Protein AF-A0A7L8EXV1-F1 (afdb_monomer_lite)

Sequence (792 aa):
MIKWGYQYNCYPPLSGVQSHSGPSVDLAIFALHLSGISSLLGAINLTFIGHLFLLRVNYASYINKFNLYVFGPKTKSSLSLKANYSSKSNGGGGPDPEMEPEKPKPEKKDSNKKDNSWPVIHFFSFFCFENFLFISIYYFYKKKKEKKKGRKGNNLYAHELAKAQIKKGTPVTVGVLNEILAYSNMLVSEDTLNSLITMPRFVFTDLDKKETRRLIDDKLGLPHSKIQQRGIYIFTCTDTNEKYVGSSSELALRLRGYLNKTHQNSGKLIPLIEEKGLPCFKLEVVCLPYYAEFKPEIVLEQYFLLDPSFNLNTIKVSNNPSGYTAKPLYMYNRDKLGGGPVLGKIVNSIYAYGLTSIKMKSYLGKRCYSTLPKDNNTEKLNPNFISGLIDAEGSFIISVRQRSKLKKDNWIVQASFQMRMNSKDLALLVLVQQFFNGIGYFSHNTNTNTVNYTITKLSDFVNIIIPHFNNYSLISAKSTDFQLWARCIEMMVNKQHLTDSGLNEILSLKSILNWGLSEKIKAQFPNIKSLDRPTFEVSNLSLDPYWVSGFSEGDSSFYVQIFNEKRVTVVYNIELHDREVPLLYKLKEFFGGVGNVNVYSARSIARYYVTGASDLVNYILPHFDKFQLAGSKLPNYIIWSKILRLVESKAHLTPEGLDQIKALKLSLYNKNKEVSNTKETTCEDSSLSPAMQGIWDVKKRDFANTLPINTIYVYNRDKSILYFYTDNRNIFLLDFNIHYVTLEKHLEKGTYYLGRYLFTNYLVPTSENRKMTVSEFALKLAKDRQSKKKGQ

Secondary structure (DSSP, 8-state):
---------PPPPS-SS-----HHHHHHHHHHHHHHHHHHHHHHHHHHHHHHHHTT---TTSGGG------------------------------------------------------SHHHHHHHHHHHHHHHHHHHHHHHHHHTT-SSSS----HHHHHHHHHHH-PPPPHHHHHHHHGGGT----HHHHHHHHTS-EEEE--TTSHHHHHHHHHHH--TT-SSPPEEEEEEEETTT--EEEEEESSHHHHHHHHHTT-S-S-TTHHHHHHHH-GGGEEEEEEEE---SSS-HHHHHHHHHHTSTT-TT-S-SS--SS-STTPPPS--------------SSSSSSSSS-----------------------TTS-PPPHHHHHHHHHHHEEEEEEEEES-TT-TT-EEEEEEEEEEEEGGGHHHHHHHHHHTTT-SEEEEETTTTEEEEEE--HHHIIIIIHHHHHHS---STHHHHHHHHHHHHHHHHTTGGGSHHHHHHHHHHHHHSTT---HHHHHH-TTPPP-PPPPP---SSPPPHHHHHHHHHHHEEEEEEEEETTEEEEEEEEEEEGGGHHHHHHHHHHTTT-SEEEEEGGGTEEEEEE--HHHIIIIIHHHHHHS---STHHHHHHHHHHHHHHHHTTGGGSHHHHHHHHHHHHHHH-TT-----------------HHHHHHHHHHHHHGGG-S-TT-EEEEETTSSEEEEEES-THHHHHTS---HHHHHHHHHHTPPBTTTEEEESS--TTSEE----HHHHHHHHHHHHHHHTT--

Structure (mmCIF, N/CA/C/O backbone):
data_AF-A0A7L8EXV1-F1
#
_entry.id   AF-A0A7L8EXV1-F1
#
loop_
_atom_site.group_PDB
_atom_site.id
_atom_site.type_symbol
_atom_site.label_atom_id
_atom_site.label_alt_id
_atom_site.label_comp_id
_atom_site.label_asym_id
_atom_site.label_entity_id
_atom_site.label_seq_id
_atom_site.pdbx_PDB_ins_code
_atom_site.Cartn_x
_atom_site.Cartn_y
_atom_site.Cartn_z
_atom_site.occupancy
_atom_site.B_iso_or_equiv
_atom_site.auth_seq_id
_atom_site.auth_comp_id
_atom_site.auth_asym_id
_atom_site.auth_atom_id
_atom_site.pdbx_PDB_model_num
ATOM 1 N N . MET A 1 1 ? 46.388 48.658 36.262 1.00 27.45 1 MET A N 1
ATOM 2 C CA . MET A 1 1 ? 46.875 49.300 35.022 1.00 27.45 1 MET A CA 1
ATOM 3 C C . MET A 1 1 ? 47.028 48.228 33.950 1.00 27.45 1 MET A C 1
ATOM 5 O O . MET A 1 1 ? 47.743 47.289 34.242 1.00 27.45 1 MET A O 1
ATOM 9 N N . ILE A 1 2 ? 46.402 48.425 32.770 1.00 27.88 2 ILE A N 1
ATOM 10 C CA . ILE A 1 2 ? 46.910 48.050 31.420 1.00 27.88 2 ILE A CA 1
ATOM 11 C C . ILE A 1 2 ? 47.038 46.532 31.130 1.00 27.88 2 ILE A C 1
ATOM 13 O O . ILE A 1 2 ? 47.568 45.799 31.940 1.00 27.88 2 ILE A O 1
ATOM 17 N N . LYS A 1 3 ? 46.685 45.938 29.984 1.00 25.64 3 LYS A N 1
ATOM 18 C CA . LYS A 1 3 ? 45.899 46.220 28.765 1.00 25.64 3 LYS A CA 1
ATOM 19 C C . LYS A 1 3 ? 45.703 44.840 28.103 1.00 25.64 3 LYS A C 1
ATOM 21 O O . LYS A 1 3 ? 46.527 43.949 28.272 1.00 25.64 3 LYS A O 1
ATOM 26 N N . TRP A 1 4 ? 44.646 44.710 27.311 1.00 34.69 4 TRP A N 1
ATOM 27 C CA . TRP A 1 4 ? 44.383 43.573 26.425 1.00 34.69 4 TRP A CA 1
ATOM 28 C C . TRP A 1 4 ? 45.393 43.459 25.270 1.00 34.69 4 TRP A C 1
ATOM 30 O O . TRP A 1 4 ? 45.837 44.479 24.742 1.00 34.69 4 TRP A O 1
ATOM 40 N N . GLY A 1 5 ? 45.643 42.224 24.816 1.00 24.08 5 GLY A N 1
ATOM 41 C CA . GLY A 1 5 ? 46.325 41.894 23.562 1.00 24.08 5 GLY A CA 1
ATOM 42 C C . GLY A 1 5 ? 45.768 40.599 22.952 1.00 24.08 5 GLY A C 1
ATOM 43 O O . GLY A 1 5 ? 46.020 39.519 23.464 1.00 24.08 5 GLY A O 1
ATOM 44 N N . TYR A 1 6 ? 44.958 40.767 21.905 1.00 34.12 6 TYR A N 1
ATOM 45 C CA . TYR A 1 6 ? 44.428 39.821 20.909 1.00 34.12 6 TYR A CA 1
ATOM 46 C C . TYR A 1 6 ? 44.795 38.322 20.983 1.00 34.12 6 TYR A C 1
ATOM 48 O O . TYR A 1 6 ? 45.936 37.948 20.732 1.00 34.12 6 TYR A O 1
ATOM 56 N N . GLN A 1 7 ? 43.772 37.459 21.092 1.00 25.38 7 GLN A N 1
ATOM 57 C CA . GLN A 1 7 ? 43.770 36.114 20.499 1.00 25.38 7 GLN A CA 1
ATOM 58 C C . GLN A 1 7 ? 42.335 35.661 20.161 1.00 25.38 7 GLN A C 1
ATOM 60 O O . GLN A 1 7 ? 41.379 35.972 20.865 1.00 25.38 7 GLN A O 1
ATOM 65 N N . TYR A 1 8 ? 42.208 34.988 19.019 1.00 30.95 8 TYR A N 1
ATOM 66 C CA . TYR A 1 8 ? 40.993 34.506 18.363 1.00 30.95 8 TYR A CA 1
ATOM 67 C C . TYR A 1 8 ? 40.021 33.766 19.300 1.00 30.95 8 TYR A C 1
ATOM 69 O O . TYR A 1 8 ? 40.432 32.882 20.049 1.00 30.95 8 TYR A O 1
ATOM 77 N N . ASN A 1 9 ? 38.717 34.059 19.194 1.00 30.73 9 ASN A N 1
ATOM 78 C CA . ASN A 1 9 ? 37.664 33.280 19.853 1.00 30.73 9 ASN A CA 1
ATOM 79 C C . ASN A 1 9 ? 37.618 31.859 19.269 1.00 30.73 9 ASN A C 1
ATOM 81 O O . ASN A 1 9 ? 36.936 31.589 18.280 1.00 30.73 9 ASN A O 1
ATOM 85 N N . CYS A 1 10 ? 38.354 30.955 19.908 1.00 32.00 10 CYS A N 1
ATOM 86 C CA . CYS A 1 10 ? 38.156 29.519 19.816 1.00 32.00 10 CYS A CA 1
ATOM 87 C C . CYS A 1 10 ? 36.804 29.175 20.456 1.00 32.00 10 CYS A C 1
ATOM 89 O O . CYS A 1 10 ? 36.542 29.533 21.604 1.00 32.00 10 CYS A O 1
ATOM 91 N N . TYR A 1 11 ? 35.941 28.478 19.720 1.00 35.66 11 TYR A N 1
ATOM 92 C CA . TYR A 1 11 ? 34.759 27.845 20.300 1.00 35.66 11 TYR A CA 1
ATOM 93 C C . TYR A 1 11 ? 35.202 26.661 21.175 1.00 35.66 11 TYR A C 1
ATOM 95 O O . TYR A 1 11 ? 36.043 25.878 20.724 1.00 35.66 11 TYR A O 1
ATOM 103 N N . PRO A 1 12 ? 34.648 26.467 22.385 1.00 34.47 12 PRO A N 1
ATOM 104 C CA . PRO A 1 12 ? 34.855 25.219 23.105 1.00 34.47 12 PRO A CA 1
ATOM 105 C C . PRO A 1 12 ? 34.183 24.060 22.339 1.00 34.47 12 PRO A C 1
ATOM 107 O O . PRO A 1 12 ? 33.092 24.239 21.786 1.00 34.47 12 PRO A O 1
ATOM 110 N N . PRO A 1 13 ? 34.809 22.871 22.280 1.00 37.12 13 PRO A N 1
ATOM 111 C CA . PRO A 1 13 ? 34.271 21.726 21.557 1.00 37.12 13 PRO A CA 1
ATOM 112 C C . PRO A 1 13 ? 33.010 21.200 22.253 1.00 37.12 13 PRO A C 1
ATOM 114 O O . PRO A 1 13 ? 33.059 20.728 23.385 1.00 37.12 13 PRO A O 1
ATOM 117 N N . LEU A 1 14 ? 31.874 21.214 21.553 1.00 45.31 14 LEU A N 1
ATOM 118 C CA . LEU A 1 14 ? 30.606 20.614 22.002 1.00 45.31 14 LEU A CA 1
ATOM 119 C C . LEU A 1 14 ? 30.573 19.076 21.842 1.00 45.31 14 LEU A C 1
ATOM 121 O O . LEU A 1 14 ? 29.510 18.480 21.692 1.00 45.31 14 LEU A O 1
ATOM 125 N N . SER A 1 15 ? 31.731 18.412 21.876 1.00 45.00 15 SER A N 1
ATOM 126 C CA . SER A 1 15 ? 31.860 16.957 21.717 1.00 45.00 15 SER A CA 1
ATOM 127 C C . SER A 1 15 ? 32.748 16.329 22.799 1.00 45.00 15 SER A C 1
ATOM 129 O O . SER A 1 15 ? 33.663 15.567 22.494 1.00 45.00 15 SER A O 1
ATOM 131 N N . GLY A 1 16 ? 32.486 16.657 24.068 1.00 41.78 16 GLY A N 1
ATOM 132 C CA . GLY A 1 16 ? 33.119 16.039 25.237 1.00 41.78 16 GLY A CA 1
ATOM 133 C C . GLY A 1 16 ? 32.155 15.943 26.426 1.00 41.78 16 GLY A C 1
ATOM 134 O O . GLY A 1 16 ? 31.324 16.826 26.627 1.00 41.78 16 GLY A O 1
ATOM 135 N N . VAL A 1 17 ? 32.251 14.859 27.209 1.00 44.31 17 VAL A N 1
ATOM 136 C CA . VAL A 1 17 ? 31.345 14.487 28.325 1.00 44.31 17 VAL A CA 1
ATOM 137 C C . VAL A 1 17 ? 31.629 15.300 29.599 1.00 44.31 17 VAL A C 1
ATOM 139 O O . VAL A 1 17 ? 31.806 14.762 30.686 1.00 44.31 17 VAL A O 1
ATOM 142 N N . GLN A 1 18 ? 31.677 16.622 29.481 1.00 49.94 18 GLN A N 1
ATOM 143 C CA . GLN A 1 18 ? 31.684 17.531 30.626 1.00 49.94 18 GLN A CA 1
ATOM 144 C C . GLN A 1 18 ? 30.875 18.780 30.273 1.00 49.94 18 GLN A C 1
ATOM 146 O O . GLN A 1 18 ? 31.429 19.833 29.975 1.00 49.94 18 GLN A O 1
ATOM 151 N N . SER A 1 19 ? 29.543 18.678 30.291 1.00 42.31 19 SER A N 1
ATOM 152 C CA . SER A 1 19 ? 28.694 19.870 30.325 1.00 42.31 19 SER A CA 1
ATOM 153 C C . SER A 1 19 ? 27.860 19.865 31.598 1.00 42.31 19 SER A C 1
ATOM 155 O O . SER A 1 19 ? 27.021 18.993 31.830 1.00 42.31 19 SER A O 1
ATOM 157 N N . HIS A 1 20 ? 28.095 20.870 32.436 1.00 45.47 20 HIS A N 1
ATOM 158 C CA . HIS A 1 20 ? 27.224 21.183 33.555 1.00 45.47 20 HIS A CA 1
ATOM 159 C C . HIS A 1 20 ? 25.799 21.395 33.028 1.00 45.47 20 HIS A C 1
ATOM 161 O O . HIS A 1 20 ? 25.563 22.237 32.164 1.00 45.47 20 HIS A O 1
ATOM 167 N N . SER A 1 21 ? 24.850 20.612 33.540 1.00 50.81 21 SER A N 1
ATOM 168 C CA . SER A 1 21 ? 23.418 20.782 33.279 1.00 50.81 21 SER A CA 1
ATOM 169 C C . SER A 1 21 ? 22.908 21.973 34.091 1.00 50.81 21 SER A C 1
ATOM 171 O O . SER A 1 21 ? 22.287 21.813 35.137 1.00 50.81 21 SER A O 1
ATOM 173 N N . GLY A 1 22 ? 23.277 23.178 33.659 1.00 54.47 22 GLY A N 1
ATOM 174 C CA . GLY A 1 22 ? 22.884 24.433 34.284 1.00 54.47 22 GLY A CA 1
ATOM 175 C C . GLY A 1 22 ? 21.970 25.240 33.358 1.00 54.47 22 GLY A C 1
ATOM 176 O O . GLY A 1 22 ? 22.294 25.368 32.176 1.00 54.47 22 GLY A O 1
ATOM 177 N N . PRO A 1 23 ? 20.895 25.870 33.872 1.00 55.69 23 PRO A N 1
ATOM 178 C CA . PRO A 1 23 ? 20.029 26.773 33.100 1.00 55.69 23 PRO A CA 1
ATOM 179 C C . PRO A 1 23 ? 20.781 27.895 32.360 1.00 55.69 23 PRO A C 1
ATOM 181 O O . PRO A 1 23 ? 20.277 28.446 31.385 1.00 55.69 23 PRO A O 1
ATOM 184 N N . SER A 1 24 ? 21.993 28.238 32.810 1.00 58.12 24 SER A N 1
ATOM 185 C CA . SER A 1 24 ? 22.863 29.246 32.197 1.00 58.12 24 SER A CA 1
ATOM 186 C C . SER A 1 24 ? 23.382 28.850 30.811 1.00 58.12 24 SER A C 1
ATOM 188 O O . SER A 1 24 ? 23.535 29.723 29.958 1.00 58.12 24 SER A O 1
ATOM 190 N N . VAL A 1 25 ? 23.616 27.557 30.555 1.00 58.56 25 VAL A N 1
ATOM 191 C CA . VAL A 1 25 ? 24.109 27.065 29.256 1.00 58.56 25 VAL A CA 1
ATOM 192 C C . VAL A 1 25 ? 22.990 27.104 28.215 1.00 58.56 25 VAL A C 1
ATOM 194 O O . VAL A 1 25 ? 23.197 27.594 27.106 1.00 58.56 25 VAL A O 1
ATOM 197 N N . ASP A 1 26 ? 21.778 26.703 28.598 1.00 56.78 26 ASP A N 1
ATOM 198 C CA . ASP A 1 26 ? 20.598 26.786 27.730 1.00 56.78 26 ASP A CA 1
ATOM 199 C C . ASP A 1 26 ? 20.241 28.242 27.394 1.00 56.78 26 ASP A C 1
ATOM 201 O O . ASP A 1 26 ? 19.902 28.552 26.252 1.00 56.78 26 ASP A O 1
ATOM 205 N N . LEU A 1 27 ? 20.392 29.164 28.353 1.00 58.12 27 LEU A N 1
ATOM 206 C CA . LEU A 1 27 ? 20.235 30.605 28.125 1.00 58.12 27 LEU A CA 1
ATOM 207 C C . LEU A 1 27 ? 21.295 31.168 27.169 1.00 58.12 27 LEU A C 1
ATOM 209 O O . LEU A 1 27 ? 20.963 32.001 26.326 1.00 58.12 27 LEU A O 1
ATOM 213 N N . ALA A 1 28 ? 22.544 30.701 27.249 1.00 61.34 28 ALA A N 1
ATOM 214 C CA . ALA A 1 28 ? 23.606 31.113 26.330 1.00 61.34 28 ALA A CA 1
ATOM 215 C C . ALA A 1 28 ? 23.352 30.607 24.899 1.00 61.34 28 ALA A C 1
ATOM 217 O O . ALA A 1 28 ? 23.475 31.371 23.939 1.00 61.34 28 ALA A O 1
ATOM 218 N N . ILE A 1 29 ? 22.915 29.352 24.749 1.00 63.22 29 ILE A N 1
ATOM 219 C CA . ILE A 1 29 ? 22.527 28.780 23.453 1.00 63.22 29 ILE A CA 1
ATOM 220 C C . ILE A 1 29 ? 21.305 29.521 22.894 1.00 63.22 29 ILE A C 1
ATOM 222 O O . ILE A 1 29 ? 21.283 29.878 21.716 1.00 63.22 29 ILE A O 1
ATOM 226 N N . PHE A 1 30 ? 20.307 29.820 23.725 1.00 62.66 30 PHE A N 1
ATOM 227 C CA . PHE A 1 30 ? 19.123 30.575 23.316 1.00 62.66 30 PHE A CA 1
ATOM 228 C C . PHE A 1 30 ? 19.461 32.013 22.885 1.00 62.66 30 PHE A C 1
ATOM 230 O O . PHE A 1 30 ? 18.978 32.479 21.850 1.00 62.66 30 PHE A O 1
ATOM 237 N N . ALA A 1 31 ? 20.347 32.699 23.613 1.00 61.97 31 ALA A N 1
ATOM 238 C CA . ALA A 1 31 ? 20.834 34.030 23.251 1.00 61.97 31 ALA A CA 1
ATOM 239 C C . ALA A 1 31 ? 21.587 34.028 21.909 1.00 61.97 31 ALA A C 1
ATOM 241 O O . ALA A 1 31 ? 21.418 34.948 21.104 1.00 61.97 31 ALA A O 1
ATOM 242 N N . LEU A 1 32 ? 22.353 32.970 21.622 1.00 64.75 32 LEU A N 1
ATOM 243 C CA . LEU A 1 32 ? 23.046 32.799 20.343 1.00 64.75 32 LEU A CA 1
ATOM 244 C C . LEU A 1 32 ? 22.058 32.656 19.171 1.00 64.75 32 LEU A C 1
ATOM 246 O O . LEU A 1 32 ? 22.231 33.287 18.128 1.00 64.75 32 LEU A O 1
ATOM 250 N N . HIS A 1 33 ? 20.974 31.896 19.355 1.00 66.38 33 HIS A N 1
ATOM 251 C CA . HIS A 1 33 ? 19.922 31.755 18.342 1.00 66.38 33 HIS A CA 1
ATOM 252 C C . HIS A 1 33 ? 19.162 33.072 18.113 1.00 66.38 33 HIS A C 1
ATOM 254 O O . HIS A 1 33 ? 18.881 33.429 16.968 1.00 66.38 33 HIS A O 1
ATOM 260 N N . LEU A 1 34 ? 18.883 33.836 19.176 1.00 58.97 34 LEU A N 1
ATOM 261 C CA . LEU A 1 34 ? 18.279 35.169 19.060 1.00 58.97 34 LEU A CA 1
ATOM 262 C C . LEU A 1 34 ? 19.193 36.165 18.330 1.00 58.97 34 LEU A C 1
ATOM 264 O O . LEU A 1 34 ? 18.708 36.949 17.513 1.00 58.97 34 LEU A O 1
ATOM 268 N N . SER A 1 35 ? 20.507 36.104 18.566 1.00 65.19 35 SER A N 1
ATOM 269 C CA . SER A 1 35 ? 21.497 36.908 17.837 1.00 65.19 35 SER A CA 1
ATOM 270 C C . SER A 1 35 ? 21.512 36.571 16.338 1.00 65.19 35 SER A C 1
ATOM 272 O O . SER A 1 35 ? 21.459 37.475 15.501 1.00 65.19 35 SER A O 1
ATOM 274 N N . GLY A 1 36 ? 21.466 35.279 15.987 1.00 64.50 36 GLY A N 1
ATOM 275 C CA . GLY A 1 36 ? 21.384 34.823 14.595 1.00 64.50 36 GLY A CA 1
ATOM 276 C C . GLY A 1 36 ? 20.111 35.285 13.875 1.00 64.50 36 GLY A C 1
ATOM 277 O O . GLY A 1 36 ? 20.175 35.766 12.742 1.00 64.50 36 GLY A O 1
ATOM 278 N N . ILE A 1 37 ? 18.956 35.219 14.545 1.00 68.88 37 ILE A N 1
ATOM 279 C CA . ILE A 1 37 ? 17.677 35.702 13.994 1.00 68.88 37 ILE A CA 1
ATOM 280 C C . ILE A 1 37 ? 17.699 37.229 13.804 1.00 68.88 37 ILE A C 1
ATOM 282 O O . ILE A 1 37 ? 17.228 37.727 12.781 1.00 68.88 37 ILE A O 1
ATOM 286 N N . SER A 1 38 ? 18.290 37.973 14.745 1.00 59.59 38 SER A N 1
ATOM 287 C CA . SER A 1 38 ? 18.449 39.430 14.641 1.00 59.59 38 SER A CA 1
ATOM 288 C C . SER A 1 38 ? 19.339 39.831 13.454 1.00 59.59 38 SER A C 1
ATOM 290 O O . SER A 1 38 ? 18.998 40.740 12.696 1.00 59.59 38 SER A O 1
ATOM 292 N N . SER A 1 39 ? 20.435 39.101 13.223 1.00 61.66 39 SER A N 1
ATOM 293 C CA . SER A 1 39 ? 21.353 39.344 12.101 1.00 61.66 39 SER A CA 1
ATOM 294 C C . SER A 1 39 ? 20.690 39.107 10.735 1.00 61.66 39 SER A C 1
ATOM 296 O O . SER A 1 39 ? 20.822 39.931 9.828 1.00 61.66 39 SER A O 1
ATOM 298 N N . LEU A 1 40 ? 19.888 38.043 10.608 1.00 67.00 40 LEU A N 1
ATOM 299 C CA . LEU A 1 40 ? 19.107 37.758 9.398 1.00 67.00 40 LEU A CA 1
ATOM 300 C C . LEU A 1 40 ? 18.078 38.856 9.098 1.00 67.00 40 LEU A C 1
ATOM 302 O O . LEU A 1 40 ? 17.941 39.282 7.951 1.00 67.00 40 LEU A O 1
ATOM 306 N N . LEU A 1 41 ? 17.382 39.354 10.123 1.00 61.22 41 LEU A N 1
ATOM 307 C CA . LEU A 1 41 ? 16.424 40.453 9.972 1.00 61.22 41 LEU A CA 1
ATOM 308 C C . LEU A 1 41 ? 17.118 41.770 9.588 1.00 61.22 41 LEU A C 1
ATOM 310 O O . LEU A 1 41 ? 16.610 42.506 8.740 1.00 61.22 41 LEU A O 1
ATOM 314 N N . GLY A 1 42 ? 18.303 42.040 10.144 1.00 61.75 42 GLY A N 1
ATOM 315 C CA . GLY A 1 42 ? 19.141 43.178 9.760 1.00 61.75 42 GLY A CA 1
ATOM 316 C C . GLY A 1 42 ? 19.598 43.113 8.299 1.00 61.75 42 GLY A C 1
ATOM 317 O O . GLY A 1 42 ? 19.470 44.098 7.571 1.00 61.75 42 GLY A O 1
ATOM 318 N N . ALA A 1 43 ? 20.050 41.943 7.838 1.00 64.12 43 ALA A N 1
ATOM 319 C CA . ALA A 1 43 ? 20.470 41.728 6.452 1.00 64.12 43 ALA A CA 1
ATOM 320 C C . ALA A 1 43 ? 19.313 41.911 5.455 1.00 64.12 43 ALA A C 1
ATOM 322 O O . ALA A 1 43 ? 19.485 42.537 4.407 1.00 64.12 43 ALA A O 1
ATOM 323 N N . ILE A 1 44 ? 18.113 41.433 5.796 1.00 67.88 44 ILE A N 1
ATOM 324 C CA . ILE A 1 44 ? 16.909 41.625 4.974 1.00 67.88 44 ILE A CA 1
ATOM 325 C C . ILE A 1 44 ? 16.556 43.115 4.865 1.00 67.88 44 ILE A C 1
ATOM 327 O O . ILE A 1 44 ? 16.295 43.595 3.761 1.00 67.88 44 ILE A O 1
ATOM 331 N N . ASN A 1 45 ? 16.612 43.866 5.970 1.00 57.59 45 ASN A N 1
ATOM 332 C CA . ASN A 1 45 ? 16.348 45.308 5.962 1.00 57.59 45 ASN A CA 1
ATOM 333 C C . ASN A 1 45 ? 17.375 46.084 5.126 1.00 57.59 45 ASN A C 1
ATOM 335 O O . ASN A 1 45 ? 16.996 46.968 4.360 1.00 57.59 45 ASN A O 1
ATOM 339 N N . LEU A 1 46 ? 18.660 45.730 5.221 1.00 60.38 46 LEU A N 1
ATOM 340 C CA . LEU A 1 46 ? 19.725 46.385 4.457 1.00 60.38 46 LEU A CA 1
ATOM 341 C C . LEU A 1 46 ? 19.591 46.110 2.952 1.00 60.38 46 LEU A C 1
ATOM 343 O O . LEU A 1 46 ? 19.737 47.017 2.135 1.00 60.38 46 LEU A O 1
ATOM 347 N N . THR A 1 47 ? 19.226 44.875 2.596 1.00 58.66 47 THR A N 1
ATOM 348 C CA . THR A 1 47 ? 18.975 44.477 1.204 1.00 58.66 47 THR A CA 1
ATOM 349 C C . THR A 1 47 ? 17.757 45.208 0.641 1.00 58.66 47 THR A C 1
ATOM 351 O O . THR A 1 47 ? 17.802 45.710 -0.477 1.00 58.66 47 THR A O 1
ATOM 354 N N . PHE A 1 48 ? 16.682 45.334 1.424 1.00 56.25 48 PHE A N 1
ATOM 355 C CA . PHE A 1 48 ? 15.460 46.020 1.005 1.00 56.25 48 PHE A CA 1
ATOM 356 C C . PHE A 1 48 ? 15.671 47.531 0.817 1.00 56.25 48 PHE A C 1
ATOM 358 O O . PHE A 1 48 ? 15.228 48.097 -0.182 1.00 56.25 48 PHE A O 1
ATOM 365 N N . ILE A 1 49 ? 16.407 48.180 1.725 1.00 60.25 49 ILE A N 1
ATOM 366 C CA . ILE A 1 49 ? 16.748 49.608 1.623 1.00 60.25 49 ILE A CA 1
ATOM 367 C C . ILE A 1 49 ? 17.707 49.863 0.455 1.00 60.25 49 ILE A C 1
ATOM 369 O O . ILE A 1 49 ? 17.487 50.797 -0.314 1.00 60.25 49 ILE A O 1
ATOM 373 N N . GLY A 1 50 ? 18.720 49.011 0.266 1.00 56.25 50 GLY A N 1
ATOM 374 C CA . GLY A 1 50 ? 19.627 49.099 -0.881 1.00 56.25 50 GLY A CA 1
ATOM 375 C C . GLY A 1 50 ? 18.894 48.955 -2.218 1.00 56.25 50 GLY A C 1
ATOM 376 O O . GLY A 1 50 ? 19.167 49.698 -3.161 1.00 56.25 50 GLY A O 1
ATOM 377 N N . HIS A 1 51 ? 17.896 48.070 -2.282 1.00 57.38 51 HIS A N 1
ATOM 378 C CA . HIS A 1 51 ? 17.068 47.881 -3.474 1.00 57.38 51 HIS A CA 1
ATOM 379 C C . HIS A 1 51 ? 16.164 49.094 -3.762 1.00 57.38 51 HIS A C 1
ATOM 381 O O . HIS A 1 51 ? 16.022 49.498 -4.914 1.00 57.38 51 HIS A O 1
ATOM 387 N N . LEU A 1 52 ? 15.602 49.731 -2.726 1.00 52.31 52 LEU A N 1
ATOM 388 C CA . LEU A 1 52 ? 14.833 50.975 -2.873 1.00 52.31 52 LEU A CA 1
ATOM 389 C C . LEU A 1 52 ? 15.703 52.152 -3.347 1.00 52.31 52 LEU A C 1
ATOM 391 O O . LEU A 1 52 ? 15.226 52.991 -4.110 1.00 52.31 52 LEU A O 1
ATOM 395 N N . PHE A 1 53 ? 16.977 52.192 -2.944 1.00 54.44 53 PHE A N 1
ATOM 396 C CA . PHE A 1 53 ? 17.928 53.230 -3.353 1.00 54.44 53 PHE A CA 1
ATOM 397 C C . PHE A 1 53 ? 18.393 53.061 -4.813 1.00 54.44 53 PHE A C 1
ATOM 399 O O . PHE A 1 53 ? 18.520 54.045 -5.542 1.00 54.44 53 PHE A O 1
ATOM 406 N N . LEU A 1 54 ? 18.576 51.816 -5.274 1.00 52.78 54 LEU A N 1
ATOM 407 C CA . LEU A 1 54 ? 18.952 51.488 -6.659 1.00 52.78 54 LEU A CA 1
ATOM 408 C C . LEU A 1 54 ? 17.838 51.768 -7.680 1.00 52.78 54 LEU A C 1
ATOM 410 O O . LEU A 1 54 ? 18.129 52.101 -8.826 1.00 52.78 54 LEU A O 1
ATOM 414 N N . LEU A 1 55 ? 16.569 51.698 -7.269 1.00 48.81 55 LEU A N 1
ATOM 415 C CA . LEU A 1 55 ? 15.422 51.915 -8.158 1.00 48.81 55 LEU A CA 1
ATOM 416 C C . LEU A 1 55 ? 15.085 53.400 -8.414 1.00 48.81 55 LEU A C 1
ATOM 418 O O . LEU A 1 55 ? 14.120 53.668 -9.126 1.00 48.81 55 LEU A O 1
ATOM 422 N N . ARG A 1 56 ? 15.851 54.364 -7.865 1.00 47.31 56 ARG A N 1
ATOM 423 C CA . ARG A 1 56 ? 15.627 55.828 -8.004 1.00 47.31 56 ARG A CA 1
ATOM 424 C C . ARG A 1 56 ? 14.146 56.237 -7.893 1.00 47.31 56 ARG A C 1
ATOM 426 O O . ARG A 1 56 ? 13.661 57.105 -8.618 1.00 47.31 56 ARG A O 1
ATOM 433 N N . VAL A 1 57 ? 13.408 55.620 -6.974 1.00 44.47 57 VAL A N 1
ATOM 434 C CA . VAL A 1 57 ? 12.013 55.985 -6.725 1.00 44.47 57 VAL A CA 1
ATOM 435 C C . VAL A 1 57 ? 11.998 57.204 -5.803 1.00 44.47 57 VAL A C 1
ATOM 437 O O . VAL A 1 57 ? 12.320 57.106 -4.619 1.00 44.47 57 VAL A O 1
ATOM 440 N N . ASN A 1 58 ? 11.619 58.363 -6.345 1.00 42.97 58 ASN A N 1
ATOM 441 C CA . ASN A 1 58 ? 11.413 59.599 -5.587 1.00 42.97 58 ASN A CA 1
ATOM 442 C C . ASN A 1 58 ? 10.204 59.471 -4.643 1.00 42.97 58 ASN A C 1
ATOM 444 O O . ASN A 1 58 ? 9.113 59.944 -4.937 1.00 42.97 58 ASN A O 1
ATOM 448 N N . TYR A 1 59 ? 10.412 58.863 -3.479 1.00 44.44 59 TYR A N 1
ATOM 449 C CA . TYR A 1 59 ? 9.529 58.994 -2.319 1.00 44.44 59 TYR A CA 1
ATOM 450 C C . TYR A 1 59 ? 10.361 59.240 -1.056 1.00 44.44 59 TYR A C 1
ATOM 452 O O . TYR A 1 59 ? 10.285 58.511 -0.067 1.00 44.44 59 TYR A O 1
ATOM 460 N N . ALA A 1 60 ? 11.134 60.329 -1.066 1.00 41.91 60 ALA A N 1
ATOM 461 C CA . ALA A 1 60 ? 11.816 60.850 0.123 1.00 41.91 60 ALA A CA 1
ATOM 462 C C . ALA A 1 60 ? 10.843 61.215 1.273 1.00 41.91 60 ALA A C 1
ATOM 464 O O . ALA A 1 60 ? 11.264 61.422 2.405 1.00 41.91 60 ALA A O 1
ATOM 465 N N . SER A 1 61 ? 9.530 61.238 1.019 1.00 44.78 61 SER A N 1
ATOM 466 C CA . SER A 1 61 ? 8.476 61.579 1.981 1.00 44.78 61 SER A CA 1
ATOM 467 C C . SER A 1 61 ? 7.932 60.405 2.817 1.00 44.78 61 SER A C 1
ATOM 469 O O . SER A 1 61 ? 7.188 60.646 3.767 1.00 44.78 61 SER A O 1
ATOM 471 N N . TYR A 1 62 ? 8.306 59.148 2.536 1.00 43.28 62 TYR A N 1
ATOM 472 C CA . TYR A 1 62 ? 7.802 57.972 3.280 1.00 43.28 62 TYR A CA 1
ATOM 473 C C . TYR A 1 62 ? 8.834 57.283 4.185 1.00 43.28 62 TYR A C 1
ATOM 475 O O . TYR A 1 62 ? 8.470 56.391 4.953 1.00 43.28 62 TYR A O 1
ATOM 483 N N . ILE A 1 63 ? 10.098 57.717 4.163 1.00 46.62 63 ILE A N 1
ATOM 484 C CA . ILE A 1 63 ? 11.180 57.100 4.953 1.00 46.62 63 ILE A CA 1
ATOM 485 C C . ILE A 1 63 ? 10.951 57.268 6.469 1.00 46.62 63 ILE A C 1
ATOM 487 O O . ILE A 1 63 ? 11.254 56.361 7.238 1.00 46.62 63 ILE A O 1
ATOM 491 N N . ASN A 1 64 ? 10.282 58.342 6.903 1.00 42.53 64 ASN A N 1
ATOM 492 C CA . ASN A 1 64 ? 9.993 58.596 8.323 1.00 42.53 64 ASN A CA 1
ATOM 493 C C . ASN A 1 64 ? 8.844 57.752 8.917 1.00 42.53 64 ASN A C 1
ATOM 495 O O . ASN A 1 64 ? 8.486 57.951 10.075 1.00 42.53 64 ASN A O 1
ATOM 499 N N . LYS A 1 65 ? 8.238 56.827 8.155 1.00 39.50 65 LYS A N 1
ATOM 500 C CA . LYS A 1 65 ? 7.130 55.968 8.631 1.00 39.50 65 LYS A CA 1
ATOM 501 C C . LYS A 1 65 ? 7.493 54.486 8.768 1.00 39.50 65 LYS A C 1
ATOM 503 O O . LYS A 1 65 ? 6.638 53.695 9.162 1.00 39.50 65 LYS A O 1
ATOM 508 N N . PHE A 1 66 ? 8.736 54.101 8.478 1.00 37.59 66 PHE A N 1
ATOM 509 C CA . PHE A 1 66 ? 9.207 52.733 8.685 1.00 37.59 66 PHE A CA 1
ATOM 510 C C . PHE A 1 66 ? 9.920 52.605 10.033 1.00 37.59 66 PHE A C 1
ATOM 512 O O . PHE A 1 66 ? 10.983 53.184 10.242 1.00 37.59 66 PHE A O 1
ATOM 519 N N . ASN A 1 67 ? 9.356 51.806 10.943 1.00 38.00 67 ASN A N 1
ATOM 520 C CA . ASN A 1 67 ? 10.078 51.363 12.133 1.00 38.00 67 ASN A CA 1
ATOM 521 C C . ASN A 1 67 ? 11.130 50.333 11.713 1.00 38.00 67 ASN A C 1
ATOM 523 O O . ASN A 1 67 ? 10.816 49.175 11.434 1.00 38.00 67 ASN A O 1
ATOM 527 N N . LEU A 1 68 ? 12.386 50.764 11.668 1.00 40.31 68 LEU A N 1
ATOM 528 C CA . LEU A 1 68 ? 13.530 49.868 11.603 1.00 40.31 68 LEU A CA 1
ATOM 529 C C . LEU A 1 68 ? 13.628 49.109 12.930 1.00 40.31 68 LEU A C 1
ATOM 531 O O . LEU A 1 68 ? 13.770 49.711 13.993 1.00 40.31 68 LEU A O 1
ATOM 535 N N . TYR A 1 69 ? 13.551 47.779 12.875 1.00 37.72 69 TYR A N 1
ATOM 536 C CA . TYR A 1 69 ? 13.831 46.942 14.038 1.00 37.72 69 TYR A CA 1
ATOM 537 C C . TYR A 1 69 ? 15.326 47.022 14.361 1.00 37.72 69 TYR A C 1
ATOM 539 O O . TYR A 1 69 ? 16.147 46.379 13.711 1.00 37.72 69 TYR A O 1
ATOM 547 N N . VAL A 1 70 ? 15.667 47.823 15.369 1.00 35.41 70 VAL A N 1
ATOM 548 C CA . VAL A 1 70 ? 16.999 47.872 15.975 1.00 35.41 70 VAL A CA 1
ATOM 549 C C . VAL A 1 70 ? 16.929 47.120 17.299 1.00 35.41 70 VAL A C 1
ATOM 551 O O . VAL A 1 70 ? 16.389 47.627 18.279 1.00 35.41 70 VAL A O 1
ATOM 554 N N . PHE A 1 71 ? 17.481 45.910 17.344 1.00 27.28 71 PHE A N 1
ATOM 555 C CA . PHE A 1 71 ? 17.876 45.289 18.608 1.00 27.28 71 PHE A CA 1
ATOM 556 C C . PHE A 1 71 ? 19.359 45.576 18.832 1.00 27.28 71 PHE A C 1
ATOM 558 O O . PHE A 1 71 ? 20.227 44.822 18.403 1.00 27.28 71 PHE A O 1
ATOM 565 N N . GLY A 1 72 ? 19.637 46.694 19.494 1.00 28.48 72 GLY A N 1
ATOM 566 C CA . GLY A 1 72 ? 20.915 46.955 20.147 1.00 28.48 72 GLY A CA 1
ATOM 567 C C . GLY A 1 72 ? 20.650 47.190 21.635 1.00 28.48 72 GLY A C 1
ATOM 568 O O . GLY A 1 72 ? 19.662 47.856 21.964 1.00 28.48 72 GLY A O 1
ATOM 569 N N . PRO A 1 73 ? 21.461 46.649 22.560 1.00 27.56 73 PRO A N 1
ATOM 570 C CA . PRO A 1 73 ? 21.338 47.011 23.963 1.00 27.56 73 PRO A CA 1
ATOM 571 C C . PRO A 1 73 ? 21.575 48.520 24.105 1.00 27.56 73 PRO A C 1
ATOM 573 O O . PRO A 1 73 ? 22.551 49.062 23.590 1.00 27.56 73 PRO A O 1
ATOM 576 N N . LYS A 1 74 ? 20.658 49.212 24.791 1.00 25.11 74 LYS A N 1
ATOM 577 C CA . LYS A 1 74 ? 20.821 50.619 25.167 1.00 25.11 74 LYS A CA 1
ATOM 578 C C . LYS A 1 74 ? 22.035 50.752 26.091 1.00 25.11 74 LYS A C 1
ATOM 580 O O . LYS A 1 74 ? 21.900 50.597 27.300 1.00 25.11 74 LYS A O 1
ATOM 585 N N . THR A 1 75 ? 23.192 51.113 25.555 1.00 26.50 75 THR A N 1
ATOM 586 C CA . THR A 1 75 ? 24.201 51.847 26.324 1.00 26.50 75 THR A CA 1
ATOM 587 C C . THR A 1 75 ? 24.011 53.328 26.035 1.00 26.50 75 THR A C 1
ATOM 589 O O . THR A 1 75 ? 24.084 53.762 24.888 1.00 26.50 75 THR A O 1
ATOM 592 N N . LYS A 1 76 ? 23.708 54.103 27.080 1.00 27.22 76 LYS A N 1
ATOM 593 C CA . LYS A 1 76 ? 23.693 55.566 27.033 1.00 27.22 76 LYS A CA 1
ATOM 594 C C . LYS A 1 76 ? 25.067 56.068 26.571 1.00 27.22 76 LYS A C 1
ATOM 596 O O . LYS A 1 76 ? 26.020 56.003 27.337 1.00 27.22 76 LYS A O 1
ATOM 601 N N . SER A 1 77 ? 25.136 56.653 25.386 1.00 24.53 77 SER A N 1
ATOM 602 C CA . SER A 1 77 ? 25.989 57.812 25.134 1.00 24.53 77 SER A CA 1
ATOM 603 C C . SER A 1 77 ? 25.333 58.672 24.057 1.00 24.53 77 SER A C 1
ATOM 605 O O . SER A 1 77 ? 24.849 58.206 23.030 1.00 24.53 77 SER A O 1
ATOM 607 N N . 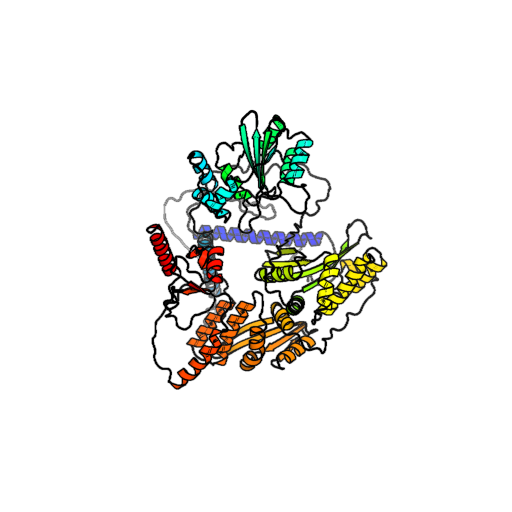SER A 1 78 ? 25.197 59.944 24.391 1.00 27.12 78 SER A N 1
ATOM 608 C CA . SER A 1 78 ? 24.587 61.008 23.610 1.00 27.12 78 SER A CA 1
ATOM 609 C C . SER A 1 78 ? 25.374 61.303 22.335 1.00 27.12 78 SER A C 1
ATOM 611 O O . SER A 1 78 ? 26.555 61.624 22.422 1.00 27.12 78 SER A O 1
ATOM 613 N N . LEU A 1 79 ? 24.701 61.343 21.186 1.00 24.92 79 LEU A N 1
ATOM 614 C CA . LEU A 1 79 ? 25.075 62.251 20.102 1.00 24.92 79 LEU A CA 1
ATOM 615 C C . LEU A 1 79 ? 23.817 62.682 19.345 1.00 24.92 79 LEU A C 1
ATOM 617 O O . LEU A 1 79 ? 23.172 61.915 18.635 1.00 24.92 79 LEU A O 1
ATOM 621 N N . SER A 1 80 ? 23.439 63.932 19.590 1.00 23.45 80 SER A N 1
ATOM 622 C CA . SER A 1 80 ? 22.344 64.648 18.954 1.00 23.45 80 SER A CA 1
ATOM 623 C C . SER A 1 80 ? 22.692 64.984 17.503 1.00 23.45 80 SER A C 1
ATOM 625 O O . SER A 1 80 ? 23.599 65.778 17.263 1.00 23.45 80 SER A O 1
ATOM 627 N N . LEU A 1 81 ? 21.927 64.468 16.544 1.00 25.06 81 LEU A N 1
ATOM 628 C CA . LEU A 1 81 ? 21.865 65.023 15.192 1.00 25.06 81 LEU A CA 1
ATOM 629 C C . LEU A 1 81 ? 20.621 65.916 15.107 1.00 25.06 81 LEU A C 1
ATOM 631 O O . LEU A 1 81 ? 19.507 65.438 14.904 1.00 25.06 81 LEU A O 1
ATOM 635 N N . LYS A 1 82 ? 20.814 67.226 15.315 1.00 24.31 82 LYS A N 1
ATOM 636 C CA . LYS A 1 82 ? 19.842 68.248 14.907 1.00 24.31 82 LYS A CA 1
ATOM 637 C C . LYS A 1 82 ? 19.899 68.360 13.385 1.00 24.31 82 LYS A C 1
ATOM 639 O O . LYS A 1 82 ? 20.939 68.696 12.827 1.00 24.31 82 LYS A O 1
ATOM 644 N N . ALA A 1 83 ? 18.776 68.090 12.734 1.00 23.36 83 ALA A N 1
ATOM 645 C CA . ALA A 1 83 ? 18.545 68.478 11.354 1.00 23.36 83 ALA A CA 1
ATOM 646 C C . ALA A 1 83 ? 18.345 69.998 11.292 1.00 23.36 83 ALA A C 1
ATOM 648 O O . ALA A 1 83 ? 17.499 70.522 12.009 1.00 23.36 83 ALA A O 1
ATOM 649 N N . ASN A 1 84 ? 19.080 70.681 10.417 1.00 23.97 84 ASN A N 1
ATOM 650 C CA . ASN A 1 84 ? 18.689 71.986 9.898 1.00 23.97 84 ASN A CA 1
ATOM 651 C C . ASN A 1 84 ? 18.779 71.929 8.373 1.00 23.97 84 ASN A C 1
ATOM 653 O O . ASN A 1 84 ? 19.857 71.797 7.798 1.00 23.97 84 ASN A O 1
ATOM 657 N N . TYR A 1 85 ? 17.610 72.000 7.741 1.00 22.98 85 TYR A N 1
ATOM 658 C CA . TYR A 1 85 ? 17.454 72.385 6.347 1.00 22.98 85 TYR A CA 1
ATOM 659 C C . TYR A 1 85 ? 17.796 73.872 6.221 1.00 22.98 85 TYR A C 1
ATOM 661 O O . TYR A 1 85 ? 17.241 74.684 6.957 1.00 22.98 85 TYR A O 1
ATOM 669 N N . SER A 1 86 ? 18.655 74.234 5.271 1.00 24.77 86 SER A N 1
ATOM 670 C CA . SER A 1 86 ? 18.715 75.597 4.746 1.00 24.77 86 SER A CA 1
ATOM 671 C C . SER A 1 86 ? 19.285 75.603 3.327 1.00 24.77 86 SER A C 1
ATOM 673 O O . SER A 1 86 ? 20.236 74.896 3.001 1.00 24.77 86 SER A O 1
ATOM 675 N N . SER A 1 87 ? 18.601 76.383 2.503 1.00 24.94 87 SER A N 1
ATOM 676 C CA . SER A 1 87 ? 18.760 76.729 1.094 1.00 24.94 87 SER A CA 1
ATOM 677 C C . SER A 1 87 ? 20.189 76.957 0.591 1.00 24.94 87 SER A C 1
ATOM 679 O O . SER A 1 87 ? 20.979 77.654 1.221 1.00 24.94 87 SER A O 1
ATOM 681 N N . LYS A 1 88 ? 20.466 76.488 -0.635 1.00 24.58 88 LYS A N 1
ATOM 682 C CA . LYS A 1 88 ? 21.540 77.028 -1.481 1.00 24.58 88 LYS A CA 1
ATOM 683 C C . LYS A 1 88 ? 21.036 78.264 -2.230 1.00 24.58 88 LYS A C 1
ATOM 685 O O . LYS A 1 88 ? 20.075 78.158 -2.988 1.00 24.58 88 LYS A O 1
ATOM 690 N N . SER A 1 89 ? 21.757 79.372 -2.099 1.00 24.59 89 SER A N 1
ATOM 691 C CA . SER A 1 89 ? 21.798 80.464 -3.073 1.00 24.59 89 SER A CA 1
ATOM 692 C C . SER A 1 89 ? 23.232 80.994 -3.195 1.00 24.59 89 SER A C 1
ATOM 694 O O . SER A 1 89 ? 23.808 81.395 -2.193 1.00 24.59 89 SER A O 1
ATOM 696 N N . ASN A 1 90 ? 23.735 80.965 -4.434 1.00 25.03 90 ASN A N 1
ATOM 697 C CA . ASN A 1 90 ? 24.698 81.842 -5.123 1.00 25.03 90 ASN A CA 1
ATOM 698 C C . ASN A 1 90 ? 26.061 82.265 -4.527 1.00 25.03 90 ASN A C 1
ATOM 700 O O . ASN A 1 90 ? 26.138 82.800 -3.431 1.00 25.03 90 ASN A O 1
ATOM 704 N N . GLY A 1 91 ? 27.069 82.207 -5.423 1.00 24.86 91 GLY A N 1
ATOM 705 C CA . GLY A 1 91 ? 28.321 82.996 -5.448 1.00 24.86 91 GLY A CA 1
ATOM 706 C C . GLY A 1 91 ? 29.407 82.488 -4.495 1.00 24.86 91 GLY A C 1
ATOM 707 O O . GLY A 1 91 ? 29.097 82.102 -3.383 1.00 24.86 91 GLY A O 1
ATOM 708 N N . GLY A 1 92 ? 30.700 82.408 -4.808 1.00 23.97 92 GLY A N 1
ATOM 709 C CA . GLY A 1 92 ? 31.528 82.993 -5.861 1.00 23.97 92 GLY A CA 1
ATOM 710 C C . GLY A 1 92 ? 32.898 83.318 -5.232 1.00 23.97 92 GLY A C 1
ATOM 711 O O . GLY A 1 92 ? 32.922 83.829 -4.119 1.00 23.97 92 GLY A O 1
ATOM 712 N N . GLY A 1 93 ? 34.005 83.029 -5.930 1.00 25.92 93 GLY A N 1
ATOM 713 C CA . GLY A 1 93 ? 35.346 83.573 -5.637 1.00 25.92 93 GLY A CA 1
ATOM 714 C C . GLY A 1 93 ? 36.300 82.699 -4.804 1.00 25.92 93 GLY A C 1
ATOM 715 O O . GLY A 1 93 ? 36.008 82.374 -3.659 1.00 25.92 93 GLY A O 1
ATOM 716 N N . GLY A 1 94 ? 37.460 82.357 -5.387 1.00 24.36 94 GLY A N 1
ATOM 717 C CA . GLY A 1 94 ? 38.697 82.018 -4.653 1.00 24.36 94 GLY A CA 1
ATOM 718 C C . GLY A 1 94 ? 39.358 83.277 -4.049 1.00 24.36 94 GLY A C 1
ATOM 719 O O . GLY A 1 94 ? 38.656 84.286 -3.945 1.00 24.36 94 GLY A O 1
ATOM 720 N N . PRO A 1 95 ? 40.673 83.309 -3.725 1.00 39.88 95 PRO A N 1
ATOM 721 C CA . PRO A 1 95 ? 41.735 82.325 -3.989 1.00 39.88 95 PRO A CA 1
ATOM 722 C C . PRO A 1 95 ? 42.600 81.929 -2.755 1.00 39.88 95 PRO A C 1
ATOM 724 O O . PRO A 1 95 ? 42.461 82.477 -1.665 1.00 39.88 95 PRO A O 1
ATOM 727 N N . ASP A 1 96 ? 43.495 80.963 -2.992 1.00 28.36 96 ASP A N 1
ATOM 728 C CA . ASP A 1 96 ? 44.774 80.640 -2.308 1.00 28.36 96 ASP A CA 1
ATOM 729 C C . ASP A 1 96 ? 45.649 81.893 -1.999 1.00 28.36 96 ASP A C 1
ATOM 731 O O . ASP A 1 96 ? 45.398 82.917 -2.649 1.00 28.36 96 ASP A O 1
ATOM 735 N N . PRO A 1 97 ? 46.679 81.881 -1.093 1.00 44.16 97 PRO A N 1
ATOM 736 C CA . PRO A 1 97 ? 47.877 81.014 -1.235 1.00 44.16 97 PRO A CA 1
ATOM 737 C C . PRO A 1 97 ? 48.733 80.635 0.013 1.00 44.16 97 PRO A C 1
ATOM 739 O O . PRO A 1 97 ? 48.593 81.208 1.087 1.00 44.16 97 PRO A O 1
ATOM 742 N N . GLU A 1 98 ? 49.684 79.706 -0.237 1.00 27.27 98 GLU A N 1
ATOM 743 C CA . GLU A 1 98 ? 51.061 79.584 0.331 1.00 27.27 98 GLU A CA 1
ATOM 744 C C . GLU A 1 98 ? 51.223 79.213 1.835 1.00 27.27 98 GLU A C 1
ATOM 746 O O . GLU A 1 98 ? 50.477 79.672 2.683 1.00 27.27 98 GLU A O 1
ATOM 751 N N . MET A 1 99 ? 52.157 78.372 2.320 1.00 28.17 99 MET A N 1
ATOM 752 C CA . MET A 1 99 ? 53.515 77.973 1.903 1.00 28.17 99 MET A CA 1
ATOM 753 C C . MET A 1 99 ? 53.942 76.680 2.666 1.00 28.17 99 MET A C 1
ATOM 755 O O . MET A 1 99 ? 53.726 76.585 3.874 1.00 28.17 99 MET A O 1
ATOM 759 N N . GLU A 1 100 ? 54.587 75.713 1.993 1.00 30.30 100 GLU A N 1
ATOM 760 C CA . GLU A 1 100 ? 55.489 74.700 2.609 1.00 30.30 100 GLU A CA 1
ATOM 761 C C . GLU A 1 100 ? 56.902 75.304 2.831 1.00 30.30 100 GLU A C 1
ATOM 763 O O . GLU A 1 100 ? 57.182 76.376 2.287 1.00 30.30 100 GLU A O 1
ATOM 768 N N . PRO A 1 101 ? 57.822 74.645 3.582 1.00 36.62 101 PRO A N 1
ATOM 769 C CA . PRO A 1 101 ? 58.834 73.821 2.884 1.00 36.62 101 PRO A CA 1
ATOM 770 C C . PRO A 1 101 ? 59.328 72.532 3.609 1.00 36.62 101 PRO A C 1
ATOM 772 O O . PRO A 1 101 ? 59.640 72.532 4.796 1.00 36.62 101 PRO A O 1
ATOM 775 N N . GLU A 1 102 ? 59.404 71.438 2.829 1.00 27.38 102 GLU A N 1
ATOM 776 C CA . GLU A 1 102 ? 60.546 70.517 2.541 1.00 27.38 102 GLU A CA 1
ATOM 777 C C . GLU A 1 102 ? 61.480 69.980 3.666 1.00 27.38 102 GLU A C 1
ATOM 779 O O . GLU A 1 102 ? 62.144 70.746 4.349 1.00 27.38 102 GLU A O 1
ATOM 784 N N . LYS A 1 103 ? 61.518 68.655 3.960 1.00 32.53 103 LYS A N 1
ATOM 785 C CA . LYS A 1 103 ? 62.246 67.488 3.336 1.00 32.53 103 LYS A CA 1
ATOM 786 C C . LYS A 1 103 ? 63.734 67.335 3.764 1.00 32.53 103 LYS A C 1
ATOM 788 O O . LYS A 1 103 ? 64.394 68.335 4.002 1.00 32.53 103 LYS A O 1
ATOM 793 N N . PRO A 1 104 ? 64.282 66.093 3.866 1.00 29.41 104 PRO A N 1
ATOM 794 C CA . PRO A 1 104 ? 64.888 65.423 2.696 1.00 29.41 104 PRO A CA 1
ATOM 795 C C . PRO A 1 104 ? 64.615 63.901 2.547 1.00 29.41 104 PRO A C 1
ATOM 797 O O . PRO A 1 104 ? 64.528 63.141 3.506 1.00 29.41 104 PRO A O 1
ATOM 800 N N . LYS A 1 105 ? 64.513 63.481 1.275 1.00 30.25 105 LYS A N 1
ATOM 801 C CA . LYS A 1 105 ? 64.751 62.135 0.675 1.00 30.25 105 LYS A CA 1
ATOM 802 C C . LYS A 1 105 ? 66.258 62.039 0.285 1.00 30.25 105 LYS A C 1
ATOM 804 O O . LYS A 1 105 ? 66.872 63.102 0.374 1.00 30.25 105 LYS A O 1
ATOM 809 N N . PRO A 1 106 ? 66.882 60.939 -0.233 1.00 41.81 106 PRO A N 1
ATOM 810 C CA . PRO A 1 106 ? 66.370 59.837 -1.092 1.00 41.81 106 PRO A CA 1
ATOM 811 C C . PRO A 1 106 ? 66.984 58.432 -0.763 1.00 41.81 106 PRO A C 1
ATOM 813 O O . PRO A 1 106 ? 67.675 58.306 0.231 1.00 41.81 106 PRO A O 1
ATOM 816 N N . GLU A 1 107 ? 66.652 57.293 -1.401 1.00 23.19 107 GLU A N 1
ATOM 817 C CA . GLU A 1 107 ? 67.166 56.802 -2.702 1.00 23.19 107 GLU A CA 1
ATOM 818 C C . GLU A 1 107 ? 66.390 55.567 -3.249 1.00 23.19 107 GLU A C 1
ATOM 820 O O . GLU A 1 107 ? 66.173 54.592 -2.539 1.00 23.19 107 GLU A O 1
ATOM 825 N N . LYS A 1 108 ? 65.936 55.687 -4.518 1.00 25.56 108 LYS A N 1
ATOM 826 C CA . LYS A 1 108 ? 66.090 54.822 -5.732 1.00 25.56 108 LYS A CA 1
ATOM 827 C C . LYS A 1 108 ? 66.355 53.294 -5.543 1.00 25.56 108 LYS A C 1
ATOM 829 O O . LYS A 1 108 ? 67.160 52.933 -4.708 1.00 25.56 108 LYS A O 1
ATOM 834 N N . LYS A 1 109 ? 65.868 52.326 -6.351 1.00 24.16 109 LYS A N 1
ATOM 835 C CA . LYS A 1 109 ? 65.358 52.310 -7.744 1.00 24.16 109 LYS A CA 1
ATOM 836 C C . LYS A 1 109 ? 64.801 50.913 -8.164 1.00 24.16 109 LYS A C 1
ATOM 838 O O . LYS A 1 109 ? 65.289 49.904 -7.679 1.00 24.16 109 LYS A O 1
ATOM 843 N N . ASP A 1 110 ? 63.879 50.919 -9.139 1.00 24.30 110 ASP A N 1
ATOM 844 C CA . ASP A 1 110 ? 63.648 49.978 -10.267 1.00 24.30 110 ASP A CA 1
ATOM 845 C C . ASP A 1 110 ? 63.386 48.461 -10.059 1.00 24.30 110 ASP A C 1
ATOM 847 O O . ASP A 1 110 ? 64.294 47.667 -9.848 1.00 24.30 110 ASP A O 1
ATOM 851 N N . SER A 1 111 ? 62.166 47.991 -10.372 1.00 24.45 111 SER A N 1
ATOM 852 C CA . SER A 1 111 ? 61.779 47.510 -11.727 1.00 24.45 111 SER A CA 1
ATOM 853 C C . SER A 1 111 ? 60.628 46.474 -11.729 1.00 24.45 111 SER A C 1
ATOM 855 O O . SER A 1 111 ? 60.634 45.472 -11.027 1.00 24.45 111 SER A O 1
ATOM 857 N N . ASN A 1 112 ? 59.624 46.758 -12.567 1.00 26.47 112 ASN A N 1
ATOM 858 C CA . ASN A 1 112 ? 58.645 45.882 -13.228 1.00 26.47 112 ASN A CA 1
ATOM 859 C C . ASN A 1 112 ? 58.435 44.421 -12.758 1.00 26.47 112 ASN A C 1
ATOM 861 O O . ASN A 1 112 ? 59.180 43.523 -13.143 1.00 26.47 112 ASN A O 1
ATOM 865 N N . LYS A 1 113 ? 57.236 44.148 -12.221 1.00 26.69 113 LYS A N 1
ATOM 866 C CA . LYS A 1 113 ? 56.379 43.038 -12.685 1.00 26.69 113 LYS A CA 1
ATOM 867 C C . LYS A 1 113 ? 54.903 43.359 -12.429 1.00 26.69 113 LYS A C 1
ATOM 869 O O . LYS A 1 113 ? 54.503 43.669 -11.313 1.00 26.69 113 LYS A O 1
ATOM 874 N N . LYS A 1 114 ? 54.110 43.327 -13.504 1.00 33.06 114 LYS A N 1
ATOM 875 C CA . LYS A 1 114 ? 52.645 43.377 -13.479 1.00 33.06 114 LYS A CA 1
ATOM 876 C C . LYS A 1 114 ? 52.122 42.120 -12.781 1.00 33.06 114 LYS A C 1
ATOM 878 O O . LYS A 1 114 ? 52.378 41.037 -13.287 1.00 33.06 114 LYS A O 1
ATOM 883 N N . ASP A 1 115 ? 51.324 42.292 -11.732 1.00 27.12 115 ASP A N 1
ATOM 884 C CA . ASP A 1 115 ? 50.334 41.304 -11.296 1.00 27.12 115 ASP A CA 1
ATOM 885 C C . ASP A 1 115 ? 49.031 42.032 -10.943 1.00 27.12 115 ASP A C 1
ATOM 887 O O . ASP A 1 115 ? 48.752 42.395 -9.804 1.00 27.12 115 ASP A O 1
ATOM 891 N N . ASN A 1 116 ? 48.221 42.277 -11.976 1.00 32.38 116 ASN A N 1
ATOM 892 C CA . ASN A 1 116 ? 46.819 42.638 -11.817 1.00 32.38 116 ASN A CA 1
ATOM 893 C C . ASN A 1 116 ? 46.011 41.350 -11.665 1.00 32.38 116 ASN A C 1
ATOM 895 O O . ASN A 1 116 ? 45.466 40.815 -12.628 1.00 32.38 116 ASN A O 1
ATOM 899 N N . SER A 1 117 ? 45.915 40.868 -10.434 1.00 29.77 117 SER A N 1
ATOM 900 C CA . SER A 1 117 ? 44.834 39.986 -10.009 1.00 29.77 117 SER A CA 1
ATOM 901 C C . SER A 1 117 ? 44.399 40.517 -8.635 1.00 29.77 117 SER A C 1
ATOM 903 O O . SER A 1 117 ? 45.108 40.387 -7.651 1.00 29.77 117 SER A O 1
ATOM 905 N N . TRP A 1 118 ? 43.368 41.355 -8.532 1.00 31.12 118 TRP A N 1
ATOM 906 C CA . TRP A 1 118 ? 41.939 41.018 -8.463 1.00 31.12 118 TRP A CA 1
ATOM 907 C C . TRP A 1 118 ? 41.152 42.357 -8.474 1.00 31.12 118 TRP A C 1
ATOM 909 O O . TRP A 1 118 ? 41.646 43.325 -7.896 1.00 31.12 118 TRP A O 1
ATOM 919 N N . PRO A 1 119 ? 39.961 42.457 -9.111 1.00 35.72 119 PRO A N 1
ATOM 920 C CA . PRO A 1 119 ? 38.789 41.708 -8.663 1.00 35.72 119 PRO A CA 1
ATOM 921 C C . PRO A 1 119 ? 37.951 41.148 -9.828 1.00 35.72 119 PRO A C 1
ATOM 923 O O . PRO A 1 119 ? 37.068 41.813 -10.359 1.00 35.72 119 PRO A O 1
ATOM 926 N N . VAL A 1 120 ? 38.158 39.875 -10.176 1.00 36.38 120 VAL A N 1
ATOM 927 C CA . VAL A 1 120 ? 37.223 39.119 -11.044 1.00 36.38 120 VAL A CA 1
ATOM 928 C C . VAL A 1 120 ? 36.184 38.346 -10.209 1.00 36.38 120 VAL A C 1
ATOM 930 O O . VAL A 1 120 ? 35.122 37.973 -10.705 1.00 36.38 120 VAL A O 1
ATOM 933 N N . ILE A 1 121 ? 36.395 38.195 -8.897 1.00 35.12 121 ILE A N 1
ATOM 934 C CA . ILE A 1 121 ? 35.502 37.393 -8.040 1.00 35.12 121 ILE A CA 1
ATOM 935 C C . ILE A 1 121 ? 34.245 38.151 -7.582 1.00 35.12 121 ILE A C 1
ATOM 937 O O . ILE A 1 121 ? 33.224 37.526 -7.286 1.00 35.12 121 ILE A O 1
ATOM 941 N N . HIS A 1 122 ? 34.244 39.485 -7.634 1.00 35.22 122 HIS A N 1
ATOM 942 C CA . HIS A 1 122 ? 33.037 40.269 -7.343 1.00 35.22 122 HIS A CA 1
ATOM 943 C C . HIS A 1 122 ? 32.112 40.476 -8.552 1.00 35.22 122 HIS A C 1
ATOM 945 O O . HIS A 1 122 ? 30.947 40.811 -8.358 1.00 35.22 122 HIS A O 1
ATOM 951 N N . PHE A 1 123 ? 32.567 40.204 -9.782 1.00 30.81 123 PHE A N 1
ATOM 952 C CA . PHE A 1 123 ? 31.713 40.308 -10.974 1.00 30.81 123 PHE A CA 1
ATOM 953 C C . PHE A 1 123 ? 30.963 39.003 -11.297 1.00 30.81 123 PHE A C 1
ATOM 955 O O . PHE A 1 123 ? 29.822 39.048 -11.754 1.00 30.81 123 PHE A O 1
ATOM 962 N N . PHE A 1 124 ? 31.530 37.832 -10.981 1.00 30.80 124 PHE A N 1
ATOM 963 C CA . PHE A 1 124 ? 30.866 36.541 -11.232 1.00 30.80 124 PHE A CA 1
ATOM 964 C C . PHE A 1 124 ? 29.782 36.181 -10.203 1.00 30.80 124 PHE A C 1
ATOM 966 O O . PHE A 1 124 ? 28.804 35.504 -10.529 1.00 30.80 124 PHE A O 1
ATOM 973 N N . SER A 1 125 ? 29.911 36.677 -8.972 1.00 33.56 125 SER A N 1
ATOM 974 C CA . SER A 1 125 ? 28.917 36.483 -7.910 1.00 33.56 125 SER A CA 1
ATOM 975 C C . SER A 1 125 ? 27.695 37.401 -8.075 1.00 33.56 125 SER A C 1
ATOM 977 O O . SER A 1 125 ? 26.584 37.000 -7.732 1.00 33.56 125 SER A O 1
ATOM 979 N N . PHE A 1 126 ? 27.862 38.573 -8.699 1.00 32.91 126 PHE A N 1
ATOM 980 C CA . PHE A 1 126 ? 26.761 39.499 -8.990 1.00 32.91 126 PHE A CA 1
ATOM 981 C C . PHE A 1 126 ? 25.904 39.039 -10.186 1.00 32.91 126 PHE A C 1
ATOM 983 O O . PHE A 1 126 ? 24.676 39.107 -10.135 1.00 32.91 126 PHE A O 1
ATOM 990 N N . PHE A 1 127 ? 26.520 38.455 -11.225 1.00 30.89 127 PHE A N 1
ATOM 991 C CA . PHE A 1 127 ? 25.796 37.964 -12.409 1.00 30.89 127 PHE A CA 1
ATOM 992 C C . PHE A 1 127 ? 24.997 36.671 -12.150 1.00 30.89 127 PHE A C 1
ATOM 994 O O . PHE A 1 127 ? 23.957 36.438 -12.772 1.00 30.89 127 PHE A O 1
ATOM 1001 N N . CYS A 1 128 ? 25.435 35.840 -11.197 1.00 34.91 128 CYS A N 1
ATOM 1002 C CA . CYS A 1 128 ? 24.709 34.627 -10.811 1.00 34.91 128 CYS A CA 1
ATOM 1003 C C . CYS A 1 128 ? 23.486 34.922 -9.926 1.00 34.91 128 CYS A C 1
ATOM 1005 O O . CYS A 1 128 ? 22.494 34.199 -10.008 1.00 34.91 128 CYS A O 1
ATOM 1007 N N . PHE A 1 129 ? 23.512 35.991 -9.122 1.00 37.84 129 PHE A N 1
ATOM 1008 C CA . PHE A 1 129 ? 22.405 36.327 -8.219 1.00 37.84 129 PHE A CA 1
ATOM 1009 C C . PHE A 1 129 ? 21.263 37.067 -8.934 1.00 37.84 129 PHE A C 1
ATOM 1011 O O . PHE A 1 129 ? 20.096 36.757 -8.699 1.00 37.84 129 PHE A O 1
ATOM 1018 N N . GLU A 1 130 ? 21.586 37.952 -9.883 1.00 35.47 130 GLU A N 1
ATOM 1019 C CA . GLU A 1 130 ? 20.607 38.602 -10.769 1.00 35.47 130 GLU A CA 1
ATOM 1020 C C . GLU A 1 130 ? 19.857 37.569 -11.629 1.00 35.47 130 GLU A C 1
ATOM 1022 O O . GLU A 1 130 ? 18.630 37.588 -11.689 1.00 35.47 130 GLU A O 1
ATOM 1027 N N . ASN A 1 131 ? 20.551 36.572 -12.195 1.00 35.00 131 ASN A N 1
ATOM 1028 C CA . ASN A 1 131 ? 19.897 35.504 -12.959 1.00 35.00 131 ASN A CA 1
ATOM 1029 C C . ASN A 1 131 ? 19.073 34.559 -12.075 1.00 35.00 131 ASN A C 1
ATOM 1031 O O . ASN A 1 131 ? 18.004 34.121 -12.490 1.00 35.00 131 ASN A O 1
ATOM 1035 N N . PHE A 1 132 ? 19.495 34.279 -10.838 1.00 39.19 132 PHE A N 1
ATOM 1036 C CA . PHE A 1 132 ? 18.714 33.440 -9.926 1.00 39.19 132 PHE A CA 1
ATOM 1037 C C . PHE A 1 132 ? 17.462 34.161 -9.409 1.00 39.19 132 PHE A C 1
ATOM 1039 O O . PHE A 1 132 ? 16.412 33.531 -9.269 1.00 39.19 132 PHE A O 1
ATOM 1046 N N . LEU A 1 133 ? 17.527 35.479 -9.188 1.00 38.22 133 LEU A N 1
ATOM 1047 C CA . LEU A 1 133 ? 16.382 36.294 -8.779 1.00 38.22 133 LEU A CA 1
ATOM 1048 C C . LEU A 1 133 ? 15.440 36.579 -9.958 1.00 38.22 133 LEU A C 1
ATOM 1050 O O . LEU A 1 133 ? 14.229 36.507 -9.778 1.00 38.22 133 LEU A O 1
ATOM 1054 N N . PHE A 1 134 ? 15.953 36.785 -11.176 1.00 36.62 134 PHE A N 1
ATOM 1055 C CA . PHE A 1 134 ? 15.133 36.936 -12.382 1.00 36.62 134 PHE A CA 1
ATOM 1056 C C . PHE A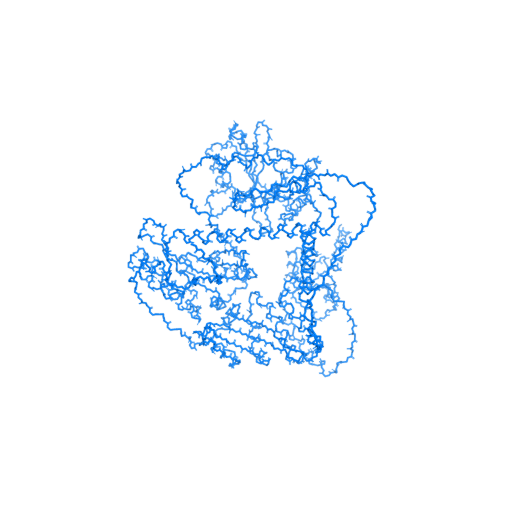 1 134 ? 14.488 35.611 -12.796 1.00 36.62 134 PHE A C 1
ATOM 1058 O O . PHE A 1 134 ? 13.304 35.593 -13.115 1.00 36.62 134 PHE A O 1
ATOM 1065 N N . ILE A 1 135 ? 15.197 34.479 -12.689 1.00 40.72 135 ILE A N 1
ATOM 1066 C CA . ILE A 1 135 ? 14.619 33.142 -12.882 1.00 40.72 135 ILE A CA 1
ATOM 1067 C C . ILE A 1 135 ? 13.614 32.847 -11.779 1.00 40.72 135 ILE A C 1
ATOM 1069 O O . ILE A 1 135 ? 12.563 32.322 -12.102 1.00 40.72 135 ILE A O 1
ATOM 1073 N N . SER A 1 136 ? 13.854 33.232 -10.522 1.00 36.00 136 SER A N 1
ATOM 1074 C CA . SER A 1 136 ? 12.913 33.006 -9.415 1.00 36.00 136 SER A CA 1
ATOM 1075 C C . SER A 1 136 ? 11.685 33.909 -9.488 1.00 36.00 136 SER A C 1
ATOM 1077 O O . SER A 1 136 ? 10.585 33.429 -9.239 1.00 36.00 136 SER A O 1
ATOM 1079 N N . ILE A 1 137 ? 11.821 35.176 -9.889 1.00 39.53 137 ILE A N 1
ATOM 1080 C CA . ILE A 1 137 ? 10.707 36.106 -10.114 1.00 39.53 137 ILE A CA 1
ATOM 1081 C C . ILE A 1 137 ? 9.960 35.727 -11.392 1.00 39.53 137 ILE A C 1
ATOM 1083 O O . ILE A 1 137 ? 8.736 35.703 -11.361 1.00 39.53 137 ILE A O 1
ATOM 1087 N N . TYR A 1 138 ? 10.635 35.311 -12.467 1.00 38.62 138 TYR A N 1
ATOM 1088 C CA . TYR A 1 138 ? 10.008 34.728 -13.657 1.00 38.62 138 TYR A CA 1
ATOM 1089 C C . TYR A 1 138 ? 9.324 33.395 -13.328 1.00 38.62 138 TYR A C 1
ATOM 1091 O O . TYR A 1 138 ? 8.202 33.183 -13.769 1.00 38.62 138 TYR A O 1
ATOM 1099 N N . TYR A 1 139 ? 9.896 32.535 -12.476 1.00 36.66 139 TYR A N 1
ATOM 1100 C CA . TYR A 1 139 ? 9.252 31.308 -11.986 1.00 36.66 139 TYR A CA 1
ATOM 1101 C C . TYR A 1 139 ? 8.084 31.617 -11.061 1.00 36.66 139 TYR A C 1
ATOM 1103 O O . TYR A 1 139 ? 7.114 30.869 -11.058 1.00 36.66 139 TYR A O 1
ATOM 1111 N N . PHE A 1 140 ? 8.140 32.700 -10.284 1.00 34.69 140 PHE A N 1
ATOM 1112 C CA . PHE A 1 140 ? 7.073 33.120 -9.381 1.00 34.69 140 PHE A CA 1
ATOM 1113 C C . PHE A 1 140 ? 5.944 33.818 -10.147 1.00 34.69 140 PHE A C 1
ATOM 1115 O O . PHE A 1 140 ? 4.783 33.556 -9.853 1.00 34.69 140 PHE A O 1
ATOM 1122 N N . TYR A 1 141 ? 6.244 34.608 -11.186 1.00 33.91 141 TYR A N 1
ATOM 1123 C CA . TYR A 1 141 ? 5.271 35.213 -12.106 1.00 33.91 141 TYR A CA 1
ATOM 1124 C C . TYR A 1 141 ? 4.677 34.177 -13.064 1.00 33.91 141 TYR A C 1
ATOM 1126 O O . TYR A 1 141 ? 3.469 34.189 -13.291 1.00 33.91 141 TYR A O 1
ATOM 1134 N N . LYS A 1 142 ? 5.478 33.221 -13.553 1.00 31.22 142 LYS A N 1
ATOM 1135 C CA . LYS A 1 142 ? 5.028 32.065 -14.338 1.00 31.22 142 LYS A CA 1
ATOM 1136 C C . LYS A 1 142 ? 4.244 31.091 -13.467 1.00 31.22 142 LYS A C 1
ATOM 1138 O O . LYS A 1 142 ? 3.168 30.710 -13.891 1.00 31.22 142 LYS A O 1
ATOM 1143 N N . LYS A 1 143 ? 4.619 30.834 -12.202 1.00 33.41 143 LYS A N 1
ATOM 1144 C CA . LYS A 1 143 ? 3.755 30.134 -11.224 1.00 33.41 143 LYS A CA 1
ATOM 1145 C C . LYS A 1 143 ? 2.518 30.939 -10.842 1.00 33.41 143 LYS A C 1
ATOM 1147 O O . LYS A 1 143 ? 1.511 30.312 -10.556 1.00 33.41 143 LYS A O 1
ATOM 1152 N N . LYS A 1 144 ? 2.520 32.278 -10.846 1.00 32.16 144 LYS A N 1
ATOM 1153 C CA . LYS A 1 144 ? 1.296 33.091 -10.656 1.00 32.16 144 LYS A CA 1
ATOM 1154 C C . LYS A 1 144 ? 0.401 33.082 -11.904 1.00 32.16 144 LYS A C 1
ATOM 1156 O O . LYS A 1 144 ? -0.816 33.170 -11.764 1.00 32.16 144 LYS A O 1
ATOM 1161 N N . LYS A 1 145 ? 0.973 32.918 -13.104 1.00 29.09 145 LYS A N 1
ATOM 1162 C CA . LYS A 1 145 ? 0.248 32.680 -14.368 1.00 29.09 145 LYS A CA 1
ATOM 1163 C C . LYS A 1 145 ? -0.183 31.212 -14.548 1.00 29.09 145 LYS A C 1
ATOM 1165 O O . LYS A 1 145 ? -1.212 30.971 -15.164 1.00 29.09 145 LYS A O 1
ATOM 1170 N N . GLU A 1 146 ? 0.528 30.244 -13.969 1.00 30.36 146 GLU A N 1
ATOM 1171 C CA . GLU A 1 146 ? 0.268 28.797 -14.094 1.00 30.36 146 GLU A CA 1
ATOM 1172 C C . GLU A 1 146 ? -0.527 28.224 -12.906 1.00 30.36 146 GLU A C 1
ATOM 1174 O O . GLU A 1 146 ? -1.320 27.310 -13.101 1.00 30.36 146 GLU A O 1
ATOM 1179 N N . LYS A 1 147 ? -0.483 28.835 -11.711 1.00 31.25 147 LYS A N 1
ATOM 1180 C CA . LYS A 1 147 ? -1.493 28.633 -10.645 1.00 31.25 147 LYS A CA 1
ATOM 1181 C C . LYS A 1 147 ? -2.806 29.381 -10.910 1.00 31.25 147 LYS A C 1
ATOM 1183 O O . LYS A 1 147 ? -3.738 29.268 -10.123 1.00 31.25 147 LYS A O 1
ATOM 1188 N N . LYS A 1 148 ? -2.913 30.075 -12.047 1.00 30.84 148 LYS A N 1
ATOM 1189 C CA . LYS A 1 148 ? -4.185 30.486 -12.664 1.00 30.84 148 LYS A CA 1
ATOM 1190 C C . LYS A 1 148 ? -4.779 29.412 -13.590 1.00 30.84 148 LYS A C 1
ATOM 1192 O O . LYS A 1 148 ? -5.643 29.715 -14.402 1.00 30.84 148 LYS A O 1
ATOM 1197 N N . LYS A 1 149 ? -4.349 28.152 -13.467 1.00 29.38 149 LYS A N 1
ATOM 1198 C CA . LYS A 1 149 ? -5.027 26.996 -14.068 1.00 29.38 149 LYS A CA 1
ATOM 1199 C C . LYS A 1 149 ? -5.490 26.009 -12.995 1.00 29.38 149 LYS A C 1
ATOM 1201 O O . LYS A 1 149 ? -5.160 24.831 -13.022 1.00 29.38 149 LYS A O 1
ATOM 1206 N N . GLY A 1 150 ? -6.314 26.490 -12.065 1.00 30.95 150 GLY A N 1
ATOM 1207 C CA . GLY A 1 150 ? -7.484 25.687 -11.719 1.00 30.95 150 GLY A CA 1
ATOM 1208 C C . GLY A 1 150 ? -8.356 25.636 -12.974 1.00 30.95 150 GLY A C 1
ATOM 1209 O O . GLY A 1 150 ? -8.589 26.690 -13.548 1.00 30.95 150 GLY A O 1
ATOM 1210 N N . ARG A 1 151 ? -8.681 24.421 -13.439 1.00 33.12 151 ARG A N 1
ATOM 1211 C CA . ARG A 1 151 ? -9.713 24.042 -14.430 1.00 33.12 151 ARG A CA 1
ATOM 1212 C C . ARG A 1 151 ? -10.113 25.134 -15.444 1.00 33.12 151 ARG A C 1
ATOM 1214 O O . ARG A 1 151 ? -10.735 26.120 -15.073 1.00 33.12 151 ARG A O 1
ATOM 1221 N N . LYS A 1 152 ? -9.838 24.919 -16.741 1.00 26.73 152 LYS A N 1
ATOM 1222 C CA . LYS A 1 152 ? -10.464 25.707 -17.823 1.00 26.73 152 LYS A CA 1
ATOM 1223 C C . LYS A 1 152 ? -11.982 25.774 -17.579 1.00 26.73 152 LYS A C 1
ATOM 1225 O O . LYS A 1 152 ? -12.645 24.744 -17.595 1.00 26.73 152 LYS A O 1
ATOM 1230 N N . GLY A 1 153 ? -12.482 26.981 -17.347 1.00 40.00 153 GLY A N 1
ATOM 1231 C CA . GLY A 1 153 ? -13.884 27.323 -17.136 1.00 40.00 153 GLY A CA 1
ATOM 1232 C C . GLY A 1 153 ? -13.963 28.768 -16.640 1.00 40.00 153 GLY A C 1
ATOM 1233 O O . GLY A 1 153 ? -13.041 29.235 -15.969 1.00 40.00 153 GLY A O 1
ATOM 1234 N N . ASN A 1 154 ? -15.015 29.503 -17.002 1.00 34.81 154 ASN A N 1
ATOM 1235 C CA . ASN A 1 154 ? -15.247 30.837 -16.444 1.00 34.81 154 ASN A CA 1
ATOM 1236 C C . ASN A 1 154 ? -15.373 30.732 -14.912 1.00 34.81 154 ASN A C 1
ATOM 1238 O O . ASN A 1 154 ? -15.875 29.731 -14.405 1.00 34.81 154 ASN A O 1
ATOM 1242 N N . ASN A 1 155 ? -14.910 31.742 -14.165 1.00 42.12 155 ASN A N 1
ATOM 1243 C CA . ASN A 1 155 ? -15.158 31.825 -12.722 1.00 42.12 155 ASN A CA 1
ATOM 1244 C C . ASN A 1 155 ? -16.677 31.860 -12.490 1.00 42.12 155 ASN A C 1
ATOM 1246 O O . ASN A 1 155 ? -17.295 32.907 -12.661 1.00 42.12 155 ASN A O 1
ATOM 1250 N N . LEU A 1 156 ? -17.276 30.725 -12.133 1.00 51.75 156 LEU A N 1
ATOM 1251 C CA . LEU A 1 156 ? -18.703 30.607 -11.866 1.00 51.75 156 LEU A CA 1
ATOM 1252 C C . LEU A 1 156 ? -18.897 30.568 -10.353 1.00 51.75 156 LEU A C 1
ATOM 1254 O O . LEU A 1 156 ? -18.557 29.604 -9.669 1.00 51.75 156 LEU A O 1
ATOM 1258 N N . TYR A 1 157 ? -19.429 31.647 -9.797 1.00 67.12 157 TYR A N 1
ATOM 1259 C CA . TYR A 1 157 ? -19.794 31.688 -8.391 1.00 67.12 157 TYR A CA 1
ATOM 1260 C C . TYR A 1 157 ? -21.091 30.892 -8.210 1.00 67.12 157 TYR A C 1
ATOM 1262 O O . TYR A 1 157 ? -22.175 31.398 -8.477 1.00 67.12 157 TYR A O 1
ATOM 1270 N N . ALA A 1 158 ? -21.007 29.642 -7.743 1.00 74.12 158 ALA A N 1
ATOM 1271 C CA . ALA A 1 158 ? -22.178 28.766 -7.600 1.00 74.12 158 ALA A CA 1
ATOM 1272 C C . ALA A 1 158 ? -23.331 29.391 -6.775 1.00 74.12 158 ALA A C 1
ATOM 1274 O O . ALA A 1 158 ? -24.496 29.134 -7.065 1.00 74.12 158 ALA A O 1
ATOM 1275 N N . HIS A 1 159 ? -23.037 30.272 -5.802 1.00 78.25 159 HIS A N 1
ATOM 1276 C CA . HIS A 1 159 ? -24.085 31.043 -5.104 1.00 78.25 159 HIS A CA 1
ATOM 1277 C C . HIS A 1 159 ? -24.754 32.062 -6.004 1.00 78.25 159 HIS A C 1
ATOM 1279 O O . HIS A 1 159 ? -25.943 32.300 -5.841 1.00 78.25 159 HIS A O 1
ATOM 1285 N N . GLU A 1 160 ? -23.997 32.741 -6.861 1.00 80.50 160 GLU A N 1
ATOM 1286 C CA . GLU A 1 160 ? -24.552 33.743 -7.763 1.00 80.50 160 GLU A CA 1
ATOM 1287 C C . GLU A 1 160 ? -25.434 33.063 -8.799 1.00 80.50 160 GLU A C 1
ATOM 1289 O O . GLU A 1 160 ? -26.535 33.543 -9.028 1.00 80.50 160 GLU A O 1
ATOM 1294 N N . LEU A 1 161 ? -25.026 31.899 -9.317 1.00 83.19 161 LEU A N 1
ATOM 1295 C CA . LEU A 1 161 ? -25.864 31.068 -10.185 1.00 83.19 161 LEU A CA 1
ATOM 1296 C C . LEU A 1 161 ? -27.144 30.614 -9.477 1.00 83.19 161 LEU A C 1
ATOM 1298 O O . LEU A 1 161 ? -28.237 30.790 -10.010 1.00 83.19 161 LEU A O 1
ATOM 1302 N N . ALA A 1 162 ? -27.031 30.104 -8.246 1.00 84.81 162 ALA A N 1
ATOM 1303 C CA . ALA A 1 162 ? -28.192 29.703 -7.459 1.00 84.81 162 ALA A CA 1
ATOM 1304 C C . ALA A 1 162 ? -29.131 30.890 -7.176 1.00 84.81 162 ALA A C 1
ATOM 1306 O O . ALA A 1 162 ? -30.338 30.792 -7.378 1.00 84.81 162 ALA A O 1
ATOM 1307 N N . LYS A 1 163 ? -28.586 32.044 -6.767 1.00 86.38 163 LYS A N 1
ATOM 1308 C CA . LYS A 1 163 ? -29.356 33.279 -6.542 1.00 86.38 163 LYS A CA 1
ATOM 1309 C C . LYS A 1 163 ? -29.996 33.793 -7.829 1.00 86.38 163 LYS A C 1
ATOM 1311 O O . LYS A 1 163 ? -31.136 34.246 -7.785 1.00 86.38 163 LYS A O 1
ATOM 1316 N N . ALA A 1 164 ? -29.286 33.732 -8.953 1.00 86.81 164 ALA A N 1
ATOM 1317 C CA . ALA A 1 164 ? -29.794 34.141 -10.254 1.00 86.81 164 ALA A CA 1
ATOM 1318 C C . ALA A 1 164 ? -30.953 33.242 -10.695 1.00 86.81 164 ALA A C 1
ATOM 1320 O O . ALA A 1 164 ? -31.985 33.768 -11.102 1.00 86.81 164 ALA A O 1
ATOM 1321 N N . GLN A 1 165 ? -30.833 31.920 -10.533 1.00 89.12 165 GLN A N 1
ATOM 1322 C CA . GLN A 1 165 ? -31.919 30.981 -10.819 1.00 89.12 165 GLN A CA 1
ATOM 1323 C C . GLN A 1 165 ? -33.144 31.242 -9.932 1.00 89.12 165 GLN A C 1
ATOM 1325 O O . GLN A 1 165 ? -34.254 31.346 -10.449 1.00 89.12 165 GLN A O 1
ATOM 1330 N N . ILE A 1 166 ? -32.944 31.420 -8.621 1.00 89.44 166 ILE A N 1
ATOM 1331 C CA . ILE A 1 166 ? -34.023 31.742 -7.671 1.00 89.44 166 ILE A CA 1
ATOM 1332 C C . ILE A 1 166 ? -34.717 33.052 -8.068 1.00 89.44 166 ILE A C 1
ATOM 1334 O O . ILE A 1 166 ? -35.942 33.117 -8.088 1.00 89.44 166 ILE A O 1
ATOM 1338 N N . LYS A 1 167 ? -33.948 34.090 -8.430 1.00 88.81 167 LYS A N 1
ATOM 1339 C CA . LYS A 1 167 ? -34.488 35.386 -8.872 1.00 88.81 167 LYS A CA 1
ATOM 1340 C C . LYS A 1 167 ? -35.242 35.279 -10.201 1.00 88.81 167 LYS A C 1
ATOM 1342 O O . LYS A 1 167 ? -36.199 36.015 -10.410 1.00 88.81 167 LYS A O 1
ATOM 1347 N N . LYS A 1 168 ? -34.805 34.390 -11.098 1.00 87.62 168 LYS A N 1
ATOM 1348 C CA . LYS A 1 168 ? -35.429 34.160 -12.407 1.00 87.62 168 LYS A CA 1
ATOM 1349 C C . LYS A 1 168 ? -36.785 33.456 -12.286 1.00 87.62 168 LYS A C 1
ATOM 1351 O O . LYS A 1 168 ? -37.632 33.655 -13.148 1.00 87.62 168 LYS A O 1
ATOM 1356 N N . GLY A 1 169 ? -36.988 32.635 -11.251 1.00 80.75 169 GLY A N 1
ATOM 1357 C CA . GLY A 1 169 ? -38.268 31.973 -10.966 1.00 80.75 169 GLY A CA 1
ATOM 1358 C C . GLY A 1 169 ? -38.690 30.902 -11.983 1.00 80.75 169 GLY A C 1
ATOM 1359 O O . GLY A 1 169 ? -39.806 30.400 -11.917 1.00 80.75 169 GLY A O 1
ATOM 1360 N N . THR A 1 170 ? -37.819 30.542 -12.930 1.00 83.06 170 THR A N 1
ATOM 1361 C CA . THR A 1 170 ? -38.075 29.479 -13.914 1.00 83.06 170 THR A CA 1
ATOM 1362 C C . THR A 1 170 ? -37.837 28.085 -13.319 1.00 83.06 170 THR A C 1
ATOM 1364 O O . THR A 1 170 ? -36.993 27.963 -12.425 1.00 83.06 170 THR A O 1
ATOM 1367 N N . PRO A 1 171 ? -38.487 27.023 -13.842 1.00 84.88 171 PRO A N 1
ATOM 1368 C CA . PRO A 1 171 ? -38.225 25.647 -13.422 1.00 84.88 171 PRO A CA 1
ATOM 1369 C C . PRO A 1 171 ? -36.734 25.291 -13.464 1.00 84.88 171 PRO A C 1
ATOM 1371 O O . PRO A 1 171 ? -35.993 25.746 -14.343 1.00 84.88 171 PRO A O 1
ATOM 1374 N N . VAL A 1 172 ? -36.285 24.494 -12.494 1.00 86.81 172 VAL A N 1
ATOM 1375 C CA . VAL A 1 172 ? -34.892 24.037 -12.410 1.00 86.81 172 VAL A CA 1
ATOM 1376 C C . VAL A 1 172 ? -34.646 23.013 -13.514 1.00 86.81 172 VAL A C 1
ATOM 1378 O O . VAL A 1 172 ? -35.262 21.953 -13.521 1.00 86.81 172 VAL A O 1
ATOM 1381 N N . THR A 1 173 ? -33.737 23.321 -14.437 1.00 87.31 173 THR A N 1
ATOM 1382 C CA . THR A 1 173 ? -33.308 22.395 -15.493 1.00 87.31 173 THR A CA 1
ATOM 1383 C C . THR A 1 173 ? -32.032 21.665 -15.086 1.00 87.31 173 THR A C 1
ATOM 1385 O O . THR A 1 173 ? -31.229 22.184 -14.302 1.00 87.31 173 THR A O 1
ATOM 1388 N N . VAL A 1 174 ? -31.786 20.487 -15.669 1.00 85.56 174 VAL A N 1
ATOM 1389 C CA . VAL A 1 174 ? -30.529 19.748 -15.463 1.00 85.56 174 VAL A CA 1
ATOM 1390 C C . VAL A 1 174 ? -29.302 20.562 -15.860 1.00 85.56 174 VAL A C 1
ATOM 1392 O O . VAL A 1 174 ? -28.270 20.462 -15.201 1.00 85.56 174 VAL A O 1
ATOM 1395 N N . GLY A 1 175 ? -29.409 21.409 -16.888 1.00 83.25 175 GLY A N 1
ATOM 1396 C CA . GLY A 1 175 ? -28.330 22.316 -17.286 1.00 83.25 175 GLY A CA 1
ATOM 1397 C C . GLY A 1 175 ? -27.898 23.232 -16.139 1.00 83.25 175 GLY A C 1
ATOM 1398 O O . GLY A 1 175 ? -26.732 23.226 -15.755 1.00 83.25 175 GLY A O 1
ATOM 1399 N N . VAL A 1 176 ? -28.854 23.936 -15.523 1.00 84.75 176 VAL A N 1
ATOM 1400 C CA . VAL A 1 176 ? -28.589 24.830 -14.380 1.00 84.75 176 VAL A CA 1
ATOM 1401 C C . VAL A 1 176 ? -28.064 24.049 -13.174 1.00 84.75 176 VAL A C 1
ATOM 1403 O O . VAL A 1 176 ? -27.132 24.487 -12.497 1.00 84.75 176 VAL A O 1
ATOM 1406 N N . LEU A 1 177 ? -28.634 22.872 -12.908 1.00 85.75 177 LEU A N 1
ATOM 1407 C CA . LEU A 1 177 ? -28.207 22.022 -11.800 1.00 85.75 177 LEU A CA 1
ATOM 1408 C C . LEU A 1 177 ? -26.752 21.556 -11.971 1.00 85.75 177 LEU A C 1
ATOM 1410 O O . LEU A 1 177 ? -25.959 21.653 -11.034 1.00 85.75 177 LEU A O 1
ATOM 1414 N N . ASN A 1 178 ? -26.382 21.115 -13.174 1.00 84.56 178 ASN A N 1
ATOM 1415 C CA . ASN A 1 178 ? -25.023 20.692 -13.505 1.00 84.56 178 ASN A CA 1
ATOM 1416 C C . ASN A 1 178 ? -24.032 21.859 -13.487 1.00 84.56 178 ASN A C 1
ATOM 1418 O O . ASN A 1 178 ? -22.905 21.674 -13.041 1.00 84.56 178 ASN A O 1
ATOM 1422 N N . GLU A 1 179 ? -24.430 23.065 -13.898 1.00 81.94 179 GLU A N 1
ATOM 1423 C CA . GLU A 1 179 ? -23.581 24.259 -13.783 1.00 81.94 179 GLU A CA 1
ATOM 1424 C C . GLU A 1 179 ? -23.253 24.591 -12.321 1.00 81.94 179 GLU A C 1
ATOM 1426 O O . GLU A 1 179 ? -22.097 24.857 -11.982 1.00 81.94 179 GLU A O 1
ATOM 1431 N N . ILE A 1 180 ? -24.249 24.520 -11.434 1.00 81.25 180 ILE A N 1
ATOM 1432 C CA . ILE A 1 180 ? -24.066 24.774 -9.999 1.00 81.25 180 ILE A CA 1
ATOM 1433 C C . ILE A 1 180 ? -23.224 23.665 -9.347 1.00 81.25 180 ILE A C 1
ATOM 1435 O O . ILE A 1 180 ? -22.353 23.948 -8.518 1.00 81.25 180 ILE A O 1
ATOM 1439 N N . LEU A 1 181 ? -23.443 22.406 -9.737 1.00 79.38 181 LEU A N 1
ATOM 1440 C CA . LEU A 1 181 ? -22.754 21.237 -9.182 1.00 79.38 181 LEU A CA 1
ATOM 1441 C C . LEU A 1 181 ? -21.422 20.897 -9.870 1.00 79.38 181 LEU A C 1
ATOM 1443 O O . LEU A 1 181 ? -20.697 20.033 -9.368 1.00 79.38 181 LEU A O 1
ATOM 1447 N N . ALA A 1 182 ? -21.038 21.602 -10.937 1.00 69.31 182 ALA A N 1
ATOM 1448 C CA . ALA A 1 182 ? -19.818 21.346 -11.709 1.00 69.31 182 ALA A CA 1
ATOM 1449 C C . ALA A 1 182 ? -18.554 21.307 -10.830 1.00 69.31 182 ALA A C 1
ATOM 1451 O O . ALA A 1 182 ? -17.665 20.474 -11.019 1.00 69.31 182 ALA A O 1
ATOM 1452 N N . TYR A 1 183 ? -18.484 22.160 -9.802 1.00 62.34 183 TYR A N 1
ATOM 1453 C CA . TYR A 1 183 ? -17.356 22.195 -8.861 1.00 62.34 183 TYR A CA 1
ATOM 1454 C C . TYR A 1 183 ? -17.245 20.949 -7.979 1.00 62.34 183 TYR A C 1
ATOM 1456 O O . TYR A 1 183 ? -16.142 20.607 -7.541 1.00 62.34 183 TYR A O 1
ATOM 1464 N N . SER A 1 184 ? -18.362 20.257 -7.763 1.00 60.78 184 SER A N 1
ATOM 1465 C CA . SER A 1 184 ? -18.428 18.988 -7.040 1.00 60.78 184 SER A CA 1
ATOM 1466 C C . SER A 1 184 ? -18.137 17.774 -7.932 1.00 60.78 184 SER A C 1
ATOM 1468 O O . SER A 1 184 ? -18.200 16.654 -7.434 1.00 60.78 184 SER A O 1
ATOM 1470 N N . ASN A 1 185 ? -17.783 17.984 -9.212 1.00 62.78 185 ASN A N 1
ATOM 1471 C CA . ASN A 1 185 ? -17.525 16.936 -10.207 1.00 62.78 185 ASN A CA 1
ATOM 1472 C C . ASN A 1 185 ? -18.707 15.961 -10.370 1.00 62.78 185 ASN A C 1
ATOM 1474 O O . ASN A 1 185 ? -18.503 14.764 -10.553 1.00 62.78 185 ASN A O 1
ATOM 1478 N N . MET A 1 186 ? -19.934 16.478 -10.252 1.00 68.00 186 MET A N 1
ATOM 1479 C CA . MET A 1 186 ? -21.167 15.718 -10.441 1.00 68.00 186 MET A CA 1
ATOM 1480 C C . MET A 1 186 ? -21.834 16.172 -11.735 1.00 68.00 186 MET A C 1
ATOM 1482 O O . MET A 1 186 ? -22.027 17.369 -11.943 1.00 68.00 186 MET A O 1
ATOM 1486 N N . LEU A 1 187 ? -22.175 15.210 -12.586 1.00 74.88 187 LEU A N 1
ATOM 1487 C CA . LEU A 1 187 ? -22.968 15.409 -13.791 1.00 74.88 187 LEU A CA 1
ATOM 1488 C C . LEU A 1 187 ? -24.189 14.504 -13.690 1.00 74.88 187 LEU A C 1
ATOM 1490 O O . LEU A 1 187 ? -24.059 13.303 -13.469 1.00 74.88 187 LEU A O 1
ATOM 1494 N N . VAL A 1 188 ? -25.367 15.098 -13.813 1.00 77.69 188 VAL A N 1
ATOM 1495 C CA . VAL A 1 188 ? -26.657 14.429 -13.659 1.00 77.69 188 VAL A CA 1
ATOM 1496 C C . VAL A 1 188 ? -27.374 14.469 -15.003 1.00 77.69 188 VAL A C 1
ATOM 1498 O O . VAL A 1 188 ? -27.311 15.479 -15.704 1.00 77.69 188 VAL A O 1
ATOM 1501 N N . SER A 1 189 ? -28.025 13.370 -15.381 1.00 84.19 189 SER A N 1
ATOM 1502 C CA . SER A 1 189 ? -28.884 13.310 -16.570 1.00 84.19 189 SER A CA 1
ATOM 1503 C C . SER A 1 189 ? -30.336 13.673 -16.229 1.00 84.19 189 SER A C 1
ATOM 1505 O O . SER A 1 189 ? -30.734 13.603 -15.065 1.00 84.19 189 SER A O 1
ATOM 1507 N N . GLU A 1 190 ? -31.141 14.024 -17.235 1.00 84.69 190 GLU A N 1
ATOM 1508 C CA . GLU A 1 190 ? -32.582 14.293 -17.070 1.00 84.69 190 GLU A CA 1
ATOM 1509 C C . GLU A 1 190 ? -33.324 13.095 -16.471 1.00 84.69 190 GLU A C 1
ATOM 1511 O O . GLU A 1 190 ? -34.066 13.245 -15.501 1.00 84.69 190 GLU A O 1
ATOM 1516 N N . ASP A 1 191 ? -33.035 11.889 -16.957 1.00 81.62 191 ASP A N 1
ATOM 1517 C CA . ASP A 1 191 ? -33.645 10.656 -16.457 1.00 81.62 191 ASP A CA 1
ATOM 1518 C C . ASP A 1 191 ? -33.290 10.408 -14.985 1.00 81.62 191 ASP A C 1
ATOM 1520 O O . ASP A 1 191 ? -34.142 10.039 -14.174 1.00 81.62 191 ASP A O 1
ATOM 1524 N N . THR A 1 192 ? -32.034 10.670 -14.610 1.00 81.62 192 THR A N 1
ATOM 1525 C CA . THR A 1 192 ? -31.574 10.547 -13.223 1.00 81.62 192 THR A CA 1
ATOM 1526 C C . THR A 1 192 ? -32.271 11.556 -12.314 1.00 81.62 192 THR A C 1
ATOM 1528 O O . THR A 1 192 ? -32.737 11.180 -11.240 1.00 81.62 192 THR A O 1
ATOM 1531 N N . LEU A 1 193 ? -32.366 12.826 -12.721 1.00 87.88 193 LEU A N 1
ATOM 1532 C CA . LEU A 1 193 ? -33.030 13.853 -11.919 1.00 87.88 193 LEU A CA 1
ATOM 1533 C C . LEU A 1 193 ? -34.521 13.532 -11.731 1.00 87.88 193 LEU A C 1
ATOM 1535 O O . LEU A 1 193 ? -35.015 13.573 -10.603 1.00 87.88 193 LEU A O 1
ATOM 1539 N N . ASN A 1 194 ? -35.210 13.128 -12.799 1.00 88.44 194 ASN A N 1
ATOM 1540 C CA . ASN A 1 194 ? -36.619 12.736 -12.744 1.00 88.44 194 ASN A CA 1
ATOM 1541 C C . ASN A 1 194 ? -36.841 11.521 -11.834 1.00 88.44 194 ASN A C 1
ATOM 1543 O O . ASN A 1 194 ? -37.768 11.518 -11.020 1.00 88.44 194 ASN A O 1
ATOM 1547 N N . SER A 1 195 ? -35.955 10.523 -11.895 1.00 86.44 195 SER A N 1
ATOM 1548 C CA . SER A 1 195 ? -35.991 9.376 -10.984 1.00 86.44 195 SER A CA 1
ATOM 1549 C C . SER A 1 195 ? -35.820 9.794 -9.519 1.00 86.44 195 SER A C 1
ATOM 1551 O O . SER A 1 195 ? -36.530 9.289 -8.656 1.00 86.44 195 SER A O 1
ATOM 1553 N N . LEU A 1 196 ? -34.933 10.750 -9.218 1.00 88.31 196 LEU A N 1
ATOM 1554 C CA . LEU A 1 196 ? -34.715 11.226 -7.847 1.00 88.31 196 LEU A CA 1
ATOM 1555 C C . LEU A 1 196 ? -35.894 12.046 -7.303 1.00 88.31 196 LEU A C 1
ATOM 1557 O O . LEU A 1 196 ? -36.252 11.895 -6.136 1.00 88.31 196 LEU A O 1
ATOM 1561 N N . ILE A 1 197 ? -36.506 12.905 -8.124 1.00 89.81 197 ILE A N 1
ATOM 1562 C CA . ILE A 1 197 ? -37.629 13.764 -7.704 1.00 89.81 197 ILE A CA 1
ATOM 1563 C C . ILE A 1 197 ? -38.887 12.934 -7.402 1.00 89.81 197 ILE A C 1
ATOM 1565 O O . ILE A 1 197 ? -39.642 13.278 -6.484 1.00 89.81 197 ILE A O 1
ATOM 1569 N N . THR A 1 198 ? -39.080 11.839 -8.144 1.00 91.00 198 THR A N 1
ATOM 1570 C CA . THR A 1 198 ? -40.230 10.923 -8.040 1.00 91.00 198 THR A CA 1
ATOM 1571 C C . THR A 1 198 ? -40.094 9.870 -6.936 1.00 91.00 198 THR A C 1
ATOM 1573 O O . THR A 1 198 ? -41.036 9.113 -6.704 1.00 91.00 198 THR A O 1
ATOM 1576 N N . MET A 1 199 ? -38.966 9.834 -6.215 1.00 88.56 199 MET A N 1
ATOM 1577 C CA . MET A 1 199 ? -38.764 8.903 -5.101 1.00 88.56 199 MET A CA 1
ATOM 1578 C C . MET A 1 199 ? -39.841 9.058 -4.011 1.00 88.56 199 MET A C 1
ATOM 1580 O O . MET A 1 199 ? -40.271 10.181 -3.712 1.00 88.56 199 MET A O 1
ATOM 1584 N N . PRO A 1 200 ? -40.259 7.945 -3.375 1.00 89.62 200 PRO A N 1
ATOM 1585 C CA . PRO A 1 200 ? -41.290 7.966 -2.348 1.00 89.62 200 PRO A CA 1
ATOM 1586 C C . PRO A 1 200 ? -40.865 8.803 -1.136 1.00 89.62 200 PRO A C 1
ATOM 1588 O O . PRO A 1 200 ? -39.705 8.804 -0.715 1.00 89.62 200 PRO A O 1
ATOM 1591 N N . ARG A 1 201 ? -41.842 9.512 -0.563 1.00 93.56 201 ARG A N 1
ATOM 1592 C CA . ARG A 1 201 ? -41.678 10.389 0.601 1.00 93.56 201 ARG A CA 1
ATOM 1593 C C . ARG A 1 201 ? -42.327 9.766 1.825 1.00 93.56 201 ARG A C 1
ATOM 1595 O O . ARG A 1 201 ? -43.522 9.486 1.815 1.00 93.56 201 ARG A O 1
ATOM 1602 N N . PHE A 1 202 ? -41.563 9.625 2.900 1.00 94.19 202 PHE A N 1
ATOM 1603 C CA . PHE A 1 202 ? -42.116 9.350 4.221 1.00 94.19 202 PHE A CA 1
ATOM 1604 C C . PHE A 1 202 ? -42.473 10.667 4.897 1.00 94.19 202 PHE A C 1
ATOM 1606 O O . PHE A 1 202 ? -41.641 11.570 4.950 1.00 94.19 202 PHE A O 1
ATOM 1613 N N . VAL A 1 203 ? -43.696 10.775 5.407 1.00 95.56 203 VAL A N 1
ATOM 1614 C CA . VAL A 1 203 ? -44.195 11.966 6.098 1.00 95.56 203 VAL A CA 1
ATOM 1615 C C . VAL A 1 203 ? -44.410 11.637 7.568 1.00 95.56 203 VAL A C 1
ATOM 1617 O O . VAL A 1 203 ? -45.084 10.663 7.892 1.00 95.56 203 VAL A O 1
ATOM 1620 N N . PHE A 1 204 ? -43.865 12.474 8.443 1.00 95.19 204 PHE A N 1
ATOM 1621 C CA . PHE A 1 204 ? -43.995 12.364 9.889 1.00 95.19 204 PHE A CA 1
ATOM 1622 C C . PHE A 1 204 ? -44.552 13.670 10.467 1.00 95.19 204 PHE A C 1
ATOM 1624 O O . PHE A 1 204 ? -44.090 14.762 10.126 1.00 95.19 204 PHE A O 1
ATOM 1631 N N . THR A 1 205 ? -45.530 13.541 11.357 1.00 93.69 205 THR A N 1
ATOM 1632 C CA . THR A 1 205 ? -46.128 14.612 12.172 1.00 93.69 205 THR A CA 1
ATOM 1633 C C . THR A 1 205 ? -45.968 14.258 13.651 1.00 93.69 205 THR A C 1
ATOM 1635 O O . THR A 1 205 ? -45.502 13.163 13.964 1.00 93.69 205 THR A O 1
ATOM 1638 N N . ASP A 1 206 ? -46.315 15.165 14.568 1.00 92.25 206 ASP A N 1
ATOM 1639 C CA . ASP A 1 206 ? -46.178 14.946 16.017 1.00 92.25 206 ASP A CA 1
ATOM 1640 C C . ASP A 1 206 ? -44.757 14.491 16.409 1.00 92.25 206 ASP A C 1
ATOM 1642 O O . ASP A 1 206 ? -44.542 13.425 16.995 1.00 92.25 206 ASP A O 1
ATOM 1646 N N . LEU A 1 207 ? -43.746 15.261 15.991 1.00 92.19 207 LEU A N 1
ATOM 1647 C CA . LEU A 1 207 ? -42.327 14.877 16.072 1.00 92.19 207 LEU A CA 1
ATOM 1648 C C . LEU A 1 207 ? -41.783 14.766 17.512 1.00 92.19 207 LEU A C 1
ATOM 1650 O O . LEU A 1 207 ? -40.678 14.261 17.738 1.00 92.19 207 L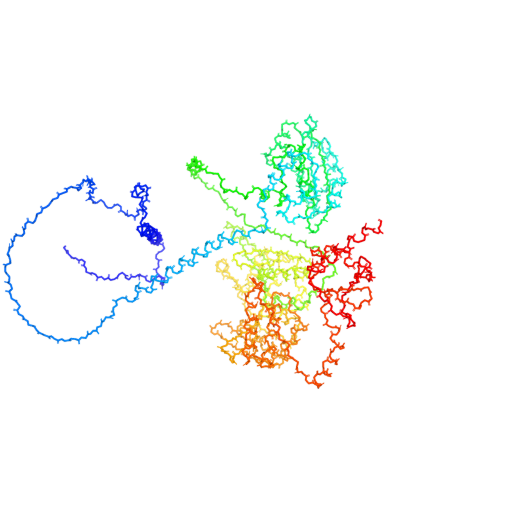EU A O 1
ATOM 1654 N N . ASP A 1 208 ? -42.542 15.240 18.492 1.00 90.06 208 ASP A N 1
ATOM 1655 C CA . ASP A 1 208 ? -42.290 15.120 19.924 1.00 90.06 208 ASP A CA 1
ATOM 1656 C C . ASP A 1 208 ? -42.723 13.759 20.503 1.00 90.06 208 ASP A C 1
ATOM 1658 O O . ASP A 1 208 ? -42.126 13.301 21.484 1.00 90.06 208 ASP A O 1
ATOM 1662 N N . LYS A 1 209 ? -43.689 13.074 19.873 1.00 92.19 209 LYS A N 1
ATOM 1663 C CA . LYS A 1 209 ? -44.224 11.788 20.342 1.00 92.19 209 LYS A CA 1
ATOM 1664 C C . LYS A 1 209 ? -43.223 10.642 20.191 1.00 92.19 209 LYS A C 1
ATOM 1666 O O . LYS A 1 209 ? -42.439 10.546 19.240 1.00 92.19 209 LYS A O 1
ATOM 1671 N N . LYS A 1 210 ? -43.258 9.708 21.146 1.00 88.88 210 LYS A N 1
ATOM 1672 C CA . LYS A 1 210 ? -42.343 8.554 21.190 1.00 88.88 210 LYS A CA 1
ATOM 1673 C C . LYS A 1 210 ? -42.664 7.538 20.090 1.00 88.88 210 LYS A C 1
ATOM 1675 O O . LYS A 1 210 ? -41.763 6.860 19.599 1.00 88.88 210 LYS A O 1
ATOM 1680 N N . GLU A 1 211 ? -43.924 7.465 19.686 1.00 90.00 211 GLU A N 1
ATOM 1681 C CA . GLU A 1 211 ? -44.458 6.623 18.618 1.00 90.00 211 GLU A CA 1
ATOM 1682 C C . GLU A 1 211 ? -43.891 7.059 17.265 1.00 90.00 211 GLU A C 1
ATOM 1684 O O . GLU A 1 211 ? -43.343 6.234 16.534 1.00 90.00 211 GLU A O 1
ATOM 1689 N N . THR A 1 212 ? -43.896 8.366 16.986 1.00 88.81 212 THR A N 1
ATOM 1690 C CA . THR A 1 212 ? -43.291 8.951 15.782 1.00 88.81 212 THR A CA 1
ATOM 1691 C C . THR A 1 212 ? -41.802 8.632 15.700 1.00 88.81 212 THR A C 1
ATOM 1693 O O . THR A 1 212 ? -41.299 8.250 14.646 1.00 88.81 212 THR A O 1
ATOM 1696 N N . ARG A 1 213 ? -41.083 8.694 16.830 1.00 87.81 213 ARG A N 1
ATOM 1697 C CA . ARG A 1 213 ? -39.662 8.306 16.885 1.00 87.81 213 ARG A CA 1
ATOM 1698 C C . ARG A 1 213 ? -39.444 6.835 16.535 1.00 87.81 213 ARG A C 1
ATOM 1700 O O . ARG A 1 213 ? -38.512 6.529 15.799 1.00 87.81 213 ARG A O 1
ATOM 1707 N N . ARG A 1 214 ? -40.299 5.936 17.033 1.00 87.81 214 ARG A N 1
ATOM 1708 C CA . ARG A 1 214 ? -40.242 4.504 16.691 1.00 87.81 214 ARG A CA 1
ATOM 1709 C C . ARG A 1 214 ? -40.519 4.270 15.210 1.00 87.81 214 ARG A C 1
ATOM 1711 O O . ARG A 1 214 ? -39.829 3.464 14.603 1.00 87.81 214 ARG A O 1
ATOM 1718 N N . LEU A 1 215 ? -41.473 4.996 14.627 1.00 90.12 215 LEU A N 1
ATOM 1719 C CA . LEU A 1 215 ? -41.786 4.901 13.201 1.00 90.12 215 LEU A CA 1
ATOM 1720 C C . LEU A 1 215 ? -40.619 5.383 12.324 1.00 90.12 215 LEU A C 1
ATOM 1722 O O . LEU A 1 215 ? -40.319 4.769 11.304 1.00 90.12 215 LEU A O 1
ATOM 1726 N N . ILE A 1 216 ? -39.925 6.451 12.730 1.00 89.12 216 ILE A N 1
ATOM 1727 C CA . ILE A 1 216 ? -38.708 6.918 12.049 1.00 89.12 216 ILE A CA 1
ATOM 1728 C C . ILE A 1 216 ? -37.599 5.860 12.141 1.00 89.12 216 ILE A C 1
ATOM 1730 O O . ILE A 1 216 ? -36.976 5.551 11.126 1.00 89.12 216 ILE A O 1
ATOM 1734 N N . ASP A 1 217 ? -37.370 5.289 13.329 1.00 88.25 217 ASP A N 1
ATOM 1735 C CA . ASP A 1 217 ? -36.368 4.233 13.536 1.00 88.25 217 ASP A CA 1
ATOM 1736 C C . ASP A 1 217 ? -36.711 2.956 12.721 1.00 88.25 217 ASP A C 1
ATOM 1738 O O . ASP A 1 217 ? -35.802 2.321 12.189 1.00 88.25 217 ASP A O 1
ATOM 1742 N N . ASP A 1 218 ? -37.996 2.606 12.560 1.00 86.81 218 ASP A N 1
ATOM 1743 C CA . ASP A 1 218 ? -38.471 1.487 11.720 1.00 86.81 218 ASP A CA 1
ATOM 1744 C C . ASP A 1 218 ? -38.205 1.727 10.225 1.00 86.81 218 ASP A C 1
ATOM 1746 O O . ASP A 1 218 ? -37.681 0.859 9.528 1.00 86.81 218 ASP A O 1
ATOM 1750 N N . LYS A 1 219 ? -38.505 2.933 9.723 1.00 85.62 219 LYS A N 1
ATOM 1751 C CA . LYS A 1 219 ? -38.336 3.264 8.298 1.00 85.62 219 LYS A CA 1
ATOM 1752 C C . LYS A 1 219 ? -36.890 3.516 7.886 1.00 85.62 219 LYS A C 1
ATOM 1754 O O . LYS A 1 219 ? -36.529 3.216 6.751 1.00 85.62 219 LYS A O 1
ATOM 1759 N N . LEU A 1 220 ? -36.076 4.108 8.761 1.00 86.06 220 LEU A N 1
ATOM 1760 C CA . LEU A 1 220 ? -34.715 4.554 8.428 1.00 86.06 220 LEU A CA 1
ATOM 1761 C C . LEU A 1 220 ? -33.614 3.676 9.036 1.00 86.06 220 LEU A C 1
ATOM 1763 O O . LEU A 1 220 ? -32.444 3.835 8.680 1.00 86.06 220 LEU A O 1
ATOM 1767 N N . GLY A 1 221 ? -33.974 2.775 9.950 1.00 82.94 221 GLY A N 1
ATOM 1768 C CA . GLY A 1 221 ? -33.040 2.004 10.756 1.00 82.94 221 GLY A CA 1
ATOM 1769 C C . GLY A 1 221 ? -32.504 2.780 11.963 1.00 82.94 221 GLY A C 1
ATOM 1770 O O . GLY A 1 221 ? -32.657 3.995 12.105 1.00 82.94 221 GLY A O 1
ATOM 1771 N N . LEU A 1 222 ? -31.827 2.061 12.860 1.00 80.94 222 LEU A N 1
ATOM 1772 C CA . LEU A 1 222 ? -31.271 2.651 14.077 1.00 80.94 222 LEU A CA 1
ATOM 1773 C C . LEU A 1 222 ? -30.056 3.555 13.773 1.00 80.94 222 LEU A C 1
ATOM 1775 O O . LEU A 1 222 ? -29.203 3.168 12.966 1.00 80.94 222 LEU A O 1
ATOM 1779 N N . PRO A 1 223 ? -29.875 4.680 14.501 1.00 71.81 223 PRO A N 1
ATOM 1780 C CA . PRO A 1 223 ? -28.754 5.611 14.311 1.00 71.81 223 PRO A CA 1
ATOM 1781 C C . PRO A 1 223 ? -27.350 4.991 14.357 1.00 71.81 223 PRO A C 1
ATOM 1783 O O . PRO A 1 223 ? -26.431 5.525 13.750 1.00 71.81 223 PRO A O 1
ATOM 1786 N N . HIS A 1 224 ? -27.170 3.868 15.060 1.00 74.75 224 HIS A N 1
ATOM 1787 C CA . HIS A 1 224 ? -25.880 3.179 15.227 1.00 74.75 224 HIS A CA 1
ATOM 1788 C C . HIS A 1 224 ? -25.789 1.864 14.436 1.00 74.75 224 HIS A C 1
ATOM 1790 O O . HIS A 1 224 ? -24.939 1.019 14.718 1.00 74.75 224 HIS A O 1
ATOM 1796 N N . SER A 1 225 ? -26.689 1.651 13.476 1.00 70.00 225 SER A N 1
ATOM 1797 C CA . SER A 1 225 ? -26.661 0.467 12.620 1.00 70.00 225 SER A CA 1
ATOM 1798 C C . SER A 1 225 ? -25.433 0.469 11.695 1.00 70.00 225 SER A C 1
ATOM 1800 O O . SER A 1 225 ? -24.886 1.518 11.343 1.00 70.00 225 SER A O 1
ATOM 1802 N N . LYS A 1 226 ? -24.974 -0.732 11.309 1.00 58.50 226 LYS A N 1
ATOM 1803 C CA . LYS A 1 226 ? -23.818 -0.916 10.408 1.00 58.50 226 LYS A CA 1
ATOM 1804 C C . LYS A 1 226 ? -24.092 -0.431 8.977 1.00 58.50 226 LYS A C 1
ATOM 1806 O O . LYS A 1 226 ? -23.141 -0.135 8.261 1.00 58.50 226 LYS A O 1
ATOM 1811 N N . ILE A 1 227 ? -25.361 -0.375 8.568 1.00 60.91 227 ILE A N 1
ATOM 1812 C CA . ILE A 1 227 ? -25.807 0.084 7.248 1.00 60.91 227 ILE A CA 1
ATOM 1813 C C . ILE A 1 227 ? -26.630 1.349 7.468 1.00 60.91 227 ILE A C 1
ATOM 1815 O O . ILE A 1 227 ? -27.706 1.288 8.049 1.00 60.91 227 ILE A O 1
ATOM 1819 N N . GLN A 1 228 ? -26.107 2.488 7.025 1.00 77.38 228 GLN A N 1
ATOM 1820 C CA . GLN A 1 228 ? -26.746 3.789 7.208 1.00 77.38 228 GLN A CA 1
ATOM 1821 C C . GLN A 1 228 ? -27.552 4.165 5.964 1.00 77.38 228 GLN A C 1
ATOM 1823 O O . GLN A 1 228 ? -27.033 4.137 4.844 1.00 77.38 228 GLN A O 1
ATOM 1828 N N . GLN A 1 229 ? -28.817 4.534 6.166 1.00 84.94 229 GLN A N 1
ATOM 1829 C CA . GLN A 1 229 ? -29.678 5.028 5.098 1.00 84.94 229 GLN A CA 1
ATOM 1830 C C . GLN A 1 229 ? -29.307 6.475 4.747 1.00 84.94 229 GLN A C 1
ATOM 1832 O O . GLN A 1 229 ? -29.197 7.335 5.626 1.00 84.94 229 GLN A O 1
ATOM 1837 N N . ARG A 1 230 ? -29.152 6.753 3.448 1.00 89.94 230 ARG A N 1
ATOM 1838 C CA . ARG A 1 230 ? -28.883 8.097 2.913 1.00 89.94 230 ARG A CA 1
ATOM 1839 C C . ARG A 1 230 ? -30.121 8.719 2.290 1.00 89.94 230 ARG A C 1
ATOM 1841 O O . ARG A 1 230 ? -31.039 8.003 1.876 1.00 89.94 230 ARG A O 1
ATOM 1848 N N . GLY A 1 231 ? -30.108 10.040 2.174 1.00 92.00 231 GLY A N 1
ATOM 1849 C CA . GLY A 1 231 ? -31.140 10.781 1.467 1.00 92.00 231 GLY A CA 1
ATOM 1850 C C . GLY A 1 231 ? -31.275 12.221 1.937 1.00 92.00 231 GLY A C 1
ATOM 1851 O O . GLY A 1 231 ? -30.332 12.795 2.491 1.00 92.00 231 GLY A O 1
ATOM 1852 N N . ILE A 1 232 ? -32.457 12.793 1.716 1.00 95.50 232 ILE A N 1
ATOM 1853 C CA . ILE A 1 232 ? -32.787 14.161 2.127 1.00 95.50 232 ILE A CA 1
ATOM 1854 C C . ILE A 1 232 ? -33.908 14.175 3.162 1.00 95.50 232 ILE A C 1
ATOM 1856 O O . ILE A 1 232 ? -34.708 13.243 3.254 1.00 95.50 232 ILE A O 1
ATOM 1860 N N . TYR A 1 233 ? -33.973 15.263 3.917 1.00 96.06 233 TYR A N 1
ATOM 1861 C CA . TYR A 1 233 ? -35.029 15.538 4.875 1.00 96.06 233 TYR A CA 1
ATOM 1862 C C . TYR A 1 233 ? -35.510 16.983 4.735 1.00 96.06 233 TYR A C 1
ATOM 1864 O O . TYR A 1 233 ? -34.704 17.893 4.525 1.00 96.06 233 TYR A O 1
ATOM 1872 N N . ILE A 1 234 ? -36.820 17.189 4.846 1.00 97.44 234 ILE A N 1
ATOM 1873 C CA . ILE A 1 234 ? -37.482 18.482 4.695 1.00 97.44 234 ILE A CA 1
ATOM 1874 C C . ILE A 1 234 ? -38.317 18.765 5.942 1.00 97.44 234 ILE A C 1
ATOM 1876 O O . ILE A 1 234 ? -39.229 18.006 6.255 1.00 97.44 234 ILE A O 1
ATOM 1880 N N . PHE A 1 235 ? -38.028 19.863 6.637 1.00 97.12 235 PHE A N 1
ATOM 1881 C CA . PHE A 1 235 ? -38.888 20.384 7.699 1.00 97.12 235 PHE A CA 1
ATOM 1882 C C . PHE A 1 235 ? -39.794 21.465 7.120 1.00 97.12 235 PHE A C 1
ATOM 1884 O O . PHE A 1 235 ? -39.298 22.387 6.477 1.00 97.12 235 PHE A O 1
ATOM 1891 N N . THR A 1 236 ? -41.095 21.366 7.376 1.00 97.06 236 THR A N 1
ATOM 1892 C CA . THR A 1 236 ? -42.082 22.401 7.043 1.00 97.06 236 THR A CA 1
ATOM 1893 C C . THR A 1 236 ? -42.756 22.862 8.327 1.00 97.06 236 THR A C 1
ATOM 1895 O O . THR A 1 236 ? -43.348 22.041 9.025 1.00 97.06 236 THR A O 1
ATOM 1898 N N . CYS A 1 237 ? -42.656 24.152 8.644 1.00 95.19 237 CYS A N 1
ATOM 1899 C CA . CYS A 1 237 ? -43.405 24.758 9.745 1.00 95.19 237 CYS A CA 1
ATOM 1900 C C . CYS A 1 237 ? -44.894 24.770 9.381 1.00 95.19 237 CYS A C 1
ATOM 1902 O O . CYS A 1 237 ? -45.259 25.311 8.339 1.00 95.19 237 CYS A O 1
ATOM 1904 N N . THR A 1 238 ? -45.755 24.175 10.204 1.00 92.50 238 THR A N 1
ATOM 1905 C CA . THR A 1 238 ? -47.190 24.043 9.900 1.00 92.50 238 THR A CA 1
ATOM 1906 C C . THR A 1 238 ? -47.913 25.384 9.894 1.00 92.50 238 THR A C 1
ATOM 1908 O O . THR A 1 238 ? -48.840 25.560 9.111 1.00 92.50 238 THR A O 1
ATOM 1911 N N . ASP A 1 239 ? -47.461 26.343 10.705 1.00 88.50 239 ASP A N 1
ATOM 1912 C CA . ASP A 1 239 ? -48.157 27.626 10.856 1.00 88.50 239 ASP A CA 1
ATOM 1913 C C . ASP A 1 239 ? -47.734 28.647 9.792 1.00 88.50 239 ASP A C 1
ATOM 1915 O O . ASP A 1 239 ? -48.543 29.449 9.340 1.00 88.50 239 ASP A O 1
ATOM 1919 N N . THR A 1 240 ? -46.448 28.656 9.416 1.00 90.44 240 THR A N 1
ATOM 1920 C CA . THR A 1 240 ? -45.876 29.655 8.488 1.00 90.44 240 THR A CA 1
ATOM 1921 C C . THR A 1 240 ? -45.602 29.092 7.095 1.00 90.44 240 THR A C 1
ATOM 1923 O O . THR A 1 240 ? -45.287 29.850 6.181 1.00 90.44 240 THR A O 1
ATOM 1926 N N . ASN A 1 241 ? -45.706 27.769 6.919 1.00 92.88 241 ASN A N 1
ATOM 1927 C CA . ASN A 1 241 ? -45.344 27.031 5.704 1.00 92.88 241 ASN A CA 1
ATOM 1928 C C . ASN A 1 241 ? -43.884 27.248 5.248 1.00 92.88 241 ASN A C 1
ATOM 1930 O O . ASN A 1 241 ? -43.527 26.986 4.098 1.00 92.88 241 ASN A O 1
ATOM 1934 N N . GLU A 1 242 ? -43.024 27.729 6.148 1.00 93.12 242 GLU A N 1
ATOM 1935 C CA . GLU A 1 242 ? -41.595 27.908 5.904 1.00 93.12 242 GLU A CA 1
ATOM 1936 C C . GLU A 1 242 ? -40.886 26.554 5.847 1.00 93.12 242 GLU A C 1
ATOM 1938 O O . GLU A 1 242 ? -41.127 25.679 6.687 1.00 93.12 242 GLU A O 1
ATOM 1943 N N . LYS A 1 243 ? -39.993 26.381 4.864 1.00 96.75 243 LYS A N 1
ATOM 1944 C CA . LYS A 1 243 ? -39.361 25.087 4.576 1.00 96.75 243 LYS A CA 1
ATOM 1945 C C . LYS A 1 243 ? -37.849 25.121 4.721 1.00 96.75 243 LYS A C 1
ATOM 1947 O O . LYS A 1 243 ? -37.177 26.072 4.314 1.00 96.75 243 LYS A O 1
ATOM 1952 N N . TYR A 1 244 ? -37.313 24.027 5.246 1.00 96.25 244 TYR A N 1
ATOM 1953 C CA . TYR A 1 244 ? -35.889 23.721 5.307 1.00 96.25 244 TYR A CA 1
ATOM 1954 C C . TYR A 1 244 ? -35.621 22.377 4.635 1.00 96.25 244 TYR A C 1
ATOM 1956 O O . TYR A 1 244 ? -36.311 21.416 4.952 1.00 96.25 244 TYR A O 1
ATOM 1964 N N . VAL A 1 245 ? -34.587 22.274 3.801 1.00 95.75 245 VAL A N 1
ATOM 1965 C CA . VAL A 1 245 ? -34.072 20.999 3.271 1.00 95.75 245 VAL A CA 1
ATOM 1966 C C . VAL A 1 245 ? -32.645 20.747 3.750 1.00 95.75 245 VAL A C 1
ATOM 1968 O O . VAL A 1 245 ? -31.843 21.675 3.854 1.00 95.75 245 VAL A O 1
ATOM 1971 N N . GLY A 1 246 ? -32.310 19.491 4.023 1.00 92.38 246 GLY A N 1
ATOM 1972 C CA . GLY A 1 246 ? -30.931 19.055 4.220 1.00 92.38 246 GLY A CA 1
ATOM 1973 C C . GLY A 1 246 ? -30.694 17.648 3.682 1.00 92.38 246 GLY A C 1
ATOM 1974 O O . GLY A 1 246 ? -31.635 16.873 3.512 1.00 92.38 246 GLY A O 1
ATOM 1975 N N . SER A 1 247 ? -29.430 17.311 3.431 1.00 91.38 247 SER A N 1
ATOM 1976 C CA . SER A 1 247 ? -28.994 15.965 3.039 1.00 91.38 247 SER A CA 1
ATOM 1977 C C . SER A 1 247 ? -28.154 15.286 4.124 1.00 91.38 247 SER A C 1
ATOM 1979 O O . SER A 1 247 ? -27.507 15.937 4.952 1.00 91.38 247 SER A O 1
ATOM 1981 N N . SER A 1 248 ? -28.158 13.951 4.142 1.00 88.50 248 SER A N 1
ATOM 1982 C CA . SER A 1 248 ? -27.242 13.161 4.970 1.00 88.50 248 SER A CA 1
ATOM 1983 C C . SER A 1 248 ? -26.984 11.786 4.361 1.00 88.50 248 SER A C 1
ATOM 1985 O O . SER A 1 248 ? -27.910 11.117 3.901 1.00 88.50 248 SER A O 1
ATOM 1987 N N . SER A 1 249 ? -25.734 11.323 4.445 1.00 86.25 249 SER A N 1
ATOM 1988 C CA . SER A 1 249 ? -25.377 9.914 4.238 1.00 86.25 249 SER A CA 1
ATOM 1989 C C . SER A 1 249 ? -25.751 9.019 5.431 1.00 86.25 249 SER A C 1
ATOM 1991 O O . SER A 1 249 ? -25.731 7.800 5.306 1.00 86.25 249 SER A O 1
ATOM 1993 N N . GLU A 1 250 ? -26.075 9.629 6.576 1.00 87.62 250 GLU A N 1
ATOM 1994 C CA . GLU A 1 250 ? -26.481 8.993 7.836 1.00 87.62 250 GLU A CA 1
ATOM 1995 C C . GLU A 1 250 ? -27.777 9.666 8.330 1.00 87.62 250 GLU A C 1
ATOM 1997 O O . GLU A 1 250 ? -27.759 10.532 9.215 1.00 87.62 250 GLU A O 1
ATOM 2002 N N . LEU A 1 251 ? -28.912 9.380 7.676 1.00 89.38 251 LEU A N 1
ATOM 2003 C CA . LEU A 1 251 ? -30.185 10.072 7.932 1.00 89.38 251 LEU A CA 1
ATOM 2004 C C . LEU A 1 251 ? -30.675 9.882 9.368 1.00 89.38 251 LEU A C 1
ATOM 2006 O O . LEU A 1 251 ? -30.988 10.867 10.036 1.00 89.38 251 LEU A O 1
ATOM 2010 N N . ALA A 1 252 ? -30.704 8.637 9.852 1.00 89.06 252 ALA A N 1
ATOM 2011 C CA . ALA A 1 252 ? -31.219 8.307 11.179 1.00 89.06 252 ALA A CA 1
ATOM 2012 C C . ALA A 1 252 ? -30.458 9.058 12.282 1.00 89.06 252 ALA A C 1
ATOM 2014 O O . ALA A 1 252 ? -31.068 9.694 13.142 1.00 89.06 252 ALA A O 1
ATOM 2015 N N . LEU A 1 253 ? -29.121 9.074 12.219 1.00 88.06 253 LEU A N 1
ATOM 2016 C CA . LEU A 1 253 ? -28.286 9.804 13.173 1.00 88.06 253 LEU A CA 1
ATOM 2017 C C . LEU A 1 253 ? -28.505 11.321 13.095 1.00 88.06 253 LEU A C 1
ATOM 2019 O O . LEU A 1 253 ? -28.639 11.990 14.123 1.00 88.06 253 LEU A O 1
ATOM 2023 N N . ARG A 1 254 ? -28.580 11.876 11.879 1.00 89.69 254 ARG A N 1
ATOM 2024 C CA . ARG A 1 254 ? -28.776 13.316 11.673 1.00 89.69 254 ARG A CA 1
ATOM 2025 C C . ARG A 1 254 ? -30.131 13.786 12.203 1.00 89.69 254 ARG A C 1
ATOM 2027 O O . ARG A 1 254 ? -30.174 14.797 12.910 1.00 89.69 254 ARG A O 1
ATOM 2034 N N . LEU A 1 255 ? -31.202 13.050 11.906 1.00 92.12 255 LEU A N 1
ATOM 2035 C CA . LEU A 1 255 ? -32.561 13.340 12.368 1.00 92.12 255 LEU A CA 1
ATOM 2036 C C . LEU A 1 255 ? -32.693 13.179 13.881 1.00 92.12 255 LEU A C 1
ATOM 2038 O O . LEU A 1 255 ? -33.252 14.063 14.530 1.00 92.12 255 LEU A O 1
ATOM 2042 N N . ARG A 1 256 ? -32.080 12.137 14.465 1.00 90.38 256 ARG A N 1
ATOM 2043 C CA . ARG A 1 256 ? -31.992 11.960 15.925 1.00 90.38 256 ARG A CA 1
ATOM 2044 C C . ARG A 1 256 ? -31.473 13.223 16.605 1.00 90.38 256 ARG A C 1
ATOM 2046 O O . ARG A 1 256 ? -31.993 13.620 17.643 1.00 90.38 256 ARG A O 1
ATOM 2053 N N . GLY A 1 257 ? -30.482 13.877 15.999 1.00 89.00 257 GLY A N 1
ATOM 2054 C CA . GLY A 1 257 ? -29.914 15.097 16.550 1.00 89.00 257 GLY A CA 1
ATOM 2055 C C . GLY A 1 257 ? -30.892 16.278 16.602 1.00 89.00 257 GLY A C 1
ATOM 2056 O O . GLY A 1 257 ? -30.856 17.028 17.577 1.00 89.00 257 GLY A O 1
ATOM 2057 N N . TYR A 1 258 ? -31.786 16.416 15.611 1.00 91.44 258 TYR A N 1
ATOM 2058 C CA . TYR A 1 258 ? -32.836 17.446 15.601 1.00 91.44 258 TYR A CA 1
ATOM 2059 C C . TYR A 1 258 ? -33.935 17.120 16.616 1.00 91.44 258 TYR A C 1
ATOM 2061 O O . TYR A 1 258 ? -34.289 17.968 17.428 1.00 91.44 258 TYR A O 1
ATOM 2069 N N . LEU A 1 259 ? -34.411 15.871 16.627 1.00 90.62 259 LEU A N 1
ATOM 2070 C CA . LEU A 1 259 ? -35.480 15.421 17.527 1.00 90.62 259 LEU A CA 1
ATOM 2071 C C . LEU A 1 259 ? -35.069 15.457 19.007 1.00 90.62 259 LEU A C 1
ATOM 2073 O O . LEU A 1 259 ? -35.907 15.677 19.878 1.00 90.62 259 LEU A O 1
ATOM 2077 N N . ASN A 1 260 ? -33.776 15.270 19.292 1.00 89.56 260 ASN A N 1
ATOM 2078 C CA . ASN A 1 260 ? -33.212 15.372 20.638 1.00 89.56 260 ASN A CA 1
ATOM 2079 C C . ASN A 1 260 ? -32.683 16.776 20.979 1.00 89.56 260 ASN A C 1
ATOM 2081 O O . ASN A 1 260 ? -32.122 16.942 22.058 1.00 89.56 260 ASN A O 1
ATOM 2085 N N . LYS A 1 261 ? -32.809 17.762 20.077 1.00 87.12 261 LYS A N 1
ATOM 2086 C CA . LYS A 1 261 ? -32.284 19.130 20.256 1.00 87.12 261 LYS A CA 1
ATOM 2087 C C . LYS A 1 261 ? -30.788 19.171 20.632 1.00 87.12 261 LYS A C 1
ATOM 2089 O O . LYS A 1 261 ? -30.366 19.917 21.504 1.00 87.12 261 LYS A O 1
ATOM 2094 N N . THR A 1 262 ? -29.975 18.339 19.977 1.00 85.50 262 THR A N 1
ATOM 2095 C CA . THR A 1 262 ? -28.518 18.225 20.240 1.00 85.50 262 THR A CA 1
ATOM 2096 C C . THR A 1 262 ? -27.641 18.957 19.222 1.00 85.50 262 THR A C 1
ATOM 2098 O O . THR A 1 262 ? -26.427 19.053 19.407 1.00 85.50 262 THR A O 1
ATOM 2101 N N . HIS A 1 263 ? -28.224 19.454 18.126 1.00 81.94 263 HIS A N 1
ATOM 2102 C CA . HIS A 1 263 ? -27.483 20.245 17.140 1.00 81.94 263 HIS A CA 1
ATOM 2103 C C . HIS A 1 263 ? -27.160 21.639 17.685 1.00 81.94 263 HIS A C 1
ATOM 2105 O O . HIS A 1 263 ? -27.923 22.203 18.460 1.00 81.94 263 HIS A O 1
ATOM 2111 N N . GLN A 1 264 ? -26.035 22.210 17.247 1.00 82.31 264 GLN A N 1
ATOM 2112 C CA . GLN A 1 264 ? -25.656 23.579 17.604 1.00 82.31 264 GLN A CA 1
ATOM 2113 C C . GLN A 1 264 ? -26.696 24.577 17.093 1.00 82.31 264 GLN A C 1
ATOM 2115 O O . GLN A 1 264 ? -27.039 24.545 15.907 1.00 82.31 264 GLN A O 1
ATOM 2120 N N . ASN A 1 265 ? -27.129 25.490 17.963 1.00 82.50 265 ASN A N 1
ATOM 2121 C CA . ASN A 1 265 ? -28.093 26.528 17.622 1.00 82.50 265 ASN A CA 1
ATOM 2122 C C . ASN A 1 265 ? -27.525 27.477 16.550 1.00 82.50 265 ASN A C 1
ATOM 2124 O O . ASN A 1 265 ? -26.684 28.332 16.825 1.00 82.50 265 ASN A O 1
ATOM 2128 N N . SER A 1 266 ? -27.904 27.241 15.293 1.00 80.50 266 SER A N 1
ATOM 2129 C CA . SER A 1 266 ? -27.362 27.913 14.111 1.00 80.50 266 SER A CA 1
ATOM 2130 C C . SER A 1 266 ? -28.345 27.844 12.937 1.00 80.50 266 SER A C 1
ATOM 2132 O O . SER A 1 266 ? -29.196 26.953 12.862 1.00 80.50 266 SER A O 1
ATOM 2134 N N . GLY A 1 267 ? -28.219 28.776 11.986 1.00 85.88 267 GLY A N 1
ATOM 2135 C CA . GLY A 1 267 ? -29.165 28.904 10.871 1.00 85.88 267 GLY A CA 1
ATOM 2136 C C . GLY A 1 267 ? -30.528 29.437 11.328 1.00 85.88 267 GLY A C 1
ATOM 2137 O O . GLY A 1 267 ? -30.605 30.108 12.349 1.00 85.88 267 GLY A O 1
ATOM 2138 N N . LYS A 1 268 ? -31.594 29.169 10.560 1.00 91.38 268 LYS A N 1
ATOM 2139 C CA . LYS A 1 268 ? -32.964 29.601 10.906 1.00 91.38 268 LYS A CA 1
ATOM 2140 C C . LYS A 1 268 ? -33.839 28.487 11.487 1.00 91.38 268 LYS A C 1
ATOM 2142 O O . LYS A 1 268 ? -34.704 28.766 12.301 1.00 91.38 268 LYS A O 1
ATOM 2147 N N . LEU A 1 269 ? -33.608 27.229 11.094 1.00 93.50 269 LEU A N 1
ATOM 2148 C CA . LEU A 1 269 ? -34.460 26.106 11.503 1.00 93.50 269 LEU A CA 1
ATOM 2149 C C . LEU A 1 269 ? -34.378 25.811 13.009 1.00 93.50 269 LEU A C 1
ATOM 2151 O O . LEU A 1 269 ? -35.409 25.623 13.639 1.00 93.50 269 LEU A O 1
ATOM 2155 N N . ILE A 1 270 ? -33.172 25.727 13.581 1.00 91.88 270 ILE A N 1
ATOM 2156 C CA . ILE A 1 270 ? -33.003 25.328 14.989 1.00 91.88 270 ILE A CA 1
ATOM 2157 C C . ILE A 1 270 ? -33.597 26.372 15.949 1.00 91.88 270 ILE A C 1
ATOM 2159 O O . ILE A 1 270 ? -34.398 25.955 16.783 1.00 91.88 270 ILE A O 1
ATOM 2163 N N . PRO A 1 271 ? -33.326 27.688 15.794 1.00 92.94 271 PRO A N 1
ATOM 2164 C CA . PRO A 1 271 ? -34.018 28.709 16.581 1.00 92.94 271 PRO A CA 1
ATOM 2165 C C . PRO A 1 271 ? -35.545 28.599 16.491 1.00 92.94 271 PRO A C 1
ATOM 2167 O O . PRO A 1 271 ? -36.223 28.658 17.508 1.00 92.94 271 PRO A O 1
ATOM 2170 N N . LEU A 1 272 ? -36.090 28.354 15.292 1.00 93.25 272 LEU A N 1
ATOM 2171 C CA . LEU A 1 272 ? -37.536 28.235 15.092 1.00 93.25 272 LEU A CA 1
ATOM 2172 C C . LEU A 1 272 ? -38.124 26.970 15.751 1.00 93.25 272 LEU A C 1
ATOM 2174 O O . LEU A 1 272 ? -39.226 27.012 16.290 1.00 93.25 272 LEU A O 1
ATOM 2178 N N . ILE A 1 273 ? -37.389 25.848 15.753 1.00 92.69 273 ILE A N 1
ATOM 2179 C CA . ILE A 1 273 ? -37.763 24.625 16.493 1.00 92.69 273 ILE A CA 1
ATOM 2180 C C . ILE A 1 273 ? -37.707 24.857 18.011 1.00 92.69 273 ILE A C 1
ATOM 2182 O O . ILE A 1 273 ? -38.504 24.277 18.752 1.00 92.69 273 ILE A O 1
ATOM 2186 N N . GLU A 1 274 ? -36.757 25.656 18.496 1.00 91.38 274 GLU A N 1
ATOM 2187 C CA . GLU A 1 274 ? -36.657 26.015 19.914 1.00 91.38 274 GLU A CA 1
ATOM 2188 C C . GLU A 1 274 ? -37.801 26.936 20.351 1.00 91.38 274 GLU A C 1
ATOM 2190 O O . GLU A 1 274 ? -38.365 26.702 21.417 1.00 91.38 274 GLU A O 1
ATOM 2195 N N . GLU A 1 275 ? -38.171 27.907 19.513 1.00 92.31 275 GLU A N 1
ATOM 2196 C CA . GLU A 1 275 ? -39.251 28.870 19.752 1.00 92.31 275 GLU A CA 1
ATOM 2197 C C . GLU A 1 275 ? -40.643 28.223 19.699 1.00 92.31 275 GLU A C 1
ATOM 2199 O O . GLU A 1 275 ? -41.419 28.350 20.643 1.00 92.31 275 GLU A O 1
ATOM 2204 N N . LYS A 1 276 ? -40.963 27.510 18.611 1.00 91.62 276 LYS A N 1
ATOM 2205 C CA . LYS A 1 276 ? -42.309 26.956 18.372 1.00 91.62 276 LYS A CA 1
ATOM 2206 C C . LYS A 1 276 ? -42.508 25.537 18.898 1.00 91.62 276 LYS A C 1
ATOM 2208 O O . LYS A 1 276 ? -43.633 25.098 19.105 1.00 91.62 276 LYS A O 1
ATOM 2213 N N . GLY A 1 277 ? -41.418 24.803 19.107 1.00 91.75 277 GLY A N 1
ATOM 2214 C CA . GLY A 1 277 ? -41.459 23.385 19.445 1.00 91.75 277 GLY A CA 1
ATOM 2215 C C . GLY A 1 277 ? -41.607 22.467 18.226 1.00 91.75 277 GLY A C 1
ATOM 2216 O O . GLY A 1 277 ? -42.019 22.868 17.143 1.00 91.75 277 GLY A O 1
ATOM 2217 N N . LEU A 1 278 ? -41.256 21.192 18.420 1.00 92.75 278 LEU A N 1
ATOM 2218 C CA . LEU A 1 278 ? -41.336 20.136 17.401 1.00 92.75 278 LEU A CA 1
ATOM 2219 C C . LEU A 1 278 ? -42.758 19.813 16.879 1.00 92.75 278 LEU A C 1
ATOM 2221 O O . LEU A 1 278 ? -42.836 19.420 15.715 1.00 92.75 278 LEU A O 1
ATOM 2225 N N . PRO A 1 279 ? -43.856 19.963 17.654 1.00 92.81 279 PRO A N 1
ATOM 2226 C CA . PRO A 1 279 ? -45.211 19.703 17.152 1.00 92.81 279 PRO A CA 1
ATOM 2227 C C . PRO A 1 279 ? -45.625 20.597 15.977 1.00 92.81 279 PRO A C 1
ATOM 2229 O O . PRO A 1 279 ? -46.358 20.147 15.104 1.00 92.81 279 PRO A O 1
ATOM 2232 N N . CYS A 1 280 ? -45.107 21.829 15.902 1.00 93.81 280 CYS A N 1
ATOM 2233 C CA . CYS A 1 280 ? -45.407 22.778 14.822 1.00 93.81 280 CYS A CA 1
ATOM 2234 C C . CYS A 1 280 ? -44.638 22.490 13.520 1.00 93.81 280 CYS A C 1
ATOM 2236 O O . CYS A 1 280 ? -44.515 23.359 12.655 1.00 93.81 280 CYS A O 1
ATOM 2238 N N . PHE A 1 281 ? -44.059 21.294 13.375 1.00 96.19 281 PHE A N 1
ATOM 2239 C CA . PHE A 1 281 ? -43.298 20.907 12.196 1.00 96.19 281 PHE A CA 1
ATOM 2240 C C . PHE A 1 281 ? -43.749 19.560 11.643 1.00 96.19 281 PHE A C 1
ATOM 2242 O O . PHE A 1 281 ? -43.852 18.560 12.352 1.00 96.19 281 PHE A O 1
ATOM 2249 N N . LYS A 1 282 ? -43.903 19.522 10.321 1.00 96.56 282 LYS A N 1
ATOM 2250 C CA . LYS A 1 282 ? -43.988 18.297 9.527 1.00 96.56 282 LYS A CA 1
ATOM 2251 C C . LYS A 1 282 ? -42.598 17.958 8.984 1.00 96.56 282 LYS A C 1
ATOM 2253 O O . LYS A 1 282 ? -41.914 18.833 8.451 1.00 96.56 282 LYS A O 1
ATOM 2258 N N 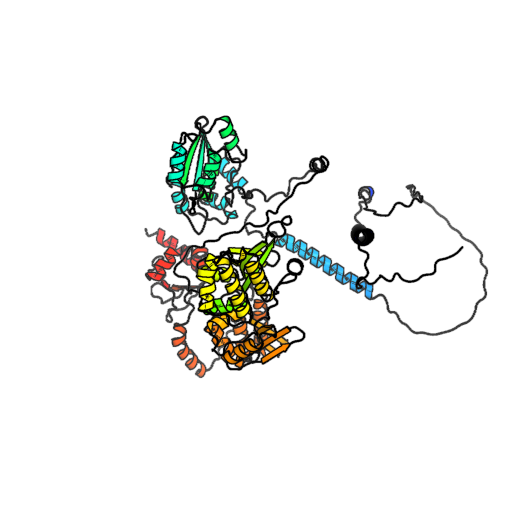. LEU A 1 283 ? -42.197 16.691 9.085 1.00 97.06 283 LEU A N 1
ATOM 2259 C CA . LEU A 1 283 ? -40.939 16.174 8.543 1.00 97.06 283 LEU A CA 1
ATOM 2260 C C . LEU A 1 283 ? -41.212 15.247 7.358 1.00 97.06 283 LEU A C 1
ATOM 2262 O O . LEU A 1 283 ? -41.899 14.240 7.502 1.00 97.06 283 LEU A O 1
ATOM 2266 N N . GLU A 1 284 ? -40.627 15.548 6.204 1.00 96.88 284 GLU A N 1
ATOM 2267 C CA . GLU A 1 284 ? -40.630 14.667 5.035 1.00 96.88 284 GLU A CA 1
ATOM 2268 C C . GLU A 1 284 ? -39.231 14.088 4.822 1.00 96.88 284 GLU A C 1
ATOM 2270 O O . GLU A 1 284 ? -38.241 14.815 4.883 1.00 96.88 284 GLU A O 1
ATOM 2275 N N . VAL A 1 285 ? -39.124 12.787 4.566 1.00 95.75 285 VAL A N 1
ATOM 2276 C CA . VAL A 1 285 ? -37.846 12.100 4.336 1.00 95.75 285 VAL A CA 1
ATOM 2277 C C . VAL A 1 285 ? -37.910 11.325 3.029 1.00 95.75 285 VAL A C 1
ATOM 2279 O O . VAL A 1 285 ? -38.858 10.578 2.792 1.00 95.75 285 VAL A O 1
ATOM 2282 N N . VAL A 1 286 ? -36.884 11.486 2.195 1.00 95.00 286 VAL A N 1
ATOM 2283 C CA . VAL A 1 286 ? -36.712 10.724 0.952 1.00 95.00 286 VAL A CA 1
ATOM 2284 C C . VAL A 1 286 ? -35.466 9.868 1.090 1.00 95.00 286 VAL A C 1
ATOM 2286 O O . VAL A 1 286 ? -34.355 10.396 1.176 1.00 95.00 286 VAL A O 1
ATOM 2289 N N . CYS A 1 287 ? -35.645 8.551 1.111 1.00 90.44 287 CYS A N 1
ATOM 2290 C CA . CYS A 1 287 ? -34.546 7.591 1.122 1.00 90.44 287 CYS A CA 1
ATOM 2291 C C . CYS A 1 287 ? -34.026 7.391 -0.300 1.00 90.44 287 CYS A C 1
ATOM 2293 O O . CYS A 1 287 ? -34.803 7.123 -1.212 1.00 90.44 287 CYS A O 1
ATOM 2295 N N . LEU A 1 288 ? -32.712 7.513 -0.486 1.00 87.00 288 LEU A N 1
ATOM 2296 C CA . LEU A 1 288 ? -32.089 7.424 -1.804 1.00 87.00 288 LEU A CA 1
ATOM 2297 C C . LEU A 1 288 ? -31.203 6.177 -1.919 1.00 87.00 288 LEU A C 1
ATOM 2299 O O . LEU A 1 288 ? -30.540 5.809 -0.941 1.00 87.00 288 LEU A O 1
ATOM 2303 N N . PRO A 1 289 ? -31.169 5.531 -3.100 1.00 77.56 289 PRO A N 1
ATOM 2304 C CA . PRO A 1 289 ? -30.300 4.388 -3.341 1.00 77.56 289 PRO A CA 1
ATOM 2305 C C . PRO A 1 289 ? -28.827 4.809 -3.383 1.00 77.56 289 PRO A C 1
ATOM 2307 O O . PRO A 1 289 ? -28.484 5.988 -3.480 1.00 77.56 289 PRO A O 1
ATOM 2310 N N . TYR A 1 290 ? -27.935 3.827 -3.298 1.00 75.38 290 TYR A N 1
ATOM 2311 C CA . TYR A 1 290 ? -26.508 4.062 -3.477 1.00 75.38 290 TYR A CA 1
ATOM 2312 C C . TYR A 1 290 ? -26.154 4.124 -4.964 1.00 75.38 290 TYR A C 1
ATOM 2314 O O . TYR A 1 290 ? -26.486 3.210 -5.713 1.00 75.38 290 TYR A O 1
ATOM 2322 N N . TYR A 1 291 ? -25.415 5.162 -5.358 1.00 67.25 291 TYR A N 1
ATOM 2323 C CA . TYR A 1 291 ? -24.725 5.224 -6.643 1.00 67.25 291 TYR A CA 1
ATOM 2324 C C . TYR A 1 291 ? -23.215 5.267 -6.393 1.00 67.25 291 TYR A C 1
ATOM 2326 O O . TYR A 1 291 ? -22.747 5.993 -5.512 1.00 67.25 291 TYR A O 1
ATOM 2334 N N . ALA A 1 292 ? -22.452 4.493 -7.167 1.00 51.72 292 ALA A N 1
ATOM 2335 C CA . ALA A 1 292 ? -20.989 4.488 -7.090 1.00 51.72 292 ALA A CA 1
ATOM 2336 C C . ALA A 1 292 ? -20.373 5.778 -7.664 1.00 51.72 292 ALA A C 1
ATOM 2338 O O . ALA A 1 292 ? -19.317 6.221 -7.216 1.00 51.72 292 ALA A O 1
ATOM 2339 N N . GLU A 1 293 ? -21.054 6.391 -8.635 1.00 55.44 293 GLU A N 1
ATOM 2340 C CA . GLU A 1 293 ? -20.517 7.474 -9.466 1.00 55.44 293 GLU A CA 1
ATOM 2341 C C . GLU A 1 293 ? -20.757 8.879 -8.888 1.00 55.44 293 GLU A C 1
ATOM 2343 O O . GLU A 1 293 ? -19.961 9.788 -9.120 1.00 55.44 293 GLU A O 1
ATOM 2348 N N . PHE A 1 294 ? -21.829 9.085 -8.112 1.00 70.81 294 PHE A N 1
ATOM 2349 C CA . PHE A 1 294 ? -22.162 10.390 -7.530 1.00 70.81 294 PHE A CA 1
ATOM 2350 C C . PHE A 1 294 ? -23.018 10.267 -6.261 1.00 70.81 294 PHE A C 1
ATOM 2352 O O . PHE A 1 294 ? -23.486 9.190 -5.897 1.00 70.81 294 PHE A O 1
ATOM 2359 N N . LYS A 1 295 ? -23.212 11.391 -5.559 1.00 82.50 295 LYS A N 1
ATOM 2360 C CA . LYS A 1 295 ? -23.990 11.460 -4.312 1.00 82.50 295 LYS A CA 1
ATOM 2361 C C . LYS A 1 295 ? -25.410 11.971 -4.593 1.00 82.50 295 LYS A C 1
ATOM 2363 O O . LYS A 1 295 ? -25.582 13.188 -4.716 1.00 82.50 295 LYS A O 1
ATOM 2368 N N . PRO A 1 296 ? -26.426 11.095 -4.699 1.00 86.44 296 PRO A N 1
ATOM 2369 C CA . PRO A 1 296 ? -27.784 11.498 -5.075 1.00 86.44 296 PRO A CA 1
ATOM 2370 C C . PRO A 1 296 ? -28.428 12.456 -4.064 1.00 86.44 296 PRO A C 1
ATOM 2372 O O . PRO A 1 296 ? -29.218 13.314 -4.446 1.00 86.44 296 PRO A O 1
ATOM 2375 N N . GLU A 1 297 ? -28.056 12.366 -2.785 1.00 89.50 297 GLU A N 1
ATOM 2376 C CA . GLU A 1 297 ? -28.570 13.233 -1.725 1.00 89.50 297 GLU A CA 1
ATOM 2377 C C . GLU A 1 297 ? -28.154 14.701 -1.888 1.00 89.50 297 GLU A C 1
ATOM 2379 O O . GLU A 1 297 ? -28.942 15.592 -1.583 1.00 89.50 297 GLU A O 1
ATOM 2384 N N . ILE A 1 298 ? -26.961 14.959 -2.436 1.00 88.25 298 ILE A N 1
ATOM 2385 C CA . ILE A 1 298 ? -26.470 16.320 -2.698 1.00 88.25 298 ILE A CA 1
ATOM 2386 C C . ILE A 1 298 ? -27.183 16.910 -3.917 1.00 88.25 298 ILE A C 1
ATOM 2388 O O . ILE A 1 298 ? -27.575 18.074 -3.906 1.00 88.25 298 ILE A O 1
ATOM 2392 N N . VAL A 1 299 ? -27.387 16.095 -4.955 1.00 89.38 299 VAL A N 1
ATOM 2393 C CA . VAL A 1 299 ? -28.111 16.489 -6.171 1.00 89.38 299 VAL A CA 1
ATOM 2394 C C . VAL A 1 299 ? -29.538 16.913 -5.832 1.00 89.38 299 VAL A C 1
ATOM 2396 O O . VAL A 1 299 ? -29.981 17.990 -6.232 1.00 89.38 299 VAL A O 1
ATOM 2399 N N . LEU A 1 300 ? -30.243 16.084 -5.059 1.00 92.31 300 LEU A N 1
ATOM 2400 C CA . LEU A 1 300 ? -31.635 16.337 -4.716 1.00 92.31 300 LEU A CA 1
ATOM 2401 C C . LEU A 1 300 ? -31.783 17.491 -3.709 1.00 92.31 300 LEU A C 1
ATOM 2403 O O . LEU A 1 300 ? -32.698 18.299 -3.847 1.00 92.31 300 LEU A O 1
ATOM 2407 N N . GLU A 1 301 ? -30.866 17.641 -2.744 1.00 93.44 301 GLU A N 1
ATOM 2408 C CA . GLU A 1 301 ? -30.819 18.832 -1.881 1.00 93.44 301 GLU A CA 1
ATOM 2409 C C . GLU A 1 301 ? -30.616 20.105 -2.708 1.00 93.44 301 GLU A C 1
ATOM 2411 O O . GLU A 1 301 ? -31.347 21.077 -2.522 1.00 93.44 301 GLU A O 1
ATOM 2416 N N . GLN A 1 302 ? -29.663 20.103 -3.646 1.00 92.81 302 GLN A N 1
ATOM 2417 C CA . GLN A 1 302 ? -29.402 21.265 -4.491 1.00 92.81 302 GLN A CA 1
ATOM 2418 C C . GLN A 1 302 ? -30.624 21.657 -5.323 1.00 92.81 302 GLN A C 1
ATOM 2420 O O . GLN A 1 302 ? -30.895 22.851 -5.448 1.00 92.81 302 GLN A O 1
ATOM 2425 N N . TYR A 1 303 ? -31.363 20.682 -5.857 1.00 94.38 303 TYR A N 1
ATOM 2426 C CA . TYR A 1 303 ? -32.614 20.925 -6.573 1.00 94.38 303 TYR A CA 1
ATOM 2427 C C . TYR A 1 303 ? -33.624 21.695 -5.701 1.00 94.38 303 TYR A C 1
ATOM 2429 O O . TYR A 1 303 ? -34.119 22.738 -6.122 1.00 94.38 303 TYR A O 1
ATOM 2437 N N . PHE A 1 304 ? -33.853 21.259 -4.455 1.00 93.94 304 PHE A N 1
ATOM 2438 C CA . PHE A 1 304 ? -34.769 21.944 -3.530 1.00 93.94 304 PHE A CA 1
ATOM 2439 C C . PHE A 1 304 ? -34.254 23.298 -3.039 1.00 93.94 304 PHE A C 1
ATOM 2441 O O . PHE A 1 304 ? -35.040 24.214 -2.826 1.00 93.94 304 PHE A O 1
ATOM 2448 N N . LEU A 1 305 ? -32.940 23.479 -2.892 1.00 93.00 305 LEU A N 1
ATOM 2449 C CA . LEU A 1 305 ? -32.377 24.773 -2.491 1.00 93.00 305 LEU A CA 1
ATOM 2450 C C . LEU A 1 305 ? -32.664 25.894 -3.502 1.00 93.00 305 LEU A C 1
ATOM 2452 O O . LEU A 1 305 ? -32.681 27.065 -3.112 1.00 93.00 305 LEU A O 1
ATOM 2456 N N . LEU A 1 306 ? -32.883 25.547 -4.773 1.00 92.44 306 LEU A N 1
ATOM 2457 C CA . LEU A 1 306 ? -33.221 26.491 -5.841 1.00 92.44 306 LEU A CA 1
ATOM 2458 C C . LEU A 1 306 ? -34.706 26.863 -5.879 1.00 92.44 306 LEU A C 1
ATOM 2460 O O . LEU A 1 306 ? -35.066 27.813 -6.572 1.00 92.44 306 LEU A O 1
ATOM 2464 N N . ASP A 1 307 ? -35.551 26.169 -5.118 1.00 90.75 307 ASP A N 1
ATOM 2465 C CA . ASP A 1 307 ? -36.948 26.539 -4.931 1.00 90.75 307 ASP A CA 1
ATOM 2466 C C . ASP A 1 307 ? -37.045 27.658 -3.860 1.00 90.75 307 ASP A C 1
ATOM 2468 O O . ASP A 1 307 ? -36.570 27.494 -2.724 1.00 90.75 307 ASP A O 1
ATOM 2472 N N . PRO A 1 308 ? -37.634 28.827 -4.194 1.00 88.94 308 PRO A N 1
ATOM 2473 C CA . PRO A 1 308 ? -37.787 29.945 -3.265 1.00 88.94 308 PRO A CA 1
ATOM 2474 C C . PRO A 1 308 ? -38.546 29.600 -1.974 1.00 88.94 308 PRO A C 1
ATOM 2476 O O . PRO A 1 308 ? -38.303 30.246 -0.953 1.00 88.94 308 PRO A O 1
ATOM 2479 N N . SER A 1 309 ? -39.419 28.584 -1.991 1.00 89.75 309 SER A N 1
ATOM 2480 C CA . SER A 1 309 ? -40.194 28.152 -0.820 1.00 89.75 309 SER A CA 1
ATOM 2481 C C . SER A 1 309 ? -39.325 27.572 0.307 1.00 89.75 309 SER A C 1
ATOM 2483 O O . SER A 1 309 ? -39.727 27.601 1.470 1.00 89.75 309 SER A O 1
ATOM 2485 N N . PHE A 1 310 ? -38.095 27.133 0.010 1.00 92.62 310 PHE A N 1
ATOM 2486 C CA . PHE A 1 310 ? -37.113 26.657 0.996 1.00 92.62 310 PHE A CA 1
ATOM 2487 C C . PHE A 1 310 ? -36.345 27.820 1.639 1.00 92.62 310 PHE A C 1
ATOM 2489 O O . PHE A 1 310 ? -35.138 28.009 1.443 1.00 92.62 310 PHE A O 1
ATOM 2496 N N . ASN A 1 311 ? -37.063 28.657 2.381 1.00 91.00 311 ASN A N 1
ATOM 2497 C CA . ASN A 1 311 ? -36.612 29.949 2.910 1.00 91.00 311 ASN A CA 1
ATOM 2498 C C . ASN A 1 311 ? -35.892 29.888 4.278 1.00 91.00 311 ASN A C 1
ATOM 2500 O O . ASN A 1 311 ? -35.245 30.868 4.677 1.00 91.00 311 ASN A O 1
ATOM 2504 N N . LEU A 1 312 ? -35.919 28.737 4.961 1.00 91.31 312 LEU A N 1
ATOM 2505 C CA . LEU A 1 312 ? -35.172 28.510 6.206 1.00 91.31 312 LEU A CA 1
ATOM 2506 C C . LEU A 1 312 ? -33.693 28.160 5.955 1.00 91.31 312 LEU A C 1
ATOM 2508 O O . LEU A 1 312 ? -32.856 28.299 6.852 1.00 91.31 312 LEU A O 1
ATOM 2512 N N . ASN A 1 313 ? -33.331 27.742 4.738 1.00 92.62 313 ASN A N 1
ATOM 2513 C CA . ASN A 1 313 ? -31.937 27.545 4.340 1.00 92.62 313 ASN A CA 1
ATOM 2514 C C . ASN A 1 313 ? -31.243 28.897 4.111 1.00 92.62 313 ASN A C 1
ATOM 2516 O O . ASN A 1 313 ? -31.551 29.622 3.165 1.00 92.62 313 ASN A O 1
ATOM 2520 N N . THR A 1 314 ? -30.256 29.225 4.949 1.00 84.62 314 THR A N 1
ATOM 2521 C CA . THR A 1 314 ? -29.428 30.439 4.797 1.00 84.62 314 THR A CA 1
ATOM 2522 C C . THR A 1 314 ? -28.441 30.342 3.633 1.00 84.62 314 THR A C 1
ATOM 2524 O O . THR A 1 314 ? -28.018 31.355 3.080 1.00 84.62 314 THR A O 1
ATOM 2527 N N . ILE A 1 315 ? -28.085 29.117 3.246 1.00 83.19 315 ILE A N 1
ATOM 2528 C CA . ILE A 1 315 ? -27.149 28.801 2.173 1.00 83.19 315 ILE A CA 1
ATOM 2529 C C . ILE A 1 315 ? -27.923 28.124 1.038 1.00 83.19 315 ILE A C 1
ATOM 2531 O O . ILE A 1 315 ? -28.673 27.185 1.283 1.00 83.19 315 ILE A O 1
ATOM 2535 N N . LYS A 1 316 ? -27.724 28.594 -0.200 1.00 87.56 316 LYS A N 1
ATOM 2536 C CA . LYS A 1 316 ? -28.465 28.140 -1.395 1.00 87.56 316 LYS A CA 1
ATOM 2537 C C . LYS A 1 316 ? -27.686 27.193 -2.317 1.00 87.56 316 LYS A C 1
ATOM 2539 O O . LYS A 1 316 ? -28.134 26.900 -3.419 1.00 87.56 316 LYS A O 1
ATOM 2544 N N . VAL A 1 317 ? -26.525 26.706 -1.867 1.00 84.06 317 VAL A N 1
ATOM 2545 C CA . VAL A 1 317 ? -25.829 25.581 -2.517 1.00 84.06 317 VAL A CA 1
ATOM 2546 C C . VAL A 1 317 ? -25.494 24.512 -1.494 1.00 84.06 317 VAL A C 1
ATOM 2548 O O . VAL A 1 317 ? -25.081 24.829 -0.378 1.00 84.06 317 VAL A O 1
ATOM 2551 N N . SER A 1 318 ? -25.682 23.261 -1.894 1.00 81.62 318 SER A N 1
ATOM 2552 C CA . SER A 1 318 ? -25.423 22.069 -1.091 1.00 81.62 318 SER A CA 1
ATOM 2553 C C . SER A 1 318 ? -23.931 21.915 -0.770 1.00 81.62 318 SER A C 1
ATOM 2555 O O . SER A 1 318 ? -23.072 22.190 -1.612 1.00 81.62 318 SER A O 1
ATOM 2557 N N . ASN A 1 319 ? -23.601 21.427 0.427 1.00 67.62 319 ASN A N 1
ATOM 2558 C CA . ASN A 1 319 ? -22.213 21.205 0.843 1.00 67.62 319 ASN A CA 1
ATOM 2559 C C . ASN A 1 319 ? -21.727 19.783 0.505 1.00 67.62 319 ASN A C 1
ATOM 2561 O O . ASN A 1 319 ? -22.458 18.811 0.665 1.00 67.62 319 ASN A O 1
ATOM 2565 N N . ASN A 1 320 ? -20.450 19.645 0.130 1.00 59.72 320 ASN A N 1
ATOM 2566 C CA . ASN A 1 320 ? -19.774 18.354 -0.033 1.00 59.72 320 ASN A CA 1
ATOM 2567 C C . ASN A 1 320 ? -18.488 18.328 0.821 1.00 59.72 320 ASN A C 1
ATOM 2569 O O . ASN A 1 320 ? -17.595 19.140 0.564 1.00 59.72 320 ASN A O 1
ATOM 2573 N N . PRO A 1 321 ? -18.333 17.419 1.807 1.00 50.44 321 PRO A N 1
ATOM 2574 C CA . PRO A 1 321 ? -19.238 16.326 2.200 1.00 50.44 321 PRO A CA 1
ATOM 2575 C C . PRO A 1 321 ? -20.376 16.776 3.135 1.00 50.44 321 PRO A C 1
ATOM 2577 O O . PRO A 1 321 ? -20.229 17.777 3.821 1.00 50.44 321 PRO A O 1
ATOM 2580 N N . SER A 1 322 ? -21.476 16.020 3.214 1.00 48.06 322 SER A N 1
ATOM 2581 C CA . SER A 1 322 ? -22.533 16.208 4.224 1.00 48.06 322 SER A CA 1
ATOM 2582 C C . SER A 1 322 ? -22.016 15.877 5.637 1.00 48.06 322 SER A C 1
ATOM 2584 O O . SER A 1 322 ? -21.355 14.855 5.820 1.00 48.06 322 SER A O 1
ATOM 2586 N N . GLY A 1 323 ? -22.313 16.715 6.641 1.00 43.34 323 GLY A N 1
ATOM 2587 C CA . GLY A 1 323 ? -21.984 16.476 8.060 1.00 43.34 323 GLY A CA 1
ATOM 2588 C C . GLY A 1 323 ? -21.317 17.661 8.778 1.00 43.34 323 GLY A C 1
ATOM 2589 O O . GLY A 1 323 ? -20.996 18.672 8.164 1.00 43.34 323 GLY A O 1
ATOM 2590 N N . TYR A 1 324 ? -21.071 17.545 10.092 1.00 38.12 324 TYR A N 1
ATOM 2591 C CA . TYR A 1 324 ? -20.512 18.639 10.919 1.00 38.12 324 TYR A CA 1
ATOM 2592 C C . TYR A 1 324 ? -19.078 19.056 10.525 1.00 38.12 324 TYR A C 1
ATOM 2594 O O . TYR A 1 324 ? -18.603 20.121 10.908 1.00 38.12 324 TYR A O 1
ATOM 2602 N N . THR A 1 325 ? -18.378 18.210 9.762 1.00 34.72 325 THR A N 1
ATOM 2603 C CA . THR A 1 325 ? -17.026 18.469 9.242 1.00 34.72 325 THR A CA 1
ATOM 2604 C C . THR A 1 325 ? -17.019 19.030 7.823 1.00 34.72 325 THR A C 1
ATOM 2606 O O . THR A 1 325 ? -15.945 19.167 7.235 1.00 34.72 325 THR A O 1
ATOM 2609 N N . ALA A 1 326 ? -18.194 19.314 7.254 1.00 46.28 326 ALA A N 1
ATOM 2610 C CA . ALA A 1 326 ? -18.326 19.953 5.956 1.00 46.28 326 ALA A CA 1
ATOM 2611 C C . ALA A 1 326 ? -17.671 21.337 5.999 1.00 46.28 326 ALA A C 1
ATOM 2613 O O . ALA A 1 326 ? -18.123 22.225 6.722 1.00 46.28 326 ALA A O 1
ATOM 2614 N N . LYS A 1 327 ? -16.611 21.546 5.214 1.00 38.84 327 LYS A N 1
ATOM 2615 C CA . LYS A 1 327 ? -16.204 22.912 4.878 1.00 38.84 327 LYS A CA 1
ATOM 2616 C C . LYS A 1 327 ? -17.250 23.441 3.891 1.00 38.84 327 LYS A C 1
ATOM 2618 O O . LYS A 1 327 ? -17.491 22.751 2.899 1.00 38.84 327 LYS A O 1
ATOM 2623 N N . PRO A 1 328 ? -17.880 24.604 4.133 1.00 42.06 328 PRO A N 1
ATOM 2624 C CA . PRO A 1 328 ? -18.811 25.171 3.171 1.00 42.06 328 PRO A CA 1
ATOM 2625 C C . PRO A 1 328 ? -18.117 25.308 1.815 1.00 42.06 328 PRO A C 1
ATOM 2627 O O . PRO A 1 328 ? -16.997 25.821 1.759 1.00 42.06 328 PRO A O 1
ATOM 2630 N N . LEU A 1 329 ? -18.775 24.910 0.720 1.00 44.19 329 LEU A N 1
ATOM 2631 C CA . LEU A 1 329 ? -18.261 25.176 -0.638 1.00 44.19 329 LEU A CA 1
ATOM 2632 C C . LEU A 1 329 ? -18.116 26.691 -0.915 1.00 44.19 329 LEU A C 1
ATOM 2634 O O . LEU A 1 329 ? -17.479 27.107 -1.881 1.00 44.19 329 LEU A O 1
ATOM 2638 N N . TYR A 1 330 ? -18.645 27.525 -0.019 1.00 43.47 330 TYR A N 1
ATOM 2639 C CA . TYR A 1 330 ? -18.531 28.974 0.003 1.00 43.47 330 TYR A CA 1
ATOM 2640 C C . TYR A 1 330 ? -17.351 29.477 0.819 1.00 43.47 330 TYR A C 1
ATOM 2642 O O . TYR A 1 330 ? -17.537 30.125 1.843 1.00 43.47 330 TYR A O 1
ATOM 2650 N N . MET A 1 331 ? -16.125 29.221 0.373 1.00 34.84 331 MET A N 1
ATOM 2651 C CA . MET A 1 331 ? -14.989 30.002 0.872 1.00 34.84 331 MET A CA 1
ATOM 2652 C C . MET A 1 331 ? -13.801 30.025 -0.090 1.00 34.84 331 MET A C 1
ATOM 2654 O O . MET A 1 331 ? -12.662 29.850 0.321 1.00 34.84 331 MET A O 1
ATOM 2658 N N . TYR A 1 332 ? -14.045 30.303 -1.373 1.00 32.28 332 TYR A N 1
ATOM 2659 C CA . TYR A 1 332 ? -12.981 30.773 -2.266 1.00 32.28 332 TYR A CA 1
ATOM 2660 C C . TYR A 1 332 ? -13.466 31.926 -3.143 1.00 32.28 332 TYR A C 1
ATOM 2662 O O . TYR A 1 332 ? -13.791 31.754 -4.310 1.00 32.28 332 TYR A O 1
ATOM 2670 N N . ASN A 1 333 ? -13.528 33.110 -2.532 1.00 28.19 333 ASN A N 1
ATOM 2671 C CA . ASN A 1 333 ? -12.996 34.347 -3.107 1.00 28.19 333 ASN A CA 1
ATOM 2672 C C . ASN A 1 333 ? -12.974 35.422 -2.016 1.00 28.19 333 ASN A C 1
ATOM 2674 O O . ASN A 1 333 ? -13.954 36.118 -1.779 1.00 28.19 333 ASN A O 1
ATOM 2678 N N . ARG A 1 334 ? -11.837 35.540 -1.325 1.00 29.22 334 ARG A N 1
ATOM 2679 C CA . ARG A 1 334 ? -11.519 36.717 -0.514 1.00 29.22 334 ARG A CA 1
ATOM 2680 C C . ARG A 1 334 ? -10.393 37.475 -1.204 1.00 29.22 334 ARG A C 1
ATOM 2682 O O . ARG A 1 334 ? -9.327 37.630 -0.637 1.00 29.22 334 ARG A O 1
ATOM 2689 N N . ASP A 1 335 ? -10.652 37.902 -2.434 1.00 31.62 335 ASP A N 1
ATOM 2690 C CA . ASP A 1 335 ? -9.823 38.863 -3.149 1.00 31.62 335 ASP A CA 1
ATOM 2691 C C . ASP A 1 335 ? -10.746 39.881 -3.828 1.00 31.62 335 ASP A C 1
ATOM 2693 O O . ASP A 1 335 ? -11.503 39.537 -4.732 1.00 31.62 335 ASP A O 1
ATOM 2697 N N . LYS A 1 336 ? -10.604 41.139 -3.387 1.00 30.39 336 LYS A N 1
ATOM 2698 C CA . LYS A 1 336 ? -11.191 42.394 -3.896 1.00 30.39 336 LYS A CA 1
ATOM 2699 C C . LYS A 1 336 ? -12.572 42.804 -3.373 1.00 30.39 336 LYS A C 1
ATOM 2701 O O . LYS A 1 336 ? -13.556 42.698 -4.084 1.00 30.39 336 LYS A O 1
ATOM 2706 N N . LEU A 1 337 ? -12.579 43.461 -2.212 1.00 27.41 337 LEU A N 1
ATOM 2707 C CA . LEU A 1 337 ? -13.105 44.828 -2.075 1.00 27.41 337 LEU A CA 1
ATOM 2708 C C . LEU A 1 337 ? -12.132 45.590 -1.158 1.00 27.41 337 LEU A C 1
ATOM 2710 O O . LEU A 1 337 ? -11.689 45.056 -0.142 1.00 27.41 337 LEU A O 1
ATOM 2714 N N . GLY A 1 338 ? -11.694 46.768 -1.602 1.00 27.05 338 GLY A N 1
ATOM 2715 C CA . GLY A 1 338 ? -10.702 47.594 -0.916 1.00 27.05 338 GLY A CA 1
ATOM 2716 C C . GLY A 1 338 ? -11.226 48.228 0.376 1.00 27.05 338 GLY A C 1
ATOM 2717 O O . GLY A 1 338 ? -12.430 48.341 0.575 1.00 27.05 338 GLY A O 1
ATOM 2718 N N . GLY A 1 339 ? -10.282 48.668 1.214 1.00 24.75 339 GLY A N 1
ATOM 2719 C CA . GLY A 1 339 ? -10.524 49.472 2.414 1.00 24.75 339 GLY A CA 1
ATOM 2720 C C . GLY A 1 339 ? -10.362 48.694 3.723 1.00 24.75 339 GLY A C 1
ATOM 2721 O O . GLY A 1 339 ? -11.243 47.942 4.123 1.00 24.75 339 GLY A O 1
ATOM 2722 N N . GLY A 1 340 ? -9.241 48.899 4.430 1.00 25.08 340 GLY A N 1
ATOM 2723 C CA . GLY A 1 340 ? -9.219 48.702 5.891 1.00 25.08 340 GLY A CA 1
ATOM 2724 C C . GLY A 1 340 ? -10.183 49.695 6.570 1.00 25.08 340 GLY A C 1
ATOM 2725 O O . GLY A 1 340 ? -10.582 50.644 5.897 1.00 25.08 340 GLY A O 1
ATOM 2726 N N . PRO A 1 341 ? -10.553 49.544 7.862 1.00 36.69 341 PRO A N 1
ATOM 2727 C CA . PRO A 1 341 ? -9.681 49.078 8.948 1.00 36.69 341 PRO A CA 1
ATOM 2728 C C . PRO A 1 341 ? -10.391 48.212 10.015 1.00 36.69 341 PRO A C 1
ATOM 2730 O O . PRO A 1 341 ? -11.331 48.666 10.648 1.00 36.69 341 PRO A O 1
ATOM 2733 N N . VAL A 1 342 ? -9.884 47.021 10.356 1.00 28.22 342 VAL A N 1
ATOM 2734 C CA . VAL A 1 342 ? -10.101 46.466 11.714 1.00 28.22 342 VAL A CA 1
ATOM 2735 C C . VAL A 1 342 ? -8.859 45.698 12.153 1.00 28.22 342 VAL A C 1
ATOM 2737 O O . VAL A 1 342 ? -8.822 44.472 12.214 1.00 28.22 342 VAL A O 1
ATOM 2740 N N . LEU A 1 343 ? -7.841 46.470 12.519 1.00 29.20 343 LEU A N 1
ATOM 2741 C CA . LEU A 1 343 ? -6.753 46.066 13.408 1.00 29.20 343 LEU A CA 1
ATOM 2742 C C . LEU A 1 343 ? -7.191 46.258 14.881 1.00 29.20 343 LEU A C 1
ATOM 2744 O O . LEU A 1 343 ? -6.419 46.707 15.714 1.00 29.20 343 LEU A O 1
ATOM 2748 N N . GLY A 1 344 ? -8.464 45.968 15.194 1.00 29.66 344 GLY A N 1
ATOM 2749 C CA . GLY A 1 344 ? -9.109 46.369 16.454 1.00 29.66 344 GLY A CA 1
ATOM 2750 C C . GLY A 1 344 ? -9.846 45.279 17.238 1.00 29.66 344 GLY A C 1
ATOM 2751 O O . GLY A 1 344 ? -10.433 45.600 18.263 1.00 29.66 344 GLY A O 1
ATOM 2752 N N . LYS A 1 345 ? -9.858 44.003 16.811 1.00 29.53 345 LYS A N 1
ATOM 2753 C CA . LYS A 1 345 ? -10.598 42.939 17.540 1.00 29.53 345 LYS A CA 1
ATOM 2754 C C . LYS A 1 345 ? -9.892 41.582 17.716 1.00 29.53 345 LYS A C 1
ATOM 2756 O O . LYS A 1 345 ? -10.527 40.642 18.172 1.00 29.53 345 LYS A O 1
ATOM 2761 N N . ILE A 1 346 ? -8.587 41.468 17.437 1.00 27.11 346 ILE A N 1
ATOM 2762 C CA . ILE A 1 346 ? -7.788 40.261 17.788 1.00 27.11 346 ILE A CA 1
ATOM 2763 C C . ILE A 1 346 ? -6.589 40.610 18.702 1.00 27.11 346 ILE A C 1
ATOM 2765 O O . ILE A 1 346 ? -5.694 39.805 18.916 1.00 27.11 346 ILE A O 1
ATOM 2769 N N . VAL A 1 347 ? -6.584 41.803 19.312 1.00 26.81 347 VAL A N 1
ATOM 2770 C CA . VAL A 1 347 ? -5.578 42.179 20.332 1.00 26.81 347 VAL A CA 1
ATOM 2771 C C . VAL A 1 347 ? -6.140 42.158 21.768 1.00 26.81 347 VAL A C 1
ATOM 2773 O O . VAL A 1 347 ? -5.363 42.139 22.708 1.00 26.81 347 VAL A O 1
ATOM 2776 N N . ASN A 1 348 ? -7.456 41.992 21.977 1.00 27.16 348 ASN A N 1
ATOM 2777 C CA . ASN A 1 348 ? -8.070 42.005 23.322 1.00 27.16 348 ASN A CA 1
ATOM 2778 C C . ASN A 1 348 ? -8.748 40.693 23.778 1.00 27.16 348 ASN A C 1
ATOM 2780 O O . ASN A 1 348 ? -9.647 40.732 24.608 1.00 27.16 348 ASN A O 1
ATOM 2784 N N . SER A 1 349 ? -8.324 39.515 23.304 1.00 26.44 349 SER A N 1
ATOM 2785 C CA . SER A 1 349 ? -8.782 38.239 23.902 1.00 26.44 349 SER A CA 1
ATOM 2786 C C . SER A 1 349 ? -7.676 37.245 24.270 1.00 26.44 349 SER A C 1
ATOM 2788 O O . SER A 1 349 ? -7.977 36.104 24.604 1.00 26.44 349 SER A O 1
ATOM 2790 N N . ILE A 1 350 ? -6.401 37.665 24.267 1.00 26.67 350 ILE A N 1
ATOM 2791 C CA . ILE A 1 350 ? -5.272 36.829 24.739 1.00 26.67 350 ILE A CA 1
ATOM 2792 C C . ILE A 1 350 ? -4.486 37.487 25.901 1.00 26.67 350 ILE A C 1
ATOM 2794 O O . ILE A 1 350 ? -3.536 36.912 26.417 1.00 26.67 350 ILE A O 1
ATOM 2798 N N . TYR A 1 351 ? -4.942 38.631 26.425 1.00 27.31 351 TYR A N 1
ATOM 2799 C CA . TYR A 1 351 ? -4.446 39.202 27.688 1.00 27.31 351 TYR A CA 1
ATOM 2800 C C . TYR A 1 351 ? -5.590 39.470 28.676 1.00 27.31 351 TYR A C 1
ATOM 2802 O O . TYR A 1 351 ? -5.902 40.612 28.980 1.00 27.31 351 TYR A O 1
ATOM 2810 N N . ALA A 1 352 ? -6.232 38.414 29.173 1.00 26.98 352 ALA A N 1
ATOM 2811 C CA . ALA A 1 352 ? -6.896 38.416 30.479 1.00 26.98 352 ALA A CA 1
ATOM 2812 C C . ALA A 1 352 ? -7.182 36.965 30.888 1.00 26.98 352 ALA A C 1
ATOM 2814 O O . ALA A 1 352 ? -7.763 36.212 30.113 1.00 26.98 352 ALA A O 1
ATOM 2815 N N . TYR A 1 353 ? -6.782 36.621 32.112 1.00 24.97 353 TYR A N 1
ATOM 2816 C CA . TYR A 1 353 ? -6.845 35.314 32.786 1.00 24.97 353 TYR A CA 1
ATOM 2817 C C . TYR A 1 353 ? -5.667 34.364 32.545 1.00 24.97 353 TYR A C 1
ATOM 2819 O O . TYR A 1 353 ? -5.700 33.411 31.769 1.00 24.97 353 TYR A O 1
ATOM 2827 N N . GLY A 1 354 ? -4.608 34.651 33.306 1.00 23.92 354 GLY A N 1
ATOM 2828 C CA . GLY A 1 354 ? -3.541 33.716 33.622 1.00 23.92 354 GLY A CA 1
ATOM 2829 C C . GLY A 1 354 ? -3.975 32.580 34.557 1.00 23.92 354 GLY A C 1
ATOM 2830 O O . GLY A 1 354 ? -5.012 32.642 35.207 1.00 23.92 354 GLY A O 1
ATOM 2831 N N . LEU A 1 355 ? -3.088 31.581 34.618 1.00 28.06 355 LEU A N 1
ATOM 2832 C CA . LEU A 1 355 ? -2.916 30.561 35.660 1.00 28.06 355 LEU A CA 1
ATOM 2833 C C . LEU A 1 355 ? -4.163 29.756 36.071 1.00 28.06 355 LEU A C 1
ATOM 2835 O O . LEU A 1 355 ? -4.930 30.143 36.940 1.00 28.06 355 LEU A O 1
ATOM 2839 N N . THR A 1 356 ? -4.257 28.512 35.603 1.00 25.78 356 THR A N 1
ATOM 2840 C CA . THR A 1 356 ? -3.806 27.315 36.347 1.00 25.78 356 THR A CA 1
ATOM 2841 C C . THR A 1 356 ? -4.150 26.043 35.558 1.00 25.78 356 THR A C 1
ATOM 2843 O O . THR A 1 356 ? -4.977 26.040 34.654 1.00 25.78 356 THR A O 1
ATOM 2846 N N . SER A 1 357 ? -3.406 24.976 35.846 1.00 34.81 357 SER A N 1
ATOM 2847 C CA . SER A 1 357 ? -3.461 23.618 35.287 1.00 34.81 357 SER A CA 1
ATOM 2848 C C . SER A 1 357 ? -4.806 23.130 34.717 1.00 34.81 357 SER A C 1
ATOM 2850 O O . SER A 1 357 ? -5.809 23.219 35.409 1.00 34.81 357 SER A O 1
ATOM 2852 N N . ILE A 1 358 ? -4.785 22.456 33.552 1.00 24.02 358 ILE A N 1
ATOM 2853 C CA . ILE A 1 358 ? -5.305 21.083 33.320 1.00 24.02 358 ILE A CA 1
ATOM 2854 C C . ILE A 1 358 ? -5.102 20.664 31.838 1.00 24.02 358 ILE A C 1
ATOM 2856 O O . ILE A 1 358 ? -5.378 21.392 30.894 1.00 24.02 358 ILE A O 1
ATOM 2860 N N . LYS A 1 359 ? -4.576 19.442 31.677 1.00 30.48 359 LYS A N 1
ATOM 2861 C CA . LYS A 1 359 ? -4.338 18.603 30.480 1.00 30.48 359 LYS A CA 1
ATOM 2862 C C . LYS A 1 359 ? -5.114 18.942 29.185 1.00 30.48 359 LYS A C 1
ATOM 2864 O O . LYS A 1 359 ? -6.313 18.695 29.113 1.00 30.48 359 LYS A O 1
ATOM 2869 N N . MET A 1 360 ? -4.388 19.194 28.087 1.00 21.62 360 MET A N 1
ATOM 2870 C CA . MET A 1 360 ? -4.866 18.861 26.733 1.00 21.62 360 MET A CA 1
ATOM 2871 C C . MET A 1 360 ? -4.267 17.535 26.243 1.00 21.62 360 MET A C 1
ATOM 2873 O O . MET A 1 360 ? -3.080 17.419 25.940 1.00 21.62 360 MET A O 1
ATOM 2877 N N . LYS A 1 361 ? -5.132 16.516 26.175 1.00 24.94 361 LYS A N 1
ATOM 2878 C CA . LYS A 1 361 ? -4.926 15.281 25.413 1.00 24.94 361 LYS A CA 1
ATOM 2879 C C . LYS A 1 361 ? -5.208 15.546 23.931 1.00 24.94 361 LYS A C 1
ATOM 2881 O O . LYS A 1 361 ? -6.266 16.045 23.574 1.00 24.94 361 LYS A O 1
ATOM 2886 N N . SER A 1 362 ? -4.255 15.127 23.108 1.00 26.77 362 SER A N 1
ATOM 2887 C CA . SER A 1 362 ? -4.377 14.631 21.732 1.00 26.77 362 SER A CA 1
ATOM 2888 C C . SER A 1 362 ? -5.793 14.461 21.143 1.00 26.77 362 SER A C 1
ATOM 2890 O O . SER A 1 362 ? -6.524 13.560 21.554 1.00 26.77 362 SER A O 1
ATOM 2892 N N . TYR A 1 363 ? -6.076 15.170 20.048 1.00 24.27 363 TYR A N 1
ATOM 2893 C CA . TYR A 1 363 ? -6.935 14.679 18.961 1.00 24.27 363 TYR A CA 1
ATOM 2894 C C . TYR A 1 363 ? -6.126 14.636 17.655 1.00 24.27 363 TYR A C 1
ATOM 2896 O O . TYR A 1 363 ? -6.307 15.425 16.735 1.00 24.27 363 TYR A O 1
ATOM 2904 N N . LEU A 1 364 ? -5.192 13.686 17.605 1.00 28.09 364 LEU A N 1
ATOM 2905 C CA . LEU A 1 364 ? -4.612 13.149 16.376 1.00 28.09 364 LEU A CA 1
ATOM 2906 C C . LEU A 1 364 ? -5.144 11.721 16.231 1.00 28.09 364 LEU A C 1
ATOM 2908 O O . LEU A 1 364 ? -4.973 10.910 17.140 1.00 28.09 364 LEU A O 1
ATOM 2912 N N . GLY A 1 365 ? -5.785 11.427 15.099 1.00 27.50 365 GLY A N 1
ATOM 2913 C CA . GLY A 1 365 ? -6.163 10.066 14.715 1.00 27.50 365 GLY A CA 1
ATOM 2914 C C . GLY A 1 365 ? -7.616 9.918 14.273 1.00 27.50 365 GLY A C 1
ATOM 2915 O O . GLY A 1 365 ? -8.423 9.343 14.997 1.00 27.50 365 GLY A O 1
ATOM 2916 N N . LYS A 1 366 ? -7.950 10.357 13.053 1.00 24.86 366 LYS A N 1
ATOM 2917 C CA . LYS A 1 366 ? -9.111 9.795 12.347 1.00 24.86 366 LYS A CA 1
ATOM 2918 C C . LYS A 1 366 ? -8.654 8.535 11.610 1.00 24.86 366 LYS A C 1
ATOM 2920 O O . LYS A 1 366 ? -7.989 8.619 10.584 1.00 24.86 366 LYS A O 1
ATOM 2925 N N . ARG A 1 367 ? -8.977 7.370 12.180 1.00 23.94 367 ARG A N 1
ATOM 2926 C CA . ARG A 1 367 ? -8.955 6.076 11.481 1.00 23.94 367 ARG A CA 1
ATOM 2927 C C . ARG A 1 367 ? -10.077 6.088 10.445 1.00 23.94 367 ARG A C 1
ATOM 2929 O O . ARG A 1 367 ? -11.222 6.332 10.813 1.00 23.94 367 ARG A O 1
ATOM 2936 N N . CYS A 1 368 ? -9.749 5.839 9.184 1.00 24.09 368 CYS A N 1
ATOM 2937 C CA . CYS A 1 368 ? -10.731 5.650 8.123 1.00 24.09 368 CYS A CA 1
ATOM 2938 C C . CYS A 1 368 ? -10.843 4.147 7.865 1.00 24.09 368 CYS A C 1
ATOM 2940 O O . CYS A 1 368 ? -9.862 3.536 7.462 1.00 24.09 368 CYS A O 1
ATOM 2942 N N . TYR A 1 369 ? -11.998 3.540 8.128 1.00 23.70 369 TYR A N 1
ATOM 2943 C CA . TYR A 1 369 ? -12.283 2.187 7.652 1.00 23.70 369 TYR A CA 1
ATOM 2944 C C . TYR A 1 369 ? -12.864 2.313 6.243 1.00 23.70 369 TYR A C 1
ATOM 2946 O O . TYR A 1 369 ? -13.944 2.876 6.084 1.00 23.70 369 TYR A O 1
ATOM 2954 N N . SER A 1 370 ? -12.155 1.826 5.227 1.00 26.70 370 SER A N 1
ATOM 2955 C CA . SER A 1 370 ? -12.721 1.612 3.896 1.00 26.70 370 SER A CA 1
ATOM 2956 C C . SER A 1 370 ? -13.145 0.152 3.797 1.00 26.70 370 SER A C 1
ATOM 2958 O O . SER A 1 370 ? -12.306 -0.741 3.841 1.00 26.70 370 SER A O 1
ATOM 2960 N N . THR A 1 371 ? -14.447 -0.097 3.690 1.00 25.77 371 THR A N 1
ATOM 2961 C CA . THR A 1 371 ? -14.957 -1.369 3.165 1.00 25.77 371 THR A CA 1
ATOM 2962 C C . THR A 1 371 ? -15.305 -1.113 1.705 1.00 25.77 371 THR A C 1
ATOM 2964 O O . THR A 1 371 ? -16.191 -0.317 1.409 1.00 25.77 371 THR A O 1
ATOM 2967 N N . LEU A 1 372 ? -14.527 -1.696 0.793 1.00 29.47 372 LEU A N 1
ATOM 2968 C CA . LEU A 1 372 ? -14.846 -1.709 -0.634 1.00 29.47 372 LEU A CA 1
ATOM 2969 C C . LEU A 1 372 ? -15.825 -2.863 -0.910 1.00 29.47 372 LEU A C 1
ATOM 2971 O O . LEU A 1 372 ? -15.710 -3.911 -0.264 1.00 29.47 372 LEU A O 1
ATOM 2975 N N . PRO A 1 373 ? -16.789 -2.690 -1.830 1.00 26.47 373 PRO A N 1
ATOM 2976 C CA . PRO A 1 373 ? -17.685 -3.765 -2.227 1.00 26.47 373 PRO A CA 1
ATOM 2977 C C . PRO A 1 373 ? -16.899 -4.873 -2.945 1.00 26.47 373 PRO A C 1
ATOM 2979 O O . PRO A 1 373 ? -15.929 -4.610 -3.656 1.00 26.47 373 PRO A O 1
ATOM 2982 N N . LYS A 1 374 ? -17.312 -6.124 -2.719 1.00 27.34 374 LYS A N 1
ATOM 2983 C CA . LYS A 1 374 ? -16.804 -7.305 -3.425 1.00 27.34 374 LYS A CA 1
ATOM 2984 C C . LYS A 1 374 ? -17.377 -7.320 -4.843 1.00 27.34 374 LYS A C 1
ATOM 2986 O O . LYS A 1 374 ? -18.506 -7.769 -5.020 1.00 27.34 374 LYS A O 1
ATOM 2991 N N . ASP A 1 375 ? -16.603 -6.871 -5.825 1.00 28.73 375 ASP A N 1
ATOM 2992 C CA . ASP A 1 375 ? -16.830 -7.241 -7.224 1.00 28.73 375 ASP A CA 1
ATOM 2993 C C . ASP A 1 375 ? -16.148 -8.586 -7.498 1.00 28.73 375 ASP A C 1
ATOM 2995 O O . ASP A 1 375 ? -14.952 -8.761 -7.272 1.00 28.73 375 ASP A O 1
ATOM 2999 N N . ASN A 1 376 ? -16.928 -9.565 -7.954 1.00 26.58 376 ASN A N 1
ATOM 3000 C CA . ASN A 1 376 ? -16.507 -10.963 -8.095 1.00 26.58 376 ASN A CA 1
ATOM 3001 C C . ASN A 1 376 ? -15.739 -11.278 -9.395 1.00 26.58 376 ASN A C 1
ATOM 3003 O O . ASN A 1 376 ? -15.543 -12.451 -9.680 1.00 26.58 376 ASN A O 1
ATOM 3007 N N . ASN A 1 377 ? -15.267 -10.280 -10.153 1.00 33.62 377 ASN A N 1
ATOM 3008 C CA . ASN A 1 377 ? -14.549 -10.491 -11.423 1.00 33.62 377 ASN A CA 1
ATOM 3009 C C . ASN A 1 377 ? -13.269 -9.639 -11.570 1.00 33.62 377 ASN A C 1
ATOM 3011 O O . ASN A 1 377 ? -12.942 -9.171 -12.656 1.00 33.62 377 ASN A O 1
ATOM 3015 N N . THR A 1 378 ? -12.515 -9.436 -10.489 1.00 40.94 378 THR A N 1
ATOM 3016 C CA . THR A 1 378 ? -11.120 -8.967 -10.581 1.00 40.94 378 THR A CA 1
ATOM 3017 C C . THR A 1 378 ? -10.191 -10.176 -10.635 1.00 40.94 378 THR A C 1
ATOM 3019 O O . THR A 1 378 ? -10.276 -11.025 -9.743 1.00 40.94 378 THR A O 1
ATOM 3022 N N . GLU A 1 379 ? -9.300 -10.260 -11.629 1.00 51.72 379 GLU A N 1
ATOM 3023 C CA . GLU A 1 379 ? -8.180 -11.211 -11.609 1.00 51.72 379 GLU A CA 1
ATOM 3024 C C . GLU A 1 379 ? -7.484 -11.121 -10.245 1.00 51.72 379 GLU A C 1
ATOM 3026 O O . GLU A 1 379 ? -6.948 -10.079 -9.859 1.00 51.72 379 GLU A O 1
ATOM 3031 N N . LYS A 1 380 ? -7.593 -12.185 -9.444 1.00 66.25 380 LYS A N 1
ATOM 3032 C CA . LYS A 1 380 ? -7.042 -12.196 -8.088 1.00 66.25 380 LYS A CA 1
ATOM 3033 C C . LYS A 1 380 ? -5.520 -12.205 -8.182 1.00 66.25 380 LYS A C 1
ATOM 3035 O O . LYS A 1 380 ? -4.960 -13.045 -8.883 1.00 66.25 380 LYS A O 1
ATOM 3040 N N . LEU A 1 381 ? -4.864 -11.315 -7.432 1.00 86.25 381 LEU A N 1
ATOM 3041 C CA . LEU A 1 381 ? -3.410 -11.355 -7.270 1.00 86.25 381 LEU A CA 1
ATOM 3042 C C . LEU A 1 381 ? -2.980 -12.748 -6.804 1.00 86.25 381 LEU A C 1
ATOM 3044 O O . LEU A 1 381 ? -3.608 -13.345 -5.924 1.00 86.25 381 LEU A O 1
ATOM 3048 N N . ASN A 1 382 ? -1.903 -13.256 -7.403 1.00 94.38 382 ASN A N 1
ATOM 3049 C CA . ASN A 1 382 ? -1.349 -14.543 -7.020 1.00 94.38 382 ASN A CA 1
ATOM 3050 C C . ASN A 1 382 ? -0.855 -14.477 -5.557 1.00 94.38 382 ASN A C 1
ATOM 3052 O O . ASN A 1 382 ? -0.189 -13.511 -5.180 1.00 94.38 382 ASN A O 1
ATOM 3056 N N . PRO A 1 383 ? -1.150 -15.480 -4.717 1.00 96.19 383 PRO A N 1
ATOM 3057 C CA . PRO A 1 383 ? -0.742 -15.468 -3.316 1.00 96.19 383 PRO A CA 1
ATOM 3058 C C . PRO A 1 383 ? 0.783 -15.418 -3.110 1.00 96.19 383 PRO A C 1
ATOM 3060 O O . PRO A 1 383 ? 1.232 -14.710 -2.214 1.00 96.19 383 PRO A O 1
ATOM 3063 N N . ASN A 1 384 ? 1.585 -16.071 -3.958 1.00 96.88 384 ASN A N 1
ATOM 3064 C CA . ASN A 1 384 ? 3.048 -15.977 -3.893 1.00 96.88 384 ASN A CA 1
ATOM 3065 C C . ASN A 1 384 ? 3.549 -14.578 -4.277 1.00 96.88 384 ASN A C 1
ATOM 3067 O O . ASN A 1 384 ? 4.495 -14.086 -3.666 1.00 96.88 384 ASN A O 1
ATOM 3071 N N . PHE A 1 385 ? 2.875 -13.893 -5.211 1.00 97.06 385 PHE A N 1
ATOM 3072 C CA . PHE A 1 385 ? 3.163 -12.485 -5.519 1.00 97.06 385 PHE A CA 1
ATOM 3073 C C . PHE A 1 385 ? 2.954 -11.589 -4.295 1.00 97.06 385 PHE A C 1
ATOM 3075 O O . PHE A 1 385 ? 3.783 -10.728 -4.008 1.00 97.06 385 PHE A O 1
ATOM 3082 N N . ILE A 1 386 ? 1.873 -11.810 -3.542 1.00 96.94 386 ILE A N 1
ATOM 3083 C CA . ILE A 1 386 ? 1.608 -11.076 -2.299 1.00 96.94 386 ILE A CA 1
ATOM 3084 C C . ILE A 1 386 ? 2.718 -11.328 -1.273 1.00 96.94 386 ILE A C 1
ATOM 3086 O O . ILE A 1 386 ? 3.237 -10.365 -0.709 1.00 96.94 386 ILE A O 1
ATOM 3090 N N . SER A 1 387 ? 3.130 -12.584 -1.074 1.00 97.44 387 SER A N 1
ATOM 3091 C CA . SER A 1 387 ? 4.236 -12.912 -0.166 1.00 97.44 387 SER A CA 1
ATOM 3092 C C . SER A 1 387 ? 5.544 -12.245 -0.580 1.00 97.44 387 SER A C 1
ATOM 3094 O O . SER A 1 387 ? 6.196 -11.642 0.267 1.00 97.44 387 SER A O 1
ATOM 3096 N N . GLY A 1 388 ? 5.886 -12.263 -1.873 1.00 97.56 388 GLY A N 1
ATOM 3097 C CA . GLY A 1 388 ? 7.069 -11.579 -2.400 1.00 97.56 388 GLY A CA 1
ATOM 3098 C C . GLY A 1 388 ? 7.024 -10.069 -2.175 1.00 97.56 388 GLY A C 1
ATOM 3099 O O . GLY A 1 388 ? 7.974 -9.481 -1.664 1.00 97.56 388 GLY A O 1
ATOM 3100 N N . LEU A 1 389 ? 5.892 -9.431 -2.476 1.00 97.44 389 LEU A N 1
ATOM 3101 C CA . LEU A 1 389 ? 5.719 -7.992 -2.268 1.00 97.44 389 LEU A CA 1
ATOM 3102 C C . LEU A 1 389 ? 5.836 -7.607 -0.786 1.00 97.44 389 LEU A C 1
ATOM 3104 O O . LEU A 1 389 ? 6.394 -6.563 -0.453 1.00 97.44 389 LEU A O 1
ATOM 3108 N N . ILE A 1 390 ? 5.328 -8.446 0.116 1.00 97.25 390 ILE A N 1
ATOM 3109 C CA . ILE A 1 390 ? 5.426 -8.230 1.564 1.00 97.25 390 ILE A CA 1
ATOM 3110 C C . ILE A 1 390 ? 6.845 -8.510 2.071 1.00 97.25 390 ILE A C 1
ATOM 3112 O O . ILE A 1 390 ? 7.313 -7.822 2.982 1.00 97.25 390 ILE A O 1
ATOM 3116 N N . ASP A 1 391 ? 7.558 -9.454 1.461 1.00 96.38 391 ASP A N 1
ATOM 3117 C CA . ASP A 1 391 ? 8.987 -9.650 1.686 1.00 96.38 391 ASP A CA 1
ATOM 3118 C C . ASP A 1 391 ? 9.821 -8.432 1.290 1.00 96.38 391 ASP A C 1
ATOM 3120 O O . ASP A 1 391 ? 10.885 -8.253 1.867 1.00 96.38 391 ASP A O 1
ATOM 3124 N N . ALA A 1 392 ? 9.350 -7.569 0.394 1.00 96.00 392 ALA A N 1
ATOM 3125 C CA . ALA A 1 392 ? 10.023 -6.306 0.107 1.00 96.00 392 ALA A CA 1
ATOM 3126 C C . ALA A 1 392 ? 9.529 -5.166 1.024 1.00 96.00 392 ALA A C 1
ATOM 3128 O O . ALA A 1 392 ? 10.293 -4.568 1.776 1.00 96.00 392 ALA A O 1
ATOM 3129 N N . GLU A 1 393 ? 8.217 -4.910 1.055 1.00 95.38 393 GLU A N 1
ATOM 3130 C CA . GLU A 1 393 ? 7.642 -3.658 1.593 1.00 95.38 393 GLU A CA 1
ATOM 3131 C C . GLU A 1 393 ? 6.929 -3.809 2.954 1.00 95.38 393 GLU A C 1
ATOM 3133 O O . GLU A 1 393 ? 6.446 -2.836 3.550 1.00 95.38 393 GLU A O 1
ATOM 3138 N N . GLY A 1 394 ? 6.791 -5.041 3.444 1.00 96.62 394 GLY A N 1
ATOM 3139 C CA . GLY A 1 394 ? 6.040 -5.369 4.651 1.00 96.62 394 GLY A CA 1
ATOM 3140 C C . GLY A 1 394 ? 6.803 -5.172 5.957 1.00 96.62 394 GLY A C 1
ATOM 3141 O O . GLY A 1 394 ? 8.024 -5.287 6.031 1.00 96.62 394 GLY A O 1
ATOM 3142 N N . SER A 1 395 ? 6.063 -4.939 7.040 1.00 97.12 395 SER A N 1
ATOM 3143 C CA . SER A 1 395 ? 6.614 -4.844 8.391 1.00 97.12 395 SER A CA 1
ATOM 3144 C C . SER A 1 395 ? 5.670 -5.427 9.444 1.00 97.12 395 SER A C 1
ATOM 3146 O O . SER A 1 395 ? 4.498 -5.047 9.543 1.00 97.12 395 SER A O 1
ATOM 3148 N N . PHE A 1 396 ? 6.209 -6.323 10.272 1.00 97.88 396 PHE A N 1
ATOM 3149 C CA . PHE A 1 396 ? 5.535 -6.928 11.420 1.00 97.88 396 PHE A CA 1
ATOM 3150 C C . PHE A 1 396 ? 5.969 -6.220 12.698 1.00 97.88 396 PHE A C 1
ATOM 3152 O O . PHE A 1 396 ? 7.149 -6.194 13.035 1.00 97.88 396 PHE A O 1
ATOM 3159 N N . ILE A 1 397 ? 5.035 -5.598 13.414 1.00 97.75 397 ILE A N 1
ATOM 3160 C CA . ILE A 1 397 ? 5.363 -4.663 14.494 1.00 97.75 397 ILE A CA 1
ATOM 3161 C C . ILE A 1 397 ? 4.666 -5.084 15.784 1.00 97.75 397 ILE A C 1
ATOM 3163 O O . ILE A 1 397 ? 3.441 -5.193 15.828 1.00 97.75 397 ILE A O 1
ATOM 3167 N N . ILE A 1 398 ? 5.455 -5.216 16.855 1.00 97.38 398 ILE A N 1
ATOM 3168 C CA . ILE A 1 398 ? 4.985 -5.224 18.245 1.00 97.38 398 ILE A CA 1
ATOM 3169 C C . ILE A 1 398 ? 5.368 -3.895 18.905 1.00 97.38 398 ILE A C 1
ATOM 3171 O O . ILE A 1 398 ? 6.544 -3.515 18.968 1.00 97.38 398 ILE A O 1
ATOM 3175 N N . SER A 1 399 ? 4.366 -3.178 19.406 1.00 95.19 399 SER A N 1
ATOM 3176 C CA . SER A 1 399 ? 4.495 -1.930 20.153 1.00 95.19 399 SER A CA 1
ATOM 3177 C C . SER A 1 399 ? 4.122 -2.158 21.611 1.00 95.19 399 SER A C 1
ATOM 3179 O O . SER A 1 399 ? 3.036 -2.650 21.909 1.00 95.19 399 SER A O 1
ATOM 3181 N N . VAL A 1 400 ? 5.011 -1.762 22.520 1.00 92.75 400 VAL A N 1
ATOM 3182 C CA . VAL A 1 400 ? 4.765 -1.788 23.964 1.00 92.75 400 VAL A CA 1
ATOM 3183 C C . VAL A 1 400 ? 4.783 -0.350 24.458 1.00 92.75 400 VAL A C 1
ATOM 3185 O O . VAL A 1 400 ? 5.767 0.368 24.279 1.00 92.75 400 VAL A O 1
ATOM 3188 N N . ARG A 1 401 ? 3.666 0.106 25.023 1.00 89.62 401 ARG A N 1
ATOM 3189 C CA . ARG A 1 401 ? 3.488 1.500 25.443 1.00 89.62 401 ARG A CA 1
ATOM 3190 C C . ARG A 1 401 ? 2.798 1.595 26.790 1.00 89.62 401 ARG A C 1
ATOM 3192 O O . ARG A 1 401 ? 1.870 0.851 27.076 1.00 89.62 401 ARG A O 1
ATOM 3199 N N . GLN A 1 402 ? 3.194 2.570 27.590 1.00 85.44 402 GLN A N 1
ATOM 3200 C CA . GLN A 1 402 ? 2.562 2.823 28.879 1.00 85.44 402 GLN A CA 1
ATOM 3201 C C . GLN A 1 402 ? 1.212 3.537 28.682 1.00 85.44 402 GLN A C 1
ATOM 3203 O O . GLN A 1 402 ? 1.141 4.566 28.004 1.00 85.44 402 GLN A O 1
ATOM 3208 N N . ARG A 1 403 ? 0.133 3.011 29.274 1.00 77.31 403 ARG A N 1
ATOM 3209 C CA . ARG A 1 403 ? -1.230 3.577 29.197 1.00 77.31 403 ARG A CA 1
ATOM 3210 C C . ARG A 1 403 ? -1.343 4.916 29.916 1.00 77.31 403 ARG A C 1
ATOM 3212 O O . ARG A 1 403 ? -2.073 5.803 29.476 1.00 77.31 403 ARG A O 1
ATOM 3219 N N . SER A 1 404 ? -0.647 5.046 31.041 1.00 72.69 404 SER A N 1
ATOM 3220 C CA . SER A 1 404 ? -0.616 6.246 31.870 1.00 72.69 404 SER A CA 1
ATOM 3221 C C . SER A 1 404 ? 0.793 6.463 32.387 1.00 72.69 404 SER A C 1
ATOM 3223 O O . SER A 1 404 ? 1.369 5.554 32.968 1.00 72.69 404 SER A O 1
ATOM 3225 N N . LYS A 1 405 ? 1.309 7.689 32.263 1.00 63.38 405 LYS A N 1
ATOM 3226 C CA . LYS A 1 405 ? 2.593 8.071 32.873 1.00 63.38 405 LYS A CA 1
ATOM 3227 C C . LYS A 1 405 ? 2.566 8.013 34.412 1.00 63.38 405 LYS A C 1
ATOM 3229 O O . LYS A 1 405 ? 3.620 8.036 35.023 1.00 63.38 405 LYS A O 1
ATOM 3234 N N . LEU A 1 406 ? 1.374 7.967 35.021 1.00 56.50 406 LEU A N 1
ATOM 3235 C CA . LEU A 1 406 ? 1.170 8.019 36.477 1.00 56.50 406 LEU A CA 1
ATOM 3236 C C . LEU A 1 406 ? 1.131 6.638 37.152 1.00 56.50 406 LEU A C 1
ATOM 3238 O O . LEU A 1 406 ? 1.164 6.575 38.372 1.00 56.50 406 LEU A O 1
ATOM 3242 N N . LYS A 1 407 ? 1.009 5.539 36.392 1.00 58.16 407 LYS A N 1
ATOM 3243 C CA . LYS A 1 407 ? 1.004 4.171 36.941 1.00 58.16 407 LYS A CA 1
ATOM 3244 C C . LYS A 1 407 ? 2.137 3.374 36.299 1.00 58.16 407 LYS A C 1
ATOM 3246 O O . LYS A 1 407 ? 2.133 3.200 35.078 1.00 58.16 407 LYS A O 1
ATOM 3251 N N . LYS A 1 408 ? 3.095 2.930 37.115 1.00 57.31 408 LYS A N 1
ATOM 3252 C CA . LYS A 1 408 ? 4.335 2.267 36.677 1.00 57.31 408 LYS A CA 1
ATOM 3253 C C . LYS A 1 408 ? 4.067 0.930 35.963 1.00 57.31 408 LYS A C 1
ATOM 3255 O O . LYS A 1 408 ? 4.713 0.653 34.960 1.00 57.31 408 LYS A O 1
ATOM 3260 N N . ASP A 1 409 ? 2.987 0.240 36.336 1.00 64.38 409 ASP A N 1
ATOM 3261 C CA . ASP A 1 409 ? 2.720 -1.145 35.899 1.00 64.38 409 ASP A CA 1
ATOM 3262 C C . ASP A 1 409 ? 1.597 -1.265 34.851 1.00 64.38 409 ASP A C 1
ATOM 3264 O O . ASP A 1 409 ? 1.000 -2.316 34.653 1.00 64.38 409 ASP A O 1
ATOM 3268 N N . ASN A 1 410 ? 1.250 -0.170 34.165 1.00 79.31 410 ASN A N 1
ATOM 3269 C CA . ASN A 1 410 ? 0.125 -0.150 33.222 1.00 79.31 410 ASN A CA 1
ATOM 3270 C C . ASN A 1 410 ? 0.607 -0.089 31.768 1.00 79.31 410 ASN A C 1
ATOM 3272 O O . ASN A 1 410 ? 0.551 0.967 31.123 1.00 79.31 410 ASN A O 1
ATOM 3276 N N . TRP A 1 411 ? 1.097 -1.221 31.266 1.00 86.88 411 TRP A N 1
ATOM 3277 C CA . TRP A 1 411 ? 1.614 -1.382 29.908 1.00 86.88 411 TRP A CA 1
ATOM 3278 C C . TRP A 1 411 ? 0.555 -1.934 28.951 1.00 86.88 411 TRP A C 1
ATOM 3280 O O . TRP A 1 411 ? -0.336 -2.687 29.323 1.00 86.88 411 TRP A O 1
ATOM 3290 N N . ILE A 1 412 ? 0.635 -1.518 27.690 1.00 90.94 412 ILE A N 1
ATOM 3291 C CA . ILE A 1 412 ? -0.220 -1.981 26.600 1.00 90.94 412 ILE A CA 1
ATOM 3292 C C . ILE A 1 412 ? 0.681 -2.558 25.523 1.00 90.94 412 ILE A C 1
ATOM 3294 O O . ILE A 1 412 ? 1.519 -1.840 24.971 1.00 90.94 412 ILE A O 1
ATOM 3298 N N . VAL A 1 413 ? 0.430 -3.815 25.178 1.00 94.31 413 VAL A N 1
ATOM 3299 C CA . VAL A 1 413 ? 0.990 -4.470 23.997 1.00 94.31 413 VAL A CA 1
ATOM 3300 C C . VAL A 1 413 ? 0.019 -4.298 22.829 1.00 94.31 413 VAL A C 1
ATOM 3302 O O . VAL A 1 413 ? -1.182 -4.532 22.958 1.00 94.31 413 VAL A O 1
ATOM 3305 N N . GLN A 1 414 ? 0.523 -3.848 21.684 1.00 95.81 414 GLN A N 1
ATOM 3306 C CA . GLN A 1 414 ? -0.229 -3.750 20.437 1.00 95.81 414 GLN A CA 1
ATOM 3307 C C . GLN A 1 414 ? 0.570 -4.372 19.305 1.00 95.81 414 GLN A C 1
ATOM 3309 O O . GLN A 1 414 ? 1.751 -4.073 19.148 1.00 95.81 414 GLN A O 1
ATOM 3314 N N . ALA A 1 415 ? -0.100 -5.160 18.478 1.00 97.31 415 ALA A N 1
ATOM 3315 C CA . ALA A 1 415 ? 0.471 -5.679 17.253 1.00 97.31 415 ALA A CA 1
ATOM 3316 C C . ALA A 1 415 ? -0.104 -4.950 16.034 1.00 97.31 415 ALA A C 1
ATOM 3318 O O . ALA A 1 415 ? -1.283 -4.583 16.008 1.00 97.31 415 ALA A O 1
ATOM 3319 N N . SER A 1 416 ? 0.730 -4.740 15.020 1.00 97.94 416 SER A N 1
ATOM 3320 C CA . SER A 1 416 ? 0.295 -4.271 13.707 1.00 97.94 416 SER A CA 1
ATOM 3321 C C . SER A 1 416 ? 1.112 -4.904 12.592 1.00 97.94 416 SER A C 1
ATOM 3323 O O . SER A 1 416 ? 2.324 -5.038 12.737 1.00 97.94 416 SER A O 1
ATOM 3325 N N . PHE A 1 417 ? 0.460 -5.195 11.474 1.00 98.06 417 PHE A N 1
ATOM 3326 C CA . PHE A 1 417 ? 1.106 -5.438 10.187 1.00 98.06 417 PHE A CA 1
ATOM 3327 C C . PHE A 1 417 ? 0.965 -4.179 9.330 1.00 98.06 417 PHE A C 1
ATOM 3329 O O . PHE A 1 417 ? -0.109 -3.567 9.321 1.00 98.06 417 PHE A O 1
ATOM 3336 N N . GLN A 1 418 ? 2.040 -3.752 8.670 1.00 97.69 418 GLN A N 1
ATOM 3337 C CA . GLN A 1 418 ? 2.063 -2.521 7.882 1.00 97.69 418 GLN A CA 1
ATOM 3338 C C . GLN A 1 418 ? 2.792 -2.712 6.552 1.00 97.69 418 GLN A C 1
ATOM 3340 O O . GLN A 1 418 ? 3.783 -3.429 6.499 1.00 97.69 418 GLN A O 1
ATOM 3345 N N . MET A 1 419 ? 2.328 -2.023 5.510 1.00 96.44 419 MET A N 1
ATOM 3346 C CA . MET A 1 419 ? 3.042 -1.855 4.241 1.00 96.44 419 MET A CA 1
ATOM 3347 C C . MET A 1 419 ? 3.029 -0.379 3.878 1.00 96.44 419 MET A C 1
ATOM 3349 O O . MET A 1 419 ? 1.955 0.228 3.803 1.00 96.44 419 MET A O 1
ATOM 3353 N N . ARG A 1 420 ? 4.201 0.209 3.652 1.00 93.88 420 ARG A N 1
ATOM 3354 C CA . ARG A 1 420 ? 4.321 1.628 3.312 1.00 93.88 420 ARG A CA 1
ATOM 3355 C C . ARG A 1 420 ? 4.878 1.774 1.910 1.00 93.88 420 ARG A C 1
ATOM 3357 O O . ARG A 1 420 ? 6.047 1.515 1.704 1.00 93.88 420 ARG A O 1
ATOM 3364 N N . MET A 1 421 ? 4.079 2.308 0.994 1.00 90.31 421 MET A N 1
ATOM 3365 C CA . MET A 1 421 ? 4.502 2.553 -0.386 1.00 90.31 421 MET A CA 1
ATOM 3366 C C . MET A 1 421 ? 4.298 4.018 -0.779 1.00 90.31 421 MET A C 1
ATOM 3368 O O . MET A 1 421 ? 3.690 4.812 -0.052 1.00 90.31 421 MET A O 1
ATOM 3372 N N . ASN A 1 422 ? 4.815 4.412 -1.940 1.00 89.44 422 ASN A N 1
ATOM 3373 C CA . ASN A 1 422 ? 4.541 5.729 -2.507 1.00 89.44 422 ASN A CA 1
ATOM 3374 C C . ASN A 1 422 ? 3.057 5.848 -2.908 1.00 89.44 422 ASN A C 1
ATOM 3376 O O . ASN A 1 422 ? 2.425 4.871 -3.295 1.00 89.44 422 ASN A O 1
ATOM 3380 N N . SER A 1 423 ? 2.490 7.056 -2.876 1.00 83.19 423 SER A N 1
ATOM 3381 C CA . SER A 1 423 ? 1.076 7.279 -3.227 1.00 83.19 423 SER A CA 1
ATOM 3382 C C . SER A 1 423 ? 0.718 6.902 -4.667 1.00 83.19 423 SER A C 1
ATOM 3384 O O . SER A 1 423 ? -0.447 6.626 -4.942 1.00 83.19 423 SER A O 1
ATOM 3386 N N . LYS A 1 424 ? 1.697 6.847 -5.581 1.00 82.94 424 LYS A N 1
ATOM 3387 C CA . LYS A 1 424 ? 1.497 6.332 -6.949 1.00 82.94 424 LYS A CA 1
ATOM 3388 C C . LYS A 1 424 ? 1.124 4.841 -6.988 1.00 82.94 424 LYS A C 1
ATOM 3390 O O . LYS A 1 424 ? 0.525 4.407 -7.964 1.00 82.94 424 LYS A O 1
ATOM 3395 N N . ASP A 1 425 ? 1.455 4.091 -5.937 1.00 84.25 425 ASP A N 1
ATOM 3396 C CA . ASP A 1 425 ? 1.199 2.653 -5.795 1.00 84.25 425 ASP A CA 1
ATOM 3397 C C . ASP A 1 425 ? -0.058 2.368 -4.951 1.00 84.25 425 ASP A C 1
ATOM 3399 O O . ASP A 1 425 ? -0.304 1.236 -4.542 1.00 84.25 425 ASP A O 1
ATOM 3403 N N . LEU A 1 426 ? -0.902 3.382 -4.707 1.00 83.38 426 LEU A N 1
ATOM 3404 C CA . LEU A 1 426 ? -2.160 3.216 -3.969 1.00 83.38 426 LEU A CA 1
ATOM 3405 C C . LEU A 1 426 ? -3.064 2.145 -4.595 1.00 83.38 426 LEU A C 1
ATOM 3407 O O . LEU A 1 426 ? -3.694 1.391 -3.862 1.00 83.38 426 LEU A O 1
ATOM 3411 N N . ALA A 1 427 ? -3.117 2.060 -5.927 1.00 82.00 427 ALA A N 1
ATOM 3412 C CA . ALA A 1 427 ? -3.908 1.041 -6.616 1.00 82.00 427 ALA A CA 1
ATOM 3413 C C . ALA A 1 427 ? -3.444 -0.380 -6.248 1.00 82.00 427 ALA A C 1
ATOM 3415 O O . ALA A 1 427 ? -4.275 -1.225 -5.929 1.00 82.00 427 ALA A O 1
ATOM 3416 N N . LEU A 1 428 ? -2.128 -0.614 -6.190 1.00 87.12 428 LEU A N 1
ATOM 3417 C CA . LEU A 1 428 ? -1.563 -1.894 -5.765 1.00 87.12 428 LEU A CA 1
ATOM 3418 C C . LEU A 1 428 ? -1.900 -2.192 -4.298 1.00 87.12 428 LEU A C 1
ATOM 3420 O O . LEU A 1 428 ? -2.347 -3.290 -3.982 1.00 87.12 428 LEU A O 1
ATOM 3424 N N . LEU A 1 429 ? -1.779 -1.204 -3.407 1.00 87.12 429 LEU A N 1
ATOM 3425 C CA . LEU A 1 429 ? -2.175 -1.360 -2.002 1.00 87.12 429 LEU A CA 1
ATOM 3426 C C . LEU A 1 429 ? -3.673 -1.681 -1.833 1.00 87.12 429 LEU A C 1
ATOM 3428 O O . LEU A 1 429 ? -4.039 -2.439 -0.935 1.00 87.12 429 LEU A O 1
ATOM 3432 N N . VAL A 1 430 ? -4.542 -1.138 -2.692 1.00 85.19 430 VAL A N 1
ATOM 3433 C CA . VAL A 1 430 ? -5.974 -1.477 -2.720 1.00 85.19 430 VAL A CA 1
ATOM 3434 C C . VAL A 1 430 ? -6.190 -2.923 -3.164 1.00 85.19 430 VAL A C 1
ATOM 3436 O O . VAL A 1 430 ? -6.968 -3.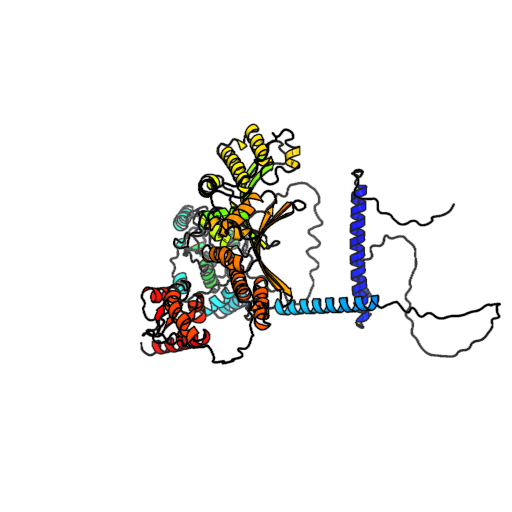626 -2.522 1.00 85.19 430 VAL A O 1
ATOM 3439 N N . LEU A 1 431 ? -5.469 -3.398 -4.185 1.00 86.94 431 LEU A N 1
ATOM 3440 C CA . LEU A 1 431 ? -5.528 -4.802 -4.607 1.00 86.94 431 LEU A CA 1
ATOM 3441 C C . LEU A 1 431 ? -5.048 -5.749 -3.496 1.00 86.94 431 LEU A C 1
ATOM 3443 O O . LEU A 1 431 ? -5.689 -6.766 -3.239 1.00 86.94 431 LEU A O 1
ATOM 3447 N N . VAL A 1 432 ? -3.977 -5.392 -2.776 1.00 92.06 432 VAL A N 1
ATOM 3448 C CA . VAL A 1 432 ? -3.508 -6.146 -1.598 1.00 92.06 432 VAL A CA 1
ATOM 3449 C C . VAL A 1 432 ? -4.583 -6.176 -0.504 1.00 92.06 432 VAL A C 1
ATOM 3451 O O . VAL A 1 432 ? -4.851 -7.223 0.083 1.00 92.06 432 VAL A O 1
ATOM 3454 N N . GLN A 1 433 ? -5.254 -5.050 -0.244 1.00 91.06 433 GLN A N 1
ATOM 3455 C CA . GLN A 1 433 ? -6.348 -5.010 0.728 1.00 91.06 433 GLN A CA 1
ATOM 3456 C C . GLN A 1 433 ? -7.517 -5.912 0.307 1.00 91.06 433 GLN A C 1
ATOM 3458 O O . GLN A 1 433 ? -8.062 -6.641 1.136 1.00 91.06 433 GLN A O 1
ATOM 3463 N N . GLN A 1 434 ? -7.908 -5.872 -0.969 1.00 86.94 434 GLN A N 1
ATOM 3464 C CA . GLN A 1 434 ? -8.967 -6.719 -1.522 1.00 86.94 434 GLN A CA 1
ATOM 3465 C C . GLN A 1 434 ? -8.603 -8.205 -1.448 1.00 86.94 434 GLN A C 1
ATOM 3467 O O . GLN A 1 434 ? -9.456 -9.009 -1.068 1.00 86.94 434 GLN A O 1
ATOM 3472 N N . PHE A 1 435 ? -7.343 -8.557 -1.726 1.00 92.62 435 PHE A N 1
ATOM 3473 C CA . PHE A 1 435 ? -6.816 -9.915 -1.568 1.00 92.62 435 PHE A CA 1
ATOM 3474 C C . PHE A 1 435 ? -7.019 -10.432 -0.138 1.00 92.62 435 PHE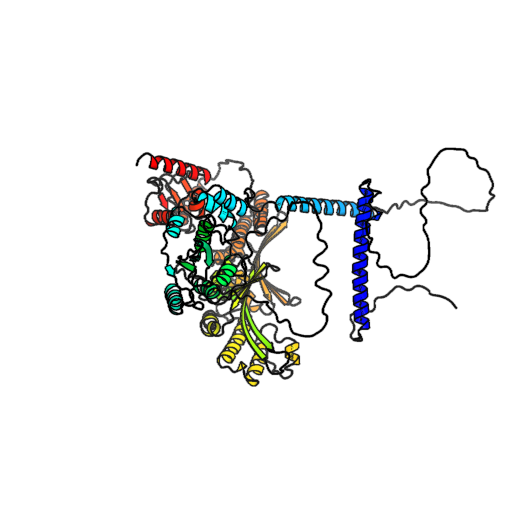 A C 1
ATOM 3476 O O . PHE A 1 435 ? -7.503 -11.545 0.059 1.00 92.62 435 PHE A O 1
ATOM 3483 N N . PHE A 1 436 ? -6.764 -9.594 0.870 1.00 91.44 436 PHE A N 1
ATOM 3484 C CA . PHE A 1 436 ? -7.026 -9.917 2.274 1.00 91.44 436 PHE A CA 1
ATOM 3485 C C . PHE A 1 436 ? -8.476 -9.645 2.719 1.00 91.44 436 PHE A C 1
ATOM 3487 O O . PHE A 1 436 ? -8.732 -9.329 3.880 1.00 91.44 436 PHE A O 1
ATOM 3494 N N . ASN A 1 437 ? -9.460 -9.770 1.825 1.00 86.81 437 ASN A N 1
ATOM 3495 C CA . ASN A 1 437 ? -10.889 -9.612 2.127 1.00 86.81 437 ASN A CA 1
ATOM 3496 C C . ASN A 1 437 ? -11.281 -8.229 2.689 1.00 86.81 437 ASN A C 1
ATOM 3498 O O . ASN A 1 437 ? -12.244 -8.111 3.450 1.00 86.81 437 ASN A O 1
ATOM 3502 N N . GLY A 1 438 ? -10.553 -7.172 2.327 1.00 85.75 438 GLY A N 1
ATOM 3503 C CA . GLY A 1 438 ? -10.872 -5.799 2.720 1.00 85.75 438 GLY A CA 1
ATOM 3504 C C . GLY A 1 438 ? -10.449 -5.422 4.145 1.00 85.75 438 GLY A C 1
ATOM 3505 O O . GLY A 1 438 ? -10.876 -4.380 4.644 1.00 85.75 438 GLY A O 1
ATOM 3506 N N . ILE A 1 439 ? -9.644 -6.240 4.833 1.00 91.69 439 ILE A N 1
ATOM 3507 C CA . ILE A 1 439 ? -9.199 -5.943 6.206 1.00 91.69 439 ILE A CA 1
ATOM 3508 C C . ILE A 1 439 ? -8.184 -4.795 6.256 1.00 91.69 439 ILE A C 1
ATOM 3510 O O . ILE A 1 439 ? -7.523 -4.468 5.274 1.00 91.69 439 ILE A O 1
ATOM 3514 N N . GLY A 1 440 ? -8.013 -4.199 7.436 1.00 92.00 440 GLY A N 1
ATOM 3515 C CA . GLY A 1 440 ? -7.079 -3.089 7.644 1.00 92.00 440 GLY A CA 1
ATOM 3516 C C . GLY A 1 440 ? -7.592 -1.735 7.147 1.00 92.00 440 GLY A C 1
ATOM 3517 O O . GLY A 1 440 ? -8.774 -1.561 6.855 1.00 92.00 440 GLY A O 1
ATOM 3518 N N . TYR A 1 441 ? -6.704 -0.744 7.127 1.00 90.06 441 TYR A N 1
ATOM 3519 C CA . TYR A 1 441 ? -6.995 0.623 6.699 1.00 90.06 441 TYR A CA 1
ATOM 3520 C C . TYR A 1 441 ? -5.772 1.302 6.077 1.00 90.06 441 TYR A C 1
ATOM 3522 O O . TYR A 1 441 ? -4.638 0.886 6.312 1.00 90.06 441 TYR A O 1
ATOM 3530 N N . PHE A 1 442 ? -6.000 2.397 5.348 1.00 89.62 442 PHE A N 1
ATOM 3531 C CA . PHE A 1 442 ? -4.941 3.246 4.803 1.00 89.62 442 PHE A CA 1
ATOM 3532 C C . PHE A 1 442 ? -4.754 4.524 5.621 1.00 89.62 442 PHE A C 1
ATOM 3534 O O . PHE A 1 442 ? -5.703 5.101 6.155 1.00 89.62 442 PHE A O 1
ATOM 3541 N N . SER A 1 443 ? -3.516 5.002 5.684 1.00 86.19 443 SER A N 1
ATOM 3542 C CA . SER A 1 443 ? -3.185 6.337 6.177 1.00 86.19 443 SER A CA 1
ATOM 3543 C C . SER A 1 443 ? -2.232 7.029 5.210 1.00 86.19 443 SER A C 1
ATOM 3545 O O . SER A 1 443 ? -1.256 6.434 4.761 1.00 86.19 443 SER A O 1
ATOM 3547 N N . HIS A 1 444 ? -2.530 8.283 4.876 1.00 85.00 444 HIS A N 1
ATOM 3548 C CA . HIS A 1 444 ? -1.752 9.069 3.924 1.00 85.00 444 HIS A CA 1
ATOM 3549 C C . HIS A 1 444 ? -0.806 10.009 4.661 1.00 85.00 444 HIS A C 1
ATOM 3551 O O . HIS A 1 444 ? -1.209 10.703 5.597 1.00 85.00 444 HIS A O 1
ATOM 3557 N N . ASN A 1 445 ? 0.435 10.084 4.194 1.00 82.50 445 ASN A N 1
ATOM 3558 C CA . ASN A 1 445 ? 1.393 11.090 4.613 1.00 82.50 445 ASN A CA 1
ATOM 3559 C C . ASN A 1 445 ? 1.717 11.995 3.422 1.00 82.50 445 ASN A C 1
ATOM 3561 O O . ASN A 1 445 ? 2.529 11.661 2.561 1.00 82.50 445 ASN A O 1
ATOM 3565 N N . THR A 1 446 ? 1.087 13.169 3.397 1.00 79.75 446 THR A N 1
ATOM 3566 C CA . THR A 1 446 ? 1.250 14.153 2.320 1.00 79.75 446 THR A CA 1
ATOM 3567 C C . THR A 1 446 ? 2.657 14.739 2.252 1.00 79.75 446 THR A C 1
ATOM 3569 O O . THR A 1 446 ? 3.084 15.141 1.177 1.00 79.75 446 THR A O 1
ATOM 3572 N N . ASN A 1 447 ? 3.391 14.771 3.368 1.00 82.06 447 ASN A N 1
ATOM 3573 C CA . ASN A 1 447 ? 4.735 15.354 3.413 1.00 82.06 447 ASN A CA 1
ATOM 3574 C C . ASN A 1 447 ? 5.760 14.455 2.720 1.00 82.06 447 ASN A C 1
ATOM 3576 O O . ASN A 1 447 ? 6.664 14.946 2.058 1.00 82.06 447 ASN A O 1
ATOM 3580 N N . THR A 1 448 ? 5.610 13.138 2.870 1.00 80.88 448 THR A N 1
ATOM 3581 C CA . THR A 1 448 ? 6.496 12.145 2.238 1.00 80.88 448 THR A CA 1
ATOM 3582 C C . THR A 1 448 ? 5.907 11.556 0.958 1.00 80.88 448 THR A C 1
ATOM 3584 O O . THR A 1 448 ? 6.551 10.741 0.308 1.00 80.88 448 THR A O 1
ATOM 3587 N N . ASN A 1 449 ? 4.688 11.963 0.586 1.00 86.44 449 ASN A N 1
ATOM 3588 C CA . ASN A 1 449 ? 3.913 11.391 -0.513 1.00 86.44 449 ASN A CA 1
ATOM 3589 C C . ASN A 1 449 ? 3.780 9.856 -0.421 1.00 86.44 449 ASN A C 1
ATOM 3591 O O . ASN A 1 449 ? 3.803 9.161 -1.439 1.00 86.44 449 ASN A O 1
ATOM 3595 N N . THR A 1 450 ? 3.623 9.321 0.792 1.00 88.56 450 THR A N 1
ATOM 3596 C CA . THR A 1 450 ? 3.478 7.878 1.043 1.00 88.56 450 THR A CA 1
ATOM 3597 C C . THR A 1 450 ? 2.088 7.514 1.550 1.00 88.56 450 THR A C 1
ATOM 3599 O O . THR A 1 450 ? 1.389 8.325 2.168 1.00 88.56 450 THR A O 1
ATOM 3602 N N . VAL A 1 451 ? 1.702 6.265 1.309 1.00 90.94 451 VAL A N 1
ATOM 3603 C CA . VAL A 1 451 ? 0.505 5.628 1.852 1.00 90.94 451 VAL A CA 1
ATOM 3604 C C . VAL A 1 451 ? 0.936 4.421 2.665 1.00 90.94 451 VAL A C 1
ATOM 3606 O O . VAL A 1 451 ? 1.736 3.608 2.213 1.00 90.94 451 VAL A O 1
ATOM 3609 N N . ASN A 1 452 ? 0.402 4.311 3.875 1.00 94.00 452 ASN A N 1
ATOM 3610 C CA . ASN A 1 452 ? 0.624 3.180 4.760 1.00 94.00 452 ASN A CA 1
ATOM 3611 C C . ASN A 1 452 ? -0.664 2.362 4.860 1.00 94.00 452 ASN A C 1
ATOM 3613 O O . ASN A 1 452 ? -1.664 2.866 5.380 1.00 94.00 452 ASN A O 1
ATOM 3617 N N . TYR A 1 453 ? -0.633 1.125 4.380 1.00 96.50 453 TYR A N 1
ATOM 3618 C CA . TYR A 1 453 ? -1.633 0.106 4.668 1.00 96.50 453 TYR A CA 1
ATOM 3619 C C . TYR A 1 453 ? -1.344 -0.498 6.045 1.00 96.50 453 TYR A C 1
ATOM 3621 O O . TYR A 1 453 ? -0.192 -0.756 6.384 1.00 96.50 453 TYR A O 1
ATOM 3629 N N . THR A 1 454 ? -2.357 -0.655 6.894 1.00 97.81 454 THR A N 1
ATOM 3630 C CA . THR A 1 454 ? -2.178 -1.098 8.281 1.00 97.81 454 THR A CA 1
ATOM 3631 C C . THR A 1 454 ? -3.307 -2.012 8.735 1.00 97.81 454 THR A C 1
ATOM 3633 O O . THR A 1 454 ? -4.483 -1.663 8.653 1.00 97.81 454 THR A O 1
ATOM 3636 N N . ILE A 1 455 ? -2.940 -3.149 9.321 1.00 97.94 455 ILE A N 1
ATOM 3637 C CA . ILE A 1 455 ? -3.844 -4.098 9.974 1.00 97.94 455 ILE A CA 1
ATOM 3638 C C . ILE A 1 455 ? -3.479 -4.147 11.459 1.00 97.94 455 ILE A C 1
ATOM 3640 O O . ILE A 1 455 ? -2.303 -4.234 11.806 1.00 97.94 455 ILE A O 1
ATOM 3644 N N . THR A 1 456 ? -4.473 -4.066 12.350 1.00 96.44 456 THR A N 1
ATOM 3645 C CA . THR A 1 456 ? -4.249 -4.031 13.814 1.00 96.44 456 THR A CA 1
ATOM 3646 C C . THR A 1 456 ? -5.136 -4.979 14.618 1.00 96.44 456 THR A C 1
ATOM 3648 O O . THR A 1 456 ? -5.021 -5.020 15.842 1.00 96.44 456 THR A O 1
ATOM 3651 N N . LYS A 1 457 ? -6.106 -5.653 13.993 1.00 95.44 457 LYS A N 1
ATOM 3652 C CA . LYS A 1 457 ? -7.057 -6.505 14.718 1.00 95.44 457 LYS A CA 1
ATOM 3653 C C . LYS A 1 457 ? -6.459 -7.898 14.905 1.00 95.44 457 LYS A C 1
ATOM 3655 O O . LYS A 1 457 ? -6.063 -8.522 13.930 1.00 95.44 457 LYS A O 1
ATOM 3660 N N . LEU A 1 458 ? -6.468 -8.397 16.145 1.00 94.44 458 LEU A N 1
ATOM 3661 C CA . LEU A 1 458 ? -5.976 -9.743 16.472 1.00 94.44 458 LEU A CA 1
ATOM 3662 C C . LEU A 1 458 ? -6.718 -10.845 15.702 1.00 94.44 458 LEU A C 1
ATOM 3664 O O . LEU A 1 458 ? -6.078 -11.767 15.214 1.00 94.44 458 LEU A O 1
ATOM 3668 N N . SER A 1 459 ? -8.041 -10.720 15.544 1.00 93.88 459 SER A N 1
ATOM 3669 C CA . SER A 1 459 ? -8.852 -11.669 14.766 1.00 93.88 459 SER A CA 1
ATOM 3670 C C . SER A 1 459 ? -8.373 -11.799 13.323 1.00 93.88 459 SER A C 1
ATOM 3672 O O . SER A 1 459 ? -8.310 -12.897 12.786 1.00 93.88 459 SER A O 1
ATOM 3674 N N . ASP A 1 460 ? -8.009 -10.677 12.704 1.00 95.62 460 ASP A N 1
ATOM 3675 C CA . ASP A 1 460 ? -7.588 -10.643 11.307 1.00 95.62 460 ASP A CA 1
ATOM 3676 C C . ASP A 1 460 ? -6.192 -11.274 11.157 1.00 95.62 460 ASP A C 1
ATOM 3678 O O . ASP A 1 460 ? -5.897 -11.914 10.151 1.00 95.62 460 ASP A O 1
ATOM 3682 N N . PHE A 1 461 ? -5.340 -11.163 12.182 1.00 96.94 461 PHE A N 1
ATOM 3683 C CA . PHE A 1 461 ? -4.042 -11.836 12.191 1.00 96.94 461 PHE A CA 1
ATOM 3684 C C . PHE A 1 461 ? -4.175 -13.354 12.252 1.00 96.94 461 PHE A C 1
ATOM 3686 O O . PHE A 1 461 ? -3.578 -14.040 11.429 1.00 96.94 461 PHE A O 1
ATOM 3693 N N . VAL A 1 462 ? -4.977 -13.860 13.190 1.00 94.88 462 VAL A N 1
ATOM 3694 C CA . VAL A 1 462 ? -5.162 -15.304 13.406 1.00 94.88 462 VAL A CA 1
ATOM 3695 C C . VAL A 1 462 ? -5.883 -15.957 12.230 1.00 94.88 462 VAL A C 1
ATOM 3697 O O . VAL A 1 462 ? -5.501 -17.040 11.808 1.00 94.88 462 VAL A O 1
ATOM 3700 N N . ASN A 1 463 ? -6.900 -15.294 11.678 1.00 92.56 463 ASN A N 1
ATOM 3701 C CA . ASN A 1 463 ? -7.777 -15.916 10.687 1.00 92.56 463 ASN A CA 1
ATOM 3702 C C . ASN A 1 463 ? -7.317 -15.713 9.239 1.00 92.56 463 ASN A C 1
ATOM 3704 O O . ASN A 1 463 ? -7.805 -16.413 8.356 1.00 92.56 463 ASN A O 1
ATOM 3708 N N . ILE A 1 464 ? -6.455 -14.724 8.967 1.00 95.69 464 ILE A N 1
ATOM 3709 C CA . ILE A 1 464 ? -6.105 -14.333 7.591 1.00 95.69 464 ILE A CA 1
ATOM 3710 C C . ILE A 1 464 ? -4.589 -14.234 7.409 1.00 95.69 464 ILE A C 1
ATOM 3712 O O . ILE A 1 464 ? -4.034 -14.936 6.568 1.00 95.69 464 ILE A O 1
ATOM 3716 N N . ILE A 1 465 ? -3.905 -13.394 8.192 1.00 96.88 465 ILE A N 1
ATOM 3717 C CA . ILE A 1 465 ? -2.488 -13.073 7.942 1.00 96.88 465 ILE A CA 1
ATOM 3718 C C . ILE A 1 465 ? -1.550 -14.242 8.259 1.00 96.88 465 ILE A C 1
ATOM 3720 O O . ILE A 1 465 ? -0.731 -14.604 7.419 1.00 96.88 465 ILE A O 1
ATOM 3724 N N . ILE A 1 466 ? -1.666 -14.848 9.443 1.00 96.38 466 ILE A N 1
ATOM 3725 C CA . ILE A 1 466 ? -0.826 -15.989 9.833 1.00 96.38 466 ILE A CA 1
ATOM 3726 C C . ILE A 1 466 ? -1.079 -17.196 8.908 1.00 96.38 466 ILE A C 1
ATOM 3728 O O . ILE A 1 466 ? -0.107 -17.714 8.362 1.00 96.38 466 ILE A O 1
ATOM 3732 N N . PRO A 1 467 ? -2.336 -17.607 8.630 1.00 96.12 467 PRO A N 1
ATOM 3733 C CA . PRO A 1 467 ? -2.606 -18.688 7.682 1.00 96.12 467 PRO A CA 1
ATOM 3734 C C . PRO A 1 467 ? -2.044 -18.437 6.280 1.00 96.12 467 PRO A C 1
ATOM 3736 O O . PRO A 1 467 ? -1.553 -19.367 5.648 1.00 96.12 467 PRO A O 1
ATOM 3739 N N . HIS A 1 468 ? -2.079 -17.191 5.791 1.00 96.69 468 HIS A N 1
ATOM 3740 C CA . HIS A 1 468 ? -1.498 -16.855 4.493 1.00 96.69 468 HIS A CA 1
ATOM 3741 C C . HIS A 1 468 ? 0.008 -17.139 4.456 1.00 96.69 468 HIS A C 1
ATOM 3743 O O . HIS A 1 468 ? 0.445 -17.874 3.580 1.00 96.69 468 HIS A O 1
ATOM 3749 N N . PHE A 1 469 ? 0.787 -16.641 5.420 1.00 95.62 469 PHE A N 1
ATOM 3750 C CA . PHE A 1 469 ? 2.241 -16.859 5.435 1.00 95.62 469 PHE A CA 1
ATOM 3751 C C . PHE A 1 469 ? 2.661 -18.275 5.846 1.00 95.62 469 PHE A C 1
ATOM 3753 O O . PHE A 1 469 ? 3.771 -18.696 5.530 1.00 95.62 469 PHE A O 1
ATOM 3760 N N . ASN A 1 470 ? 1.782 -19.040 6.492 1.00 92.25 470 ASN A N 1
ATOM 3761 C CA . ASN A 1 470 ? 2.012 -20.471 6.693 1.00 92.25 470 ASN A CA 1
ATOM 3762 C C . ASN A 1 470 ? 1.892 -21.255 5.375 1.00 92.25 470 ASN A C 1
ATOM 3764 O O . ASN A 1 470 ? 2.625 -22.217 5.178 1.00 92.25 470 ASN A O 1
ATOM 3768 N N . ASN A 1 471 ? 1.005 -20.829 4.469 1.00 93.38 471 ASN A N 1
ATOM 3769 C CA . ASN A 1 471 ? 0.801 -21.474 3.166 1.00 93.38 471 ASN A CA 1
ATOM 3770 C C . ASN A 1 471 ? 1.712 -20.912 2.061 1.00 93.38 471 ASN A C 1
ATOM 3772 O O . ASN A 1 471 ? 2.059 -21.625 1.125 1.00 93.38 471 ASN A O 1
ATOM 3776 N N . TYR A 1 472 ? 2.084 -19.637 2.164 1.00 95.00 472 TYR A N 1
ATOM 3777 C CA . TYR A 1 472 ? 2.886 -18.892 1.194 1.00 95.00 472 TYR A CA 1
ATOM 3778 C C . TYR A 1 472 ? 4.001 -18.162 1.945 1.00 95.00 472 TYR A C 1
ATOM 3780 O O . TYR A 1 472 ? 3.908 -16.968 2.242 1.00 95.00 472 TYR A O 1
ATOM 3788 N N . SER A 1 473 ? 5.020 -18.919 2.345 1.00 93.56 473 SER A N 1
ATOM 3789 C CA . SER A 1 473 ? 6.041 -18.455 3.282 1.00 93.56 473 SER A CA 1
ATOM 3790 C C . SER A 1 473 ? 6.892 -17.308 2.751 1.00 93.56 473 SER A C 1
ATOM 3792 O O . SER A 1 473 ? 7.226 -17.234 1.571 1.00 93.56 473 SER A O 1
ATOM 3794 N N . LEU A 1 474 ? 7.270 -16.426 3.674 1.00 94.88 474 LEU A N 1
ATOM 3795 C CA . LEU A 1 474 ? 8.294 -15.415 3.445 1.00 94.88 474 LEU A CA 1
ATOM 3796 C C . LEU A 1 474 ? 9.663 -16.093 3.324 1.00 94.88 474 LEU A C 1
ATOM 3798 O O . LEU A 1 474 ? 9.966 -17.017 4.080 1.00 94.88 474 LEU A O 1
ATOM 3802 N N . ILE A 1 475 ? 10.486 -15.614 2.399 1.00 94.81 475 ILE A N 1
ATOM 3803 C CA . ILE A 1 475 ? 11.798 -16.179 2.060 1.00 94.81 475 ILE A CA 1
ATOM 3804 C C . ILE A 1 475 ? 12.932 -15.256 2.526 1.00 94.81 475 ILE A C 1
ATOM 3806 O O . ILE A 1 475 ? 14.041 -15.727 2.764 1.00 94.81 475 ILE A O 1
ATOM 3810 N N . SER A 1 476 ? 12.675 -13.953 2.689 1.00 93.88 476 SER A N 1
ATOM 3811 C CA . SER A 1 476 ? 13.683 -12.992 3.165 1.00 93.88 476 SER A CA 1
ATOM 3812 C C . SER A 1 476 ? 13.971 -13.132 4.666 1.00 93.88 476 SER A C 1
ATOM 3814 O O . SER A 1 476 ? 13.292 -13.874 5.388 1.00 93.88 476 SER A O 1
ATOM 3816 N N . ALA A 1 477 ? 14.926 -12.349 5.184 1.00 92.06 477 ALA A N 1
ATOM 3817 C CA . ALA A 1 477 ? 15.219 -12.283 6.622 1.00 92.06 477 ALA A CA 1
ATOM 3818 C C . ALA A 1 477 ? 14.022 -11.814 7.479 1.00 92.06 477 ALA A C 1
ATOM 3820 O O . ALA A 1 477 ? 14.046 -11.903 8.711 1.00 92.06 477 ALA A O 1
ATOM 3821 N N . LYS A 1 478 ? 12.960 -11.323 6.831 1.00 93.19 478 LYS A N 1
ATOM 3822 C CA . LYS A 1 478 ? 11.678 -10.940 7.435 1.00 93.19 478 LYS A CA 1
ATOM 3823 C C . LYS A 1 478 ? 10.841 -12.135 7.881 1.00 93.19 478 LYS A C 1
ATOM 3825 O O . LYS A 1 478 ? 9.986 -11.970 8.747 1.00 93.19 478 LYS A O 1
ATOM 3830 N N . SER A 1 479 ? 11.099 -13.327 7.345 1.00 93.12 479 SER A N 1
ATOM 3831 C CA . SER A 1 479 ? 10.475 -14.574 7.807 1.00 93.12 479 SER A CA 1
ATOM 3832 C C . SER A 1 479 ? 10.689 -14.791 9.311 1.00 93.12 479 SER A C 1
ATOM 3834 O O . SER A 1 479 ? 9.742 -15.106 10.031 1.00 93.12 479 SER A O 1
ATOM 3836 N N . THR A 1 480 ? 11.892 -14.500 9.819 1.00 92.31 480 THR A N 1
ATOM 3837 C CA . THR A 1 480 ? 12.203 -14.532 11.254 1.00 92.31 480 THR A CA 1
ATOM 3838 C C . THR A 1 480 ? 11.368 -13.517 12.038 1.00 92.31 480 THR A C 1
ATOM 3840 O O . THR A 1 480 ? 10.805 -13.851 13.080 1.00 92.31 480 THR A O 1
ATOM 3843 N N . ASP A 1 481 ? 11.235 -12.281 11.539 1.00 94.56 481 ASP A N 1
ATOM 3844 C CA . ASP A 1 481 ? 10.415 -11.254 12.197 1.00 94.56 481 ASP A CA 1
ATOM 3845 C C . ASP A 1 481 ? 8.928 -11.651 12.212 1.00 94.56 481 ASP A C 1
ATOM 3847 O O . ASP A 1 481 ? 8.249 -11.431 13.216 1.00 94.56 481 ASP A O 1
ATOM 3851 N N . PHE A 1 482 ? 8.429 -12.287 11.145 1.00 96.12 482 PHE A N 1
ATOM 3852 C CA . PHE A 1 482 ? 7.077 -12.845 11.091 1.00 96.12 482 PHE A CA 1
ATOM 3853 C C . PHE A 1 482 ? 6.864 -13.942 12.140 1.00 96.12 482 PHE A C 1
ATOM 3855 O O . PHE A 1 482 ? 5.874 -13.884 12.864 1.00 96.12 482 PHE A O 1
ATOM 3862 N N . GLN A 1 483 ? 7.785 -14.900 12.275 1.00 95.12 483 GLN A N 1
ATOM 3863 C CA . GLN A 1 483 ? 7.674 -15.984 13.261 1.00 95.12 483 GLN A CA 1
ATOM 3864 C C . GLN A 1 483 ? 7.668 -15.449 14.701 1.00 95.12 483 GLN A C 1
ATOM 3866 O O . GLN A 1 483 ? 6.804 -15.811 15.505 1.00 95.12 483 GLN A O 1
ATOM 3871 N N . LEU A 1 484 ? 8.584 -14.526 15.021 1.00 95.69 484 LEU A N 1
ATOM 3872 C CA . LEU A 1 484 ? 8.633 -13.856 16.327 1.00 95.69 484 LEU A CA 1
ATOM 3873 C C . LEU A 1 484 ? 7.343 -13.076 16.609 1.00 95.69 484 LEU A C 1
ATOM 3875 O O . LEU A 1 484 ? 6.796 -13.122 17.715 1.00 95.69 484 LEU A O 1
ATOM 3879 N N . TRP A 1 485 ? 6.841 -12.369 15.595 1.00 97.88 485 TRP A N 1
ATOM 3880 C CA . TRP A 1 485 ? 5.592 -11.626 15.679 1.00 97.88 485 TRP A CA 1
ATOM 3881 C C . TRP A 1 485 ? 4.388 -12.554 15.873 1.00 97.88 485 TRP A C 1
ATOM 3883 O O . TRP A 1 485 ? 3.566 -12.280 16.745 1.00 97.88 485 TRP A O 1
ATOM 3893 N N . ALA A 1 486 ? 4.299 -13.665 15.139 1.00 97.50 486 ALA A N 1
ATOM 3894 C CA . ALA A 1 486 ? 3.223 -14.647 15.248 1.00 97.50 486 ALA A CA 1
ATOM 3895 C C . ALA A 1 486 ? 3.176 -15.287 16.644 1.00 97.50 486 ALA A C 1
ATOM 3897 O O . ALA A 1 486 ? 2.097 -15.378 17.230 1.00 97.50 486 ALA A O 1
ATOM 3898 N N . ARG A 1 487 ? 4.336 -15.603 17.237 1.00 97.06 487 ARG A N 1
ATOM 3899 C CA . ARG A 1 487 ? 4.422 -16.053 18.637 1.00 97.06 487 ARG A CA 1
ATOM 3900 C C . ARG A 1 487 ? 3.884 -14.998 19.608 1.00 97.06 487 ARG A C 1
ATOM 3902 O O . ARG A 1 487 ? 3.106 -15.312 20.502 1.00 97.06 487 ARG A O 1
ATOM 3909 N N . CYS A 1 488 ? 4.224 -13.723 19.406 1.00 97.44 488 CYS A N 1
ATOM 3910 C CA . CYS A 1 488 ? 3.629 -12.640 20.194 1.00 97.44 488 CYS A CA 1
ATOM 3911 C C . CYS A 1 488 ? 2.100 -12.559 20.010 1.00 97.44 488 CYS A C 1
ATOM 3913 O O . CYS A 1 488 ? 1.391 -12.313 20.985 1.00 97.44 488 CYS A O 1
ATOM 3915 N N . ILE A 1 489 ? 1.572 -12.777 18.798 1.00 97.94 489 ILE A N 1
ATOM 3916 C CA . ILE A 1 489 ? 0.120 -12.827 18.555 1.00 97.94 489 ILE A CA 1
ATOM 3917 C C . ILE A 1 489 ? -0.531 -13.968 19.339 1.00 97.94 489 ILE A C 1
ATOM 3919 O O . ILE A 1 489 ? -1.548 -13.732 19.988 1.00 97.94 489 ILE A O 1
ATOM 3923 N N . GLU A 1 490 ? 0.049 -15.165 19.329 1.00 97.44 490 GLU A N 1
ATOM 3924 C CA . GLU A 1 490 ? -0.449 -16.322 20.082 1.00 97.44 490 GLU A CA 1
ATOM 3925 C C . GLU A 1 490 ? -0.546 -16.019 21.587 1.00 97.44 490 GLU A C 1
ATOM 3927 O O . GLU A 1 490 ? -1.610 -16.158 22.197 1.00 97.44 490 GLU A O 1
ATOM 3932 N N . MET A 1 491 ? 0.520 -15.466 22.170 1.00 97.50 491 MET A N 1
ATOM 3933 C CA . MET A 1 491 ? 0.520 -15.011 23.566 1.00 97.50 491 MET A CA 1
ATOM 3934 C C . MET A 1 491 ? -0.546 -13.934 23.830 1.00 97.50 491 MET A C 1
ATOM 3936 O O . MET A 1 491 ? -1.158 -13.871 24.904 1.00 97.50 491 MET A O 1
ATOM 3940 N N . MET A 1 492 ? -0.795 -13.055 22.852 1.00 95.31 492 MET A N 1
ATOM 3941 C CA . MET A 1 492 ? -1.835 -12.032 22.951 1.00 95.31 492 MET A CA 1
ATOM 3942 C C . MET A 1 492 ? -3.252 -12.622 22.910 1.00 95.31 492 MET A C 1
ATOM 3944 O O . MET A 1 492 ? -4.125 -12.162 23.657 1.00 95.31 492 MET A O 1
ATOM 3948 N N . VAL A 1 493 ? -3.483 -13.641 22.081 1.00 95.06 493 VAL A N 1
ATOM 3949 C CA . VAL A 1 493 ? -4.749 -14.388 21.996 1.00 95.06 493 VAL A CA 1
ATOM 3950 C C . VAL A 1 493 ? -5.037 -15.079 23.325 1.00 95.06 493 VAL A C 1
ATOM 3952 O O . VAL A 1 493 ? -6.106 -14.856 23.898 1.00 95.06 493 VAL A O 1
ATOM 3955 N N . ASN A 1 494 ? -4.034 -15.763 23.882 1.00 93.88 494 ASN A N 1
ATOM 3956 C CA . ASN A 1 494 ? -4.092 -16.455 25.174 1.00 93.88 494 ASN A CA 1
ATOM 3957 C C . ASN A 1 494 ? -4.089 -15.510 26.388 1.00 93.88 494 ASN A C 1
ATOM 3959 O O . ASN A 1 494 ? -3.997 -15.955 27.528 1.00 93.88 494 ASN A O 1
ATOM 3963 N N . LYS A 1 495 ? -4.165 -14.189 26.167 1.00 94.25 495 LYS A N 1
ATOM 3964 C CA . LYS A 1 495 ? -4.172 -13.144 27.208 1.00 94.25 495 LYS A CA 1
ATOM 3965 C C . LYS A 1 495 ? -2.937 -13.118 28.120 1.00 94.25 495 LYS A C 1
ATOM 3967 O O . LYS A 1 495 ? -2.910 -12.331 29.059 1.00 94.25 495 LYS A O 1
ATOM 3972 N N . GLN A 1 496 ? -1.877 -13.854 27.790 1.00 94.31 496 GLN A N 1
ATOM 3973 C CA . GLN A 1 496 ? -0.636 -13.912 28.571 1.00 94.31 496 GLN A CA 1
ATOM 3974 C C . GLN A 1 496 ? 0.054 -12.545 28.666 1.00 94.31 496 GLN A C 1
ATOM 3976 O O . GLN A 1 496 ? 0.622 -12.211 29.701 1.00 94.31 496 GLN A O 1
ATOM 3981 N N . HIS A 1 497 ? -0.082 -11.708 27.632 1.00 93.38 497 HIS A N 1
ATOM 3982 C CA . HIS A 1 497 ? 0.393 -10.316 27.610 1.00 93.38 497 HIS A CA 1
ATOM 3983 C C . HIS A 1 497 ? -0.169 -9.405 28.723 1.00 93.38 497 HIS A C 1
ATOM 3985 O O . HIS A 1 497 ? 0.299 -8.277 28.863 1.00 93.38 497 HIS A O 1
ATOM 3991 N N . LEU A 1 498 ? -1.195 -9.848 29.462 1.00 90.38 498 LEU A N 1
ATOM 3992 C CA . LEU A 1 498 ? -1.758 -9.138 30.615 1.00 90.38 498 LEU A CA 1
ATOM 3993 C C . LEU A 1 498 ? -1.066 -9.495 31.941 1.00 90.38 498 LEU A C 1
ATOM 3995 O O . LEU A 1 498 ? -1.353 -8.866 32.954 1.00 90.38 498 LEU A O 1
ATOM 3999 N N . THR A 1 499 ? -0.188 -10.499 31.937 1.00 91.50 499 THR A N 1
ATOM 4000 C CA . THR A 1 499 ? 0.603 -10.933 33.096 1.00 91.50 499 THR A CA 1
ATOM 4001 C C . THR A 1 499 ? 2.027 -10.392 32.997 1.00 91.50 499 THR A C 1
ATOM 4003 O O . THR A 1 499 ? 2.538 -10.214 31.890 1.00 91.50 499 THR A O 1
ATOM 4006 N N . ASP A 1 500 ? 2.702 -10.186 34.128 1.00 89.06 500 ASP A N 1
ATOM 4007 C CA . ASP A 1 500 ? 4.090 -9.701 34.134 1.00 89.06 500 ASP A CA 1
ATOM 4008 C C . ASP A 1 500 ? 5.051 -10.692 33.465 1.00 89.06 500 ASP A C 1
ATOM 4010 O O . ASP A 1 500 ? 5.924 -10.298 32.691 1.00 89.06 500 ASP A O 1
ATOM 4014 N N . SER A 1 501 ? 4.853 -11.993 33.705 1.00 92.00 501 SER A N 1
ATOM 4015 C CA . SER A 1 501 ? 5.633 -13.058 33.066 1.00 92.00 501 SER A CA 1
ATOM 4016 C C . SER A 1 501 ? 5.468 -13.034 31.541 1.00 92.00 501 SER A C 1
ATOM 4018 O O . SER A 1 501 ? 6.461 -12.941 30.817 1.00 92.00 501 SER A O 1
ATOM 4020 N N . GLY A 1 502 ? 4.226 -13.002 31.045 1.00 94.06 502 GLY A N 1
ATOM 4021 C CA . GLY A 1 502 ? 3.962 -12.953 29.607 1.00 94.06 502 GLY A CA 1
ATOM 4022 C C . GLY A 1 502 ? 4.390 -11.636 28.952 1.00 94.06 502 GLY A C 1
ATOM 4023 O O . GLY A 1 502 ? 4.848 -11.640 27.811 1.00 94.06 502 GLY A O 1
ATOM 4024 N N . LEU A 1 503 ? 4.309 -10.503 29.659 1.00 93.50 503 LEU A N 1
ATOM 4025 C CA . LEU A 1 503 ? 4.853 -9.230 29.180 1.00 93.50 503 LEU A CA 1
ATOM 4026 C C . LEU A 1 503 ? 6.380 -9.294 29.032 1.00 93.50 503 LEU A C 1
ATOM 4028 O O . LEU A 1 503 ? 6.902 -8.857 28.007 1.00 93.50 503 LEU A O 1
ATOM 4032 N N . ASN A 1 504 ? 7.090 -9.851 30.016 1.00 93.69 504 ASN A N 1
ATOM 4033 C CA . ASN A 1 504 ? 8.546 -10.013 29.966 1.00 93.69 504 ASN A CA 1
ATOM 4034 C C . ASN A 1 504 ? 8.985 -10.946 28.831 1.00 93.69 504 ASN A C 1
ATOM 4036 O O . ASN A 1 504 ? 9.972 -10.665 28.146 1.00 93.69 504 ASN A O 1
ATOM 4040 N N . GLU A 1 505 ? 8.239 -12.018 28.571 1.00 95.62 505 GLU A N 1
ATOM 4041 C CA . GLU A 1 505 ? 8.511 -12.897 27.434 1.00 95.62 505 GLU A CA 1
ATOM 4042 C C . GLU A 1 505 ? 8.252 -12.187 26.090 1.00 95.62 505 GLU A C 1
ATOM 4044 O O . GLU A 1 505 ? 9.112 -12.228 25.208 1.00 95.62 505 GLU A O 1
ATOM 4049 N N . ILE A 1 506 ? 7.161 -11.420 25.950 1.00 95.75 506 ILE A N 1
ATOM 4050 C CA . ILE A 1 506 ? 6.923 -10.584 24.756 1.00 95.75 506 ILE A CA 1
ATOM 4051 C C . ILE A 1 506 ? 8.031 -9.543 24.570 1.00 95.75 506 ILE A C 1
ATOM 4053 O O . ILE A 1 506 ? 8.442 -9.279 23.442 1.00 95.75 506 ILE A O 1
ATOM 4057 N N . LEU A 1 507 ? 8.526 -8.935 25.648 1.00 95.56 507 LEU A N 1
ATOM 4058 C CA . LEU A 1 507 ? 9.637 -7.985 25.589 1.00 95.56 507 LEU A CA 1
ATOM 4059 C C . LEU A 1 507 ? 10.943 -8.659 25.152 1.00 95.56 507 LEU A C 1
ATOM 4061 O O . LEU A 1 507 ? 11.681 -8.074 24.357 1.00 95.56 507 LEU A O 1
ATOM 4065 N N . SER A 1 508 ? 11.183 -9.892 25.600 1.00 95.38 508 SER A N 1
ATOM 4066 C CA . SER A 1 508 ? 12.324 -10.710 25.175 1.00 95.38 508 SER A CA 1
ATOM 4067 C C . SER A 1 508 ? 12.244 -11.013 23.674 1.00 95.38 508 SER A C 1
ATOM 4069 O O . SER A 1 508 ? 13.188 -10.727 22.943 1.00 95.38 508 SER A O 1
ATOM 4071 N N . LEU A 1 509 ? 11.088 -11.465 23.170 1.00 95.75 509 LEU A N 1
ATOM 4072 C CA . LEU A 1 509 ? 10.857 -11.678 21.730 1.00 95.75 509 LEU A CA 1
ATOM 4073 C C . LEU A 1 509 ? 10.979 -10.374 20.932 1.00 95.75 509 LEU A C 1
ATOM 4075 O O . LEU A 1 509 ? 11.605 -10.326 19.875 1.00 95.75 509 LEU A O 1
ATOM 4079 N N . LYS A 1 510 ? 10.417 -9.282 21.459 1.00 94.94 510 LYS A N 1
ATOM 4080 C CA . LYS A 1 510 ? 10.493 -7.963 20.834 1.00 94.94 510 LYS A CA 1
ATOM 4081 C C . LYS A 1 510 ? 11.935 -7.460 20.734 1.00 94.94 510 LYS A C 1
ATOM 4083 O O . LYS A 1 510 ? 12.216 -6.703 19.811 1.00 94.94 510 LYS A O 1
ATOM 4088 N N . SER A 1 511 ? 12.828 -7.841 21.650 1.00 94.00 511 SER A N 1
ATOM 4089 C CA . SER A 1 511 ? 14.228 -7.392 21.652 1.00 94.00 511 SER A CA 1
ATOM 4090 C C . SER A 1 511 ? 15.013 -7.800 20.405 1.00 94.00 511 SER A C 1
ATOM 4092 O O . SER A 1 511 ? 15.870 -7.036 19.969 1.00 94.00 511 SER A O 1
ATOM 4094 N N . ILE A 1 512 ? 14.639 -8.921 19.782 1.00 93.94 512 ILE A N 1
ATOM 4095 C CA . ILE A 1 512 ? 15.244 -9.445 18.549 1.00 93.94 512 ILE A CA 1
ATOM 4096 C C . ILE A 1 512 ? 14.380 -9.224 17.296 1.00 93.94 512 ILE A C 1
ATOM 4098 O O . ILE A 1 512 ? 14.806 -9.545 16.185 1.00 93.94 512 ILE A O 1
ATOM 4102 N N . LEU A 1 513 ? 13.187 -8.644 17.457 1.00 93.12 513 LEU A N 1
ATOM 4103 C CA . LEU A 1 513 ? 12.262 -8.297 16.377 1.00 93.12 513 LEU A CA 1
ATOM 4104 C C . LEU A 1 513 ? 12.563 -6.890 15.838 1.00 93.12 513 LEU A C 1
ATOM 4106 O O . LEU A 1 513 ? 12.573 -5.908 16.590 1.00 93.12 513 LEU A O 1
ATOM 4110 N N . ASN A 1 514 ? 12.727 -6.766 14.519 1.00 91.88 514 ASN A N 1
ATOM 4111 C CA . ASN A 1 514 ? 13.135 -5.528 13.841 1.00 91.88 514 ASN A CA 1
ATOM 4112 C C . ASN A 1 514 ? 14.366 -4.870 14.513 1.00 91.88 514 ASN A C 1
ATOM 4114 O O . ASN A 1 514 ? 15.429 -5.472 14.593 1.00 91.88 514 ASN A O 1
ATOM 4118 N N . TRP A 1 515 ? 14.227 -3.628 14.997 1.00 89.12 515 TRP A N 1
ATOM 4119 C CA . TRP A 1 515 ? 15.268 -2.862 15.702 1.00 89.12 515 TRP A CA 1
ATOM 4120 C C . TRP A 1 515 ? 15.241 -3.038 17.230 1.00 89.12 515 TRP A C 1
ATOM 4122 O O . TRP A 1 515 ? 15.887 -2.283 17.954 1.00 89.12 515 TRP A O 1
ATOM 4132 N N . GLY A 1 516 ? 14.460 -3.988 17.743 1.00 91.38 516 GLY A N 1
ATOM 4133 C CA . GLY A 1 516 ? 14.454 -4.333 19.158 1.00 91.38 516 GLY A CA 1
ATOM 4134 C C . GLY A 1 516 ? 13.683 -3.371 20.070 1.00 91.38 516 GLY A C 1
ATOM 4135 O O . GLY A 1 516 ? 12.608 -2.838 19.740 1.00 91.38 516 GLY A O 1
ATOM 4136 N N . LEU A 1 517 ? 14.218 -3.192 21.282 1.00 91.56 517 LEU A N 1
ATOM 4137 C CA . LEU A 1 517 ? 13.650 -2.347 22.335 1.00 91.56 517 LEU A CA 1
ATOM 4138 C C . LEU A 1 517 ? 14.237 -0.935 22.295 1.00 91.56 517 LEU A C 1
ATOM 4140 O O . LEU A 1 517 ? 15.445 -0.750 22.204 1.00 91.56 517 LEU A O 1
ATOM 4144 N N . SER A 1 518 ? 13.380 0.073 22.466 1.00 90.69 518 SER A N 1
ATOM 4145 C CA . SER A 1 518 ? 13.833 1.450 22.690 1.00 90.69 518 SER A CA 1
ATOM 4146 C C . SER A 1 518 ? 14.535 1.588 24.043 1.00 90.69 518 SER A C 1
ATOM 4148 O O . SER A 1 518 ? 14.095 0.955 25.006 1.00 90.69 518 SER A O 1
ATOM 4150 N N . GLU A 1 519 ? 15.484 2.518 24.163 1.00 89.94 519 GLU A N 1
ATOM 4151 C CA . GLU A 1 519 ? 16.197 2.818 25.421 1.00 89.94 519 GLU A CA 1
ATOM 4152 C C . GLU A 1 519 ? 15.263 3.070 26.612 1.00 89.94 519 GLU A C 1
ATOM 4154 O O . GLU A 1 519 ? 15.485 2.579 27.715 1.00 89.94 519 GLU A O 1
ATOM 4159 N N . LYS A 1 520 ? 14.125 3.733 26.374 1.00 87.88 520 LYS A N 1
ATOM 4160 C CA . LYS A 1 520 ? 13.099 3.947 27.403 1.00 87.88 520 LYS A CA 1
ATOM 4161 C C . LYS A 1 520 ? 12.544 2.640 27.987 1.00 87.88 520 LYS A C 1
ATOM 4163 O O . LYS A 1 520 ? 12.222 2.594 29.169 1.00 87.88 520 LYS A O 1
ATOM 4168 N N . ILE A 1 521 ? 12.364 1.617 27.153 1.00 88.25 521 ILE A N 1
ATOM 4169 C CA . ILE A 1 521 ? 11.853 0.312 27.587 1.00 88.25 521 ILE A CA 1
ATOM 4170 C C . ILE A 1 521 ? 12.967 -0.461 28.293 1.00 88.25 521 ILE A C 1
ATOM 4172 O O . ILE A 1 521 ? 12.714 -0.992 29.367 1.00 88.25 521 ILE A O 1
ATOM 4176 N N . LYS A 1 522 ? 14.200 -0.443 27.767 1.00 90.38 522 LYS A N 1
ATOM 4177 C CA . LYS A 1 522 ? 15.358 -1.073 28.424 1.00 90.38 522 LYS A CA 1
ATOM 4178 C C . LYS A 1 522 ? 15.568 -0.546 29.849 1.00 90.38 522 LYS A C 1
ATOM 4180 O O . LYS A 1 522 ? 15.725 -1.329 30.773 1.00 90.38 522 LYS A O 1
ATOM 4185 N N . ALA A 1 523 ? 15.458 0.769 30.050 1.00 88.56 523 ALA A N 1
ATOM 4186 C CA . ALA A 1 523 ? 15.583 1.385 31.374 1.00 88.56 523 ALA A CA 1
ATOM 4187 C C . ALA A 1 523 ? 14.465 0.985 32.360 1.00 88.56 523 ALA A C 1
ATOM 4189 O O . ALA A 1 523 ? 14.670 1.007 33.569 1.00 88.56 523 ALA A O 1
ATOM 4190 N N . GLN A 1 524 ? 13.270 0.653 31.862 1.00 88.00 524 GLN A N 1
ATOM 4191 C CA . GLN A 1 524 ? 12.133 0.229 32.695 1.00 88.00 524 GLN A CA 1
ATOM 4192 C C . GLN A 1 524 ? 12.176 -1.271 33.009 1.00 88.00 524 GLN A C 1
ATOM 4194 O O . GLN A 1 524 ? 11.638 -1.693 34.028 1.00 88.00 524 GLN A O 1
ATOM 4199 N N . PHE A 1 525 ? 12.818 -2.055 32.145 1.00 88.69 525 PHE A N 1
ATOM 4200 C CA . PHE A 1 525 ? 12.910 -3.505 32.239 1.00 88.69 525 PHE A CA 1
ATOM 4201 C C . PHE A 1 525 ? 14.378 -3.945 32.058 1.00 88.69 525 PHE A C 1
ATOM 4203 O O . PHE A 1 525 ? 14.737 -4.485 31.011 1.00 88.69 525 PHE A O 1
ATOM 4210 N N . PRO A 1 526 ? 15.249 -3.699 33.055 1.00 85.38 526 PRO A N 1
ATOM 4211 C CA . PRO A 1 526 ? 16.687 -3.963 32.935 1.00 85.38 526 PRO A CA 1
ATOM 4212 C C . PRO A 1 526 ? 17.030 -5.459 32.907 1.00 85.38 526 PRO A C 1
ATOM 4214 O O . PRO A 1 526 ? 18.044 -5.843 32.337 1.00 85.38 526 PRO A O 1
ATOM 4217 N N . ASN A 1 527 ? 16.166 -6.307 33.474 1.00 88.12 527 ASN A N 1
ATOM 4218 C CA . ASN A 1 527 ? 16.398 -7.745 33.635 1.00 88.12 527 ASN A CA 1
ATOM 4219 C C . ASN A 1 527 ? 15.643 -8.586 32.586 1.00 88.12 527 ASN A C 1
ATOM 4221 O O . ASN A 1 527 ? 15.205 -9.697 32.881 1.00 88.12 527 ASN A O 1
ATOM 4225 N N . ILE A 1 528 ? 15.419 -8.049 31.379 1.00 88.62 528 ILE A N 1
ATOM 4226 C CA . ILE A 1 528 ? 14.799 -8.819 30.289 1.00 88.62 528 ILE A CA 1
ATOM 4227 C C . ILE A 1 528 ? 15.750 -9.936 29.866 1.00 88.62 528 ILE A C 1
ATOM 4229 O O . ILE A 1 528 ? 16.947 -9.714 29.686 1.00 88.62 528 ILE A O 1
ATOM 4233 N N . LYS A 1 529 ? 15.198 -11.133 29.661 1.00 89.50 529 LYS A N 1
ATOM 4234 C CA . LYS A 1 529 ? 15.946 -12.273 29.138 1.00 89.50 529 LYS A CA 1
ATOM 4235 C C . LYS A 1 529 ? 16.491 -11.939 27.746 1.00 89.50 529 LYS A C 1
ATOM 4237 O O . LYS A 1 529 ? 15.720 -11.704 26.816 1.00 89.50 529 LYS A O 1
ATOM 4242 N N . SER A 1 530 ? 17.815 -11.949 27.607 1.00 82.12 530 SER A N 1
ATOM 4243 C CA . SER A 1 530 ? 18.470 -11.844 26.302 1.00 82.12 530 SER A CA 1
ATOM 4244 C C . SER A 1 530 ? 18.165 -13.090 25.472 1.00 82.12 530 SER A C 1
ATOM 4246 O O . SER A 1 530 ? 18.226 -14.208 25.987 1.00 82.12 530 SER A O 1
ATOM 4248 N N . LEU A 1 531 ? 17.820 -12.893 24.203 1.00 89.31 531 LEU A N 1
ATOM 4249 C CA . LEU A 1 531 ? 17.646 -13.956 23.220 1.00 89.31 531 LEU A CA 1
ATOM 4250 C C . LEU A 1 531 ? 18.580 -13.681 22.047 1.00 89.31 531 LEU A C 1
ATOM 4252 O O . LEU A 1 531 ? 18.750 -12.526 21.659 1.00 89.31 531 LEU A O 1
ATOM 4256 N N . ASP A 1 532 ? 19.125 -14.738 21.461 1.00 88.25 532 ASP A N 1
ATOM 4257 C CA . ASP A 1 532 ? 19.866 -14.633 20.212 1.00 88.25 532 ASP A CA 1
ATOM 4258 C C . ASP A 1 532 ? 18.887 -14.654 19.039 1.00 88.25 532 ASP A C 1
ATOM 4260 O O . ASP A 1 532 ? 17.943 -15.452 18.999 1.00 88.25 532 ASP A O 1
ATOM 4264 N N . ARG A 1 533 ? 19.079 -13.742 18.080 1.00 85.88 533 ARG A N 1
ATOM 4265 C CA . ARG A 1 533 ? 18.275 -13.745 16.856 1.00 85.88 533 ARG A CA 1
ATOM 4266 C C . ARG A 1 533 ? 18.685 -14.966 16.023 1.00 85.88 533 ARG A C 1
ATOM 4268 O O . ARG A 1 533 ? 19.880 -15.111 15.766 1.00 85.88 533 ARG A O 1
ATOM 4275 N N . PRO A 1 534 ? 17.733 -15.799 15.561 1.00 84.44 534 PRO A N 1
ATOM 4276 C CA . PRO A 1 534 ? 18.044 -16.904 14.664 1.00 84.44 534 PRO A CA 1
ATOM 4277 C C . PRO A 1 534 ? 18.826 -16.425 13.440 1.00 84.44 534 PRO A C 1
ATOM 4279 O O . PRO A 1 534 ? 18.517 -15.365 12.878 1.00 84.44 534 PRO A O 1
ATOM 4282 N N . THR A 1 535 ? 19.829 -17.200 13.033 1.00 82.19 535 THR A N 1
ATOM 4283 C CA . THR A 1 535 ? 20.559 -16.961 11.789 1.00 82.19 535 THR A CA 1
ATOM 4284 C C . THR A 1 535 ? 19.600 -17.060 10.612 1.00 82.19 535 THR A C 1
ATOM 4286 O O . THR A 1 535 ? 18.756 -17.951 10.544 1.00 82.19 535 THR A O 1
ATOM 4289 N N . PHE A 1 536 ? 19.699 -16.098 9.696 1.00 84.56 536 PHE A N 1
ATOM 4290 C CA . PHE A 1 536 ? 18.903 -16.129 8.481 1.00 84.56 536 PHE A CA 1
ATOM 4291 C C . PHE A 1 536 ? 19.427 -17.233 7.566 1.00 84.56 536 PHE A C 1
ATOM 4293 O O . PHE A 1 536 ? 20.556 -17.159 7.083 1.00 84.56 536 PHE A O 1
ATOM 4300 N N . GLU A 1 537 ? 18.581 -18.224 7.316 1.00 82.69 537 GLU A N 1
ATOM 4301 C CA . GLU A 1 537 ? 18.838 -19.295 6.366 1.00 82.69 537 GLU A CA 1
ATOM 4302 C C . GLU A 1 537 ? 17.779 -19.260 5.274 1.00 82.69 537 GLU A C 1
ATOM 4304 O O . GLU A 1 537 ? 16.580 -19.133 5.533 1.00 82.69 537 GLU A O 1
ATOM 4309 N N . VAL A 1 538 ? 18.232 -19.362 4.030 1.00 84.12 538 VAL A N 1
ATOM 4310 C CA . VAL A 1 538 ? 17.338 -19.434 2.882 1.00 84.12 538 VAL A CA 1
ATOM 4311 C C . VAL A 1 538 ? 17.079 -20.901 2.582 1.00 84.12 538 VAL A C 1
ATOM 4313 O O . VAL A 1 538 ? 18.017 -21.674 2.427 1.00 84.12 538 VAL A O 1
ATOM 4316 N N . SER A 1 539 ? 15.803 -21.275 2.473 1.00 81.75 539 SER A N 1
ATOM 4317 C CA . SER A 1 539 ? 15.397 -22.638 2.104 1.00 81.75 539 SER A CA 1
ATOM 4318 C C . SER A 1 539 ? 16.074 -23.105 0.809 1.00 81.75 539 SER A C 1
ATOM 4320 O O . SER A 1 539 ? 16.240 -22.311 -0.115 1.00 81.75 539 SER A O 1
ATOM 4322 N N . ASN A 1 540 ? 16.372 -24.399 0.693 1.00 80.00 540 ASN A N 1
ATOM 4323 C CA . ASN A 1 540 ? 16.915 -24.995 -0.535 1.00 80.00 540 ASN A CA 1
ATOM 4324 C C . ASN A 1 540 ? 15.861 -25.175 -1.648 1.00 80.00 540 ASN A C 1
ATOM 4326 O O . ASN A 1 540 ? 16.198 -25.576 -2.757 1.00 80.00 540 ASN A O 1
ATOM 4330 N N . LEU A 1 541 ? 14.579 -24.901 -1.377 1.00 82.75 541 LEU A N 1
ATOM 4331 C CA . LEU A 1 541 ? 13.511 -25.011 -2.377 1.00 82.75 541 LEU A CA 1
ATOM 4332 C C . LEU A 1 541 ? 13.655 -23.946 -3.467 1.00 82.75 541 LEU A C 1
ATOM 4334 O O . LEU A 1 541 ? 13.992 -22.805 -3.162 1.00 82.75 541 LEU A O 1
ATOM 4338 N N . SER A 1 542 ? 13.331 -24.279 -4.717 1.00 87.25 542 SER A N 1
ATOM 4339 C CA . SER A 1 542 ? 13.327 -23.298 -5.811 1.00 87.25 542 SER A CA 1
ATOM 4340 C C . SER A 1 542 ? 12.379 -22.124 -5.522 1.00 87.25 542 SER A C 1
ATOM 4342 O O . SER A 1 542 ? 11.365 -22.286 -4.839 1.00 87.25 542 SER A O 1
ATOM 4344 N N . LEU A 1 543 ? 12.726 -20.928 -6.008 1.00 95.12 543 LEU A N 1
ATOM 4345 C CA . LEU A 1 543 ? 11.885 -19.742 -5.838 1.00 95.12 543 LEU A CA 1
ATOM 4346 C C . LEU A 1 543 ? 10.650 -19.840 -6.736 1.00 95.12 543 LEU A C 1
ATOM 4348 O O . LEU A 1 543 ? 10.757 -20.109 -7.932 1.00 95.12 543 LEU A O 1
ATOM 4352 N N . ASP A 1 544 ? 9.478 -19.569 -6.165 1.00 96.69 544 ASP A N 1
ATOM 4353 C CA . ASP A 1 544 ? 8.258 -19.432 -6.952 1.00 96.69 544 ASP A CA 1
ATOM 4354 C C . ASP A 1 544 ? 8.355 -18.183 -7.853 1.00 96.69 544 ASP A C 1
ATOM 4356 O O . ASP A 1 544 ? 8.729 -17.104 -7.377 1.00 96.69 544 ASP A O 1
ATOM 4360 N N . PRO A 1 545 ? 8.018 -18.284 -9.150 1.00 97.50 545 PRO A N 1
ATOM 4361 C CA . PRO A 1 545 ? 8.170 -17.166 -10.070 1.00 97.50 545 PRO A CA 1
ATOM 4362 C C . PRO A 1 545 ? 7.274 -15.969 -9.723 1.00 97.50 545 PRO A C 1
ATOM 4364 O O . PRO A 1 545 ? 7.711 -14.833 -9.884 1.00 97.50 545 PRO A O 1
ATOM 4367 N N . TYR A 1 546 ? 6.064 -16.182 -9.194 1.00 97.62 546 TYR A N 1
ATOM 4368 C CA . TYR A 1 546 ? 5.213 -15.078 -8.747 1.00 97.62 546 TYR A CA 1
ATOM 4369 C C . TYR A 1 546 ? 5.793 -14.397 -7.508 1.00 97.62 546 TYR A C 1
ATOM 4371 O O . TYR A 1 546 ? 5.707 -13.172 -7.409 1.00 97.62 546 TYR A O 1
ATOM 4379 N N . TRP A 1 547 ? 6.424 -15.151 -6.598 1.00 97.69 547 TRP A N 1
ATOM 4380 C CA . TRP A 1 547 ? 7.160 -14.566 -5.470 1.00 97.69 547 TRP A CA 1
ATOM 4381 C C . TRP A 1 547 ? 8.289 -13.658 -5.960 1.00 97.69 547 TRP A C 1
ATOM 4383 O O . TRP A 1 547 ? 8.392 -12.522 -5.498 1.00 97.69 547 TRP A O 1
ATOM 4393 N N . VAL A 1 548 ? 9.077 -14.094 -6.952 1.00 98.06 548 VAL A N 1
ATOM 4394 C CA . VAL A 1 548 ? 10.160 -13.273 -7.524 1.00 98.06 548 VAL A CA 1
ATOM 4395 C C . VAL A 1 548 ? 9.616 -11.980 -8.134 1.00 98.06 548 VAL A C 1
ATOM 4397 O O . VAL A 1 548 ? 10.191 -10.913 -7.902 1.00 98.06 548 VAL A O 1
ATOM 4400 N N . SER A 1 549 ? 8.492 -12.030 -8.855 1.00 97.50 549 SER A N 1
ATOM 4401 C CA . SER A 1 549 ? 7.865 -10.825 -9.415 1.00 97.50 549 SER A CA 1
ATOM 4402 C C . SER A 1 549 ? 7.336 -9.884 -8.331 1.00 97.50 549 SER A C 1
ATOM 4404 O O . SER A 1 549 ? 7.568 -8.677 -8.406 1.00 97.50 549 SER A O 1
ATOM 4406 N N . GLY A 1 550 ? 6.688 -10.424 -7.294 1.00 97.19 550 GLY A N 1
ATOM 4407 C CA . GLY A 1 550 ? 6.197 -9.648 -6.154 1.00 97.19 550 GLY A CA 1
ATOM 4408 C C . GLY A 1 550 ? 7.327 -8.971 -5.383 1.00 97.19 550 GLY A C 1
ATOM 4409 O O . GLY A 1 550 ? 7.268 -7.774 -5.111 1.00 97.19 550 GLY A O 1
ATOM 4410 N N . PHE A 1 551 ? 8.399 -9.710 -5.102 1.00 97.75 551 PHE A N 1
ATOM 4411 C CA . PHE A 1 551 ? 9.593 -9.185 -4.441 1.00 97.75 551 PHE A CA 1
ATOM 4412 C C . PHE A 1 551 ? 10.265 -8.096 -5.281 1.00 97.75 551 PHE A C 1
ATOM 4414 O O . PHE A 1 551 ? 10.630 -7.029 -4.784 1.00 97.75 551 PHE A O 1
ATOM 4421 N N . SER A 1 552 ? 10.336 -8.318 -6.594 1.00 97.12 552 SER A N 1
ATOM 4422 C CA . SER A 1 552 ? 10.884 -7.350 -7.537 1.00 97.12 552 SER A CA 1
ATOM 4423 C C . SER A 1 552 ? 10.040 -6.076 -7.634 1.00 97.12 552 SER A C 1
ATOM 4425 O O . SER A 1 552 ? 10.602 -5.000 -7.854 1.00 97.12 552 SER A O 1
ATOM 4427 N N . GLU A 1 553 ? 8.723 -6.128 -7.432 1.00 95.00 553 GLU A N 1
ATOM 4428 C CA . GLU A 1 553 ? 7.867 -4.933 -7.390 1.00 95.00 553 GLU A CA 1
ATOM 4429 C C . GLU A 1 553 ? 8.299 -3.950 -6.288 1.00 95.00 553 GLU A C 1
ATOM 4431 O O . GLU A 1 553 ? 8.274 -2.742 -6.525 1.00 95.00 553 GLU A O 1
ATOM 4436 N N . GLY A 1 554 ? 8.793 -4.441 -5.148 1.00 92.88 554 GLY A N 1
ATOM 4437 C CA . GLY A 1 554 ? 9.369 -3.610 -4.085 1.00 92.88 554 GLY A CA 1
ATOM 4438 C C . GLY A 1 554 ? 10.852 -3.301 -4.312 1.00 92.88 554 GLY A C 1
ATOM 4439 O O . GLY A 1 554 ? 11.192 -2.202 -4.755 1.00 92.88 554 GLY A O 1
ATOM 4440 N N . ASP A 1 555 ? 11.731 -4.294 -4.142 1.00 93.75 555 ASP A N 1
ATOM 4441 C CA . ASP A 1 555 ? 13.180 -4.076 -3.958 1.00 93.75 555 ASP A CA 1
ATOM 4442 C C . ASP A 1 555 ? 14.027 -4.090 -5.244 1.00 93.75 555 ASP A C 1
ATOM 4444 O O . ASP A 1 555 ? 15.208 -3.731 -5.220 1.00 93.75 555 ASP A O 1
ATOM 4448 N N . SER A 1 556 ? 13.461 -4.465 -6.400 1.00 94.75 556 SER A N 1
ATOM 4449 C CA . SER A 1 556 ? 14.225 -4.407 -7.659 1.00 94.75 556 SER A CA 1
ATOM 4450 C C . SER A 1 556 ? 14.300 -3.001 -8.255 1.00 94.75 556 SER A C 1
ATOM 4452 O O . SER A 1 556 ? 13.517 -2.101 -7.940 1.00 94.75 556 SER A O 1
ATOM 4454 N N . SER A 1 557 ? 15.213 -2.800 -9.195 1.00 94.12 557 SER A N 1
ATOM 4455 C CA . SER A 1 557 ? 15.295 -1.588 -9.994 1.00 94.12 557 SER A CA 1
ATOM 4456 C C . SER A 1 557 ? 15.632 -1.905 -11.450 1.00 94.12 557 SER A C 1
ATOM 4458 O O . SER A 1 557 ? 16.513 -2.705 -11.757 1.00 94.12 557 SER A O 1
ATOM 4460 N N . PHE A 1 558 ? 14.913 -1.231 -12.350 1.00 94.19 558 PHE A N 1
ATOM 4461 C CA . PHE A 1 558 ? 15.116 -1.262 -13.797 1.00 94.19 558 PHE A CA 1
ATOM 4462 C C . PHE A 1 558 ? 15.577 0.124 -14.234 1.00 94.19 558 PHE A C 1
ATOM 4464 O O . PHE A 1 558 ? 14.809 1.089 -14.159 1.00 94.19 558 PHE A O 1
ATOM 4471 N N . TYR A 1 559 ? 16.829 0.259 -14.664 1.00 93.19 559 TYR A N 1
ATOM 4472 C CA . TYR A 1 559 ? 17.370 1.559 -15.056 1.00 93.19 559 TYR A CA 1
ATOM 4473 C C . TYR A 1 559 ? 18.328 1.475 -16.242 1.00 93.19 559 TYR A C 1
ATOM 4475 O O . TYR A 1 559 ? 18.800 0.408 -16.629 1.00 93.19 559 TYR A O 1
ATOM 4483 N N . VAL A 1 560 ? 18.603 2.639 -16.837 1.00 93.50 560 VAL A N 1
ATOM 4484 C CA . VAL A 1 560 ? 19.476 2.781 -18.008 1.00 93.50 560 VAL A CA 1
ATOM 4485 C C . VAL A 1 560 ? 20.526 3.852 -17.741 1.00 93.50 560 VAL A C 1
ATOM 4487 O O . VAL A 1 560 ? 20.209 5.010 -17.447 1.00 93.50 560 VAL A O 1
ATOM 4490 N N . GLN A 1 561 ? 21.794 3.492 -17.888 1.00 92.81 561 GLN A N 1
ATOM 4491 C CA . GLN A 1 561 ? 22.936 4.398 -17.828 1.00 92.81 561 GLN A CA 1
ATOM 4492 C C . GLN A 1 561 ? 23.425 4.712 -19.240 1.00 92.81 561 GLN A C 1
ATOM 4494 O O . GLN A 1 561 ? 23.584 3.823 -20.065 1.00 92.81 561 GLN A O 1
ATOM 4499 N N . ILE A 1 562 ? 23.653 5.994 -19.515 1.00 91.56 562 ILE A N 1
ATOM 4500 C CA . ILE A 1 562 ? 24.256 6.461 -20.766 1.00 91.56 562 ILE A CA 1
ATOM 4501 C C . ILE A 1 562 ? 25.554 7.130 -20.337 1.00 91.56 562 ILE A C 1
ATOM 4503 O O . ILE A 1 562 ? 25.501 8.136 -19.632 1.00 91.56 562 ILE A O 1
ATOM 4507 N N . PHE A 1 563 ? 26.691 6.528 -20.676 1.00 88.81 563 PHE A N 1
ATOM 4508 C CA . PHE A 1 563 ? 28.008 7.059 -20.313 1.00 88.81 563 PHE A CA 1
ATOM 4509 C C . PHE A 1 563 ? 28.522 8.020 -21.382 1.00 88.81 563 PHE A C 1
ATOM 4511 O O . PHE A 1 563 ? 29.063 9.072 -21.067 1.00 88.81 563 PHE A O 1
ATOM 4518 N N . ASN A 1 564 ? 28.343 7.648 -22.647 1.00 85.00 564 ASN A N 1
ATOM 4519 C CA . ASN A 1 564 ? 28.672 8.443 -23.823 1.00 85.00 564 ASN A CA 1
ATOM 4520 C C . ASN A 1 564 ? 27.852 7.930 -25.020 1.00 85.00 564 ASN A C 1
ATOM 4522 O O . ASN A 1 564 ? 27.054 7.003 -24.871 1.00 85.00 564 ASN A O 1
ATOM 4526 N N . GLU A 1 565 ? 28.069 8.512 -26.198 1.00 79.50 565 GLU A N 1
ATOM 4527 C CA . GLU A 1 565 ? 27.333 8.199 -27.433 1.00 79.50 565 GLU A CA 1
ATOM 4528 C C . GLU A 1 565 ? 27.426 6.733 -27.871 1.00 79.50 565 GLU A C 1
ATOM 4530 O O . GLU A 1 565 ? 26.545 6.246 -28.565 1.00 79.50 565 GLU A O 1
ATOM 4535 N N . LYS A 1 566 ? 28.464 6.008 -27.437 1.00 78.50 566 LYS A N 1
ATOM 4536 C CA . LYS A 1 566 ? 28.711 4.611 -27.821 1.00 78.50 566 LYS A CA 1
ATOM 4537 C C . LYS A 1 566 ? 28.414 3.612 -26.706 1.00 78.50 566 LYS A C 1
ATOM 4539 O O . LYS A 1 566 ? 28.432 2.409 -26.944 1.00 78.50 566 LYS A O 1
ATOM 4544 N N . ARG A 1 567 ? 28.185 4.079 -25.475 1.00 88.00 567 ARG A N 1
ATOM 4545 C CA . ARG A 1 567 ? 28.073 3.219 -24.292 1.00 88.00 567 ARG A CA 1
ATOM 4546 C C . ARG A 1 567 ? 26.784 3.496 -23.531 1.00 88.00 567 ARG A C 1
ATOM 4548 O O . ARG A 1 567 ? 26.726 4.348 -22.638 1.00 88.00 567 ARG A O 1
ATOM 4555 N N . VAL A 1 568 ? 25.780 2.687 -23.856 1.00 93.12 568 VAL A N 1
ATOM 4556 C CA . VAL A 1 568 ? 24.515 2.568 -23.128 1.00 93.12 568 VAL A CA 1
ATOM 4557 C C . VAL A 1 568 ? 24.521 1.247 -22.363 1.00 93.12 568 VAL A C 1
ATOM 4559 O O . VAL A 1 568 ? 24.794 0.195 -22.928 1.00 93.12 568 VAL A O 1
ATOM 4562 N N . THR A 1 569 ? 24.231 1.294 -21.067 1.00 93.38 569 THR A N 1
ATOM 4563 C CA . THR A 1 569 ? 24.131 0.111 -20.209 1.00 93.38 569 THR A CA 1
ATOM 4564 C C . THR A 1 569 ? 22.730 0.034 -19.630 1.00 93.38 569 THR A C 1
ATOM 4566 O O . THR A 1 569 ? 22.263 0.957 -18.962 1.00 93.38 569 THR A O 1
ATOM 4569 N N . VAL A 1 570 ? 22.063 -1.080 -19.893 1.00 95.75 570 VAL A N 1
ATOM 4570 C CA . VAL A 1 570 ? 20.740 -1.402 -19.363 1.00 95.75 570 VAL A CA 1
ATOM 4571 C C . VAL A 1 570 ? 20.948 -2.310 -18.160 1.00 95.75 570 VAL A C 1
ATOM 4573 O O . VAL A 1 570 ? 21.774 -3.216 -18.222 1.00 95.75 570 VAL A O 1
ATOM 4576 N N . VAL A 1 571 ? 20.278 -2.025 -17.044 1.00 96.44 571 VAL A N 1
ATOM 4577 C CA . VAL A 1 571 ? 20.535 -2.719 -15.778 1.00 96.44 571 VAL A CA 1
ATOM 4578 C C . VAL A 1 571 ? 19.239 -3.167 -15.130 1.00 96.44 571 VAL A C 1
ATOM 4580 O O . VAL A 1 571 ? 18.293 -2.381 -15.017 1.00 96.44 571 VAL A O 1
ATOM 4583 N N . TYR A 1 572 ? 19.245 -4.416 -14.678 1.00 97.88 572 TYR A N 1
ATOM 4584 C CA . TYR A 1 572 ? 18.342 -4.944 -13.664 1.00 97.88 572 TYR A CA 1
ATOM 4585 C C . TYR A 1 572 ? 19.152 -5.209 -12.393 1.00 97.88 572 TYR A C 1
ATOM 4587 O O . TYR A 1 572 ? 20.236 -5.791 -12.470 1.00 97.88 572 TYR A O 1
ATOM 4595 N N . ASN A 1 573 ? 18.669 -4.776 -11.232 1.00 97.44 573 ASN A N 1
ATOM 4596 C CA . ASN A 1 573 ? 19.319 -5.080 -9.961 1.00 97.44 573 ASN A CA 1
ATOM 4597 C C . ASN A 1 573 ? 18.332 -5.225 -8.802 1.00 97.44 573 ASN A C 1
ATOM 4599 O O . ASN A 1 573 ? 17.239 -4.670 -8.829 1.00 97.44 573 ASN A O 1
ATOM 4603 N N . ILE A 1 574 ? 18.774 -5.925 -7.763 1.00 97.75 574 ILE A N 1
ATOM 4604 C CA . ILE A 1 574 ? 18.146 -6.009 -6.444 1.00 97.75 574 ILE A CA 1
ATOM 4605 C C . ILE A 1 574 ? 19.226 -5.652 -5.420 1.00 97.75 574 ILE A C 1
ATOM 4607 O O . ILE A 1 574 ? 20.345 -6.167 -5.486 1.00 97.75 574 ILE A O 1
ATOM 4611 N N . GLU A 1 575 ? 18.914 -4.747 -4.498 1.00 96.19 575 GLU A N 1
ATOM 4612 C CA . GLU A 1 575 ? 19.826 -4.305 -3.442 1.00 96.19 575 GLU A CA 1
ATOM 4613 C C . GLU A 1 575 ? 19.195 -4.575 -2.077 1.00 96.19 575 GLU A C 1
ATOM 4615 O O . GLU A 1 575 ? 18.096 -4.108 -1.810 1.00 96.19 575 GLU A O 1
ATOM 4620 N N . LEU A 1 576 ? 19.891 -5.335 -1.230 1.00 95.69 576 LEU A N 1
ATOM 4621 C CA . LEU A 1 576 ? 19.434 -5.753 0.097 1.00 95.69 576 LEU A CA 1
ATOM 4622 C C . LEU A 1 576 ? 20.522 -5.490 1.140 1.00 95.69 576 LEU A C 1
ATOM 4624 O O . LEU A 1 576 ? 21.647 -5.104 0.816 1.00 95.69 576 LEU A O 1
ATOM 4628 N N . HIS A 1 577 ? 20.207 -5.732 2.409 1.00 93.62 577 HIS A N 1
ATOM 4629 C CA . HIS A 1 577 ? 21.220 -5.753 3.460 1.00 93.62 577 HIS A CA 1
ATOM 4630 C C . HIS A 1 577 ? 22.193 -6.925 3.241 1.00 93.62 577 HIS A C 1
ATOM 4632 O O . HIS A 1 577 ? 21.791 -7.999 2.796 1.00 93.62 577 HIS A O 1
ATOM 4638 N N . ASP A 1 578 ? 23.468 -6.759 3.593 1.00 92.56 578 ASP A N 1
ATOM 4639 C CA . ASP A 1 578 ? 24.504 -7.797 3.409 1.00 92.56 578 ASP A CA 1
ATOM 4640 C C . ASP A 1 578 ? 24.243 -9.128 4.150 1.00 92.56 578 ASP A C 1
ATOM 4642 O O . ASP A 1 578 ? 24.699 -10.180 3.711 1.00 92.56 578 ASP A O 1
ATOM 4646 N N . ARG A 1 579 ? 23.426 -9.129 5.209 1.00 91.00 579 ARG A N 1
ATOM 4647 C CA . ARG A 1 579 ? 22.935 -10.348 5.871 1.00 91.00 579 ARG A CA 1
ATOM 4648 C C . ARG A 1 579 ? 22.075 -11.226 4.954 1.00 91.00 579 ARG A C 1
ATOM 4650 O O . ARG A 1 579 ? 21.891 -12.399 5.243 1.00 91.00 579 ARG A O 1
ATOM 4657 N N . GLU A 1 580 ? 21.534 -10.663 3.873 1.00 93.88 580 GLU A N 1
ATOM 4658 C CA . GLU A 1 580 ? 20.645 -11.342 2.922 1.00 93.88 580 GLU A CA 1
ATOM 4659 C C . GLU A 1 580 ? 21.377 -11.783 1.646 1.00 93.88 580 GLU A C 1
ATOM 4661 O O . GLU A 1 580 ? 20.751 -12.167 0.661 1.00 93.88 580 GLU A O 1
ATOM 4666 N N . VAL A 1 581 ? 22.715 -11.788 1.658 1.00 95.00 581 VAL A N 1
ATOM 4667 C CA . VAL A 1 581 ? 23.541 -12.321 0.563 1.00 95.00 581 VAL A CA 1
ATOM 4668 C C . VAL A 1 581 ? 23.116 -13.724 0.101 1.00 95.00 581 VAL A C 1
ATOM 4670 O O . VAL A 1 581 ? 23.057 -13.923 -1.116 1.00 95.00 581 VAL A O 1
ATOM 4673 N N . PRO A 1 582 ? 22.749 -14.679 0.983 1.00 94.88 582 PRO A N 1
ATOM 4674 C CA . PRO A 1 582 ? 22.242 -15.978 0.537 1.00 94.88 582 PRO A CA 1
ATOM 4675 C C . PRO A 1 582 ? 21.011 -15.874 -0.381 1.00 94.88 582 PRO A C 1
ATOM 4677 O O . PRO A 1 582 ? 20.910 -16.607 -1.364 1.00 94.88 582 PRO A O 1
ATOM 4680 N N . LEU A 1 583 ? 20.109 -14.915 -0.132 1.00 96.12 583 LEU A N 1
ATOM 4681 C CA . LEU A 1 583 ? 18.931 -14.690 -0.975 1.00 96.12 583 LEU A CA 1
ATOM 4682 C C . LEU A 1 583 ? 19.318 -14.131 -2.349 1.00 96.12 583 LEU A C 1
ATOM 4684 O O . LEU A 1 583 ? 18.742 -14.524 -3.361 1.00 96.12 583 LEU A O 1
ATOM 4688 N N . LEU A 1 584 ? 20.323 -13.254 -2.407 1.00 96.88 584 LEU A N 1
ATOM 4689 C CA . LEU A 1 584 ? 20.833 -12.713 -3.671 1.00 96.88 584 LEU A CA 1
ATOM 4690 C C . LEU A 1 584 ? 21.467 -13.798 -4.551 1.00 96.88 584 LEU A C 1
ATOM 4692 O O . LEU A 1 584 ? 21.249 -13.802 -5.762 1.00 96.88 584 LEU A O 1
ATOM 4696 N N . TYR A 1 585 ? 22.212 -14.738 -3.962 1.00 96.25 585 TYR A N 1
ATOM 4697 C CA . TYR A 1 585 ? 22.744 -15.886 -4.704 1.00 96.25 585 TYR A CA 1
ATOM 4698 C C . TYR A 1 585 ? 21.640 -16.810 -5.210 1.00 96.25 585 TYR A C 1
ATOM 4700 O O . TYR A 1 585 ? 21.713 -17.282 -6.342 1.00 96.25 585 TYR A O 1
ATOM 4708 N N . LYS A 1 586 ? 20.581 -16.996 -4.425 1.00 95.94 586 LYS A N 1
ATOM 4709 C CA . LYS A 1 586 ? 19.424 -17.779 -4.853 1.00 95.94 586 LYS A CA 1
ATOM 4710 C C . LYS A 1 586 ? 18.636 -17.114 -5.984 1.00 95.94 586 LYS A C 1
ATOM 4712 O O . LYS A 1 586 ? 18.184 -17.787 -6.903 1.00 95.94 586 LYS A O 1
ATOM 4717 N N . LEU A 1 587 ? 18.506 -15.788 -5.963 1.00 97.06 587 LEU A N 1
ATOM 4718 C CA . LEU A 1 587 ? 17.945 -15.026 -7.084 1.00 97.06 587 LEU A CA 1
ATOM 4719 C C . LEU A 1 587 ? 18.820 -15.153 -8.336 1.00 97.06 587 LEU A C 1
ATOM 4721 O O . LEU A 1 587 ? 18.296 -15.330 -9.432 1.00 97.06 587 LEU A O 1
ATOM 4725 N N . LYS A 1 588 ? 20.148 -15.120 -8.178 1.00 97.06 588 LYS A N 1
ATOM 4726 C CA . LYS A 1 588 ? 21.085 -15.382 -9.275 1.00 97.06 588 LYS A CA 1
ATOM 4727 C C . LYS A 1 588 ? 20.883 -16.781 -9.865 1.00 97.06 588 LYS A C 1
ATOM 4729 O O . LYS A 1 588 ? 20.802 -16.901 -11.081 1.00 97.06 588 LYS A O 1
ATOM 4734 N N . GLU A 1 589 ? 20.776 -17.815 -9.033 1.00 96.38 589 GLU A N 1
ATOM 4735 C CA . GLU A 1 589 ? 20.484 -19.187 -9.472 1.00 96.38 589 GLU A CA 1
ATOM 4736 C C . GLU A 1 589 ? 19.140 -19.274 -10.212 1.00 96.38 589 GLU A C 1
ATOM 4738 O O . GLU A 1 589 ? 19.082 -19.826 -11.309 1.00 96.38 589 GLU A O 1
ATOM 4743 N N . PHE A 1 590 ? 18.088 -18.650 -9.670 1.00 96.81 590 PHE A N 1
ATOM 4744 C CA . PHE A 1 590 ? 16.761 -18.596 -10.292 1.00 96.81 590 PHE A CA 1
ATOM 4745 C C . PHE A 1 590 ? 16.796 -18.007 -11.710 1.00 96.81 590 PHE A C 1
ATOM 4747 O O . PHE A 1 590 ? 16.140 -18.525 -12.611 1.00 96.81 590 PHE A O 1
ATOM 4754 N N . PHE A 1 591 ? 17.599 -16.966 -11.940 1.00 97.25 591 PHE A N 1
ATOM 4755 C CA . PHE A 1 591 ? 17.800 -16.379 -13.269 1.00 97.25 591 PHE A CA 1
ATOM 4756 C C . PHE A 1 591 ? 18.875 -17.106 -14.101 1.00 97.25 591 PHE A C 1
ATOM 4758 O O . PHE A 1 591 ? 19.524 -16.498 -14.946 1.00 97.25 591 PHE A O 1
ATOM 4765 N N . GLY A 1 592 ? 19.083 -18.407 -13.882 1.00 94.81 592 GLY A N 1
ATOM 4766 C CA . GLY A 1 592 ? 19.997 -19.227 -14.683 1.00 94.81 592 GLY A CA 1
ATOM 4767 C C . GLY A 1 592 ? 21.479 -18.998 -14.379 1.00 94.81 592 GLY A C 1
ATOM 4768 O O . GLY A 1 592 ? 22.334 -19.285 -15.211 1.00 94.81 592 GLY A O 1
ATOM 4769 N N . GLY A 1 593 ? 21.802 -18.446 -13.209 1.00 95.88 593 GLY A N 1
ATOM 4770 C CA . GLY A 1 593 ? 23.177 -18.172 -12.793 1.00 95.88 593 GLY A CA 1
ATOM 4771 C C . GLY A 1 593 ? 23.789 -16.908 -13.405 1.00 95.88 593 GLY A C 1
ATOM 4772 O O . GLY A 1 593 ? 24.985 -16.675 -13.220 1.00 95.88 593 GLY A O 1
ATOM 4773 N N . VAL A 1 594 ? 23.008 -16.077 -14.105 1.00 96.44 594 VAL A N 1
ATOM 4774 C CA . VAL A 1 594 ? 23.516 -14.866 -14.772 1.00 96.44 594 VAL A CA 1
ATOM 4775 C C . VAL A 1 594 ? 23.660 -13.676 -13.825 1.00 96.44 594 VAL A C 1
ATOM 4777 O O . VAL A 1 594 ? 22.938 -13.537 -12.835 1.00 96.44 594 VAL A O 1
ATOM 4780 N N . GLY A 1 595 ? 24.580 -12.770 -14.159 1.00 96.38 595 GLY A N 1
ATOM 4781 C CA . GLY A 1 595 ? 24.867 -11.568 -13.376 1.00 96.38 595 GLY A CA 1
ATOM 4782 C C . GLY A 1 595 ? 25.800 -11.789 -12.184 1.00 96.38 595 GLY A C 1
ATOM 4783 O O . GLY A 1 595 ? 26.398 -12.850 -11.988 1.00 96.38 595 GLY A O 1
ATOM 4784 N N . ASN A 1 596 ? 25.945 -10.742 -11.374 1.00 97.75 596 ASN A N 1
ATOM 4785 C CA . ASN A 1 596 ? 26.933 -10.673 -10.299 1.00 97.75 596 ASN A CA 1
ATOM 4786 C C . ASN A 1 596 ? 26.295 -10.282 -8.967 1.00 97.75 596 ASN A C 1
ATOM 4788 O O . ASN A 1 596 ? 25.347 -9.498 -8.931 1.00 97.75 596 ASN A O 1
ATOM 4792 N N . VAL A 1 597 ? 26.856 -10.808 -7.877 1.00 98.00 597 VAL A N 1
ATOM 4793 C CA . VAL A 1 597 ? 26.527 -10.415 -6.505 1.00 98.00 597 VAL A CA 1
ATOM 4794 C C . VAL A 1 597 ? 27.740 -9.698 -5.925 1.00 98.00 597 VAL A C 1
ATOM 4796 O O . VAL A 1 597 ? 28.809 -10.287 -5.805 1.00 98.00 597 VAL A O 1
ATOM 4799 N N . ASN A 1 598 ? 27.571 -8.427 -5.569 1.00 96.88 598 ASN A N 1
ATOM 4800 C CA . ASN A 1 598 ? 28.595 -7.635 -4.895 1.00 96.88 598 ASN A CA 1
ATOM 4801 C C . ASN A 1 598 ? 28.192 -7.411 -3.439 1.00 96.88 598 ASN A C 1
ATOM 4803 O O . ASN A 1 598 ? 27.045 -7.056 -3.165 1.00 96.88 598 ASN A O 1
ATOM 4807 N N . VAL A 1 599 ? 29.148 -7.544 -2.520 1.00 96.50 599 VAL A N 1
ATOM 4808 C CA . VAL A 1 599 ? 28.946 -7.287 -1.090 1.00 96.50 599 VAL A CA 1
ATOM 4809 C C . VAL A 1 599 ? 29.755 -6.064 -0.679 1.00 96.50 599 VAL A C 1
ATOM 4811 O O . VAL A 1 599 ? 30.952 -5.973 -0.942 1.00 96.50 599 VAL A O 1
ATOM 4814 N N . TYR A 1 600 ? 29.090 -5.115 -0.032 1.00 94.00 600 TYR A N 1
ATOM 4815 C CA . TYR A 1 600 ? 29.661 -3.872 0.467 1.00 94.00 600 TYR A CA 1
ATOM 4816 C C . TYR A 1 600 ? 29.505 -3.823 1.992 1.00 94.00 600 TYR A C 1
ATOM 4818 O O . TYR A 1 600 ? 28.750 -3.004 2.519 1.00 94.00 600 TYR A O 1
ATOM 4826 N N . SER A 1 601 ? 30.228 -4.689 2.711 1.00 86.88 601 SER A N 1
ATOM 4827 C CA . SER A 1 601 ? 30.077 -4.871 4.167 1.00 86.88 601 SER A CA 1
ATOM 4828 C C . SER A 1 601 ? 30.255 -3.581 4.974 1.00 86.88 601 SER A C 1
ATOM 4830 O O . SER A 1 601 ? 29.528 -3.347 5.930 1.00 86.88 601 SER A O 1
ATOM 4832 N N . ALA A 1 602 ? 31.138 -2.672 4.541 1.00 90.44 602 ALA A N 1
ATOM 4833 C CA . ALA A 1 602 ? 31.326 -1.369 5.192 1.00 90.44 602 ALA A CA 1
ATOM 4834 C C . ALA A 1 602 ? 30.065 -0.478 5.186 1.00 90.44 602 ALA A C 1
ATOM 4836 O O . ALA A 1 602 ? 29.973 0.468 5.962 1.00 90.44 602 ALA A O 1
ATOM 4837 N N . ARG A 1 603 ? 29.108 -0.751 4.290 1.00 91.25 603 ARG A N 1
ATOM 4838 C CA . ARG A 1 603 ? 27.821 -0.047 4.186 1.00 91.25 603 ARG A CA 1
ATOM 4839 C C . ARG A 1 603 ? 26.633 -0.936 4.561 1.00 91.25 603 ARG A C 1
ATOM 4841 O O . ARG A 1 603 ? 25.505 -0.477 4.435 1.00 91.25 603 ARG A O 1
ATOM 4848 N N . SER A 1 604 ? 26.881 -2.181 4.971 1.00 93.25 604 SER A N 1
ATOM 4849 C CA . SER A 1 604 ? 25.859 -3.196 5.256 1.00 93.25 604 SER A CA 1
ATOM 4850 C C . SER A 1 604 ? 24.896 -3.461 4.092 1.00 93.25 604 SER A C 1
ATOM 4852 O O . SER A 1 604 ? 23.713 -3.720 4.293 1.00 93.25 604 SER A O 1
ATOM 4854 N N . ILE A 1 605 ? 25.399 -3.390 2.857 1.00 94.94 605 ILE A N 1
ATOM 4855 C CA . ILE A 1 605 ? 24.610 -3.536 1.625 1.00 94.94 605 ILE A CA 1
ATOM 4856 C C . ILE A 1 605 ? 25.202 -4.651 0.764 1.00 94.94 605 ILE A C 1
ATOM 4858 O O . ILE A 1 605 ? 26.420 -4.764 0.636 1.00 94.94 605 ILE A O 1
ATOM 4862 N N . ALA A 1 606 ? 24.350 -5.424 0.101 1.00 96.62 606 ALA A N 1
ATOM 4863 C CA . ALA A 1 606 ? 24.721 -6.315 -0.986 1.00 96.62 606 ALA A CA 1
ATOM 4864 C C . ALA A 1 606 ? 23.795 -6.110 -2.191 1.00 96.62 606 ALA A C 1
ATOM 4866 O O . ALA A 1 606 ? 22.631 -5.740 -2.051 1.00 96.62 606 ALA A O 1
ATOM 4867 N N . ARG A 1 607 ? 24.320 -6.331 -3.396 1.00 97.38 607 ARG A N 1
ATOM 4868 C CA . ARG A 1 607 ? 23.608 -6.074 -4.650 1.00 97.38 607 ARG A CA 1
ATOM 4869 C C . ARG A 1 607 ? 23.765 -7.235 -5.616 1.00 97.38 607 ARG A C 1
ATOM 4871 O O . ARG A 1 607 ? 24.887 -7.543 -6.010 1.00 97.38 607 ARG A O 1
ATOM 4878 N N . TYR A 1 608 ? 22.646 -7.789 -6.067 1.00 98.31 608 TYR A N 1
ATOM 4879 C CA . TYR A 1 608 ? 22.570 -8.618 -7.267 1.00 98.31 608 TYR A CA 1
ATOM 4880 C C . TYR A 1 608 ? 22.268 -7.731 -8.477 1.00 98.31 608 TYR A C 1
ATOM 4882 O O . TYR A 1 608 ? 21.373 -6.892 -8.405 1.00 98.31 608 TYR A O 1
ATOM 4890 N N . TYR A 1 609 ? 23.003 -7.871 -9.579 1.00 97.94 609 TYR A N 1
ATOM 4891 C CA . TYR A 1 609 ? 22.749 -7.093 -10.793 1.00 97.94 609 TYR A CA 1
ATOM 4892 C C . TYR A 1 609 ? 23.125 -7.841 -12.074 1.00 97.94 609 TYR A C 1
ATOM 4894 O O . TYR A 1 609 ? 24.087 -8.611 -12.114 1.00 97.94 609 TYR A O 1
ATOM 4902 N N . VAL A 1 610 ? 22.380 -7.550 -13.140 1.00 98.19 610 VAL A N 1
ATOM 4903 C CA . VAL A 1 610 ? 22.571 -8.076 -14.495 1.00 98.19 610 VAL A CA 1
ATOM 4904 C C . VAL A 1 610 ? 22.664 -6.895 -15.462 1.00 98.19 610 VAL A C 1
ATOM 4906 O O . VAL A 1 610 ? 21.821 -5.995 -15.444 1.00 98.19 610 VAL A O 1
ATOM 4909 N N . THR A 1 611 ? 23.711 -6.877 -16.284 1.00 96.19 611 THR A N 1
ATOM 4910 C CA . THR A 1 611 ? 24.006 -5.790 -17.241 1.00 96.19 611 THR A CA 1
ATOM 4911 C C . THR A 1 611 ? 24.200 -6.278 -18.674 1.00 96.19 611 THR A C 1
ATOM 4913 O O . THR A 1 611 ? 24.118 -5.474 -19.603 1.00 96.19 611 THR A O 1
ATOM 4916 N N . GLY A 1 612 ? 24.490 -7.568 -18.875 1.00 94.25 612 GLY A N 1
ATOM 4917 C CA . GLY A 1 612 ? 24.680 -8.147 -20.201 1.00 94.25 612 GLY A CA 1
ATOM 4918 C C . GLY A 1 612 ? 23.369 -8.141 -20.979 1.00 94.25 612 GLY A C 1
ATOM 4919 O O . GLY A 1 612 ? 22.389 -8.713 -20.516 1.00 94.25 612 GLY A O 1
ATOM 4920 N N . ALA A 1 613 ? 23.336 -7.505 -22.155 1.00 93.69 613 ALA A N 1
ATOM 4921 C CA . ALA A 1 613 ? 22.110 -7.395 -22.950 1.00 93.69 613 ALA A CA 1
ATOM 4922 C C . ALA A 1 613 ? 21.513 -8.776 -23.279 1.00 93.69 613 ALA A C 1
ATOM 4924 O O . ALA A 1 613 ? 20.316 -8.972 -23.097 1.00 93.69 613 ALA A O 1
ATOM 4925 N N . SER A 1 614 ? 22.354 -9.743 -23.657 1.00 94.25 614 SER A N 1
ATOM 4926 C CA . SER A 1 614 ? 21.930 -11.123 -23.917 1.00 94.25 614 SER A CA 1
ATOM 4927 C C . SER A 1 614 ? 21.347 -11.798 -22.673 1.00 94.25 614 SER A C 1
ATOM 4929 O O . SER A 1 614 ? 20.286 -12.405 -22.754 1.00 94.25 614 SER A O 1
ATOM 4931 N N . ASP A 1 615 ? 21.987 -11.652 -21.509 1.00 96.69 615 ASP A N 1
ATOM 4932 C CA . ASP A 1 615 ? 21.485 -12.229 -20.254 1.00 96.69 615 ASP A CA 1
ATOM 4933 C C . ASP A 1 615 ? 20.132 -11.620 -19.864 1.00 96.69 615 ASP A C 1
ATOM 4935 O O . ASP A 1 615 ? 19.203 -12.320 -19.460 1.00 96.69 615 ASP A O 1
ATOM 4939 N N . LEU A 1 616 ? 19.991 -10.303 -20.032 1.00 97.81 616 LEU A N 1
ATOM 4940 C CA . LEU A 1 616 ? 18.741 -9.600 -19.770 1.00 97.81 616 LEU A CA 1
ATOM 4941 C C . LEU A 1 616 ? 17.617 -10.073 -20.702 1.00 97.81 616 LEU A C 1
ATOM 4943 O O . LEU A 1 616 ? 16.500 -10.268 -20.232 1.00 97.81 616 LEU A O 1
ATOM 4947 N N . VAL A 1 617 ? 17.892 -10.273 -21.993 1.00 96.25 617 VAL A N 1
ATOM 4948 C CA . VAL A 1 617 ? 16.885 -10.716 -22.974 1.00 96.25 617 VAL A CA 1
ATOM 4949 C C . VAL A 1 617 ? 16.524 -12.191 -22.807 1.00 96.25 617 VAL A C 1
ATOM 4951 O O . VAL A 1 617 ? 15.365 -12.549 -22.991 1.00 96.25 617 VAL A O 1
ATOM 4954 N N . ASN A 1 618 ? 17.481 -13.034 -22.425 1.00 95.75 618 ASN A N 1
ATOM 4955 C CA . ASN A 1 618 ? 17.271 -14.479 -22.340 1.00 95.75 618 ASN A CA 1
ATOM 4956 C C . ASN A 1 618 ? 16.707 -14.938 -20.988 1.00 95.75 618 ASN A C 1
ATOM 4958 O O . ASN A 1 618 ? 15.999 -15.941 -20.951 1.00 95.75 618 ASN A O 1
ATOM 4962 N N . TYR A 1 619 ? 16.990 -14.223 -19.890 1.00 96.69 619 TYR A N 1
ATOM 4963 C CA . TYR A 1 619 ? 16.619 -14.669 -18.538 1.00 96.69 619 TYR A CA 1
ATOM 4964 C C . TYR A 1 619 ? 15.700 -13.694 -17.794 1.00 96.69 619 TYR A C 1
ATOM 4966 O O . TYR A 1 619 ? 14.726 -14.121 -17.177 1.00 96.69 619 TYR A O 1
ATOM 4974 N N . ILE A 1 620 ? 15.964 -12.383 -17.857 1.00 97.25 620 ILE A N 1
ATOM 4975 C CA . ILE A 1 620 ? 15.189 -11.387 -17.092 1.00 97.25 620 ILE A CA 1
ATOM 4976 C C . ILE A 1 620 ? 13.878 -11.031 -17.802 1.00 97.25 620 ILE A C 1
ATOM 4978 O O . ILE A 1 620 ? 12.806 -11.074 -17.202 1.00 97.25 620 ILE A O 1
ATOM 4982 N N . LEU A 1 621 ? 13.950 -10.685 -19.087 1.00 95.50 621 LEU A N 1
ATOM 4983 C CA . LEU A 1 621 ? 12.804 -10.243 -19.881 1.00 95.50 621 LEU A CA 1
ATOM 4984 C C . LEU A 1 621 ? 11.708 -11.324 -19.996 1.00 95.50 621 LEU A C 1
ATOM 4986 O O . LEU A 1 621 ? 10.553 -11.007 -19.714 1.00 95.50 621 LEU A O 1
ATOM 4990 N N . PRO A 1 622 ? 12.008 -12.608 -20.288 1.00 95.88 622 PRO A N 1
ATOM 4991 C CA . PRO A 1 622 ? 10.973 -13.636 -20.400 1.00 95.88 622 PRO A CA 1
ATOM 4992 C C . PRO A 1 622 ? 10.254 -13.900 -19.074 1.00 95.88 622 PRO A C 1
ATOM 4994 O O . PRO A 1 622 ? 9.072 -14.244 -19.072 1.00 95.88 622 PRO A O 1
ATOM 4997 N N . HIS A 1 623 ? 10.946 -13.713 -17.943 1.00 97.25 623 HIS A N 1
ATOM 4998 C CA . HIS A 1 623 ? 10.334 -13.822 -16.625 1.00 97.25 623 HIS A CA 1
ATOM 4999 C C . HIS A 1 623 ? 9.272 -12.741 -16.420 1.00 97.25 623 HIS A C 1
ATOM 5001 O O . HIS A 1 623 ? 8.124 -13.081 -16.158 1.00 97.25 623 HIS A O 1
ATOM 5007 N N . PHE A 1 624 ? 9.622 -11.462 -16.574 1.00 95.50 624 PHE A N 1
ATOM 5008 C CA . PHE A 1 624 ? 8.696 -10.355 -16.300 1.00 95.50 624 PHE A CA 1
ATOM 5009 C C . PHE A 1 624 ? 7.631 -10.151 -17.389 1.00 95.50 624 PHE A C 1
ATOM 5011 O O . PHE A 1 624 ? 6.585 -9.566 -17.109 1.00 95.50 624 PHE A O 1
ATOM 5018 N N . ASP A 1 625 ? 7.844 -10.669 -18.603 1.00 90.31 625 ASP A N 1
ATOM 5019 C CA . ASP A 1 625 ? 6.803 -10.743 -19.637 1.00 90.31 625 ASP A CA 1
ATOM 5020 C C . ASP A 1 625 ? 5.713 -11.767 -19.270 1.00 90.31 625 ASP A C 1
ATOM 5022 O O . ASP A 1 625 ? 4.527 -11.525 -19.510 1.00 90.31 625 ASP A O 1
ATOM 5026 N N . LYS A 1 626 ? 6.107 -12.894 -18.657 1.00 92.75 626 LYS A N 1
ATOM 5027 C CA . LYS A 1 626 ? 5.197 -13.972 -18.237 1.00 92.75 626 LYS A CA 1
ATOM 5028 C C . LYS A 1 626 ? 4.581 -13.735 -16.855 1.00 92.75 626 LYS A C 1
ATOM 5030 O O . LYS A 1 626 ? 3.391 -13.969 -16.661 1.00 92.75 626 LYS A O 1
ATOM 5035 N N . PHE A 1 627 ? 5.385 -13.291 -15.898 1.00 92.38 627 PHE A N 1
ATOM 5036 C CA . PHE A 1 627 ? 5.015 -13.035 -14.509 1.00 92.38 627 PHE A CA 1
ATOM 5037 C C . PHE A 1 627 ? 5.121 -11.530 -14.258 1.00 92.38 627 PHE A C 1
ATOM 5039 O O . PHE A 1 627 ? 6.163 -10.992 -13.881 1.00 92.38 627 PHE A O 1
ATOM 5046 N N . GLN A 1 628 ? 4.036 -10.831 -14.583 1.00 89.31 628 GLN A N 1
ATOM 5047 C CA . GLN A 1 628 ? 4.051 -9.378 -14.676 1.00 89.31 628 GLN A CA 1
ATOM 5048 C C . GLN A 1 628 ? 4.131 -8.693 -13.309 1.00 89.31 628 GLN A C 1
ATOM 5050 O O . GLN A 1 628 ? 3.553 -9.130 -12.313 1.00 89.31 628 GLN A O 1
ATOM 5055 N N . LEU A 1 629 ? 4.820 -7.555 -13.311 1.00 90.75 629 LEU A N 1
ATOM 5056 C CA . LEU A 1 629 ? 4.747 -6.533 -12.271 1.00 90.75 629 LEU A CA 1
ATOM 5057 C C . LEU A 1 629 ? 3.330 -5.931 -12.226 1.00 90.75 629 LEU A C 1
ATOM 5059 O O . LEU A 1 629 ? 2.659 -5.853 -13.252 1.00 90.75 629 LEU A O 1
ATOM 5063 N N . ALA A 1 630 ? 2.881 -5.470 -11.060 1.00 84.19 630 ALA A N 1
ATOM 5064 C CA . ALA A 1 630 ? 1.497 -5.024 -10.841 1.00 84.19 630 ALA A CA 1
ATOM 5065 C C . ALA A 1 630 ? 1.370 -3.540 -10.454 1.00 84.19 630 ALA A C 1
ATOM 5067 O O . ALA A 1 630 ? 0.287 -2.960 -10.547 1.00 84.19 630 ALA A O 1
ATOM 5068 N N . GLY A 1 631 ? 2.453 -2.914 -9.991 1.00 83.44 631 GLY A N 1
ATOM 5069 C CA . GLY A 1 631 ? 2.442 -1.542 -9.491 1.00 83.44 631 GLY A CA 1
ATOM 5070 C C . GLY A 1 631 ? 2.956 -0.520 -10.498 1.00 83.44 631 GLY A C 1
ATOM 5071 O O . GLY A 1 631 ? 2.998 -0.722 -11.715 1.00 83.44 631 GLY A O 1
ATOM 5072 N N . SER A 1 632 ? 3.387 0.634 -9.990 1.00 83.75 632 SER A N 1
ATOM 5073 C CA . SER A 1 632 ? 3.941 1.698 -10.828 1.00 83.75 632 SER A CA 1
ATOM 5074 C C . SER A 1 632 ? 5.288 1.346 -11.466 1.00 83.75 632 SER A C 1
ATOM 5076 O O . SER A 1 632 ? 5.768 2.133 -12.291 1.00 83.75 632 SER A O 1
ATOM 5078 N N . LYS A 1 633 ? 5.889 0.198 -11.112 1.00 88.06 633 LYS A N 1
ATOM 5079 C CA . LYS A 1 633 ? 7.116 -0.322 -11.720 1.00 88.06 633 LYS A CA 1
ATOM 5080 C C . LYS A 1 633 ? 6.863 -0.970 -13.083 1.00 88.06 633 LYS A C 1
ATOM 5082 O O . LYS A 1 633 ? 7.739 -0.877 -13.940 1.00 88.06 633 LYS A O 1
ATOM 5087 N N . LEU A 1 634 ? 5.663 -1.502 -13.345 1.00 89.12 634 LEU A N 1
ATOM 5088 C CA . LEU A 1 634 ? 5.318 -2.118 -14.633 1.00 89.12 634 LEU A CA 1
ATOM 5089 C C . LEU A 1 634 ? 5.525 -1.165 -15.833 1.00 89.12 634 LEU A C 1
ATOM 5091 O O . LEU A 1 634 ? 6.234 -1.536 -16.769 1.00 89.12 634 LEU A O 1
ATOM 5095 N N . PRO A 1 635 ? 5.029 0.091 -15.826 1.00 85.62 635 PRO A N 1
ATOM 5096 C CA . PRO A 1 635 ? 5.323 1.035 -16.906 1.00 85.62 635 PRO A CA 1
ATOM 5097 C C . PRO A 1 635 ? 6.823 1.302 -17.109 1.00 85.62 635 PRO A C 1
ATOM 5099 O O . PRO A 1 635 ? 7.269 1.478 -18.243 1.00 85.62 635 PRO A O 1
ATOM 5102 N N . ASN A 1 636 ? 7.608 1.316 -16.026 1.00 85.56 636 ASN A N 1
ATOM 5103 C CA . ASN A 1 636 ? 9.054 1.520 -16.107 1.00 85.56 636 ASN A CA 1
ATOM 5104 C C . ASN A 1 636 ? 9.742 0.311 -16.746 1.00 85.56 636 ASN A C 1
ATOM 5106 O O . ASN A 1 636 ? 10.600 0.493 -17.606 1.00 85.56 636 ASN A O 1
ATOM 5110 N N . TYR A 1 637 ? 9.326 -0.902 -16.375 1.00 91.44 637 TYR A N 1
ATOM 5111 C CA . TYR A 1 637 ? 9.770 -2.144 -17.001 1.00 91.44 637 TYR A CA 1
ATOM 5112 C C . TYR A 1 637 ? 9.470 -2.157 -18.506 1.00 91.44 637 TYR A C 1
ATOM 5114 O O . TYR A 1 637 ? 10.360 -2.437 -19.304 1.00 91.44 637 TYR A O 1
ATOM 5122 N N . ILE A 1 638 ? 8.263 -1.754 -18.922 1.00 90.81 638 ILE A N 1
ATOM 5123 C CA . ILE A 1 638 ? 7.890 -1.703 -20.344 1.00 90.81 638 ILE A CA 1
ATOM 5124 C C . ILE A 1 638 ? 8.827 -0.771 -21.122 1.00 90.81 638 ILE A C 1
ATOM 5126 O O . ILE A 1 638 ? 9.338 -1.146 -22.176 1.00 90.81 638 ILE A O 1
ATOM 5130 N N . ILE A 1 639 ? 9.095 0.435 -20.616 1.00 89.25 639 ILE A N 1
ATOM 5131 C CA . ILE A 1 639 ? 10.016 1.374 -21.276 1.00 89.25 639 ILE A CA 1
ATOM 5132 C C . ILE A 1 639 ? 11.449 0.823 -21.281 1.00 89.25 639 ILE A C 1
ATOM 5134 O O . ILE A 1 639 ? 12.136 0.890 -22.300 1.00 89.25 639 ILE A O 1
ATOM 5138 N N . TRP A 1 640 ? 11.889 0.244 -20.164 1.00 95.00 640 TRP A N 1
ATOM 5139 C CA . TRP A 1 640 ? 13.200 -0.385 -20.032 1.00 95.00 640 TRP A CA 1
ATOM 5140 C C . TRP A 1 640 ? 13.387 -1.541 -21.029 1.00 95.00 640 TRP A C 1
ATOM 5142 O O . TRP A 1 640 ? 14.423 -1.603 -21.686 1.00 95.00 640 TRP A O 1
ATOM 5152 N N . SER A 1 641 ? 12.364 -2.375 -21.245 1.00 95.06 641 SER A N 1
ATOM 5153 C CA . SER A 1 641 ? 12.392 -3.487 -22.209 1.00 95.06 641 SER A CA 1
ATOM 5154 C C . SER A 1 641 ? 12.523 -3.002 -23.659 1.00 95.06 641 SER A C 1
ATOM 5156 O O . SER A 1 641 ? 13.248 -3.597 -24.455 1.00 95.06 641 SER A O 1
ATOM 5158 N N . LYS A 1 642 ? 11.892 -1.868 -24.005 1.00 94.62 642 LYS A N 1
ATOM 5159 C CA . LYS A 1 642 ? 12.048 -1.232 -25.324 1.00 94.62 642 LYS A CA 1
ATOM 5160 C C . LYS A 1 642 ? 13.483 -0.767 -25.539 1.00 94.62 642 LYS A C 1
ATOM 5162 O O . LYS A 1 642 ? 14.055 -1.020 -26.595 1.00 94.62 642 LYS A O 1
ATOM 5167 N N . ILE A 1 643 ? 14.074 -0.124 -24.531 1.00 94.25 643 ILE A N 1
ATOM 5168 C CA . ILE A 1 643 ? 15.476 0.305 -24.590 1.00 94.25 643 ILE A CA 1
ATOM 5169 C C . ILE A 1 643 ? 16.404 -0.910 -24.700 1.00 94.25 643 ILE A C 1
ATOM 5171 O O . ILE A 1 643 ? 17.335 -0.882 -25.498 1.00 94.25 643 ILE A O 1
ATOM 5175 N N . LEU A 1 644 ? 16.136 -1.989 -23.958 1.00 95.88 644 LEU A N 1
ATOM 5176 C CA . LEU A 1 644 ? 16.920 -3.221 -24.030 1.00 95.88 644 LEU A CA 1
ATOM 5177 C C . LEU A 1 644 ? 16.974 -3.787 -25.456 1.00 95.88 644 LEU A C 1
ATOM 5179 O O . LEU A 1 644 ? 18.063 -4.080 -25.939 1.00 95.88 644 LEU A O 1
ATOM 5183 N N . ARG A 1 645 ? 15.838 -3.847 -26.163 1.00 94.81 645 ARG A N 1
ATOM 5184 C CA . ARG A 1 645 ? 15.777 -4.322 -27.561 1.00 94.81 645 ARG A CA 1
ATOM 5185 C C . ARG A 1 645 ? 16.547 -3.417 -28.538 1.00 94.81 645 ARG A C 1
ATOM 5187 O O . ARG A 1 645 ? 17.156 -3.905 -29.491 1.00 94.81 645 ARG A O 1
ATOM 5194 N N . LEU A 1 646 ? 16.580 -2.100 -28.301 1.00 94.12 646 LEU A N 1
ATOM 5195 C CA . LEU A 1 646 ? 17.422 -1.166 -29.074 1.00 94.12 646 LEU A CA 1
ATOM 5196 C C . LEU A 1 646 ? 18.918 -1.372 -28.796 1.00 94.12 646 LEU A C 1
ATOM 5198 O O . LEU A 1 646 ? 19.760 -1.206 -29.681 1.00 94.12 646 LEU A O 1
ATOM 5202 N N . VAL A 1 647 ? 19.268 -1.733 -27.562 1.00 93.19 647 VAL A N 1
ATOM 5203 C CA . VAL A 1 647 ? 20.655 -2.038 -27.205 1.00 93.19 647 VAL A CA 1
ATOM 5204 C C . VAL A 1 647 ? 21.091 -3.372 -27.812 1.00 93.19 647 VAL A C 1
ATOM 5206 O O . VAL A 1 647 ? 22.152 -3.430 -28.431 1.00 93.19 647 VAL A O 1
ATOM 5209 N N . GLU A 1 648 ? 20.248 -4.400 -27.723 1.00 93.00 648 GLU A N 1
ATOM 5210 C CA . GLU A 1 648 ? 20.470 -5.732 -28.296 1.00 93.00 648 GLU A CA 1
ATOM 5211 C C . GLU A 1 648 ? 20.681 -5.691 -29.817 1.00 93.00 648 GLU A C 1
ATOM 5213 O O . GLU A 1 648 ? 21.655 -6.240 -30.327 1.00 93.00 648 GLU A O 1
ATOM 5218 N N . SER A 1 649 ? 19.829 -4.959 -30.541 1.00 92.50 649 SER A N 1
ATOM 5219 C CA . SER A 1 649 ? 19.940 -4.770 -31.999 1.00 92.50 649 SER A CA 1
ATOM 5220 C C . SER A 1 649 ? 21.096 -3.859 -32.431 1.00 92.50 649 SER A C 1
ATOM 5222 O O . SER A 1 649 ? 21.241 -3.570 -33.617 1.00 92.50 649 SER A O 1
ATOM 5224 N N . LYS A 1 650 ? 21.920 -3.379 -31.489 1.00 92.94 650 LYS A N 1
ATOM 5225 C CA . LYS A 1 650 ? 22.998 -2.399 -31.710 1.00 92.94 650 LYS A CA 1
ATOM 5226 C C . LYS A 1 650 ? 22.532 -1.037 -32.250 1.00 92.94 650 LYS A C 1
ATOM 5228 O O . LYS A 1 650 ? 23.374 -0.195 -32.553 1.00 92.94 650 LYS A O 1
ATOM 5233 N N . ALA A 1 651 ? 21.226 -0.756 -32.271 1.00 91.19 651 ALA A N 1
ATOM 5234 C CA . ALA A 1 651 ? 20.675 0.529 -32.709 1.00 91.19 651 ALA A CA 1
ATOM 5235 C C . ALA A 1 651 ? 21.192 1.712 -31.869 1.00 91.19 651 ALA A C 1
ATOM 5237 O O . ALA A 1 651 ? 21.345 2.817 -32.379 1.00 91.19 651 ALA A O 1
ATOM 5238 N N . HIS A 1 652 ? 21.545 1.475 -30.602 1.00 91.12 652 HIS A N 1
ATOM 5239 C CA . HIS A 1 652 ? 22.174 2.469 -29.722 1.00 91.12 652 HIS A CA 1
ATOM 5240 C C . HIS A 1 652 ? 23.511 3.045 -30.231 1.00 91.12 652 HIS A C 1
ATOM 5242 O O . HIS A 1 652 ? 23.963 4.047 -29.689 1.00 91.12 652 HIS A O 1
ATOM 5248 N N . LEU A 1 653 ? 24.150 2.418 -31.228 1.00 91.38 653 LEU A N 1
ATOM 5249 C CA . LEU A 1 653 ? 25.378 2.910 -31.863 1.00 91.38 653 LEU A CA 1
ATOM 5250 C C . LEU A 1 653 ? 25.107 3.929 -32.984 1.00 91.38 653 LEU A C 1
ATOM 5252 O O . LEU A 1 653 ? 26.049 4.536 -33.488 1.00 91.38 653 LEU A O 1
ATOM 5256 N N . THR A 1 654 ? 23.842 4.106 -33.377 1.00 92.94 654 THR A N 1
ATOM 5257 C CA . THR A 1 654 ? 23.407 5.111 -34.360 1.00 92.94 654 THR A CA 1
ATOM 5258 C C . THR A 1 654 ? 22.916 6.376 -33.648 1.00 92.94 654 THR A C 1
ATOM 5260 O O . THR A 1 654 ? 22.322 6.255 -32.569 1.00 92.94 654 THR A O 1
ATOM 5263 N N . PRO A 1 655 ? 23.118 7.582 -34.212 1.00 90.62 655 PRO A N 1
ATOM 5264 C CA . PRO A 1 655 ? 22.564 8.817 -33.654 1.00 90.62 655 PRO A CA 1
ATOM 5265 C C . PRO A 1 655 ? 21.044 8.743 -33.450 1.00 90.62 655 PRO A C 1
ATOM 5267 O O . PRO A 1 655 ? 20.545 9.096 -32.382 1.00 90.62 655 PRO A O 1
ATOM 5270 N N . GLU A 1 656 ? 20.319 8.189 -34.424 1.00 91.31 656 GLU A N 1
ATOM 5271 C CA . GLU A 1 656 ? 18.861 8.062 -34.401 1.00 91.31 656 GLU A CA 1
ATOM 5272 C C . GLU A 1 656 ? 18.406 7.131 -33.272 1.00 91.31 656 GLU A C 1
ATOM 5274 O O . GLU A 1 656 ? 17.531 7.479 -32.475 1.00 91.31 656 GLU A O 1
ATOM 5279 N N . GLY A 1 657 ? 19.025 5.952 -33.158 1.00 91.62 657 GLY A N 1
ATOM 5280 C CA . GLY A 1 657 ? 18.712 4.995 -32.100 1.00 91.62 657 GLY A CA 1
ATOM 5281 C C . GLY A 1 657 ? 19.103 5.507 -30.712 1.00 91.62 657 GLY A C 1
ATOM 5282 O O . GLY A 1 657 ? 18.371 5.300 -29.742 1.00 91.62 657 GLY A O 1
ATOM 5283 N N . LEU A 1 658 ? 20.214 6.237 -30.595 1.00 91.94 658 LEU A N 1
ATOM 5284 C CA . LEU A 1 658 ? 20.613 6.875 -29.344 1.00 91.94 658 LEU A CA 1
ATOM 5285 C C . LEU A 1 658 ? 19.620 7.969 -28.921 1.00 91.94 658 LEU A C 1
ATOM 5287 O O . LEU A 1 658 ? 19.272 8.055 -27.739 1.00 91.94 658 LEU A O 1
ATOM 5291 N N . ASP A 1 659 ? 19.131 8.781 -29.854 1.00 92.25 659 ASP A N 1
ATOM 5292 C CA . ASP A 1 659 ? 18.138 9.817 -29.568 1.00 92.25 659 ASP A CA 1
ATOM 5293 C C . ASP A 1 659 ? 16.778 9.222 -29.186 1.00 92.25 659 ASP A C 1
ATOM 5295 O O . ASP A 1 659 ? 16.145 9.696 -28.235 1.00 92.25 659 ASP A O 1
ATOM 5299 N N . GLN A 1 660 ? 16.383 8.103 -29.802 1.00 92.94 660 GLN A N 1
ATOM 5300 C CA . GLN A 1 660 ? 15.237 7.311 -29.346 1.00 92.94 660 GLN A CA 1
ATOM 5301 C C . GLN A 1 660 ? 15.422 6.819 -27.902 1.00 92.94 660 GLN A C 1
ATOM 5303 O O . GLN A 1 660 ? 14.512 6.954 -27.079 1.00 92.94 660 GLN A O 1
ATOM 5308 N N . ILE A 1 661 ? 16.603 6.299 -27.546 1.00 92.25 661 ILE A N 1
ATOM 5309 C CA . ILE A 1 661 ? 16.903 5.855 -26.175 1.00 92.25 661 ILE A CA 1
ATOM 5310 C C . ILE A 1 661 ? 16.850 7.027 -25.192 1.00 92.25 661 ILE A C 1
ATOM 5312 O O . ILE A 1 661 ? 16.288 6.880 -24.105 1.00 92.25 661 ILE A O 1
ATOM 5316 N N . LYS A 1 662 ? 17.393 8.199 -25.546 1.00 91.25 662 LYS A N 1
ATOM 5317 C CA . LYS A 1 662 ? 17.303 9.407 -24.708 1.00 91.25 662 LYS A CA 1
ATOM 5318 C C . LYS A 1 662 ? 15.845 9.821 -24.494 1.00 91.25 662 LYS A C 1
ATOM 5320 O O . LYS A 1 662 ? 15.468 10.114 -23.358 1.00 91.25 662 LYS A O 1
ATOM 5325 N N . ALA A 1 663 ? 15.019 9.795 -25.541 1.00 89.38 663 ALA A N 1
ATOM 5326 C CA . ALA A 1 663 ? 13.595 10.116 -25.458 1.00 89.38 663 ALA A CA 1
ATOM 5327 C C . ALA A 1 663 ? 12.832 9.129 -24.555 1.00 89.38 663 ALA A C 1
ATOM 5329 O O . ALA A 1 663 ? 12.108 9.544 -23.645 1.00 89.38 663 ALA A O 1
ATOM 5330 N N . LEU A 1 664 ? 13.056 7.823 -24.729 1.00 90.06 664 LEU A N 1
ATOM 5331 C CA . LEU A 1 664 ? 12.482 6.785 -23.869 1.00 90.06 664 LEU A CA 1
ATOM 5332 C C . LEU A 1 664 ? 12.962 6.932 -22.420 1.00 90.06 664 LEU A C 1
ATOM 5334 O O . LEU A 1 664 ? 12.155 6.902 -21.492 1.00 90.06 664 LEU A O 1
ATOM 5338 N N . LYS A 1 665 ? 14.255 7.182 -22.198 1.00 88.00 665 LYS A N 1
ATOM 5339 C CA . LYS A 1 665 ? 14.807 7.402 -20.857 1.00 88.00 665 LYS A CA 1
ATOM 5340 C C . LYS A 1 665 ? 14.185 8.623 -20.180 1.00 88.00 665 LYS A C 1
ATOM 5342 O O . LYS A 1 665 ? 13.875 8.553 -18.997 1.00 88.00 665 LYS A O 1
ATOM 5347 N N . LEU A 1 666 ? 13.943 9.720 -20.900 1.00 84.88 666 LEU A N 1
ATOM 5348 C CA . LEU A 1 666 ? 13.241 10.890 -20.354 1.00 84.88 666 LEU A CA 1
ATOM 5349 C C . LEU A 1 666 ? 11.827 10.541 -19.870 1.00 84.88 666 LEU A C 1
ATOM 5351 O O . LEU A 1 666 ? 11.386 11.078 -18.852 1.00 84.88 666 LEU A O 1
ATOM 5355 N N . SER A 1 667 ? 11.139 9.616 -20.543 1.00 78.75 667 SER A N 1
ATOM 5356 C CA . SER A 1 667 ? 9.807 9.156 -20.129 1.00 78.75 667 SER A CA 1
ATOM 5357 C C . SER A 1 667 ? 9.809 8.319 -18.837 1.00 78.75 667 SER A C 1
ATOM 5359 O O . SER A 1 667 ? 8.811 8.335 -18.120 1.00 78.75 667 SER A O 1
ATOM 5361 N N . LEU A 1 668 ? 10.939 7.693 -18.462 1.00 71.38 668 LEU A N 1
ATOM 5362 C CA . LEU A 1 668 ? 11.097 7.027 -17.154 1.00 71.38 668 LEU A CA 1
ATOM 5363 C C . LEU A 1 668 ? 11.045 8.024 -15.982 1.00 71.38 668 LEU A C 1
ATOM 5365 O O . LEU A 1 668 ? 10.583 7.675 -14.897 1.00 71.38 668 LEU A O 1
ATOM 5369 N N . TYR A 1 669 ? 11.511 9.262 -16.192 1.00 60.34 669 TYR A N 1
ATOM 5370 C CA . TYR A 1 669 ? 11.610 10.290 -15.145 1.00 60.34 669 TYR A CA 1
ATOM 5371 C C . TYR A 1 669 ? 10.469 11.322 -15.187 1.00 60.34 669 TYR A C 1
ATOM 5373 O O . TYR A 1 669 ? 10.142 11.916 -14.161 1.00 60.34 669 TYR A O 1
ATOM 5381 N N . ASN A 1 670 ? 9.825 11.520 -16.343 1.00 45.31 670 ASN A N 1
ATOM 5382 C CA . ASN A 1 670 ? 8.792 12.539 -16.547 1.00 45.31 670 ASN A CA 1
ATOM 5383 C C . ASN A 1 670 ? 7.378 11.945 -16.663 1.00 45.31 670 ASN A C 1
ATOM 5385 O O . ASN A 1 670 ? 6.791 11.923 -17.741 1.00 45.31 670 ASN A O 1
ATOM 5389 N N . LYS A 1 671 ? 6.746 11.588 -15.541 1.00 46.38 671 LYS A N 1
ATOM 5390 C CA . LYS A 1 671 ? 5.274 11.467 -15.487 1.00 46.38 671 LYS A CA 1
ATOM 5391 C C . LYS A 1 671 ? 4.626 12.841 -15.266 1.00 46.38 671 LYS A C 1
ATOM 5393 O O . LYS A 1 671 ? 4.058 13.047 -14.204 1.00 46.38 671 LYS A O 1
ATOM 5398 N N . ASN A 1 672 ? 4.793 13.787 -16.209 1.00 31.62 672 ASN A N 1
ATOM 5399 C CA . ASN A 1 672 ? 3.974 15.019 -16.359 1.00 31.62 672 ASN A CA 1
ATOM 5400 C C . ASN A 1 672 ? 4.358 15.888 -17.584 1.00 31.62 672 ASN A C 1
ATOM 5402 O O . ASN A 1 672 ? 4.443 17.114 -17.496 1.00 31.62 672 ASN A O 1
ATOM 5406 N N . LYS A 1 673 ? 4.580 15.286 -18.753 1.00 30.98 673 LYS A N 1
ATOM 5407 C CA . LYS A 1 673 ? 4.476 16.009 -20.027 1.00 30.98 673 LYS A CA 1
ATOM 5408 C C . LYS A 1 673 ? 4.017 15.028 -21.091 1.00 30.98 673 LYS A C 1
ATOM 5410 O O . LYS A 1 673 ? 4.797 14.199 -21.545 1.00 30.98 673 LYS A O 1
ATOM 5415 N N . GLU A 1 674 ? 2.752 15.133 -21.476 1.00 29.62 674 GLU A N 1
ATOM 5416 C CA . GLU A 1 674 ? 2.361 14.759 -22.828 1.00 29.62 674 GLU A CA 1
ATOM 5417 C C . GLU A 1 674 ? 3.331 15.467 -23.776 1.00 29.62 674 GLU A C 1
ATOM 5419 O O . GLU A 1 674 ? 3.490 16.692 -23.727 1.00 29.62 674 GLU A O 1
ATOM 5424 N N . VAL A 1 675 ? 4.043 14.692 -24.589 1.00 28.27 675 VAL A N 1
ATOM 5425 C CA . VAL A 1 675 ? 4.803 15.230 -25.712 1.00 28.27 675 VAL A CA 1
ATOM 5426 C C . VAL A 1 675 ? 3.774 15.631 -26.763 1.00 28.27 675 VAL A C 1
ATOM 5428 O O . VAL A 1 675 ? 3.477 14.897 -27.695 1.00 28.27 675 VAL A O 1
ATOM 5431 N N . SER A 1 676 ? 3.172 16.802 -26.572 1.00 29.58 676 SER A N 1
ATOM 5432 C CA . SER A 1 676 ? 2.571 17.551 -27.663 1.00 29.58 676 SER A CA 1
ATOM 5433 C C . SER A 1 676 ? 3.710 18.135 -28.500 1.00 29.58 676 SER A C 1
ATOM 5435 O O . SER A 1 676 ? 4.537 18.875 -27.959 1.00 29.58 676 SER A O 1
ATOM 5437 N N . ASN A 1 677 ? 3.690 17.838 -29.798 1.00 29.83 677 ASN A N 1
ATOM 5438 C CA . ASN A 1 677 ? 4.585 18.295 -30.867 1.00 29.83 677 ASN A CA 1
ATOM 5439 C C . ASN A 1 677 ? 5.891 17.508 -31.042 1.00 29.83 677 ASN A C 1
ATOM 5441 O O . ASN A 1 677 ? 6.956 17.936 -30.609 1.00 29.83 677 ASN A O 1
ATOM 5445 N N . THR A 1 678 ? 5.826 16.461 -31.861 1.00 25.59 678 THR A N 1
ATOM 5446 C CA . THR A 1 678 ? 6.731 16.387 -33.017 1.00 25.59 678 THR A CA 1
ATOM 5447 C C . THR A 1 678 ? 5.861 16.247 -34.258 1.00 25.59 678 THR A C 1
ATOM 5449 O O . THR A 1 678 ? 4.924 15.455 -34.279 1.00 25.59 678 THR A O 1
ATOM 5452 N N . LYS A 1 679 ? 6.088 17.135 -35.228 1.00 26.83 679 LYS A N 1
ATOM 5453 C CA . LYS A 1 679 ? 5.458 17.078 -36.542 1.00 26.83 679 LYS A CA 1
ATOM 5454 C C . LYS A 1 679 ? 5.894 15.771 -37.195 1.00 26.83 679 LYS A C 1
ATOM 5456 O O . LYS A 1 679 ? 7.082 15.460 -37.178 1.00 26.83 679 LYS A O 1
ATOM 5461 N N . GLU A 1 680 ? 4.933 15.041 -37.740 1.00 26.05 680 GLU A N 1
ATOM 5462 C CA . GLU A 1 680 ? 5.188 13.993 -38.718 1.00 26.05 680 GLU A CA 1
ATOM 5463 C C . GLU A 1 680 ? 5.994 14.610 -39.863 1.00 26.05 680 GLU A C 1
ATOM 5465 O O . GLU A 1 680 ? 5.514 15.501 -40.565 1.00 26.05 680 GLU A O 1
ATOM 5470 N N . THR A 1 681 ? 7.237 14.167 -40.016 1.00 24.47 681 THR A N 1
ATOM 5471 C CA . THR A 1 681 ? 7.949 14.290 -41.281 1.00 24.47 681 THR A CA 1
ATOM 5472 C C . THR A 1 681 ? 7.838 12.927 -41.940 1.00 24.47 681 THR A C 1
ATOM 5474 O O . THR A 1 681 ? 8.422 11.947 -41.483 1.00 24.47 681 THR A O 1
ATOM 5477 N N . THR A 1 682 ? 7.011 12.865 -42.973 1.00 26.31 682 THR A N 1
ATOM 5478 C CA . THR A 1 682 ? 6.923 11.758 -43.918 1.00 26.31 682 THR A CA 1
ATOM 5479 C C . THR A 1 682 ? 8.275 11.557 -44.598 1.00 26.31 682 THR A C 1
ATOM 5481 O O . THR A 1 682 ? 8.802 12.498 -45.188 1.00 26.31 682 THR A O 1
ATOM 5484 N N . CYS A 1 683 ? 8.809 10.341 -44.557 1.00 23.53 683 CYS A N 1
ATOM 5485 C CA . CYS A 1 683 ? 9.746 9.843 -45.559 1.00 23.53 683 CYS A CA 1
ATOM 5486 C C . CYS A 1 683 ? 9.267 8.443 -45.939 1.00 23.53 683 CYS A C 1
ATOM 5488 O O . CYS A 1 683 ? 9.354 7.502 -45.151 1.00 23.53 683 CYS A O 1
ATOM 5490 N N . GLU A 1 684 ? 8.669 8.362 -47.124 1.00 32.12 684 GLU A N 1
ATOM 5491 C CA . GLU A 1 684 ? 8.612 7.133 -47.899 1.00 32.12 684 GLU A CA 1
ATOM 5492 C C . GLU A 1 684 ? 10.055 6.710 -48.165 1.00 32.12 684 GLU A C 1
ATOM 5494 O O . GLU A 1 684 ? 10.835 7.510 -48.676 1.00 32.12 684 GLU A O 1
ATOM 5499 N N . ASP A 1 685 ? 10.416 5.475 -47.825 1.00 26.38 685 ASP A N 1
ATOM 5500 C CA . ASP A 1 685 ? 11.481 4.824 -48.571 1.00 26.38 685 ASP A CA 1
ATOM 5501 C C . ASP A 1 685 ? 11.202 3.330 -48.718 1.00 26.38 685 ASP A C 1
ATOM 5503 O O . ASP A 1 685 ? 11.091 2.552 -47.765 1.00 26.38 685 ASP A O 1
ATOM 5507 N N . SER A 1 686 ? 11.001 2.973 -49.976 1.00 35.56 686 SER A N 1
ATOM 5508 C CA . SER A 1 686 ? 10.751 1.649 -50.501 1.00 35.56 686 SER A CA 1
ATOM 5509 C C . SER A 1 686 ? 12.082 0.938 -50.725 1.00 35.56 686 SER A C 1
ATOM 5511 O O . SER A 1 686 ? 12.764 1.225 -51.703 1.00 35.56 686 SER A O 1
ATOM 5513 N N . SER A 1 687 ? 12.453 -0.009 -49.861 1.00 32.44 687 SER A N 1
ATOM 5514 C CA . SER A 1 687 ? 13.343 -1.132 -50.221 1.00 32.44 687 SER A CA 1
ATOM 5515 C C . SER A 1 687 ? 13.548 -2.104 -49.051 1.00 32.44 687 SER A C 1
ATOM 5517 O O . SER A 1 687 ? 14.491 -2.006 -48.274 1.00 32.44 687 SER A O 1
ATOM 5519 N N . LEU A 1 688 ? 12.685 -3.117 -48.946 1.00 30.62 688 LEU A N 1
ATOM 5520 C CA . LEU A 1 688 ? 12.985 -4.341 -48.193 1.00 30.62 688 LEU A CA 1
ATOM 5521 C C . LEU A 1 688 ? 12.793 -5.538 -49.129 1.00 30.62 688 LEU A C 1
ATOM 5523 O O . LEU A 1 688 ? 11.789 -5.637 -49.827 1.00 30.62 688 LEU A O 1
ATOM 5527 N N . SER A 1 689 ? 13.813 -6.396 -49.196 1.00 34.91 689 SER A N 1
ATOM 5528 C CA . SER A 1 689 ? 13.924 -7.481 -50.179 1.00 34.91 689 SER A CA 1
ATOM 5529 C C . SER A 1 689 ? 12.846 -8.577 -50.019 1.00 34.91 689 SER A C 1
ATOM 5531 O O . SER A 1 689 ? 12.386 -8.816 -48.895 1.00 34.91 689 SER A O 1
ATOM 5533 N N . PRO A 1 690 ? 12.518 -9.333 -51.093 1.00 35.78 690 PRO A N 1
ATOM 5534 C CA . PRO A 1 690 ? 11.488 -10.384 -51.079 1.00 35.78 690 PRO A CA 1
ATOM 5535 C C . PRO A 1 690 ? 11.713 -11.505 -50.048 1.00 35.78 690 PRO A C 1
ATOM 5537 O O . PRO A 1 690 ? 10.764 -12.168 -49.634 1.00 35.78 690 PRO A O 1
ATOM 5540 N N . ALA A 1 691 ? 12.949 -11.697 -49.573 1.00 32.00 691 ALA A N 1
ATOM 5541 C CA . ALA A 1 691 ? 13.280 -12.701 -48.560 1.00 32.00 691 ALA A CA 1
ATOM 5542 C C . ALA A 1 691 ? 12.797 -12.331 -47.140 1.00 32.00 691 ALA A C 1
ATOM 5544 O O . ALA A 1 691 ? 12.634 -13.212 -46.298 1.00 32.00 691 ALA A O 1
ATOM 5545 N N . MET A 1 692 ? 12.508 -11.051 -46.865 1.00 32.38 692 MET A N 1
ATOM 5546 C CA . MET A 1 692 ? 11.953 -10.616 -45.574 1.00 32.38 692 MET A CA 1
ATOM 5547 C C . MET A 1 692 ? 10.418 -10.608 -45.541 1.00 32.38 692 MET A C 1
ATOM 5549 O O . MET A 1 692 ? 9.844 -10.564 -44.453 1.00 32.38 692 MET A O 1
ATOM 5553 N N . GLN A 1 693 ? 9.745 -10.735 -46.691 1.00 33.75 693 GLN A N 1
ATOM 5554 C CA . GLN A 1 693 ? 8.280 -10.817 -46.758 1.00 33.75 693 GLN A CA 1
ATOM 5555 C C . GLN A 1 693 ? 7.763 -12.181 -46.256 1.00 33.75 693 GLN A C 1
ATOM 5557 O O . GLN A 1 693 ? 6.800 -12.240 -45.494 1.00 33.75 693 GLN A O 1
ATOM 5562 N N . GLY A 1 694 ? 8.471 -13.275 -46.570 1.00 30.48 694 GLY A N 1
ATOM 5563 C CA . GLY A 1 694 ? 8.082 -14.635 -46.162 1.00 30.48 694 GLY A CA 1
ATOM 5564 C C . GLY A 1 694 ? 8.187 -14.907 -44.655 1.00 30.48 694 GLY A C 1
ATOM 5565 O O . GLY A 1 694 ? 7.389 -15.661 -44.103 1.00 30.48 694 GLY A O 1
ATOM 5566 N N . ILE A 1 695 ? 9.114 -14.248 -43.951 1.00 32.06 695 ILE A N 1
ATOM 5567 C CA . ILE A 1 695 ? 9.251 -14.380 -42.487 1.00 32.06 695 ILE A CA 1
ATOM 5568 C C . ILE A 1 695 ? 8.203 -13.518 -41.755 1.00 32.06 695 ILE A C 1
ATOM 5570 O O . ILE A 1 695 ? 7.795 -13.841 -40.636 1.00 32.06 695 ILE A O 1
ATOM 5574 N N . TRP A 1 696 ? 7.714 -12.453 -42.396 1.00 27.78 696 TRP A N 1
ATOM 5575 C CA . TRP A 1 696 ? 6.668 -11.589 -41.849 1.00 27.78 696 TRP A CA 1
ATOM 5576 C C . TRP A 1 696 ? 5.261 -12.187 -41.978 1.00 27.78 696 TRP A C 1
ATOM 5578 O O . TRP A 1 696 ? 4.441 -12.016 -41.074 1.00 27.78 696 TRP A O 1
ATOM 5588 N N . ASP A 1 697 ? 4.990 -12.954 -43.037 1.00 30.27 697 ASP A N 1
ATOM 5589 C CA . ASP A 1 697 ? 3.668 -13.555 -43.245 1.00 30.27 697 ASP A CA 1
ATOM 5590 C C . ASP A 1 697 ? 3.431 -14.829 -42.416 1.00 30.27 697 ASP A C 1
ATOM 5592 O O . ASP A 1 697 ? 2.294 -15.100 -42.024 1.00 30.27 697 ASP A O 1
ATOM 5596 N N . VAL A 1 698 ? 4.488 -15.554 -42.022 1.00 28.22 698 VAL A N 1
ATOM 5597 C CA . VAL A 1 698 ? 4.361 -16.713 -41.115 1.00 28.22 698 VAL A CA 1
ATOM 5598 C C . VAL A 1 698 ? 4.065 -16.276 -39.672 1.00 28.22 698 VAL A C 1
ATOM 5600 O O . VAL A 1 698 ? 3.282 -16.926 -38.986 1.00 28.22 698 VAL A O 1
ATOM 5603 N N . LYS A 1 699 ? 4.568 -15.117 -39.221 1.00 29.70 699 LYS A N 1
ATOM 5604 C CA . LYS A 1 699 ? 4.263 -14.586 -37.875 1.00 29.70 699 LYS A CA 1
ATOM 5605 C C . LYS A 1 699 ? 2.928 -13.843 -37.766 1.00 29.70 699 LYS A C 1
ATOM 5607 O O . LYS A 1 699 ? 2.469 -13.613 -36.649 1.00 29.70 699 LYS A O 1
ATOM 5612 N N . LYS A 1 700 ? 2.257 -13.511 -38.876 1.00 28.58 700 LYS A N 1
ATOM 5613 C CA . LYS A 1 700 ? 0.915 -12.896 -38.840 1.00 28.58 700 LYS A CA 1
ATOM 5614 C C . LYS A 1 700 ? -0.196 -13.859 -38.418 1.00 28.58 700 LYS A C 1
ATOM 5616 O O . LYS A 1 700 ? -1.213 -13.388 -37.915 1.00 28.58 700 LYS A O 1
ATOM 5621 N N . ARG A 1 701 ? -0.018 -15.177 -38.579 1.00 27.41 701 ARG A N 1
ATOM 5622 C CA . ARG A 1 701 ? -1.008 -16.157 -38.090 1.00 27.41 701 ARG A CA 1
ATOM 5623 C C . ARG A 1 701 ? -0.967 -16.334 -36.574 1.00 27.41 701 ARG A C 1
ATOM 5625 O O . ARG A 1 701 ? -2.028 -16.465 -35.977 1.00 27.41 701 ARG A O 1
ATOM 5632 N N . ASP A 1 702 ? 0.204 -16.202 -35.953 1.00 28.16 702 ASP A N 1
ATOM 5633 C CA . ASP A 1 702 ? 0.341 -16.380 -34.501 1.00 28.16 702 ASP A CA 1
ATOM 5634 C C . ASP A 1 702 ? 0.194 -15.073 -33.703 1.00 28.16 702 ASP A C 1
ATOM 5636 O O . ASP A 1 702 ? -0.169 -15.104 -32.530 1.00 28.16 702 ASP A O 1
ATOM 5640 N N . PHE A 1 703 ? 0.364 -13.902 -34.332 1.00 26.73 703 PHE A N 1
ATOM 5641 C CA . PHE A 1 703 ? 0.111 -12.606 -33.678 1.00 26.73 703 PHE A CA 1
ATOM 5642 C C . PHE A 1 703 ? -1.377 -12.225 -33.587 1.00 26.73 703 PHE A C 1
ATOM 5644 O O . PHE A 1 703 ? -1.727 -11.268 -32.896 1.00 26.73 703 PHE A O 1
ATOM 5651 N N . ALA A 1 704 ? -2.264 -12.967 -34.256 1.00 27.27 704 ALA A N 1
ATOM 5652 C CA . ALA A 1 704 ? -3.707 -12.745 -34.180 1.00 27.27 704 ALA A CA 1
ATOM 5653 C C . ALA A 1 704 ? -4.314 -13.179 -32.829 1.00 27.27 704 ALA A C 1
ATOM 5655 O O . ALA A 1 704 ? -5.409 -12.734 -32.494 1.00 27.27 704 ALA A O 1
ATOM 5656 N N . ASN A 1 705 ? -3.591 -13.976 -32.029 1.00 29.64 705 ASN A N 1
ATOM 5657 C CA . ASN A 1 705 ? -4.093 -14.541 -30.770 1.00 29.64 705 ASN A CA 1
ATOM 5658 C C . ASN A 1 705 ? -3.454 -13.956 -29.498 1.00 29.64 705 ASN A C 1
ATOM 5660 O O . ASN A 1 705 ? -3.778 -14.389 -28.396 1.00 29.64 705 ASN A O 1
ATOM 5664 N N . THR A 1 706 ? -2.603 -12.935 -29.617 1.00 34.53 706 THR A N 1
ATOM 5665 C CA . THR A 1 706 ? -2.027 -12.218 -28.466 1.00 34.53 706 THR A CA 1
ATOM 5666 C C . THR A 1 706 ? -2.054 -10.711 -28.701 1.00 34.53 706 THR A C 1
ATOM 5668 O O . THR A 1 706 ? -1.027 -10.065 -28.901 1.00 34.53 706 THR A O 1
ATOM 5671 N N . LEU A 1 707 ? -3.256 -10.140 -28.675 1.00 31.08 707 LEU A N 1
ATOM 5672 C CA . LEU A 1 707 ? -3.473 -8.710 -28.460 1.00 31.08 707 LEU A CA 1
ATOM 5673 C C . LEU A 1 707 ? -4.159 -8.525 -27.098 1.00 31.08 707 LEU A C 1
ATOM 5675 O O . LEU A 1 707 ? -4.907 -9.407 -26.673 1.00 31.08 707 LEU A O 1
ATOM 5679 N N . PRO A 1 708 ? -3.891 -7.419 -26.378 1.00 34.38 708 PRO A N 1
ATOM 5680 C CA . PRO A 1 708 ? -4.398 -7.228 -25.027 1.00 34.38 708 PRO A CA 1
ATOM 5681 C C . PRO A 1 708 ? -5.927 -7.233 -25.060 1.00 34.38 708 PRO A C 1
ATOM 5683 O O . PRO A 1 708 ? -6.533 -6.470 -25.817 1.00 34.38 708 PRO A O 1
ATOM 5686 N N . ILE A 1 709 ? -6.527 -8.069 -24.209 1.00 44.53 709 ILE A N 1
ATOM 5687 C CA . ILE A 1 709 ? -7.958 -8.441 -24.125 1.00 44.53 709 ILE A CA 1
ATOM 5688 C C . ILE A 1 709 ? -8.916 -7.229 -23.942 1.00 44.53 709 ILE A C 1
ATOM 5690 O O . ILE A 1 709 ? -10.135 -7.371 -23.927 1.00 44.53 709 ILE A O 1
ATOM 5694 N N . ASN A 1 710 ? -8.392 -6.000 -23.893 1.00 61.09 710 ASN A N 1
ATOM 5695 C CA . ASN A 1 710 ? -9.138 -4.765 -23.652 1.00 61.09 710 ASN A CA 1
ATOM 5696 C C . ASN A 1 710 ? -9.320 -3.840 -24.870 1.00 61.09 710 ASN A C 1
ATOM 5698 O O . ASN A 1 710 ? -9.995 -2.819 -24.728 1.00 61.09 710 ASN A O 1
ATOM 5702 N N . THR A 1 711 ? -8.758 -4.150 -26.046 1.00 78.25 711 THR A N 1
ATOM 5703 C CA . THR A 1 711 ? -8.904 -3.270 -27.226 1.00 78.25 711 THR A CA 1
ATOM 5704 C C . THR A 1 711 ? -10.263 -3.466 -27.897 1.00 78.25 711 THR A C 1
ATOM 5706 O O . THR A 1 711 ? -10.611 -4.578 -28.285 1.00 78.25 711 THR A O 1
ATOM 5709 N N . ILE A 1 712 ? -11.019 -2.382 -28.074 1.00 89.56 712 ILE A N 1
ATOM 5710 C CA . ILE A 1 712 ? -12.296 -2.379 -28.794 1.00 89.56 712 ILE A CA 1
ATOM 5711 C C . ILE A 1 712 ? -12.071 -1.860 -30.208 1.00 89.56 712 ILE A C 1
ATOM 5713 O O . ILE A 1 712 ? -11.502 -0.784 -30.392 1.00 89.56 712 ILE A O 1
ATOM 5717 N N . TYR A 1 713 ? -12.577 -2.595 -31.190 1.00 93.00 713 TYR A N 1
ATOM 5718 C CA . TYR A 1 713 ? -12.537 -2.273 -32.610 1.00 93.00 713 TYR A CA 1
ATOM 5719 C C . TYR A 1 713 ? -13.943 -1.941 -33.114 1.00 93.00 713 TYR A C 1
ATOM 5721 O O . TYR A 1 713 ? -14.922 -2.566 -32.707 1.00 93.00 713 TYR A O 1
ATOM 5729 N N . VAL A 1 714 ? -14.046 -0.959 -34.007 1.00 93.69 714 VAL A N 1
ATOM 5730 C CA . VAL A 1 714 ? -15.307 -0.461 -34.561 1.00 93.69 714 VAL A CA 1
ATOM 5731 C C . VAL A 1 714 ? -15.287 -0.560 -36.080 1.00 93.69 714 VAL A C 1
ATOM 5733 O O . VAL A 1 714 ? -14.531 0.152 -36.741 1.00 93.69 714 VAL A O 1
ATOM 5736 N N . TYR A 1 715 ? -16.160 -1.397 -36.630 1.00 93.94 715 TYR A N 1
ATOM 5737 C CA . TYR A 1 715 ? -16.262 -1.668 -38.064 1.00 93.94 715 TYR A CA 1
ATOM 5738 C C . TYR A 1 715 ? -17.580 -1.173 -38.655 1.00 93.94 715 TYR A C 1
ATOM 5740 O O . TYR A 1 715 ? -18.529 -0.850 -37.933 1.00 93.94 715 TYR A O 1
ATOM 5748 N N . ASN A 1 716 ? -17.662 -1.170 -39.983 1.00 92.25 716 ASN A N 1
ATOM 5749 C CA . ASN A 1 716 ? -18.937 -1.244 -40.695 1.00 92.25 716 ASN A CA 1
ATOM 5750 C C . ASN A 1 716 ? -19.599 -2.635 -40.541 1.00 92.25 716 ASN A C 1
ATOM 5752 O O . ASN A 1 716 ? -19.037 -3.563 -39.958 1.00 92.25 716 ASN A O 1
ATOM 5756 N N . ARG A 1 717 ? -20.839 -2.778 -41.028 1.00 90.00 717 ARG A N 1
ATOM 5757 C CA . ARG A 1 717 ? -21.680 -3.965 -40.767 1.00 90.00 717 ARG A CA 1
ATOM 5758 C C . ARG A 1 717 ? -21.097 -5.286 -41.274 1.00 90.00 717 ARG A C 1
ATOM 5760 O O . ARG A 1 717 ? -21.260 -6.305 -40.610 1.00 90.00 717 ARG A O 1
ATOM 5767 N N . ASP A 1 718 ? -20.479 -5.261 -42.446 1.00 88.44 718 ASP A N 1
ATOM 5768 C CA . ASP A 1 718 ? -19.883 -6.405 -43.144 1.00 88.44 718 ASP A CA 1
ATOM 5769 C C . ASP A 1 718 ? -18.415 -6.643 -42.746 1.00 88.44 718 ASP A C 1
ATOM 5771 O O . ASP A 1 718 ? -17.788 -7.562 -43.263 1.00 88.44 718 ASP A O 1
ATOM 5775 N N . LYS A 1 719 ? -17.873 -5.851 -41.804 1.00 89.56 719 LYS A N 1
ATOM 5776 C CA . LYS A 1 719 ? -16.478 -5.908 -41.334 1.00 89.56 719 LYS A CA 1
ATOM 5777 C C . LYS A 1 719 ? -15.439 -5.633 -42.428 1.00 89.56 719 LYS A C 1
ATOM 5779 O O . LYS A 1 719 ? -14.258 -5.893 -42.211 1.00 89.56 719 LYS A O 1
ATOM 5784 N N . SER A 1 720 ? -15.846 -5.092 -43.578 1.00 86.50 720 SER A N 1
ATOM 5785 C CA . SER A 1 720 ? -14.922 -4.763 -44.666 1.00 86.50 720 SER A CA 1
ATOM 5786 C C . SER A 1 720 ? -14.079 -3.520 -44.371 1.00 86.50 720 SER A C 1
ATOM 5788 O O . SER A 1 720 ? -12.999 -3.392 -44.932 1.00 86.50 720 SER A O 1
ATOM 5790 N N . ILE A 1 721 ? -14.511 -2.636 -43.462 1.00 88.88 721 ILE A N 1
ATOM 5791 C CA . ILE A 1 721 ? -13.808 -1.397 -43.096 1.00 88.88 721 ILE A CA 1
ATOM 5792 C C . ILE A 1 721 ? -13.708 -1.266 -41.573 1.00 88.88 721 ILE A C 1
ATOM 5794 O O . ILE A 1 721 ? -14.723 -1.264 -40.872 1.00 88.88 721 ILE A O 1
ATOM 5798 N N . LEU A 1 722 ? -12.487 -1.070 -41.066 1.00 92.62 722 LEU A N 1
ATOM 5799 C CA . LEU A 1 722 ? -12.211 -0.679 -39.681 1.00 92.62 722 LEU A CA 1
ATOM 5800 C C . LEU A 1 722 ? -12.180 0.852 -39.574 1.00 92.62 722 LEU A C 1
ATOM 5802 O O . LEU A 1 722 ? -11.306 1.499 -40.151 1.00 92.62 722 LEU A O 1
ATOM 5806 N N . TYR A 1 723 ? -13.114 1.434 -38.818 1.00 89.44 723 TYR A N 1
ATOM 5807 C CA . TYR A 1 723 ? -13.204 2.884 -38.621 1.00 89.44 723 TYR A CA 1
ATOM 5808 C C . TYR A 1 723 ? -12.387 3.384 -37.433 1.00 89.44 723 TYR A C 1
ATOM 5810 O O . TYR A 1 723 ? -11.809 4.465 -37.498 1.00 89.44 723 TYR A O 1
ATOM 5818 N N . PHE A 1 724 ? -12.368 2.644 -36.324 1.00 91.50 724 PHE A N 1
ATOM 5819 C CA . PHE A 1 724 ? -11.751 3.113 -35.083 1.00 91.50 724 PHE A CA 1
ATOM 5820 C C . PHE A 1 724 ? -11.346 1.942 -34.186 1.00 91.50 724 PHE A C 1
ATOM 5822 O O . PHE A 1 724 ? -12.008 0.907 -34.192 1.00 91.50 724 PHE A O 1
ATOM 5829 N N . TYR A 1 725 ? -10.290 2.100 -33.387 1.00 90.56 725 TYR A N 1
ATOM 5830 C CA . TYR A 1 725 ? -9.977 1.170 -32.302 1.00 90.56 725 TYR A CA 1
ATOM 5831 C C . TYR A 1 725 ? -9.275 1.878 -31.142 1.00 90.56 725 TYR A C 1
ATOM 5833 O O . TYR A 1 725 ? -8.525 2.834 -31.351 1.00 90.56 725 TYR A O 1
ATOM 5841 N N . THR A 1 726 ? -9.514 1.413 -29.917 1.00 84.56 726 THR A N 1
ATOM 5842 C CA . THR A 1 726 ? -8.874 1.953 -28.710 1.00 84.56 726 THR A CA 1
ATOM 5843 C C . THR A 1 726 ? -8.844 0.930 -27.578 1.00 84.56 726 THR A C 1
ATOM 5845 O O . THR A 1 726 ? -9.728 0.086 -27.464 1.00 84.56 726 THR A O 1
ATOM 5848 N N . ASP A 1 727 ? -7.832 1.036 -26.727 1.00 79.38 727 ASP A N 1
ATOM 5849 C CA . ASP A 1 727 ? -7.710 0.377 -25.425 1.00 79.38 727 ASP A CA 1
ATOM 5850 C C . ASP A 1 727 ? -8.392 1.170 -24.290 1.00 79.38 727 ASP A C 1
ATOM 5852 O O . ASP A 1 727 ? -8.613 0.646 -23.198 1.00 79.38 727 ASP A O 1
ATOM 5856 N N . ASN A 1 728 ? -8.773 2.428 -24.540 1.00 76.88 728 ASN A N 1
ATOM 5857 C CA . ASN A 1 728 ? -9.415 3.309 -23.573 1.00 76.88 728 ASN A CA 1
ATOM 5858 C C . ASN A 1 728 ? -10.940 3.338 -23.759 1.00 76.88 728 ASN A C 1
ATOM 5860 O O . ASN A 1 728 ? -11.490 4.125 -24.536 1.00 76.88 728 ASN A O 1
ATOM 5864 N N . ARG A 1 729 ? -11.645 2.524 -22.966 1.00 76.25 729 ARG A N 1
ATOM 5865 C CA . ARG A 1 729 ? -13.117 2.444 -22.970 1.00 76.25 729 ARG A CA 1
ATOM 5866 C C . ARG A 1 729 ? -13.811 3.776 -22.663 1.00 76.25 729 ARG A C 1
ATOM 5868 O O . ARG A 1 729 ? -14.930 3.989 -23.126 1.00 76.25 729 ARG A O 1
ATOM 5875 N N . ASN A 1 730 ? -13.152 4.698 -21.954 1.00 61.59 730 ASN A N 1
ATOM 5876 C CA . ASN A 1 730 ? -13.747 5.994 -21.620 1.00 61.59 730 ASN A CA 1
ATOM 5877 C C . ASN A 1 730 ? -14.000 6.865 -22.856 1.00 61.59 730 ASN A C 1
ATOM 5879 O O . ASN A 1 730 ? -14.890 7.706 -22.803 1.00 61.59 730 ASN A O 1
ATOM 5883 N N . ILE A 1 731 ? -13.296 6.638 -23.974 1.00 71.75 731 ILE A N 1
ATOM 5884 C CA . ILE A 1 731 ? -13.529 7.365 -25.236 1.00 71.75 731 ILE A CA 1
ATOM 5885 C C . ILE A 1 731 ? -14.959 7.136 -25.740 1.00 71.75 731 ILE A C 1
ATOM 5887 O O . ILE A 1 731 ? -15.609 8.059 -26.229 1.00 71.75 731 ILE A O 1
ATOM 5891 N N . PHE A 1 732 ? -15.504 5.927 -25.561 1.00 83.31 732 PHE A N 1
ATOM 5892 C CA . PHE A 1 732 ? -16.878 5.637 -25.969 1.00 83.31 732 PHE A CA 1
ATOM 5893 C C . PHE A 1 732 ? -17.883 6.487 -25.196 1.00 83.31 732 PHE A C 1
ATOM 5895 O O . PHE A 1 732 ? -18.811 7.016 -25.801 1.00 83.31 732 PHE A O 1
ATOM 5902 N N . LEU A 1 733 ? -17.670 6.685 -23.895 1.00 55.41 733 LEU A N 1
ATOM 5903 C CA . LEU A 1 733 ? -18.546 7.509 -23.068 1.00 55.41 733 LEU A CA 1
ATOM 5904 C C . LEU A 1 733 ? -18.318 9.008 -23.306 1.00 55.41 733 LEU A C 1
ATOM 5906 O O . LEU A 1 733 ? -19.273 9.735 -23.562 1.00 55.41 733 LEU A O 1
ATOM 5910 N N . LEU A 1 734 ? -17.067 9.462 -23.225 1.00 52.28 734 LEU A N 1
ATOM 5911 C CA . LEU A 1 734 ? -16.706 10.881 -23.190 1.00 52.28 734 LEU A CA 1
ATOM 5912 C C . LEU A 1 734 ? -16.745 11.538 -24.571 1.00 52.28 734 LEU A C 1
ATOM 5914 O O . LEU A 1 734 ? -17.272 12.639 -24.706 1.00 52.28 734 LEU A O 1
ATOM 5918 N N . ASP A 1 735 ? -16.219 10.860 -25.590 1.00 79.00 735 ASP A N 1
ATOM 5919 C CA . ASP A 1 735 ? -16.055 11.430 -26.929 1.00 79.00 735 ASP A CA 1
ATOM 5920 C C . ASP A 1 735 ? -17.138 10.941 -27.891 1.00 79.00 735 ASP A C 1
ATOM 5922 O O . ASP A 1 735 ? -17.640 11.700 -28.723 1.00 79.00 735 ASP A O 1
ATOM 5926 N N . PHE A 1 736 ? -17.545 9.673 -27.770 1.00 83.56 736 PHE A N 1
ATOM 5927 C CA . PHE A 1 736 ? -18.587 9.115 -28.626 1.00 83.56 736 PHE A CA 1
ATOM 5928 C C . PHE A 1 736 ? -19.977 9.211 -28.019 1.00 83.56 736 PHE A C 1
ATOM 5930 O O . PHE A 1 736 ? -20.925 9.045 -28.775 1.00 83.56 736 PHE A O 1
ATOM 5937 N N . ASN A 1 737 ? -20.158 9.524 -26.733 1.00 79.88 737 ASN A N 1
ATOM 5938 C CA . ASN A 1 737 ? -21.467 9.529 -26.063 1.00 79.88 737 ASN A CA 1
ATOM 5939 C C . ASN A 1 737 ? -22.235 8.194 -26.230 1.00 79.88 737 ASN A C 1
ATOM 5941 O O . ASN A 1 737 ? -23.399 8.147 -26.633 1.00 79.88 737 ASN A O 1
ATOM 5945 N N . ILE A 1 738 ? -21.531 7.085 -26.008 1.00 82.38 738 ILE A N 1
ATOM 5946 C CA . ILE A 1 738 ? -22.020 5.704 -25.981 1.00 82.38 738 ILE A CA 1
ATOM 5947 C C . ILE A 1 738 ? -21.792 5.190 -24.560 1.00 82.38 738 ILE A C 1
ATOM 5949 O O . ILE A 1 738 ? -20.661 4.954 -24.143 1.00 82.38 738 ILE A O 1
ATOM 5953 N N . HIS A 1 739 ? -22.879 5.027 -23.808 1.00 80.88 739 HIS A N 1
ATOM 5954 C CA . HIS A 1 739 ? -22.821 4.541 -22.433 1.00 80.88 739 HIS A CA 1
ATOM 5955 C C . HIS A 1 739 ? -22.263 3.111 -22.361 1.00 80.88 739 HIS A C 1
ATOM 5957 O O . HIS A 1 739 ? -22.539 2.305 -23.255 1.00 80.88 739 HIS A O 1
ATOM 5963 N N . TYR A 1 740 ? -21.555 2.767 -21.279 1.00 66.44 740 TYR A N 1
ATOM 5964 C CA . TYR A 1 740 ? -20.907 1.457 -21.131 1.00 66.44 740 TYR A CA 1
ATOM 5965 C C . TYR A 1 740 ? -21.901 0.298 -21.290 1.00 66.44 740 TYR A C 1
ATOM 5967 O O . TYR A 1 740 ? -21.636 -0.626 -22.040 1.00 66.44 740 TYR A O 1
ATOM 5975 N N . VAL A 1 741 ? -23.107 0.396 -20.716 1.00 74.00 741 VAL A N 1
ATOM 5976 C CA . VAL A 1 741 ? -24.168 -0.624 -20.881 1.00 74.00 741 VAL A CA 1
ATOM 5977 C C . VAL A 1 741 ? -24.526 -0.853 -22.354 1.00 74.00 741 VAL A C 1
ATOM 5979 O O . VAL A 1 741 ? -24.785 -1.976 -22.774 1.00 74.00 741 VAL A O 1
ATOM 5982 N N . THR A 1 742 ? -24.551 0.213 -23.158 1.00 82.06 742 THR A N 1
ATOM 5983 C CA . THR A 1 742 ? -24.848 0.109 -24.594 1.00 82.06 742 THR A CA 1
ATOM 5984 C C . THR A 1 742 ? -23.672 -0.501 -25.347 1.00 82.06 742 THR A C 1
ATOM 5986 O O . THR A 1 742 ? -23.879 -1.347 -26.212 1.00 82.06 742 THR A O 1
ATOM 5989 N N . LEU A 1 743 ? -22.449 -0.097 -25.000 1.00 86.19 743 LEU A N 1
ATOM 5990 C CA . LEU A 1 743 ? -21.218 -0.653 -25.547 1.00 86.19 743 LEU A CA 1
ATOM 5991 C C . LEU A 1 743 ? -21.111 -2.161 -25.271 1.00 86.19 743 LEU A C 1
ATOM 5993 O O . LEU A 1 743 ? -20.991 -2.927 -26.224 1.00 86.19 743 LEU A O 1
ATOM 5997 N N . GLU A 1 744 ? -21.253 -2.582 -24.011 1.00 81.75 744 GLU A N 1
ATOM 5998 C CA . GLU A 1 744 ? -21.220 -3.993 -23.604 1.00 81.75 744 GLU A CA 1
ATOM 5999 C C . GLU A 1 744 ? -22.329 -4.793 -24.282 1.00 81.75 744 GLU A C 1
ATOM 6001 O O . GLU A 1 744 ? -22.059 -5.818 -24.894 1.00 81.75 744 GLU A O 1
ATOM 6006 N N . LYS A 1 745 ? -23.568 -4.280 -24.308 1.00 87.81 745 LYS A N 1
ATOM 6007 C CA . LYS A 1 745 ? -24.675 -4.943 -25.013 1.00 87.81 745 LYS A CA 1
ATOM 6008 C C . LYS A 1 745 ? -24.340 -5.225 -26.482 1.00 87.81 745 LYS A C 1
ATOM 6010 O O . LYS A 1 745 ? -24.718 -6.275 -27.002 1.00 87.81 745 LYS A O 1
ATOM 6015 N N . HIS A 1 746 ? -23.706 -4.279 -27.176 1.00 89.25 746 HIS A N 1
ATOM 6016 C CA . HIS A 1 746 ? -23.350 -4.440 -28.586 1.00 89.25 746 HIS A CA 1
ATOM 6017 C C . HIS A 1 746 ? -22.134 -5.354 -28.787 1.00 89.25 746 HIS A C 1
ATOM 6019 O O . HIS A 1 746 ? -22.139 -6.121 -29.749 1.00 89.25 746 HIS A O 1
ATOM 6025 N N . LEU A 1 747 ? -21.162 -5.328 -27.871 1.00 87.06 747 LEU A N 1
ATOM 6026 C CA . LEU A 1 747 ? -20.015 -6.241 -27.852 1.00 87.06 747 LEU A CA 1
ATOM 6027 C C . LEU A 1 747 ? -20.436 -7.693 -27.587 1.00 87.06 747 LEU A C 1
ATOM 6029 O O . LEU A 1 747 ? -20.063 -8.580 -28.346 1.00 87.06 747 LEU A O 1
ATOM 6033 N N . GLU A 1 748 ? -21.254 -7.929 -26.560 1.00 81.56 748 GLU A N 1
ATOM 6034 C CA . GLU A 1 748 ? -21.710 -9.264 -26.152 1.00 81.56 748 GLU A CA 1
ATOM 6035 C C . GLU A 1 748 ? -22.655 -9.889 -27.176 1.00 81.56 748 GLU A C 1
ATOM 6037 O O . GLU A 1 748 ? -22.522 -11.055 -27.536 1.00 81.56 748 GLU A O 1
ATOM 6042 N N . LYS A 1 749 ? -23.634 -9.112 -27.661 1.00 82.75 749 LYS A N 1
ATOM 6043 C CA . LYS A 1 749 ? -24.665 -9.631 -28.573 1.00 82.75 749 LYS A CA 1
ATOM 6044 C C . LYS A 1 749 ? -24.246 -9.589 -30.041 1.00 82.75 749 LYS A C 1
ATOM 6046 O O . LYS A 1 749 ? -25.015 -10.035 -30.887 1.00 82.75 749 LYS A O 1
ATOM 6051 N N . GLY A 1 750 ? -23.102 -8.978 -30.365 1.00 84.56 750 GLY A N 1
ATOM 6052 C CA . GLY A 1 750 ? -22.658 -8.764 -31.747 1.00 84.56 750 GLY A CA 1
ATOM 6053 C C . GLY A 1 750 ? -23.652 -7.956 -32.591 1.00 84.56 750 GLY A C 1
ATOM 6054 O O . GLY A 1 750 ? -23.754 -8.151 -33.800 1.00 84.56 750 GLY A O 1
ATOM 6055 N N . THR A 1 751 ? -24.437 -7.079 -31.958 1.00 89.31 751 THR A N 1
ATOM 6056 C CA . THR A 1 751 ? -25.491 -6.299 -32.631 1.00 89.31 751 THR A CA 1
ATOM 6057 C C . THR A 1 751 ? -24.965 -4.945 -33.103 1.00 89.31 751 THR A C 1
ATOM 6059 O O . THR A 1 751 ? -24.030 -4.398 -32.527 1.00 89.31 751 THR A O 1
ATOM 6062 N N . TYR A 1 752 ? -25.601 -4.349 -34.115 1.00 91.56 752 TYR A N 1
ATOM 6063 C CA . TYR A 1 752 ? -25.106 -3.117 -34.737 1.00 91.56 752 TYR A CA 1
ATOM 6064 C C . TYR A 1 752 ? -25.570 -1.838 -34.021 1.00 91.56 752 TYR A C 1
ATOM 6066 O O . TYR A 1 752 ? -26.767 -1.527 -33.982 1.00 91.56 752 TYR A O 1
ATOM 6074 N N . TYR A 1 753 ? -24.627 -1.028 -33.542 1.00 91.31 753 TYR A N 1
ATOM 6075 C CA . TYR A 1 753 ? -24.912 0.306 -33.019 1.00 91.31 753 TYR A CA 1
ATOM 6076 C C . TYR A 1 753 ? -25.347 1.244 -34.155 1.00 91.31 753 TYR A C 1
ATOM 6078 O O . TYR A 1 753 ? -24.751 1.270 -35.236 1.00 91.31 753 TYR A O 1
ATOM 6086 N N . LEU A 1 754 ? -26.447 1.979 -33.937 1.00 88.19 754 LEU A N 1
ATOM 6087 C CA . LEU A 1 754 ? -27.153 2.774 -34.961 1.00 88.19 754 LEU A CA 1
ATOM 6088 C C . LEU A 1 754 ? -27.540 1.982 -36.229 1.00 88.19 754 LEU A C 1
ATOM 6090 O O . LEU A 1 754 ? -27.860 2.585 -37.248 1.00 88.19 754 LEU A O 1
ATOM 6094 N N . GLY A 1 755 ? -27.525 0.644 -36.178 1.00 87.31 755 GLY A N 1
ATOM 6095 C CA . GLY A 1 755 ? -27.741 -0.209 -37.348 1.00 87.31 755 GLY A CA 1
ATOM 6096 C C . GLY A 1 755 ? -26.604 -0.171 -38.377 1.00 87.31 755 GLY A C 1
ATOM 6097 O O . GLY A 1 755 ? -26.804 -0.647 -39.489 1.00 87.31 755 GLY A O 1
ATOM 6098 N N . ARG A 1 756 ? -25.440 0.411 -38.044 1.00 86.69 756 ARG A N 1
ATOM 6099 C CA . ARG A 1 756 ? -24.332 0.667 -38.987 1.00 86.69 756 ARG A CA 1
ATOM 6100 C C . ARG A 1 756 ? -22.966 0.199 -38.494 1.00 86.69 756 ARG A C 1
ATOM 6102 O O . ARG A 1 756 ? -22.145 -0.195 -39.316 1.00 86.69 756 ARG A O 1
ATOM 6109 N N . TYR A 1 757 ? -22.737 0.243 -37.185 1.00 93.88 757 TYR A N 1
ATOM 6110 C CA . TYR A 1 757 ? -21.423 0.011 -36.594 1.00 93.88 757 TYR A CA 1
ATOM 6111 C C . TYR A 1 757 ? -21.396 -1.286 -35.805 1.00 93.88 757 TYR A C 1
ATOM 6113 O O . TYR A 1 757 ? -22.282 -1.519 -34.984 1.00 93.88 757 TYR A O 1
ATOM 6121 N N . LEU A 1 758 ? -20.381 -2.111 -36.036 1.00 94.00 758 LEU A N 1
ATOM 6122 C CA . LEU A 1 758 ? -20.149 -3.331 -35.273 1.00 94.00 758 LEU A CA 1
ATOM 6123 C C . LEU A 1 758 ? -18.957 -3.135 -34.337 1.00 94.00 758 LEU A C 1
ATOM 6125 O O . LEU A 1 758 ? -17.902 -2.687 -34.780 1.00 94.00 758 LEU A O 1
ATOM 6129 N N . PHE A 1 759 ? -19.125 -3.480 -33.061 1.00 94.19 759 PHE A N 1
ATOM 6130 C CA . PHE A 1 759 ? -18.054 -3.433 -32.067 1.00 94.19 759 PHE A CA 1
ATOM 6131 C C . PHE A 1 759 ? -17.537 -4.843 -31.795 1.00 94.19 759 PHE A C 1
ATOM 6133 O O . PHE A 1 759 ? -18.335 -5.764 -31.633 1.00 94.19 759 PHE A O 1
ATOM 6140 N N . THR A 1 760 ? -16.219 -5.017 -31.723 1.00 88.94 760 THR A N 1
ATOM 6141 C CA . THR A 1 760 ? -15.595 -6.295 -31.347 1.00 88.94 760 THR A CA 1
ATOM 6142 C C . THR A 1 760 ? -14.412 -6.070 -30.409 1.00 88.94 760 THR A C 1
ATOM 6144 O O . THR A 1 760 ? -13.826 -4.990 -30.371 1.00 88.94 760 THR A O 1
ATOM 6147 N N . ASN A 1 761 ? -14.041 -7.109 -29.665 1.00 86.06 761 ASN A N 1
ATOM 6148 C CA . ASN A 1 761 ? -12.827 -7.183 -28.841 1.00 86.06 761 ASN A CA 1
ATOM 6149 C C . ASN A 1 761 ? -11.678 -7.943 -29.537 1.00 86.06 761 ASN A C 1
ATOM 6151 O O . ASN A 1 761 ? -10.663 -8.244 -28.918 1.00 86.06 761 ASN A O 1
ATOM 6155 N N . TYR A 1 762 ? -11.845 -8.266 -30.821 1.00 81.94 762 TYR A N 1
ATOM 6156 C CA . TYR A 1 762 ? -10.852 -8.938 -31.655 1.00 81.94 762 TYR A CA 1
ATOM 6157 C C . TYR A 1 762 ? -10.692 -8.210 -32.991 1.00 81.94 762 TYR A C 1
ATOM 6159 O O . TYR A 1 762 ? -11.649 -7.638 -33.529 1.00 81.94 762 TYR A O 1
ATOM 6167 N N . LEU A 1 763 ? -9.479 -8.242 -33.537 1.00 82.69 763 LEU A N 1
ATOM 6168 C CA . LEU A 1 763 ? -9.173 -7.673 -34.845 1.00 82.69 763 LEU A CA 1
ATOM 6169 C C . LEU A 1 763 ? -9.677 -8.603 -35.962 1.00 82.69 763 LEU A C 1
ATOM 6171 O O . LEU A 1 763 ? -9.500 -9.815 -35.880 1.00 82.69 763 LEU A O 1
ATOM 6175 N N . VAL A 1 764 ? -10.272 -8.040 -37.016 1.00 82.44 764 VAL A N 1
ATOM 6176 C CA . VAL A 1 764 ? -10.670 -8.768 -38.231 1.00 82.44 764 VAL A CA 1
ATOM 6177 C C . VAL A 1 764 ? -9.602 -8.520 -39.305 1.00 82.44 764 VAL A C 1
ATOM 6179 O O . VAL A 1 764 ? -9.552 -7.420 -39.849 1.00 82.44 764 VAL A O 1
ATOM 6182 N N . PRO A 1 765 ? -8.729 -9.491 -39.636 1.00 68.38 765 PRO A N 1
ATOM 6183 C CA . PRO A 1 765 ? -7.561 -9.239 -40.491 1.00 68.38 765 PRO A CA 1
ATOM 6184 C C . PRO A 1 765 ? -7.886 -8.837 -41.937 1.00 68.38 765 PRO A C 1
ATOM 6186 O O . PRO A 1 765 ? -7.042 -8.258 -42.613 1.00 68.38 765 PRO A O 1
ATOM 6189 N N . THR A 1 766 ? -9.092 -9.147 -42.417 1.00 76.00 766 THR A N 1
ATOM 6190 C CA . THR A 1 766 ? -9.544 -8.888 -43.794 1.00 76.00 766 THR A CA 1
ATOM 6191 C C . THR A 1 766 ? -10.143 -7.491 -43.992 1.00 76.00 766 THR A C 1
ATOM 6193 O O . THR A 1 766 ? -10.563 -7.174 -45.100 1.00 76.00 766 THR A O 1
ATOM 6196 N N . SER A 1 767 ? -10.228 -6.666 -42.942 1.00 80.44 767 SER A N 1
ATOM 6197 C CA . SER A 1 767 ? -10.812 -5.323 -43.024 1.00 80.44 767 SER A CA 1
ATOM 6198 C C . SER A 1 767 ? -9.818 -4.290 -43.564 1.00 80.44 767 SER A C 1
ATOM 6200 O O . SER A 1 767 ? -8.684 -4.214 -43.085 1.00 80.44 767 SER A O 1
ATOM 6202 N N . GLU A 1 768 ? -10.261 -3.418 -44.466 1.00 81.50 768 GLU A N 1
ATOM 6203 C CA . GLU A 1 768 ? -9.528 -2.223 -44.881 1.00 81.50 768 GLU A CA 1
ATOM 6204 C C . GLU A 1 768 ? -9.427 -1.237 -43.701 1.00 81.50 768 GLU A C 1
ATOM 6206 O O . GLU A 1 768 ? -10.436 -0.823 -43.118 1.00 81.50 768 GLU A O 1
ATOM 6211 N N . ASN A 1 769 ? -8.206 -0.860 -43.313 1.00 79.88 769 ASN A N 1
ATOM 6212 C CA . ASN A 1 769 ? -7.978 0.008 -42.160 1.00 79.88 769 ASN A CA 1
ATOM 6213 C C . ASN A 1 769 ? -8.094 1.488 -42.546 1.00 79.88 769 ASN A C 1
ATOM 6215 O O . ASN A 1 769 ? -7.139 2.088 -43.033 1.00 79.88 769 ASN A O 1
ATOM 6219 N N . ARG A 1 770 ? -9.255 2.091 -42.273 1.00 82.75 770 ARG A N 1
ATOM 6220 C CA . ARG A 1 770 ? -9.512 3.529 -42.449 1.00 82.75 770 ARG A CA 1
ATOM 6221 C C . ARG A 1 770 ? -9.579 4.237 -41.103 1.00 82.75 770 ARG A C 1
ATOM 6223 O O . ARG A 1 770 ? -10.543 4.951 -40.828 1.00 82.75 770 ARG A O 1
ATOM 6230 N N . LYS A 1 771 ? -8.585 3.990 -40.245 1.00 76.69 771 LYS A N 1
ATOM 6231 C CA . LYS A 1 771 ? -8.517 4.532 -38.883 1.00 76.69 771 LYS A CA 1
ATOM 6232 C C . LYS A 1 771 ? -8.776 6.041 -38.872 1.00 76.69 771 LYS A C 1
ATOM 6234 O O . LYS A 1 771 ? -7.936 6.828 -39.294 1.00 76.69 771 LYS A O 1
ATOM 6239 N N . MET A 1 772 ? -9.924 6.425 -38.332 1.00 83.00 772 MET A N 1
ATOM 6240 C CA . MET A 1 772 ? -10.314 7.813 -38.116 1.00 83.00 772 MET A CA 1
ATOM 6241 C C . MET A 1 772 ? -9.765 8.294 -36.770 1.00 83.00 772 MET A C 1
ATOM 6243 O O . MET A 1 772 ? -9.609 7.513 -35.825 1.00 83.00 772 MET A O 1
ATOM 6247 N N . THR A 1 773 ? -9.495 9.589 -36.646 1.00 84.75 773 THR A N 1
ATOM 6248 C CA . THR A 1 773 ? -9.230 10.204 -35.339 1.00 84.75 773 THR A CA 1
ATOM 6249 C C . THR A 1 773 ? -10.490 10.185 -34.463 1.00 84.75 773 THR A C 1
ATOM 6251 O O . THR A 1 773 ? -11.615 10.048 -34.955 1.00 84.75 773 THR A O 1
ATOM 6254 N N . VAL A 1 774 ? -10.323 10.360 -33.145 1.00 72.25 774 VAL A N 1
ATOM 6255 C CA . VAL A 1 774 ? -11.447 10.421 -32.187 1.00 72.25 774 VAL A CA 1
ATOM 6256 C C . VAL A 1 774 ? -12.467 11.485 -32.610 1.00 72.25 774 VAL A C 1
ATOM 6258 O O . VAL A 1 774 ? -13.664 11.214 -32.666 1.00 72.25 774 VAL A O 1
ATOM 6261 N N . SER A 1 775 ? -12.006 12.681 -32.981 1.00 68.00 775 SER A N 1
ATOM 6262 C CA . SER A 1 775 ? -12.885 13.783 -33.384 1.00 68.00 775 SER A CA 1
ATOM 6263 C C . SER A 1 775 ? -13.632 13.504 -34.693 1.00 68.00 775 SER A C 1
ATOM 6265 O O . SER A 1 775 ? -14.820 13.809 -34.794 1.00 68.00 775 SER A O 1
ATOM 6267 N N . GLU A 1 776 ? -12.980 12.890 -35.682 1.00 82.50 776 GLU A N 1
ATOM 6268 C CA . GLU A 1 776 ? -13.614 12.542 -36.960 1.00 82.50 776 GLU A CA 1
ATOM 6269 C C . GLU A 1 776 ? -14.685 11.461 -36.791 1.00 82.50 776 GLU A C 1
ATOM 6271 O O . GLU A 1 776 ? -15.783 11.577 -37.348 1.00 82.50 776 GLU A O 1
ATOM 6276 N N . PHE A 1 777 ? -14.404 10.429 -35.989 1.00 89.38 777 PHE A N 1
ATOM 6277 C CA . PHE A 1 777 ? -15.378 9.374 -35.723 1.00 89.38 777 PHE A CA 1
ATOM 6278 C C . PHE A 1 777 ? -16.548 9.880 -34.865 1.00 89.38 777 PHE A C 1
ATOM 6280 O O . PHE A 1 777 ? -17.705 9.571 -35.159 1.00 89.38 777 PHE A O 1
ATOM 6287 N N . ALA A 1 778 ? -16.287 10.740 -33.874 1.00 78.44 778 ALA A N 1
ATOM 6288 C CA . ALA A 1 778 ? -17.329 11.395 -33.081 1.00 78.44 778 ALA A CA 1
ATOM 6289 C C . ALA A 1 778 ? -18.270 12.249 -33.953 1.00 78.44 778 ALA A C 1
ATOM 6291 O O . ALA A 1 778 ? -19.494 12.150 -33.833 1.00 78.44 778 ALA A O 1
ATOM 6292 N N . LEU A 1 779 ? -17.718 13.033 -34.889 1.00 81.56 779 LEU A N 1
ATOM 6293 C CA . LEU A 1 779 ? -18.498 13.811 -35.860 1.00 81.56 779 LEU A CA 1
ATOM 6294 C C . LEU A 1 779 ? -19.338 12.911 -36.775 1.00 81.56 779 LEU A C 1
ATOM 6296 O O . LEU A 1 779 ? -20.502 13.218 -37.049 1.00 81.56 779 LEU A O 1
ATOM 6300 N N . LYS A 1 780 ? -18.777 11.786 -37.227 1.00 87.06 780 LYS A N 1
ATOM 6301 C CA . LYS A 1 780 ? -19.489 10.795 -38.042 1.00 87.06 780 LYS A CA 1
ATOM 6302 C C . LYS A 1 780 ? -20.664 10.169 -37.279 1.00 87.06 780 LYS A C 1
ATOM 6304 O O . LYS A 1 780 ? -21.774 10.123 -37.808 1.00 87.06 780 LYS A O 1
ATOM 6309 N N . LEU A 1 781 ? -20.462 9.777 -36.019 1.00 88.00 781 LEU A N 1
ATOM 6310 C CA . LEU A 1 781 ? -21.526 9.269 -35.144 1.00 88.00 781 LEU A CA 1
ATOM 6311 C C . LEU A 1 781 ? -22.611 10.319 -34.872 1.00 88.00 781 LEU A C 1
ATOM 6313 O O . LEU A 1 781 ? -23.797 9.990 -34.871 1.00 88.00 781 LEU A O 1
ATOM 6317 N N . ALA A 1 782 ? -22.231 11.582 -34.663 1.00 80.25 782 ALA A N 1
ATOM 6318 C CA . ALA A 1 782 ? -23.179 12.673 -34.450 1.00 80.25 782 ALA A CA 1
ATOM 6319 C C . ALA A 1 782 ? -24.094 12.887 -35.670 1.00 80.25 782 ALA A C 1
ATOM 6321 O O . ALA A 1 782 ? -25.312 12.994 -35.506 1.00 80.25 782 ALA A O 1
ATOM 6322 N N . LYS A 1 783 ? -23.534 12.866 -36.889 1.00 86.56 783 LYS A N 1
ATOM 6323 C CA . LYS A 1 783 ? -24.306 12.938 -38.144 1.00 86.56 783 LYS A CA 1
ATOM 6324 C C . LYS A 1 783 ? -25.260 11.749 -38.294 1.00 86.56 783 LYS A C 1
ATOM 6326 O O . LYS A 1 783 ? -26.443 11.930 -38.583 1.00 86.56 783 LYS A O 1
ATOM 6331 N N . ASP A 1 784 ? -24.784 10.538 -38.019 1.00 85.44 784 ASP A N 1
ATOM 6332 C CA . ASP A 1 784 ? -25.599 9.329 -38.151 1.00 85.44 784 ASP A CA 1
ATOM 6333 C C . ASP A 1 784 ? -26.750 9.272 -37.132 1.00 85.44 784 ASP A C 1
ATOM 6335 O O . ASP A 1 784 ? -27.857 8.847 -37.474 1.00 85.44 784 ASP A O 1
ATOM 6339 N N . ARG A 1 785 ? -26.553 9.787 -35.912 1.00 84.62 785 ARG A N 1
ATOM 6340 C CA . ARG A 1 785 ? -27.626 9.938 -34.909 1.00 84.62 785 ARG A CA 1
ATOM 6341 C C . ARG A 1 785 ? -28.734 10.884 -35.362 1.00 84.62 785 ARG A C 1
ATOM 6343 O O . ARG A 1 785 ? -29.900 10.620 -35.078 1.00 84.62 785 ARG A O 1
ATOM 6350 N N . GLN A 1 786 ? -28.391 11.959 -36.072 1.00 74.25 786 GLN A N 1
ATOM 6351 C CA . GLN A 1 786 ? -29.378 12.886 -36.633 1.00 74.25 786 GLN A CA 1
ATOM 6352 C C . GLN A 1 786 ? -30.158 12.252 -37.792 1.00 74.25 786 GLN A C 1
ATOM 6354 O O . GLN A 1 786 ? -31.366 12.452 -37.888 1.00 74.25 786 GLN A O 1
ATOM 6359 N N . SER A 1 787 ? -29.506 11.430 -38.623 1.00 64.00 787 SER A N 1
ATOM 6360 C CA . SER A 1 787 ? -30.175 10.723 -39.728 1.00 64.00 787 SER A CA 1
ATOM 6361 C C . SER A 1 787 ? -31.225 9.710 -39.249 1.00 64.00 787 SER A C 1
ATOM 6363 O O . SER A 1 787 ? -32.282 9.585 -39.860 1.00 64.00 787 SER A O 1
ATOM 6365 N N . LYS A 1 788 ? -30.995 9.058 -38.100 1.00 53.69 788 LYS A N 1
ATOM 6366 C CA . LYS A 1 788 ? -31.934 8.095 -37.501 1.00 53.69 788 LYS A CA 1
ATOM 6367 C C . LYS A 1 788 ? -33.207 8.755 -36.945 1.00 53.69 788 LYS A C 1
ATOM 6369 O O . LYS A 1 788 ? -34.245 8.110 -36.912 1.00 53.69 788 LYS A O 1
ATOM 6374 N N . LYS A 1 789 ? -33.141 10.036 -36.554 1.00 50.62 789 LYS A N 1
ATOM 6375 C CA . LYS A 1 789 ? -34.298 10.820 -36.078 1.00 50.62 789 LYS A CA 1
ATOM 6376 C C . LYS A 1 789 ? -35.221 11.322 -37.199 1.00 50.62 789 LYS A C 1
ATOM 6378 O O . LYS A 1 789 ? -36.310 11.778 -36.892 1.00 50.62 789 LYS A O 1
ATOM 6383 N N . LYS A 1 790 ? -34.794 11.277 -38.468 1.00 46.50 790 LYS A N 1
ATOM 6384 C CA . LYS A 1 790 ? -35.613 11.680 -39.630 1.00 46.50 790 LYS A CA 1
ATOM 6385 C C . LYS A 1 790 ? -36.369 10.520 -40.293 1.00 46.50 790 LYS A C 1
ATOM 6387 O O . LYS A 1 790 ? -37.152 10.767 -41.198 1.00 46.50 790 LYS A O 1
ATOM 6392 N N . GLY A 1 791 ? -36.101 9.279 -39.884 1.00 49.62 791 GLY A N 1
ATOM 6393 C CA . GLY A 1 791 ? -36.739 8.066 -40.412 1.00 49.62 791 GLY A CA 1
ATOM 6394 C C . GLY A 1 791 ? -37.566 7.303 -39.372 1.00 49.62 791 GLY A C 1
ATOM 6395 O O . GLY A 1 791 ? -37.746 6.099 -39.531 1.00 49.62 791 GLY A O 1
ATOM 6396 N N . GLN A 1 792 ? -37.989 7.979 -38.300 1.00 34.75 792 GLN A N 1
ATOM 6397 C CA . GLN A 1 792 ? -38.964 7.502 -37.316 1.00 34.75 792 GLN A CA 1
ATOM 6398 C C . GLN A 1 792 ? -40.147 8.453 -37.270 1.00 34.75 792 GLN A C 1
ATOM 6400 O O . GLN A 1 792 ? -39.890 9.675 -37.377 1.00 34.75 792 GLN A O 1
#

Radius of gyration: 38.29 Å; chains: 1; bounding box: 115×109×88 Å

InterPro domains:
  IPR000305 GIY-YIG endonuclease [PF01541] (231-268)
  IPR000305 GIY-YIG endonuclease [SM00465] (229-318)
  IPR004860 Homing endonuclease, LAGLIDADG domain [PF00961] (386-488)
  IPR004860 Homing endonuclease, LAGLIDADG domain [PF00961] (549-643)
  IPR027434 Homing endonuclease [G3DSA:3.10.28.10] (346-533)
  IPR027434 Homing endonuclease [G3DSA:3.10.28.10] (534-684)
  IPR027434 Homing endonuclease [SSF55608] (378-537)
  IPR027434 Homing endonuclease [SSF55608] (542-676)
  IPR035901 GIY-YIG endonuclease superfamily [G3DSA:3.40.1440.10] (229-316)
  IPR035901 GIY-YIG endonuclease superfamily [SSF82771] (230-274)
  IPR036927 Cytochrome c oxidase-like, subunit I superfamily [G3DSA:1.20.210.10] (2-75)
  IPR036927 Cytochrome c oxidase-like, subunit I superfamily [SSF81442] (5-58)
  IPR051289 LAGLIDADG Homing Endonuclease [PTHR36181] (360-672)

pLDDT: mean 71.34, std 26.49, range [21.62, 98.31]

Organism: Monilinia laxa (NCBI:txid61186)

Foldseek 3Di:
DDDDDDDDDDDDDPPDPDDDPDPVVVVVVVVVVVVVVVVVLVVVVVVVVVVVVVVPDPPPPCPVPDDDDDPDPDDDDDDDDDDDDDDDDDDDDDDDDDDDDDDDDDDDDDDDDDDPDDDPPVVVVVVVVVVVVVVVVVVVVVCVVVVVPPDPDPPDPLQVLLVVLLVVVDADDQVSLCSSCVVVVDRADPVRLVVLVPFDKDKAAPLQDPVSLVVLCVVQNAQPDPQAWWAKKKKAQQPPRAIAIATDSHVNVVVVCQSVVPDDPDFQVSVVCVVPNRNRIMMMTGTDDDDPNDDSRQSVRLSVLSHVSNPSDPGSHGFPPDDPPTDRPPDPDPDDDDDDDDPDPPPPPPPDDDDDDDDDDDPDDDFDQDDDDDDPDDPQQDLLLLLLLCLFFKAWDWDKDAPDPVDLPRIDIWIKIKGKDALQQVVVVVSSCVNLVNAFGWDADPVRNMIMTMHTDLCSCVPGVVVSCVVNPHQFVCSLLVVLSVVLSVCVVVVVCVDPVSVLVNLQSQQLHDVHDDPVVCVSCVPRDHDDRDQRDGDPDQRDLSSVLSNCLRFKDWAWDDPDLQDIWTKIKGKDFLSRQVVLCSVCVNQVVAFDWDDDVVVRMIMTMHTDLVSCVPRVVVSCVVNPHDGPCRVVVVLSVVLSVCVVVSVSNDPVSVVVNVVSNVVSVDPPDDPDDDDDDDDDDDDDDPVVVVVVVVVVVVVQPDDPQQKKWKAWPVQQATAEIDSDPVLCCPLQVQDPVNLVCQAVVQQADLNTMGMYSGDDVNHDYPYDDSNVVSVVSVVSVVVSVVVD